Protein AF-A0ABD3X6S2-F1 (afdb_monomer)

Nearest PDB structures (foldseek):
  6j6u-assembly1_A  TM=7.341E-01  e=1.038E-38  Rattus norvegicus
  6d4d-assembly1_A  TM=9.341E-01  e=7.507E-30  Homo sapiens
  3qcc-assembly1_A  TM=9.189E-01  e=5.394E-28  Homo sapiens
  5awx-assembly1_A  TM=9.135E-01  e=1.592E-27  Homo sapiens
  3qcf-assembly2_B  TM=9.066E-01  e=1.150E-27  Homo sapiens

Foldseek 3Di:
DQLLAQFDKAKPAWDDDPPAIQGLCLQRPPQLALDDPPNSNQKHKHAFDFFKMKMKTFSVDKFQWFKKKWFHHPPDPPQLPQKQKDFAADPPPPPDDRQWDWDCPDSGMIMTGHPSDIGRMIMIMHGRGRMHMTRYMGTDGFAPQQFADPSRPHGAAAACLHSVQADRHPCFRVRAGAWQFADRRRHHGADQQFTDGNSPHGAAAAPVHSVQADRHPSARVRDHDPQFDDRRRPDGDDDDDDDDDDDDDDDDDVVVVVVVVVVVVVVVVVVVVVVVVVVPPPPFPDPPVLVVVVVVVVLSDDDDDADDDDDDDDDDDDDDDDDDPPVVLVVVQDPKFFLVCLVVVLVVCVVVVVVLVVLVVSFDAFDPAAFVLCVVVVVQAPDSRFAFHPVFFQFQDDDPPPDDPPCPNRGDHRWGWAAFAVSQAIAILHAADDPSCLLVVVSSCVVLVAQEEEEEEDCAAPNRGLHHDNADPAAWDDRPQKIKGWPDWDDDPFWIKTWIWIDGPRDIDIHIYIHGRQAHDPAGHPALVSVLVSLVVRCVVVPRNPTHYYYYYRSSAASVLLSRLLVRQLVVCSVRSIGRSSVSSSSVCVGTHCRNPDSRSSSSSSRNNSVNSAVLHDWQFLLCLLVVVLQQQDADPPPRDGVLVVLLVVLVVPPPPPPDDDDDDDDDDCPPVVFKFWADDLLSFATEIEGEDDDPLVVVVCCVVQVAAAEEELEQDDCPRVQNVADAQRWDADPQKIKHWPDWADPPQKIKTWIWIDHPVDPGTRIHIYIHGNQHYPPDLDGPALLSLVVSLVVCVVPPDGRPDHHHYYYYYHHASLSVLLSQLLNSQVSCCVPNSTGRSSNSQSSVVVRDVRNRRDSVSSVSSSLNSNCVSVVPSDPVVSVVVVVVSD

Structure (mmCIF, N/CA/C/O backbone):
data_AF-A0ABD3X6S2-F1
#
_entry.id   AF-A0ABD3X6S2-F1
#
loop_
_atom_site.group_PDB
_atom_site.id
_atom_site.type_symbol
_atom_site.label_atom_id
_atom_site.label_alt_id
_atom_site.label_comp_id
_atom_site.label_asym_id
_atom_site.label_entity_id
_atom_site.label_seq_id
_atom_site.pdbx_PDB_ins_code
_atom_site.Cartn_x
_atom_site.Cartn_y
_atom_site.Cartn_z
_atom_site.occupancy
_atom_site.B_iso_or_equiv
_atom_site.auth_seq_id
_atom_site.auth_comp_id
_atom_site.auth_asym_id
_atom_site.auth_atom_id
_atom_site.pdbx_PDB_model_num
ATOM 1 N N . MET A 1 1 ? 13.677 -34.982 -26.995 1.00 70.81 1 MET A N 1
ATOM 2 C CA . MET A 1 1 ? 12.792 -36.120 -27.349 1.00 70.81 1 MET A CA 1
ATOM 3 C C . MET A 1 1 ? 11.695 -35.597 -28.270 1.00 70.81 1 MET A C 1
ATOM 5 O O . MET A 1 1 ? 11.282 -34.471 -28.043 1.00 70.81 1 MET A O 1
ATOM 9 N N . ASN A 1 2 ? 11.225 -36.343 -29.285 1.00 88.81 2 ASN A N 1
ATOM 10 C CA . ASN A 1 2 ? 10.110 -35.863 -30.119 1.00 88.81 2 ASN A CA 1
ATOM 11 C C . ASN A 1 2 ? 8.767 -36.050 -29.397 1.00 88.81 2 ASN A C 1
ATOM 13 O O . ASN A 1 2 ? 8.220 -37.151 -29.377 1.00 88.81 2 ASN A O 1
ATOM 17 N N . PHE A 1 3 ? 8.234 -34.973 -28.832 1.00 89.75 3 PHE A N 1
ATOM 18 C CA . PHE A 1 3 ? 6.966 -34.978 -28.104 1.00 89.75 3 PHE A CA 1
ATOM 19 C C . PHE A 1 3 ? 5.726 -34.981 -29.002 1.00 89.75 3 PHE A C 1
ATOM 21 O O . PHE A 1 3 ? 4.639 -35.269 -28.509 1.00 89.75 3 PHE A O 1
ATOM 28 N N . ALA A 1 4 ? 5.869 -34.703 -30.300 1.00 91.38 4 ALA A N 1
ATOM 29 C CA . ALA A 1 4 ? 4.768 -34.771 -31.261 1.00 91.38 4 ALA A CA 1
ATOM 30 C C . ALA A 1 4 ? 4.555 -36.182 -31.845 1.00 91.38 4 ALA A C 1
ATOM 32 O O . ALA A 1 4 ? 3.530 -36.428 -32.471 1.00 91.38 4 ALA A O 1
ATOM 33 N N . LEU A 1 5 ? 5.475 -37.124 -31.610 1.00 91.38 5 LEU A N 1
ATOM 34 C CA . LEU A 1 5 ? 5.422 -38.477 -32.168 1.00 91.38 5 LEU A CA 1
ATOM 35 C C . LEU A 1 5 ? 4.152 -39.243 -31.737 1.00 91.38 5 LEU A C 1
ATOM 37 O O . LEU A 1 5 ? 3.873 -39.381 -30.544 1.00 91.38 5 LEU A O 1
ATOM 41 N N . ASN A 1 6 ? 3.421 -39.787 -32.715 1.00 90.12 6 ASN A N 1
ATOM 42 C CA . ASN A 1 6 ? 2.147 -40.506 -32.565 1.00 90.12 6 ASN A CA 1
ATOM 43 C C . ASN A 1 6 ? 1.054 -39.717 -31.809 1.00 90.12 6 ASN A C 1
ATOM 45 O O . ASN A 1 6 ? 0.237 -40.299 -31.091 1.00 90.12 6 ASN A O 1
ATOM 49 N N . LYS A 1 7 ? 1.041 -38.386 -31.945 1.00 91.94 7 LYS A N 1
ATOM 50 C CA . LYS A 1 7 ? 0.043 -37.501 -31.326 1.00 91.94 7 LYS A CA 1
ATOM 51 C C . LYS A 1 7 ? -1.145 -37.198 -32.240 1.00 91.94 7 LYS A C 1
ATOM 53 O O . LYS A 1 7 ? -1.109 -37.419 -33.447 1.00 91.94 7 LYS A O 1
ATOM 58 N N . SER A 1 8 ? -2.206 -36.652 -31.648 1.00 92.31 8 SER A N 1
ATOM 59 C CA . SER A 1 8 ? -3.385 -36.193 -32.383 1.00 92.31 8 SER A CA 1
ATOM 60 C C . SER A 1 8 ? -3.061 -34.916 -33.157 1.00 92.31 8 SER A C 1
ATOM 62 O O . SER A 1 8 ? -2.824 -33.872 -32.551 1.00 92.31 8 SER A O 1
ATOM 64 N N . ALA A 1 9 ? -3.077 -34.994 -34.488 1.00 93.31 9 ALA A N 1
ATOM 65 C CA . ALA A 1 9 ? -2.864 -33.860 -35.382 1.00 93.31 9 ALA A CA 1
ATOM 66 C C . ALA A 1 9 ? -4.121 -33.531 -36.208 1.00 93.31 9 ALA A C 1
ATOM 68 O O . ALA A 1 9 ? -4.940 -34.401 -36.507 1.00 93.31 9 ALA A O 1
ATOM 69 N N . SER A 1 10 ? -4.273 -32.265 -36.597 1.00 92.62 10 SER A N 1
ATOM 70 C CA . SER A 1 10 ? -5.379 -31.746 -37.411 1.00 92.62 10 SER A CA 1
ATOM 71 C C . SER A 1 10 ? -4.889 -30.699 -38.419 1.00 92.62 10 SER A C 1
ATOM 73 O O . SER A 1 10 ? -3.781 -30.185 -38.291 1.00 92.62 10 SER A O 1
ATOM 75 N N . GLN A 1 11 ? -5.692 -30.374 -39.438 1.00 92.62 11 GLN A N 1
ATOM 76 C CA . GLN A 1 11 ? -5.334 -29.382 -40.463 1.00 92.62 11 GLN A CA 1
ATOM 77 C C . GLN A 1 11 ? -6.561 -28.698 -41.085 1.00 92.62 11 GLN A C 1
ATOM 79 O O . GLN A 1 11 ? -7.663 -29.246 -41.047 1.00 92.62 11 GLN A O 1
ATOM 84 N N . SER A 1 12 ? -6.378 -27.507 -41.671 1.00 89.38 12 SER A N 1
ATOM 85 C CA . SER A 1 12 ? -7.464 -26.663 -42.208 1.00 89.38 12 SER A CA 1
ATOM 86 C C . SER A 1 12 ? -8.266 -27.322 -43.332 1.00 89.38 12 SER A C 1
ATOM 88 O O . SER A 1 12 ? -9.460 -27.072 -43.479 1.00 89.38 12 SER A O 1
ATOM 90 N N . SER A 1 13 ? -7.614 -28.155 -44.141 1.00 90.06 13 SER A N 1
ATOM 91 C CA . SER A 1 13 ? -8.229 -28.967 -45.192 1.00 90.06 13 SER A CA 1
ATOM 92 C C . SER A 1 13 ? -7.323 -30.152 -45.526 1.00 90.06 13 SER A C 1
ATOM 94 O O . SER A 1 13 ? -6.128 -30.104 -45.253 1.00 90.06 13 SER A O 1
ATOM 96 N N . THR A 1 14 ? -7.859 -31.223 -46.113 1.00 89.44 14 THR A N 1
ATOM 97 C CA . THR A 1 14 ? -7.072 -32.409 -46.503 1.00 89.44 14 THR A CA 1
ATOM 98 C C . THR A 1 14 ? -7.157 -32.635 -48.001 1.00 89.44 14 THR A C 1
ATOM 100 O O . THR A 1 14 ? -8.259 -32.802 -48.532 1.00 89.44 14 THR A O 1
ATOM 103 N N . LEU A 1 15 ? -5.998 -32.685 -48.661 1.00 84.06 15 LEU A N 1
ATOM 104 C CA . LEU A 1 15 ? -5.902 -33.083 -50.057 1.00 84.06 15 LEU A CA 1
ATOM 105 C C . LEU A 1 15 ? -6.302 -34.555 -50.194 1.00 84.06 15 LEU A C 1
ATOM 107 O O . LEU A 1 15 ? -5.694 -35.445 -49.599 1.00 84.06 15 LEU A O 1
ATOM 111 N N . ASN A 1 16 ? -7.325 -34.805 -51.005 1.00 81.06 16 ASN A N 1
ATOM 112 C CA . ASN A 1 16 ? -7.721 -36.143 -51.427 1.00 81.06 16 ASN A CA 1
ATOM 113 C C . ASN A 1 16 ? -7.454 -36.234 -52.932 1.00 81.06 16 ASN A C 1
ATOM 115 O O . ASN A 1 16 ? -8.064 -35.500 -53.711 1.00 81.06 16 ASN A O 1
ATOM 119 N N . TYR A 1 17 ? -6.514 -37.085 -53.346 1.00 70.19 17 TYR A N 1
ATOM 120 C CA . TYR A 1 17 ? -6.117 -37.204 -54.751 1.00 70.19 17 TYR A CA 1
ATOM 121 C C . TYR A 1 17 ? -5.885 -38.667 -55.124 1.00 70.19 17 TYR A C 1
ATOM 123 O O . TYR A 1 17 ? -4.958 -39.307 -54.625 1.00 70.19 17 TYR A O 1
ATOM 131 N N . LYS A 1 18 ? -6.731 -39.177 -56.032 1.00 70.81 18 LYS A N 1
ATOM 132 C CA . LYS A 1 18 ? -6.902 -40.619 -56.284 1.00 70.81 18 LYS A CA 1
ATOM 133 C C . LYS A 1 18 ? -7.210 -41.342 -54.962 1.00 70.81 18 LYS A C 1
ATOM 135 O O . LYS A 1 18 ? -7.896 -40.781 -54.114 1.00 70.81 18 LYS A O 1
ATOM 140 N N . ASP A 1 19 ? -6.694 -42.550 -54.778 1.00 67.19 19 ASP A N 1
ATOM 141 C CA . ASP A 1 19 ? -6.926 -43.403 -53.608 1.00 67.19 19 ASP A CA 1
ATOM 142 C C . ASP A 1 19 ? -6.104 -42.996 -52.361 1.00 67.19 19 ASP A C 1
ATOM 144 O O . ASP A 1 19 ? -5.968 -43.783 -51.425 1.00 67.19 19 ASP A O 1
ATOM 148 N N . PHE A 1 20 ? -5.531 -41.783 -52.336 1.00 72.06 20 PHE A N 1
ATOM 149 C CA . PHE A 1 20 ? -4.669 -41.301 -51.255 1.00 72.06 20 PHE A CA 1
ATOM 150 C C . PHE A 1 20 ? -5.250 -40.092 -50.510 1.00 72.06 20 PHE A C 1
ATOM 152 O O . PHE A 1 20 ? -5.708 -39.120 -51.123 1.00 72.06 20 PHE A O 1
ATOM 159 N N . GLN A 1 21 ? -5.136 -40.128 -49.180 1.00 77.81 21 GLN A N 1
ATOM 160 C CA . GLN A 1 21 ? -5.545 -39.061 -48.267 1.00 77.81 21 GLN A CA 1
ATOM 161 C C . GLN A 1 21 ? -4.310 -38.498 -47.555 1.00 77.81 21 GLN A C 1
ATOM 163 O O . GLN A 1 21 ? -3.614 -39.231 -46.857 1.00 77.81 21 GLN A O 1
ATOM 168 N N . TRP A 1 22 ? -4.038 -37.204 -47.725 1.00 86.31 22 TRP A N 1
ATOM 169 C CA . TRP A 1 22 ? -2.841 -36.547 -47.182 1.00 86.31 22 TRP A CA 1
ATOM 170 C C . TRP A 1 22 ? -3.109 -35.986 -45.773 1.00 86.31 22 TRP A C 1
ATOM 172 O O . TRP A 1 22 ? -3.109 -34.770 -45.552 1.00 86.31 22 TRP A O 1
ATOM 182 N N . THR A 1 23 ? -3.445 -36.883 -44.846 1.00 89.56 23 THR A N 1
ATOM 183 C CA . THR A 1 23 ? -3.975 -36.572 -43.509 1.00 89.56 23 THR A CA 1
ATOM 184 C C . THR A 1 23 ? -2.920 -36.042 -42.530 1.00 89.56 23 THR A C 1
ATOM 186 O O . THR A 1 23 ? -1.718 -36.236 -42.705 1.00 89.56 23 THR A O 1
ATOM 189 N N . ALA A 1 24 ? -3.376 -35.354 -41.478 1.00 91.50 24 ALA A N 1
ATOM 190 C CA . ALA A 1 24 ? -2.511 -34.613 -40.557 1.00 91.50 24 ALA A CA 1
ATOM 191 C C . ALA A 1 24 ? -1.552 -35.491 -39.738 1.00 91.50 24 ALA A C 1
ATOM 193 O O . ALA A 1 24 ? -0.457 -35.033 -39.411 1.00 91.50 24 ALA A O 1
ATOM 194 N N . ASP A 1 25 ? -1.936 -36.738 -39.452 1.00 90.75 25 ASP A N 1
ATOM 195 C CA . ASP A 1 25 ? -1.134 -37.735 -38.729 1.00 90.75 25 ASP A CA 1
ATOM 196 C C . ASP A 1 25 ? 0.179 -38.093 -39.443 1.00 90.75 25 ASP A C 1
ATOM 198 O O . ASP A 1 25 ? 1.139 -38.499 -38.795 1.00 90.75 25 ASP A O 1
ATOM 202 N N . LYS A 1 26 ? 0.267 -37.873 -40.760 1.00 89.88 26 LYS A N 1
ATOM 203 C CA . LYS A 1 26 ? 1.487 -38.126 -41.544 1.00 89.88 26 LYS A CA 1
ATOM 204 C C . LYS A 1 26 ? 2.650 -37.209 -41.199 1.00 89.88 26 LYS A C 1
ATOM 206 O O . LYS A 1 26 ? 3.770 -37.536 -41.535 1.00 89.88 26 LYS A O 1
ATOM 211 N N . ALA A 1 27 ? 2.395 -36.090 -40.524 1.00 91.38 27 ALA A N 1
ATOM 212 C CA . ALA A 1 27 ? 3.437 -35.185 -40.049 1.00 91.38 27 ALA A CA 1
ATOM 213 C C . ALA A 1 27 ? 3.871 -35.460 -38.592 1.00 91.38 27 ALA A C 1
ATOM 215 O O . ALA A 1 27 ? 4.551 -34.622 -38.001 1.00 91.38 27 ALA A O 1
ATOM 216 N N . VAL A 1 28 ? 3.440 -36.582 -38.001 1.00 92.62 28 VAL A N 1
ATOM 217 C CA . VAL A 1 28 ? 3.748 -36.992 -36.616 1.00 92.62 28 VAL A CA 1
ATOM 218 C C . VAL A 1 28 ? 4.020 -38.496 -36.468 1.00 92.62 28 VAL A C 1
ATOM 220 O O . VAL A 1 28 ? 4.031 -39.014 -35.350 1.00 92.62 28 VAL A O 1
ATOM 223 N N . ASP A 1 29 ? 4.252 -39.223 -37.563 1.00 87.69 29 ASP A N 1
ATOM 224 C CA . ASP A 1 29 ? 4.594 -40.654 -37.514 1.00 87.69 29 ASP A CA 1
ATOM 225 C C . ASP A 1 29 ? 6.106 -40.917 -37.321 1.00 87.69 29 ASP A C 1
ATOM 227 O O . ASP A 1 29 ? 6.519 -42.056 -37.084 1.00 87.69 29 ASP A O 1
ATOM 231 N N . GLY A 1 30 ? 6.931 -39.860 -37.335 1.00 85.00 30 GLY A N 1
ATOM 232 C CA . GLY A 1 30 ? 8.385 -39.908 -37.179 1.00 85.00 30 GLY A CA 1
ATOM 233 C C . GLY A 1 30 ? 9.155 -39.981 -38.502 1.00 85.00 30 GLY A C 1
ATOM 234 O O . GLY A 1 30 ? 10.394 -39.999 -38.491 1.00 85.00 30 GLY A O 1
ATOM 235 N N . ASN A 1 31 ? 8.473 -40.027 -39.649 1.00 85.06 31 ASN A N 1
ATOM 236 C CA . ASN A 1 31 ? 9.097 -40.218 -40.951 1.00 85.06 31 ASN A CA 1
ATOM 237 C C . ASN A 1 31 ? 9.608 -38.912 -41.584 1.00 85.06 31 ASN A C 1
ATOM 239 O O . ASN A 1 31 ? 8.975 -38.291 -42.430 1.00 85.06 31 ASN A O 1
ATOM 243 N N . THR A 1 32 ? 10.853 -38.553 -41.279 1.00 82.44 32 THR A N 1
ATOM 244 C CA . THR A 1 32 ? 11.524 -37.380 -41.883 1.00 82.44 32 THR A CA 1
ATOM 245 C C . THR A 1 32 ? 11.825 -37.467 -43.398 1.00 82.44 32 THR A C 1
ATOM 247 O O . THR A 1 32 ? 12.501 -36.577 -43.921 1.00 82.44 32 THR A O 1
ATOM 250 N N . SER A 1 33 ? 11.363 -38.495 -44.130 1.00 71.94 33 SER A N 1
ATOM 251 C CA . SER A 1 33 ? 11.643 -38.651 -45.570 1.00 71.94 33 SER A CA 1
ATOM 252 C C . SER A 1 33 ? 10.601 -37.976 -46.479 1.00 71.94 33 SER A C 1
ATOM 254 O O . SER A 1 33 ? 9.494 -38.462 -46.703 1.00 71.94 33 SER A O 1
ATOM 256 N N . GLY A 1 34 ? 11.005 -36.851 -47.075 1.00 65.38 34 GLY A N 1
ATOM 257 C CA . GLY A 1 34 ? 10.239 -36.123 -48.092 1.00 65.38 34 GLY A CA 1
ATOM 258 C C . GLY A 1 34 ? 10.414 -36.647 -49.526 1.00 65.38 34 GLY A C 1
ATOM 259 O O . GLY A 1 34 ? 10.238 -35.874 -50.467 1.00 65.38 34 GLY A O 1
ATOM 260 N N . GLU A 1 35 ? 10.829 -37.904 -49.716 1.00 65.88 35 GLU A N 1
ATOM 261 C CA . GLU A 1 35 ? 11.149 -38.483 -51.031 1.00 65.88 35 GLU A CA 1
ATOM 262 C C . GLU A 1 35 ? 9.995 -39.313 -51.606 1.00 65.88 35 GLU A C 1
ATOM 264 O O . GLU A 1 35 ? 9.284 -40.026 -50.903 1.00 65.88 35 GLU A O 1
ATOM 269 N N . ASN A 1 36 ? 9.816 -39.222 -52.922 1.00 59.75 36 ASN A N 1
ATOM 270 C CA . ASN A 1 36 ? 8.695 -39.802 -53.657 1.00 59.75 36 ASN A CA 1
ATOM 271 C C . ASN A 1 36 ? 9.170 -41.079 -54.384 1.00 59.75 36 ASN A C 1
ATOM 273 O O . ASN A 1 36 ? 10.224 -41.054 -55.023 1.00 59.75 36 ASN A O 1
ATOM 277 N N . PRO A 1 37 ? 8.433 -42.204 -54.297 1.00 50.69 37 PRO A N 1
ATOM 278 C CA . PRO A 1 37 ? 7.305 -42.387 -55.227 1.00 50.69 37 PRO A CA 1
ATOM 279 C C . PRO A 1 37 ? 5.907 -42.360 -54.594 1.00 50.69 37 PRO A C 1
ATOM 281 O O . PRO A 1 37 ? 4.919 -42.380 -55.324 1.00 50.69 37 PRO A O 1
ATOM 284 N N . ASP A 1 38 ? 5.822 -42.328 -53.262 1.00 56.84 38 ASP A N 1
ATOM 285 C CA . ASP A 1 38 ? 4.569 -42.309 -52.504 1.00 56.84 38 ASP A CA 1
ATOM 286 C C . ASP A 1 38 ? 4.578 -41.209 -51.417 1.00 56.84 38 ASP A C 1
ATOM 288 O O . ASP A 1 38 ? 4.268 -41.469 -50.255 1.00 56.84 38 ASP A O 1
ATOM 292 N N . ALA A 1 39 ? 4.902 -39.959 -51.769 1.00 57.78 39 ALA A N 1
ATOM 293 C CA . ALA A 1 39 ? 4.878 -38.831 -50.817 1.00 57.78 39 ALA A CA 1
ATOM 294 C C . ALA A 1 39 ? 3.496 -38.619 -50.148 1.00 57.78 39 ALA A C 1
ATOM 296 O O . ALA A 1 39 ? 3.391 -38.035 -49.074 1.00 57.78 39 ALA A O 1
ATOM 297 N N . SER A 1 40 ? 2.430 -39.157 -50.749 1.00 59.38 40 SER A N 1
ATOM 298 C CA . SER A 1 40 ? 1.074 -39.224 -50.189 1.00 59.38 40 SER A CA 1
ATOM 299 C C . SER A 1 40 ? 0.905 -40.201 -49.016 1.00 59.38 40 SER A C 1
ATOM 301 O O . SER A 1 40 ? -0.152 -40.220 -48.386 1.00 59.38 40 SER A O 1
ATOM 303 N N . LYS A 1 41 ? 1.914 -41.035 -48.734 1.00 64.69 41 LYS A N 1
ATOM 304 C CA . LYS A 1 41 ? 1.981 -41.936 -47.573 1.00 64.69 41 LYS A CA 1
ATOM 305 C C . LYS A 1 41 ? 2.881 -41.399 -46.458 1.00 64.69 41 LYS A C 1
ATOM 307 O O . LYS A 1 41 ? 2.855 -41.979 -45.380 1.00 64.69 41 LYS A O 1
ATOM 312 N N . THR A 1 42 ? 3.676 -40.357 -46.721 1.00 75.19 42 THR A N 1
ATOM 313 C CA . THR A 1 42 ? 4.731 -39.854 -45.819 1.00 75.19 42 THR A CA 1
ATOM 314 C C . THR A 1 42 ? 4.619 -38.362 -45.502 1.00 75.19 42 THR A C 1
ATOM 316 O O . THR A 1 42 ? 5.421 -37.850 -44.734 1.00 75.19 42 THR A O 1
ATOM 319 N N . CYS A 1 43 ? 3.652 -37.648 -46.089 1.00 86.12 43 CYS A N 1
ATOM 320 C CA . CYS A 1 43 ? 3.431 -36.232 -45.816 1.00 86.12 43 CYS A CA 1
ATOM 321 C C . CYS A 1 43 ? 1.939 -35.889 -45.722 1.00 86.12 43 CYS A C 1
ATOM 323 O O . CYS A 1 43 ? 1.104 -36.420 -46.458 1.00 86.12 43 CYS A O 1
ATOM 325 N N . SER A 1 44 ? 1.612 -34.942 -44.846 1.00 89.62 44 SER A N 1
ATOM 326 C CA . SER A 1 44 ? 0.317 -34.269 -44.790 1.00 89.62 44 SER A CA 1
ATOM 327 C C . SER A 1 44 ? 0.255 -33.154 -45.840 1.00 89.62 44 SER A C 1
ATOM 329 O O . SER A 1 44 ? 1.275 -32.542 -46.174 1.00 89.62 44 SER A O 1
ATOM 331 N N . ALA A 1 45 ? -0.930 -32.880 -46.395 1.00 88.94 45 ALA A N 1
ATOM 332 C CA . ALA A 1 45 ? -1.115 -31.799 -47.364 1.00 88.94 45 ALA A CA 1
ATOM 333 C C . ALA A 1 45 ? -2.534 -31.217 -47.368 1.00 88.94 45 ALA A C 1
ATOM 335 O O . ALA A 1 45 ? -3.533 -31.939 -47.289 1.00 88.94 45 ALA A O 1
ATOM 336 N N . THR A 1 46 ? -2.616 -29.897 -47.525 1.00 89.31 46 THR A N 1
ATOM 337 C CA . THR A 1 46 ? -3.879 -29.161 -47.649 1.00 89.31 46 THR A CA 1
ATOM 338 C C . THR A 1 46 ? -4.403 -29.132 -49.088 1.00 89.31 46 THR A C 1
ATOM 340 O O . THR A 1 46 ? -3.679 -29.421 -50.040 1.00 89.31 46 THR A O 1
ATOM 343 N N . ASN A 1 47 ? -5.690 -28.815 -49.269 1.00 86.81 47 ASN A N 1
ATOM 344 C CA . ASN A 1 47 ? -6.270 -28.661 -50.607 1.00 86.81 47 ASN A CA 1
ATOM 345 C C . ASN A 1 47 ? -5.592 -27.520 -51.377 1.00 86.81 47 ASN A C 1
ATOM 347 O O . ASN A 1 47 ? -5.255 -26.498 -50.786 1.00 86.81 47 ASN A O 1
ATOM 351 N N . ASN A 1 48 ? -5.471 -27.664 -52.702 1.00 84.19 48 ASN A N 1
ATOM 352 C CA . ASN A 1 48 ? -4.962 -26.589 -53.550 1.00 84.19 48 ASN A CA 1
ATOM 353 C C . ASN A 1 48 ? -6.004 -25.457 -53.670 1.00 84.19 48 ASN A C 1
ATOM 355 O O . ASN A 1 48 ? -7.004 -25.596 -54.377 1.00 84.19 48 ASN A O 1
ATOM 359 N N . TYR A 1 49 ? -5.768 -24.360 -52.952 1.00 83.00 49 TYR A N 1
ATOM 360 C CA . TYR A 1 49 ? -6.443 -23.072 -53.101 1.00 83.00 49 TYR A CA 1
ATOM 361 C C . TYR A 1 49 ? -5.544 -21.956 -52.553 1.00 83.00 49 TYR A C 1
ATOM 363 O O . TYR A 1 49 ? -4.885 -22.123 -51.526 1.00 83.00 49 TYR A O 1
ATOM 371 N N . LEU A 1 50 ? -5.542 -20.788 -53.200 1.00 82.81 50 LEU A N 1
ATOM 372 C CA . LEU A 1 50 ? -4.822 -19.623 -52.686 1.00 82.81 50 LEU A CA 1
ATOM 373 C C . LEU A 1 50 ? -5.492 -19.118 -51.399 1.00 82.81 50 LEU A C 1
ATOM 375 O O . LEU A 1 50 ? -6.614 -18.614 -51.433 1.00 82.81 50 LEU A O 1
ATOM 379 N N . GLY A 1 51 ? -4.805 -19.246 -50.267 1.00 82.25 51 GLY A N 1
ATOM 380 C CA . GLY A 1 51 ? -5.320 -18.794 -48.978 1.00 82.25 51 GLY A CA 1
ATOM 381 C C . GLY A 1 51 ? -4.412 -19.157 -47.810 1.00 82.25 51 GLY A C 1
ATOM 382 O O . GLY A 1 51 ? -3.212 -19.381 -47.982 1.00 82.25 51 GLY A O 1
ATOM 383 N N . ASN A 1 52 ? -5.001 -19.202 -46.615 1.00 86.12 52 ASN A N 1
ATOM 384 C CA . ASN A 1 52 ? -4.306 -19.586 -45.392 1.00 86.12 52 ASN A CA 1
ATOM 385 C C . ASN A 1 52 ? -4.531 -21.073 -45.095 1.00 86.12 52 ASN A C 1
ATOM 387 O O . ASN A 1 52 ? -5.661 -21.574 -45.114 1.00 86.12 52 ASN A O 1
ATOM 391 N N . HIS A 1 53 ? -3.432 -21.758 -44.803 1.00 89.44 53 HIS A N 1
ATOM 392 C CA . HIS A 1 53 ? -3.361 -23.187 -44.525 1.00 89.44 53 HIS A CA 1
ATOM 393 C C . HIS A 1 53 ? -2.820 -23.389 -43.113 1.00 89.44 53 HIS A C 1
ATOM 395 O O . HIS A 1 53 ? -1.836 -22.746 -42.756 1.00 89.44 53 HIS A O 1
ATOM 401 N N . THR A 1 54 ? -3.443 -24.255 -42.312 1.00 90.50 54 THR A N 1
ATOM 402 C CA . THR A 1 54 ? -3.029 -24.510 -40.919 1.00 90.50 54 THR A CA 1
ATOM 403 C C . THR A 1 54 ? -2.907 -26.004 -40.649 1.00 90.50 54 THR A C 1
ATOM 405 O O . THR A 1 54 ? -3.671 -26.795 -41.201 1.00 90.50 54 THR A O 1
ATOM 408 N N . TRP A 1 55 ? -1.983 -26.382 -39.774 1.00 93.12 55 TRP A N 1
ATOM 409 C CA . TRP A 1 55 ? -1.788 -27.734 -39.246 1.00 93.12 55 TRP A CA 1
ATOM 410 C C . TRP A 1 55 ? -1.451 -27.612 -37.754 1.00 93.12 55 TRP A C 1
ATOM 412 O O . TRP A 1 55 ? -0.713 -26.705 -37.385 1.00 93.12 55 TRP A O 1
ATOM 422 N N . GLU A 1 56 ? -2.004 -28.459 -36.889 1.00 92.88 56 GLU A N 1
ATOM 423 C CA . GLU A 1 56 ? -1.884 -28.343 -35.426 1.00 92.88 56 GLU A CA 1
ATOM 424 C C . GLU A 1 56 ? -1.791 -29.728 -34.775 1.00 92.88 56 GLU A C 1
ATOM 426 O O . GLU A 1 56 ? -2.584 -30.607 -35.113 1.00 92.88 56 GLU A O 1
ATOM 431 N N . VAL A 1 57 ? -0.867 -29.913 -33.826 1.00 94.25 57 VAL A N 1
ATOM 432 C CA . VAL A 1 57 ? -0.713 -31.137 -33.018 1.00 94.25 57 VAL A CA 1
ATOM 433 C C . VAL A 1 57 ? -0.950 -30.866 -31.533 1.00 94.25 57 VAL A C 1
ATOM 435 O O . VAL A 1 57 ? -0.445 -29.885 -30.986 1.00 94.25 57 VAL A O 1
ATOM 438 N N . ASP A 1 58 ? -1.681 -31.771 -30.880 1.00 92.75 58 ASP A N 1
ATOM 439 C CA . ASP A 1 58 ? -1.860 -31.827 -29.428 1.00 92.75 58 ASP A CA 1
ATOM 440 C C . ASP A 1 58 ? -0.875 -32.819 -28.787 1.00 92.75 58 ASP A C 1
ATOM 442 O O . ASP A 1 58 ? -1.012 -34.036 -28.928 1.00 92.75 58 ASP A O 1
ATOM 446 N N . ILE A 1 59 ? 0.097 -32.316 -28.024 1.00 90.31 59 ILE A N 1
ATOM 447 C CA . ILE A 1 59 ? 1.060 -33.130 -27.259 1.00 90.31 59 ILE A CA 1
ATOM 448 C C . ILE A 1 59 ? 0.350 -33.922 -26.139 1.00 90.31 59 ILE A C 1
ATOM 450 O O . ILE A 1 59 ? 0.858 -34.942 -25.665 1.00 90.31 59 ILE A O 1
ATOM 454 N N . GLY A 1 60 ? -0.847 -33.500 -25.725 1.00 85.56 60 GLY A N 1
ATOM 455 C CA . GLY A 1 60 ? -1.671 -34.110 -24.676 1.00 85.56 60 GLY A CA 1
ATOM 456 C C . GLY A 1 60 ? -1.298 -33.679 -23.255 1.00 85.56 60 GLY A C 1
ATOM 457 O O . GLY A 1 60 ? -2.074 -33.889 -22.327 1.00 85.56 60 GLY A O 1
ATOM 458 N N . PHE A 1 61 ? -0.137 -33.048 -23.074 1.00 84.06 61 PHE A N 1
ATOM 459 C CA . PHE A 1 61 ? 0.351 -32.501 -21.808 1.00 84.06 61 PHE A CA 1
ATOM 460 C C . PHE A 1 61 ? 1.259 -31.291 -22.062 1.00 84.06 61 PHE A C 1
ATOM 462 O O . PHE A 1 61 ? 1.716 -31.068 -23.181 1.00 84.06 61 PHE A O 1
ATOM 469 N N . LEU A 1 62 ? 1.498 -30.500 -21.014 1.00 85.44 62 LEU A N 1
ATOM 470 C CA . LEU A 1 62 ? 2.359 -29.318 -21.063 1.00 85.44 62 LEU A CA 1
ATOM 471 C C . LEU A 1 62 ? 3.839 -29.718 -21.003 1.00 85.44 62 LEU A C 1
ATOM 473 O O . LEU A 1 62 ? 4.251 -30.414 -20.071 1.00 85.44 62 LEU A O 1
ATOM 477 N N . ILE A 1 63 ? 4.636 -29.220 -21.947 1.00 87.12 63 ILE A N 1
ATOM 478 C CA . ILE A 1 63 ? 6.103 -29.324 -21.958 1.00 87.12 63 ILE A CA 1
ATOM 479 C C . ILE A 1 63 ? 6.744 -27.949 -22.130 1.00 87.12 63 ILE A C 1
ATOM 481 O O . ILE A 1 63 ? 6.125 -27.025 -22.656 1.00 87.12 63 ILE A O 1
ATOM 485 N N . ILE A 1 64 ? 8.007 -27.830 -21.733 1.00 86.38 64 ILE A N 1
ATOM 486 C CA . ILE A 1 64 ? 8.871 -26.711 -22.114 1.00 86.38 64 ILE A CA 1
ATOM 487 C C . ILE A 1 64 ? 9.361 -26.997 -23.537 1.00 86.38 64 ILE A C 1
ATOM 489 O O . ILE A 1 64 ? 10.191 -27.885 -23.737 1.00 86.38 64 ILE A O 1
ATOM 493 N N . VAL A 1 65 ? 8.829 -26.287 -24.535 1.00 87.19 65 VAL A N 1
ATOM 494 C CA . VAL A 1 65 ? 9.242 -26.438 -25.938 1.00 87.19 65 VAL A CA 1
ATOM 495 C C . VAL A 1 65 ? 10.536 -25.663 -26.164 1.00 87.19 65 VAL A C 1
ATOM 497 O O . VAL A 1 65 ? 10.578 -24.453 -25.947 1.00 87.19 65 VAL A O 1
ATOM 500 N N . LYS A 1 66 ? 11.578 -26.349 -26.644 1.00 86.44 66 LYS A N 1
ATOM 501 C CA . LYS A 1 66 ? 12.898 -25.764 -26.933 1.00 86.44 66 LYS A CA 1
ATOM 502 C C . LYS A 1 66 ? 13.088 -25.514 -28.425 1.00 86.44 66 LYS A C 1
ATOM 504 O O . LYS A 1 66 ? 13.410 -24.398 -28.840 1.00 86.44 66 LYS A O 1
ATOM 509 N N . THR A 1 67 ? 12.841 -26.523 -29.266 1.00 88.12 67 THR A N 1
ATOM 510 C CA . THR A 1 67 ? 12.862 -26.347 -30.728 1.00 88.12 67 THR A CA 1
ATOM 511 C C . THR A 1 67 ? 11.750 -27.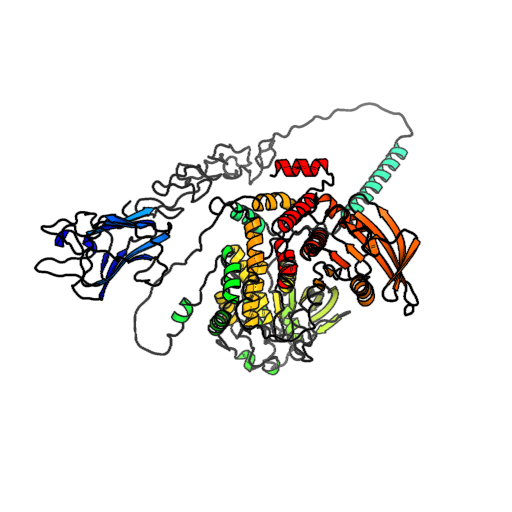108 -31.433 1.00 88.12 67 THR A C 1
ATOM 513 O O . THR A 1 67 ? 11.341 -28.186 -31.011 1.00 88.12 67 THR A O 1
ATOM 516 N N . ILE A 1 68 ? 11.291 -26.551 -32.550 1.00 90.69 68 ILE A N 1
ATOM 517 C CA . ILE A 1 68 ? 10.338 -27.175 -33.466 1.00 90.69 68 ILE A CA 1
ATOM 518 C C . ILE A 1 68 ? 11.035 -27.276 -34.820 1.00 90.69 68 ILE A C 1
ATOM 520 O O . ILE A 1 68 ? 11.625 -26.305 -35.296 1.00 90.69 68 ILE A O 1
ATOM 524 N N . THR A 1 69 ? 11.025 -28.455 -35.433 1.00 90.38 69 THR A N 1
ATOM 525 C CA . THR A 1 69 ? 11.653 -28.694 -36.739 1.00 90.38 69 THR A CA 1
ATOM 526 C C . THR A 1 69 ? 10.625 -29.277 -37.702 1.00 90.38 69 THR A C 1
ATOM 528 O O . THR A 1 69 ? 10.171 -30.400 -37.506 1.00 90.38 69 THR A O 1
ATOM 531 N N . VAL A 1 70 ? 10.291 -28.514 -38.742 1.00 90.19 70 VAL A N 1
ATOM 532 C CA . VAL A 1 70 ? 9.326 -28.866 -39.790 1.00 90.19 70 VAL A CA 1
ATOM 533 C C . VAL A 1 70 ? 10.091 -29.390 -41.007 1.00 90.19 70 VAL A C 1
ATOM 535 O O . VAL A 1 70 ? 10.924 -28.682 -41.584 1.00 90.19 70 VAL A O 1
ATOM 538 N N . TYR A 1 71 ? 9.811 -30.632 -41.393 1.00 87.75 71 TYR A N 1
ATOM 539 C CA . TYR A 1 71 ? 10.305 -31.265 -42.615 1.00 87.75 71 TYR A CA 1
ATOM 540 C C . TYR A 1 71 ? 9.263 -31.153 -43.728 1.00 87.75 71 TYR A C 1
ATOM 542 O O . TYR A 1 71 ? 8.057 -31.220 -43.486 1.00 87.75 71 TYR A O 1
ATOM 550 N N . THR A 1 72 ? 9.733 -31.004 -44.960 1.00 84.88 72 THR A N 1
ATOM 551 C CA . THR A 1 72 ? 8.908 -30.854 -46.168 1.00 84.88 72 THR A CA 1
ATOM 552 C C . THR A 1 72 ? 9.423 -31.763 -47.283 1.00 84.88 72 THR A C 1
ATOM 554 O O . THR A 1 72 ? 10.394 -32.495 -47.091 1.00 84.88 72 THR A O 1
ATOM 557 N N . ARG A 1 73 ? 8.752 -31.760 -48.440 1.00 79.94 73 ARG A N 1
ATOM 558 C CA . ARG A 1 73 ? 9.125 -32.596 -49.587 1.00 79.94 73 ARG A CA 1
ATOM 559 C C . ARG A 1 73 ? 10.484 -32.207 -50.175 1.00 79.94 73 ARG A C 1
ATOM 561 O O . ARG A 1 73 ? 10.867 -31.041 -50.169 1.00 79.94 73 ARG A O 1
ATOM 568 N N . ASN A 1 74 ? 11.172 -33.206 -50.723 1.00 71.44 74 ASN A N 1
ATOM 569 C CA . ASN A 1 74 ? 12.470 -33.077 -51.385 1.00 71.44 74 ASN A CA 1
ATOM 570 C C . ASN A 1 74 ? 12.356 -32.969 -52.922 1.00 71.44 74 ASN A C 1
ATOM 572 O O . ASN A 1 74 ? 13.360 -32.703 -53.577 1.00 71.44 74 ASN A O 1
ATOM 576 N N . ASP A 1 75 ? 11.175 -33.214 -53.508 1.00 65.31 75 ASP A N 1
ATOM 577 C CA . ASP A 1 75 ? 10.979 -33.447 -54.951 1.00 65.31 75 ASP A CA 1
ATOM 578 C C . ASP A 1 75 ? 10.263 -32.309 -55.710 1.00 65.31 75 ASP A C 1
ATOM 580 O O . ASP A 1 75 ? 9.799 -32.514 -56.832 1.00 65.31 75 ASP A O 1
ATOM 584 N N . THR A 1 76 ? 10.167 -31.112 -55.122 1.00 59.94 76 THR A N 1
ATOM 585 C CA . THR A 1 76 ? 9.485 -29.944 -55.709 1.00 59.94 76 THR A CA 1
ATOM 586 C C . THR A 1 76 ? 10.366 -28.693 -55.692 1.00 59.94 76 THR A C 1
ATOM 588 O O . THR A 1 76 ? 10.838 -28.293 -54.630 1.00 59.94 76 THR A O 1
ATOM 591 N N . ASP A 1 77 ? 10.516 -28.020 -56.841 1.00 52.91 77 ASP A N 1
ATOM 592 C CA . ASP A 1 77 ? 11.188 -26.705 -56.938 1.00 52.91 77 ASP A CA 1
ATOM 593 C C . ASP A 1 77 ? 10.427 -25.583 -56.195 1.00 52.91 77 ASP A C 1
ATOM 595 O O . ASP A 1 77 ? 11.001 -24.536 -55.878 1.00 52.91 77 ASP A O 1
ATOM 599 N N . ASP A 1 78 ? 9.145 -25.803 -55.873 1.00 52.69 78 ASP A N 1
ATOM 600 C CA . ASP A 1 78 ? 8.361 -24.948 -54.983 1.00 52.69 78 ASP A CA 1
ATOM 601 C C . ASP A 1 78 ? 8.951 -24.942 -53.568 1.00 52.69 78 ASP A C 1
ATOM 603 O O . ASP A 1 78 ? 8.666 -25.800 -52.730 1.00 52.69 78 ASP A O 1
ATOM 607 N N . GLN A 1 79 ? 9.751 -23.917 -53.275 1.00 58.34 79 GLN A N 1
ATOM 608 C CA . GLN A 1 79 ? 10.263 -23.678 -51.931 1.00 58.34 79 GLN A CA 1
ATOM 609 C C . GLN A 1 79 ? 9.092 -23.527 -50.950 1.00 58.34 79 GLN A C 1
ATOM 611 O O . GLN A 1 79 ? 8.276 -22.601 -51.046 1.00 58.34 79 GLN A O 1
ATOM 616 N N . HIS A 1 80 ? 9.026 -24.412 -49.954 1.00 64.75 80 HIS A N 1
ATOM 617 C CA . HIS A 1 80 ? 7.962 -24.415 -48.947 1.00 64.75 80 HIS A CA 1
ATOM 618 C C . HIS A 1 80 ? 8.094 -23.299 -47.886 1.00 64.75 80 HIS A C 1
ATOM 620 O O . HIS A 1 80 ? 7.370 -23.298 -46.896 1.00 64.75 80 HIS A O 1
ATOM 626 N N . SER A 1 81 ? 8.933 -22.287 -48.130 1.00 63.97 81 SER A N 1
ATOM 627 C CA . SER A 1 81 ? 9.196 -21.155 -47.234 1.00 63.97 81 SER A CA 1
ATOM 628 C C . SER A 1 81 ? 7.945 -20.336 -46.878 1.00 63.97 81 SER A C 1
ATOM 630 O O . SER A 1 81 ? 6.905 -20.399 -47.557 1.00 63.97 81 SER A O 1
ATOM 632 N N . GLY A 1 82 ? 8.068 -19.556 -45.796 1.00 73.19 82 GLY A N 1
ATOM 633 C CA . GLY A 1 82 ? 6.997 -18.726 -45.238 1.00 73.19 82 GLY A CA 1
ATOM 634 C C . GLY A 1 82 ? 6.103 -19.444 -44.221 1.00 73.19 82 GLY A C 1
ATOM 635 O O . GLY A 1 82 ? 4.925 -19.103 -44.108 1.00 73.19 82 GLY A O 1
ATOM 636 N N . PHE A 1 83 ? 6.630 -20.444 -43.508 1.00 83.38 83 PHE A N 1
ATOM 637 C CA . PHE A 1 83 ? 5.936 -21.050 -42.371 1.00 83.38 83 PHE A CA 1
ATOM 638 C C . PHE A 1 83 ? 5.958 -20.113 -41.160 1.00 83.38 83 PHE A C 1
ATOM 640 O O . PHE A 1 83 ? 7.018 -19.643 -40.749 1.00 83.38 83 PHE A O 1
ATOM 647 N N . LYS A 1 84 ? 4.802 -19.911 -40.529 1.00 84.94 84 LYS A N 1
ATOM 648 C CA . LYS A 1 84 ? 4.697 -19.299 -39.202 1.00 84.94 84 LYS A CA 1
ATOM 649 C C . LYS A 1 84 ? 4.363 -20.385 -38.190 1.00 84.94 84 LYS A C 1
ATOM 651 O O . LYS A 1 84 ? 3.340 -21.051 -38.330 1.00 84.94 84 LYS A O 1
ATOM 656 N N . VAL A 1 85 ? 5.204 -20.552 -37.177 1.00 84.69 85 VAL A N 1
ATOM 657 C CA . VAL A 1 85 ? 4.955 -21.495 -36.080 1.00 84.69 85 VAL A CA 1
ATOM 658 C C . VAL A 1 85 ? 4.431 -20.738 -34.863 1.00 84.69 85 VAL A C 1
ATOM 660 O O . VAL A 1 85 ? 4.886 -19.636 -34.561 1.00 84.69 85 VAL A O 1
ATOM 663 N N . PHE A 1 86 ? 3.460 -21.337 -34.185 1.00 84.25 86 PHE A N 1
ATOM 664 C CA . PHE A 1 86 ? 2.831 -20.860 -32.962 1.00 84.25 86 PHE A CA 1
ATOM 665 C C . PHE A 1 86 ? 2.758 -22.008 -31.958 1.00 84.25 86 PHE A C 1
ATOM 667 O O . PHE A 1 86 ? 2.697 -23.181 -32.333 1.00 84.25 86 PHE A O 1
ATOM 674 N N . ILE A 1 87 ? 2.755 -21.661 -30.677 1.00 83.31 87 ILE A N 1
ATOM 675 C CA . ILE A 1 87 ? 2.628 -22.604 -29.569 1.00 83.31 87 ILE A CA 1
ATOM 676 C C . ILE A 1 87 ? 1.659 -22.048 -28.532 1.00 83.31 87 ILE A C 1
ATOM 678 O O . ILE A 1 87 ? 1.555 -20.831 -28.375 1.00 83.31 87 ILE A O 1
ATOM 682 N N . GLY A 1 88 ? 0.945 -22.928 -27.835 1.00 79.25 88 GLY A N 1
ATOM 683 C CA . GLY A 1 88 ? -0.051 -22.506 -26.855 1.00 79.25 88 GLY A CA 1
ATOM 684 C C . GLY A 1 88 ? -0.594 -23.637 -25.990 1.00 79.25 88 GLY A C 1
ATOM 685 O O . GLY A 1 88 ? -0.224 -24.804 -26.136 1.00 79.25 88 GLY A O 1
ATOM 686 N N . ASN A 1 89 ? -1.495 -23.272 -25.079 1.00 78.62 89 ASN A N 1
ATOM 687 C CA . ASN A 1 89 ? -2.137 -24.195 -24.136 1.00 78.62 89 ASN A CA 1
ATOM 688 C C . ASN A 1 89 ? -3.575 -24.560 -24.543 1.00 78.62 89 ASN A C 1
ATOM 690 O O . ASN A 1 89 ? -4.174 -25.444 -23.937 1.00 78.62 89 ASN A O 1
ATOM 694 N N . THR A 1 90 ? -4.103 -23.921 -25.588 1.00 73.00 90 THR A N 1
ATOM 695 C CA . THR A 1 90 ? -5.413 -24.174 -26.201 1.00 73.00 90 THR A CA 1
ATOM 696 C C . THR A 1 90 ? -5.277 -24.210 -27.726 1.00 73.00 90 THR A C 1
ATOM 698 O O . THR A 1 90 ? -4.341 -23.644 -28.292 1.00 73.00 90 THR A O 1
ATOM 701 N N . THR A 1 91 ? -6.212 -24.873 -28.410 1.00 64.06 91 THR A N 1
ATOM 702 C CA . THR A 1 91 ? -6.278 -24.891 -29.882 1.00 64.06 91 THR A CA 1
ATOM 703 C C . THR A 1 91 ? -6.613 -23.506 -30.446 1.00 64.06 91 THR A C 1
ATOM 705 O O . THR A 1 91 ? -7.509 -22.840 -29.920 1.00 64.06 91 THR A O 1
ATOM 708 N N . ARG A 1 92 ? -6.013 -23.122 -31.584 1.00 57.62 92 ARG A N 1
ATOM 709 C CA . ARG A 1 92 ? -6.390 -21.936 -32.397 1.00 57.62 92 ARG A CA 1
ATOM 710 C C . ARG A 1 92 ? -6.215 -20.539 -31.765 1.00 57.62 92 ARG A C 1
ATOM 712 O O . ARG A 1 92 ? -6.835 -19.584 -32.237 1.00 57.62 92 ARG A O 1
ATOM 719 N N . SER A 1 93 ? -5.346 -20.358 -30.770 1.00 48.81 93 SER A N 1
ATOM 720 C CA . SER A 1 93 ? -4.984 -19.019 -30.270 1.00 48.81 93 SER A CA 1
ATOM 721 C C . SER A 1 93 ? -3.979 -18.302 -31.195 1.00 48.81 93 SER A C 1
ATOM 723 O O . SER A 1 93 ? -2.803 -18.157 -30.865 1.00 48.81 93 SER A O 1
ATOM 725 N N . TRP A 1 94 ? -4.426 -17.827 -32.363 1.00 54.75 94 TRP A N 1
ATOM 726 C CA . TRP A 1 94 ? -3.586 -17.137 -33.368 1.00 54.75 94 TRP A CA 1
ATOM 727 C C . TRP A 1 94 ? -3.165 -15.697 -32.990 1.00 54.75 94 TRP A C 1
ATOM 729 O O . TRP A 1 94 ? -2.824 -14.893 -33.855 1.00 54.75 94 TRP A O 1
ATOM 739 N N . THR A 1 95 ? -3.225 -15.345 -31.706 1.00 41.66 95 THR A N 1
ATOM 740 C CA . THR A 1 95 ? -3.149 -13.970 -31.182 1.00 41.66 95 THR A CA 1
ATOM 741 C C . THR A 1 95 ? -2.044 -13.816 -30.131 1.00 41.66 95 THR A C 1
ATOM 743 O O . THR A 1 95 ? -2.246 -13.199 -29.088 1.00 41.66 95 THR A O 1
ATOM 746 N N . GLY A 1 96 ? -0.877 -14.409 -30.392 1.00 41.38 96 GLY A N 1
ATOM 747 C CA . GLY A 1 96 ? 0.334 -14.264 -29.580 1.00 41.38 96 GLY A CA 1
ATOM 748 C C . GLY A 1 96 ? 1.511 -13.739 -30.404 1.00 41.38 96 GLY A C 1
ATOM 749 O O . GLY A 1 96 ? 1.565 -13.945 -31.618 1.00 41.38 96 GLY A O 1
ATOM 750 N N . ASN A 1 97 ? 2.464 -13.072 -29.742 1.00 42.50 97 ASN A N 1
ATOM 751 C CA . ASN A 1 97 ? 3.737 -12.663 -30.348 1.00 42.50 97 ASN A CA 1
ATOM 752 C C . ASN A 1 97 ? 4.429 -13.862 -31.010 1.00 42.50 97 ASN A C 1
ATOM 754 O O . ASN A 1 97 ? 4.397 -14.952 -30.447 1.00 42.50 97 ASN A O 1
ATOM 758 N N . GLN A 1 98 ? 5.116 -13.662 -32.140 1.00 52.56 98 GLN A N 1
ATOM 759 C CA . GLN A 1 98 ? 5.987 -14.692 -32.715 1.00 52.56 98 GLN A CA 1
ATOM 760 C C . GLN A 1 98 ? 7.321 -14.743 -31.943 1.00 52.56 98 GLN A C 1
ATOM 762 O O . GLN A 1 98 ? 8.092 -13.789 -32.045 1.00 52.56 98 GLN A O 1
ATOM 767 N N . PRO A 1 99 ? 7.646 -15.825 -31.206 1.00 47.28 99 PRO A N 1
ATOM 768 C CA . PRO A 1 99 ? 8.879 -15.945 -30.432 1.00 47.28 99 PRO A CA 1
ATOM 769 C C . PRO A 1 99 ? 9.894 -16.866 -31.135 1.00 47.28 99 PRO A C 1
ATOM 771 O O . PRO A 1 99 ? 10.654 -17.569 -30.477 1.00 47.28 99 PRO A O 1
ATOM 774 N N . PHE A 1 100 ? 9.864 -16.915 -32.473 1.00 55.19 100 PHE A N 1
ATOM 775 C CA . PHE A 1 100 ? 10.633 -17.859 -33.283 1.00 55.19 100 PHE A CA 1
ATOM 776 C C . PHE A 1 100 ? 11.449 -17.142 -34.359 1.00 55.19 100 PHE A C 1
ATOM 778 O O . PHE A 1 100 ? 10.905 -16.696 -35.368 1.00 55.19 100 PHE A O 1
ATOM 785 N N . THR A 1 101 ? 12.771 -17.123 -34.201 1.00 52.97 101 THR A N 1
ATOM 786 C CA . THR A 1 101 ? 13.677 -16.852 -35.324 1.00 52.97 101 THR A CA 1
ATOM 787 C C . THR A 1 101 ? 13.678 -18.067 -36.253 1.00 52.97 101 THR A C 1
ATOM 789 O O . THR A 1 101 ? 14.031 -19.169 -35.823 1.00 52.97 101 THR A O 1
ATOM 792 N N . GLU A 1 102 ? 13.290 -17.886 -37.518 1.00 60.38 102 GLU A N 1
ATOM 793 C CA . GLU A 1 102 ? 13.404 -18.930 -38.542 1.00 60.38 102 GLU A CA 1
ATOM 794 C C . GLU A 1 102 ? 14.887 -19.192 -38.843 1.00 60.38 102 GLU A C 1
ATOM 796 O O . GLU A 1 102 ? 15.598 -18.344 -39.379 1.00 60.38 102 GLU A O 1
ATOM 801 N N . ILE A 1 103 ? 15.361 -20.389 -38.500 1.00 60.47 103 ILE A N 1
ATOM 802 C CA . ILE A 1 103 ? 16.681 -20.889 -38.878 1.00 60.47 103 ILE A CA 1
ATOM 803 C C . ILE A 1 103 ? 16.455 -21.912 -39.991 1.00 60.47 103 ILE A C 1
ATOM 805 O O . ILE A 1 103 ? 16.293 -23.112 -39.742 1.00 60.47 103 ILE A O 1
ATOM 809 N N . GLN A 1 104 ? 16.412 -21.439 -41.237 1.00 61.53 104 GLN A N 1
ATOM 810 C CA . GLN A 1 104 ? 16.359 -22.325 -42.397 1.00 61.53 104 GLN A CA 1
ATOM 811 C C . GLN A 1 104 ? 17.669 -23.126 -42.471 1.00 61.53 104 GLN A C 1
ATOM 813 O O . GLN A 1 104 ? 18.741 -22.560 -42.672 1.00 61.53 104 GLN A O 1
ATOM 818 N N . THR A 1 105 ? 17.595 -24.448 -42.279 1.00 57.72 105 THR A N 1
ATOM 819 C CA . THR A 1 105 ? 18.796 -25.310 -42.269 1.00 57.72 105 THR A CA 1
ATOM 820 C C . THR A 1 105 ? 19.082 -25.959 -43.621 1.00 57.72 105 THR A C 1
ATOM 822 O O . THR A 1 105 ? 20.243 -26.187 -43.948 1.00 57.72 105 THR A O 1
ATOM 825 N N . THR A 1 106 ? 18.043 -26.218 -44.420 1.00 63.66 106 THR A N 1
ATOM 826 C CA . THR A 1 106 ? 18.107 -26.600 -45.842 1.00 63.66 106 THR A CA 1
ATOM 827 C C . THR A 1 106 ? 16.829 -26.119 -46.547 1.00 63.66 106 THR A C 1
ATOM 829 O O . THR A 1 106 ? 15.910 -25.610 -45.902 1.00 63.66 106 THR A O 1
ATOM 832 N N . ASN A 1 107 ? 16.712 -26.338 -47.861 1.00 67.06 107 ASN A N 1
ATOM 833 C CA . ASN A 1 107 ? 15.469 -26.093 -48.610 1.00 67.06 107 ASN A CA 1
ATOM 834 C C . ASN A 1 107 ? 14.274 -26.944 -48.139 1.00 67.06 107 ASN A C 1
ATOM 836 O O . ASN A 1 107 ? 13.144 -26.616 -48.478 1.00 67.06 107 ASN A O 1
ATOM 840 N N . THR A 1 108 ? 14.516 -28.022 -47.385 1.00 74.44 108 THR A N 1
ATOM 841 C CA . THR A 1 108 ? 13.499 -29.024 -47.026 1.00 74.44 108 THR A CA 1
ATOM 842 C C . THR A 1 108 ? 13.286 -29.154 -45.513 1.00 74.44 108 THR A C 1
ATOM 844 O O . THR A 1 108 ? 12.422 -29.915 -45.072 1.00 74.44 108 THR A O 1
ATOM 847 N N . LYS A 1 109 ? 14.048 -28.396 -44.706 1.00 84.00 109 LYS A N 1
ATOM 848 C CA . LYS A 1 109 ? 14.086 -28.485 -43.239 1.00 84.00 109 LYS A CA 1
ATOM 849 C C . LYS A 1 109 ? 14.180 -27.108 -42.576 1.00 84.00 109 LYS A C 1
ATOM 851 O O . LYS A 1 109 ? 15.245 -26.474 -42.532 1.00 84.00 109 LYS A O 1
ATOM 856 N N . TYR A 1 110 ? 13.066 -26.706 -41.981 1.00 85.00 110 TYR A N 1
ATOM 857 C CA . TYR A 1 110 ? 12.874 -25.434 -41.292 1.00 85.00 110 TYR A CA 1
ATOM 858 C C . TYR A 1 110 ? 12.948 -25.656 -39.781 1.00 85.00 110 TYR A C 1
ATOM 860 O O . TYR A 1 110 ? 12.289 -26.556 -39.258 1.00 85.00 110 TYR A O 1
ATOM 868 N N . ARG A 1 111 ? 13.759 -24.870 -39.065 1.00 85.94 111 ARG A N 1
ATOM 869 C CA . ARG A 1 111 ? 13.895 -24.975 -37.607 1.00 85.94 111 ARG A CA 1
ATOM 870 C C . ARG A 1 111 ? 13.549 -23.658 -36.931 1.00 85.94 111 ARG A C 1
ATOM 872 O O . ARG A 1 111 ? 14.039 -22.602 -37.312 1.00 85.94 111 ARG A O 1
ATOM 879 N N . PHE A 1 112 ? 12.779 -23.770 -35.862 1.00 86.00 112 PHE A N 1
ATOM 880 C CA . PHE A 1 112 ? 12.304 -22.680 -35.027 1.00 86.00 112 PHE A CA 1
ATOM 881 C C . PHE A 1 112 ? 12.773 -22.953 -33.591 1.00 86.00 112 PHE A C 1
ATOM 883 O O . PHE A 1 112 ? 12.647 -24.078 -33.102 1.00 86.00 112 PHE A O 1
ATOM 890 N N . ARG A 1 113 ? 13.359 -21.957 -32.920 1.00 81.06 113 ARG A N 1
ATOM 891 C CA . ARG A 1 113 ? 13.759 -22.033 -31.502 1.00 81.06 113 ARG A CA 1
ATOM 892 C C . ARG A 1 113 ? 12.809 -21.175 -30.676 1.00 81.06 113 ARG A C 1
ATOM 894 O O . ARG A 1 113 ? 12.638 -20.013 -31.026 1.00 81.06 113 ARG A O 1
ATOM 901 N N . SER A 1 114 ? 12.236 -21.739 -29.614 1.00 74.56 114 SER A N 1
ATOM 902 C CA . SER A 1 114 ? 11.429 -20.984 -28.648 1.00 74.56 114 SER A CA 1
ATOM 903 C C . SER A 1 114 ? 12.319 -20.326 -27.598 1.00 74.56 114 SER A C 1
ATOM 905 O O . SER A 1 114 ? 13.437 -20.780 -27.355 1.00 74.56 114 SER A O 1
ATOM 907 N N . ASN A 1 115 ? 11.778 -19.341 -26.886 1.00 70.06 115 ASN A N 1
ATOM 908 C CA . ASN A 1 115 ? 12.330 -18.890 -25.607 1.00 70.06 115 ASN A CA 1
ATOM 909 C C . ASN A 1 115 ? 11.856 -19.834 -24.481 1.00 70.06 115 ASN A C 1
ATOM 911 O O . ASN A 1 115 ? 11.053 -19.423 -23.644 1.00 70.06 115 ASN A O 1
ATOM 915 N N . ASP A 1 116 ? 12.252 -21.114 -24.554 1.00 76.44 116 ASP A N 1
ATOM 916 C CA . ASP A 1 116 ? 11.957 -22.209 -23.605 1.00 76.44 116 ASP A CA 1
ATOM 917 C C . ASP A 1 116 ? 10.552 -22.129 -22.976 1.00 76.44 116 ASP A C 1
ATOM 919 O O . ASP A 1 116 ? 10.360 -22.046 -21.763 1.00 76.44 116 ASP A O 1
ATOM 923 N N . SER A 1 117 ? 9.541 -22.086 -23.844 1.00 79.38 117 SER A N 1
ATOM 924 C CA . SER A 1 117 ? 8.188 -21.656 -23.481 1.00 79.38 117 SER A CA 1
ATOM 925 C C . SER A 1 117 ? 7.263 -22.853 -23.254 1.00 79.38 117 SER A C 1
ATOM 927 O O . SER A 1 117 ? 7.342 -23.858 -23.963 1.00 79.38 117 SER A O 1
ATOM 929 N N . LEU A 1 118 ? 6.375 -22.749 -22.263 1.00 83.38 118 LEU A N 1
ATOM 930 C CA . LEU A 1 118 ? 5.450 -23.822 -21.903 1.00 83.38 118 LEU A CA 1
ATOM 931 C C . LEU A 1 118 ? 4.304 -23.925 -22.925 1.00 83.38 118 LEU A C 1
ATOM 933 O O . LEU A 1 118 ? 3.623 -22.930 -23.173 1.00 83.38 118 LEU A O 1
ATOM 937 N N . ALA A 1 119 ? 4.073 -25.114 -23.486 1.00 85.19 119 ALA A N 1
ATOM 938 C CA . ALA A 1 119 ? 2.991 -25.358 -24.441 1.00 85.19 119 ALA A CA 1
ATOM 939 C C . ALA A 1 119 ? 2.471 -26.804 -24.415 1.00 85.19 119 ALA A C 1
ATOM 941 O O . ALA A 1 119 ? 3.176 -27.730 -24.006 1.00 85.19 119 ALA A O 1
ATOM 942 N N . ARG A 1 120 ? 1.240 -26.989 -24.905 1.00 89.00 120 ARG A N 1
ATOM 943 C CA . ARG A 1 120 ? 0.608 -28.291 -25.204 1.00 89.00 120 ARG A CA 1
ATOM 944 C C . ARG A 1 120 ? 0.303 -28.454 -26.698 1.00 89.00 120 ARG A C 1
ATOM 946 O O . ARG A 1 120 ? 0.388 -29.562 -27.218 1.00 89.00 120 ARG A O 1
ATOM 953 N N . PHE A 1 121 ? -0.033 -27.366 -27.385 1.00 89.69 121 PHE A N 1
ATOM 954 C CA . PHE A 1 121 ? -0.335 -27.352 -28.812 1.00 89.69 121 PHE A CA 1
ATOM 955 C C . PHE A 1 121 ? 0.810 -26.713 -29.593 1.00 89.69 121 PHE A C 1
ATOM 957 O O . PHE A 1 121 ? 1.353 -25.685 -29.178 1.00 89.69 121 PHE A O 1
ATOM 964 N N . VAL A 1 122 ? 1.151 -27.307 -30.737 1.00 90.56 122 VAL A N 1
ATOM 965 C CA . VAL A 1 122 ? 2.093 -26.743 -31.713 1.00 90.56 122 VAL A CA 1
ATOM 966 C C . VAL A 1 122 ? 1.378 -26.603 -33.047 1.00 90.56 122 VAL A C 1
ATOM 968 O O . VAL A 1 122 ? 0.820 -27.570 -33.560 1.00 90.56 122 VAL A O 1
ATOM 971 N N . SER A 1 123 ? 1.392 -25.393 -33.596 1.00 89.94 123 SER A N 1
ATOM 972 C CA . SER A 1 123 ? 0.531 -24.990 -34.704 1.00 89.94 123 SER A CA 1
ATOM 973 C C . SER A 1 123 ? 1.354 -24.305 -35.798 1.00 89.94 123 SER A C 1
ATOM 975 O O . SER A 1 123 ? 2.154 -23.411 -35.526 1.00 89.94 123 SER A O 1
ATOM 977 N N . VAL A 1 124 ? 1.198 -24.745 -37.044 1.00 90.25 124 VAL A N 1
ATOM 978 C CA . VAL A 1 124 ? 1.971 -24.319 -38.219 1.00 90.25 124 VAL A CA 1
ATOM 979 C C . VAL A 1 124 ? 1.017 -23.704 -39.241 1.00 90.25 124 VAL A C 1
ATOM 981 O O . VAL A 1 124 ? 0.087 -24.367 -39.701 1.00 90.25 124 VAL A O 1
ATOM 984 N N . ILE A 1 125 ? 1.250 -22.444 -39.615 1.00 87.69 125 ILE A N 1
ATOM 985 C CA . ILE A 1 125 ? 0.512 -21.728 -40.664 1.00 87.69 125 ILE A CA 1
ATOM 986 C C . ILE A 1 125 ? 1.396 -21.548 -41.898 1.00 87.69 125 ILE A C 1
ATOM 988 O O . ILE A 1 125 ? 2.580 -21.224 -41.782 1.00 87.69 125 ILE A O 1
ATOM 992 N N . ARG A 1 126 ? 0.790 -21.628 -43.083 1.00 85.94 126 ARG A N 1
ATOM 993 C CA . ARG A 1 126 ? 1.309 -21.027 -44.316 1.00 85.94 126 ARG A CA 1
ATOM 994 C C . ARG A 1 126 ? 0.251 -20.090 -44.906 1.00 85.94 126 ARG A C 1
ATOM 996 O O . ARG A 1 126 ? -0.835 -20.530 -45.280 1.00 85.94 126 ARG A O 1
ATOM 1003 N N . GLU A 1 127 ? 0.546 -18.794 -44.940 1.00 85.00 127 GLU A N 1
ATOM 1004 C CA . GLU A 1 127 ? -0.386 -17.746 -45.388 1.00 85.00 127 GLU A CA 1
ATOM 1005 C C . GLU A 1 127 ? -0.229 -17.425 -46.876 1.00 85.00 127 GLU A C 1
ATOM 1007 O O . GLU A 1 127 ? 0.888 -17.420 -47.392 1.00 85.00 127 GLU A O 1
ATOM 1012 N N . ASN A 1 128 ? -1.334 -17.082 -47.545 1.00 80.75 128 ASN A N 1
ATOM 1013 C CA . ASN A 1 128 ? -1.369 -16.635 -48.945 1.00 80.75 128 ASN A CA 1
ATOM 1014 C C . ASN A 1 128 ? -0.574 -17.536 -49.917 1.00 80.75 128 ASN A C 1
ATOM 1016 O O . ASN A 1 128 ? 0.188 -17.056 -50.761 1.00 80.75 128 ASN A O 1
ATOM 1020 N N . LYS A 1 129 ? -0.747 -18.858 -49.801 1.00 83.44 129 LYS A N 1
ATOM 1021 C CA . LYS A 1 129 ? -0.148 -19.867 -50.696 1.00 83.44 129 LYS A CA 1
ATOM 1022 C C . LYS A 1 129 ? -1.212 -20.822 -51.222 1.00 83.44 129 LYS A C 1
ATOM 1024 O O . LYS A 1 129 ? -2.289 -20.927 -50.647 1.00 83.44 129 LYS A O 1
ATOM 1029 N N . GLU A 1 130 ? -0.901 -21.507 -52.318 1.00 83.25 130 GLU A N 1
ATOM 1030 C CA . GLU A 1 130 ? -1.808 -22.473 -52.952 1.00 83.25 130 GLU A CA 1
ATOM 1031 C C . GLU A 1 130 ? -1.918 -23.784 -52.164 1.00 83.25 130 GLU A C 1
ATOM 1033 O O . GLU A 1 130 ? -2.990 -24.372 -52.091 1.00 83.25 130 GLU A O 1
ATOM 1038 N N . ILE A 1 131 ? -0.824 -24.231 -51.543 1.00 84.50 131 ILE A N 1
ATOM 1039 C CA . ILE A 1 131 ? -0.771 -25.479 -50.777 1.00 84.50 131 ILE A CA 1
ATOM 1040 C C . ILE A 1 131 ? 0.248 -25.398 -49.633 1.00 84.50 131 ILE A C 1
ATOM 1042 O O . ILE A 1 131 ? 1.281 -24.714 -49.718 1.00 84.50 131 ILE A O 1
ATOM 1046 N N . MET A 1 132 ? -0.030 -26.139 -48.563 1.00 88.38 132 MET A N 1
ATOM 1047 C CA . MET A 1 132 ? 0.918 -26.474 -47.508 1.00 88.38 132 MET A CA 1
ATOM 1048 C C . MET A 1 132 ? 1.132 -27.988 -47.478 1.00 88.38 132 MET A C 1
ATOM 1050 O O . MET A 1 132 ? 0.175 -28.755 -47.562 1.00 88.38 132 MET A O 1
ATOM 1054 N N . THR A 1 133 ? 2.390 -28.412 -47.362 1.00 87.81 133 THR A N 1
ATOM 1055 C CA . THR A 1 133 ? 2.788 -29.823 -47.293 1.00 87.81 133 THR A CA 1
ATOM 1056 C C . THR A 1 133 ? 3.843 -29.976 -46.208 1.00 87.81 133 THR A C 1
ATOM 1058 O O . THR A 1 133 ? 4.815 -29.220 -46.205 1.00 87.81 133 THR A O 1
ATOM 1061 N N . ILE A 1 134 ? 3.643 -30.911 -45.280 1.00 90.06 134 ILE A N 1
ATOM 1062 C CA . ILE A 1 134 ? 4.528 -31.145 -44.131 1.00 90.06 134 ILE A CA 1
ATOM 1063 C C . ILE A 1 134 ? 4.724 -32.655 -43.979 1.00 90.06 134 ILE A C 1
ATOM 1065 O O . ILE A 1 134 ? 3.750 -33.398 -43.969 1.00 90.06 134 ILE A O 1
ATOM 1069 N N . CYS A 1 135 ? 5.969 -33.111 -43.873 1.00 89.38 135 CYS A N 1
ATOM 1070 C CA . CYS A 1 135 ? 6.299 -34.539 -43.805 1.00 89.38 135 CYS A CA 1
ATOM 1071 C C . CYS A 1 135 ? 6.620 -35.024 -42.385 1.00 89.38 135 CYS A C 1
ATOM 1073 O O . CYS A 1 135 ? 6.347 -36.163 -42.063 1.00 89.38 135 CYS A O 1
ATOM 1075 N N . GLU A 1 136 ? 7.142 -34.165 -41.508 1.00 92.12 136 GLU A N 1
ATOM 1076 C CA . GLU A 1 136 ? 7.314 -34.475 -40.079 1.00 92.12 136 GLU A CA 1
ATOM 1077 C C . GLU A 1 136 ? 7.473 -33.165 -39.294 1.00 92.12 136 GLU A C 1
ATOM 1079 O O . GLU A 1 136 ? 8.143 -32.237 -39.763 1.00 92.12 136 GLU A O 1
ATOM 1084 N N . VAL A 1 137 ? 6.899 -33.087 -38.093 1.00 93.00 137 VAL A N 1
ATOM 1085 C CA . VAL A 1 137 ? 7.102 -31.988 -37.139 1.00 93.00 137 VAL A CA 1
ATOM 1086 C C . VAL A 1 137 ? 7.711 -32.543 -35.859 1.00 93.00 137 VAL A C 1
ATOM 1088 O O . VAL A 1 137 ? 7.013 -33.023 -34.971 1.00 93.00 137 VAL A O 1
ATOM 1091 N N . ILE A 1 138 ? 9.032 -32.417 -35.731 1.00 92.50 138 ILE A N 1
ATOM 1092 C CA . ILE A 1 138 ? 9.728 -32.775 -34.493 1.00 92.50 138 ILE A CA 1
ATOM 1093 C C . ILE A 1 138 ? 9.569 -31.631 -33.494 1.00 92.50 138 ILE A C 1
ATOM 1095 O O . ILE A 1 138 ? 10.087 -30.536 -33.729 1.00 92.50 138 ILE A O 1
ATOM 1099 N N . VAL A 1 139 ? 8.916 -31.903 -32.365 1.00 92.31 139 VAL A N 1
ATOM 1100 C CA . VAL A 1 139 ? 8.836 -30.988 -31.216 1.00 92.31 139 VAL A CA 1
ATOM 1101 C C . VAL A 1 139 ? 9.784 -31.490 -30.136 1.00 92.31 139 VAL A C 1
ATOM 1103 O O . VAL A 1 139 ? 9.536 -32.526 -29.523 1.00 92.31 139 VAL A O 1
ATOM 1106 N N . ASP A 1 140 ? 10.876 -30.765 -29.915 1.00 89.38 140 ASP A N 1
ATOM 1107 C CA . ASP A 1 140 ? 11.911 -31.087 -28.935 1.00 89.38 140 ASP A CA 1
ATOM 1108 C C . ASP A 1 140 ? 11.817 -30.155 -27.719 1.00 89.38 140 ASP A C 1
ATOM 1110 O O . ASP A 1 140 ? 11.661 -28.937 -27.857 1.00 89.38 140 ASP A O 1
ATOM 1114 N N . GLY A 1 141 ? 11.897 -30.731 -26.523 1.00 88.19 141 GLY A N 1
ATOM 1115 C CA . GLY A 1 141 ? 11.611 -30.046 -25.265 1.00 88.19 141 GLY A CA 1
ATOM 1116 C C . GLY A 1 141 ? 11.934 -30.893 -24.036 1.00 88.19 141 GLY A C 1
ATOM 1117 O O . GLY A 1 141 ? 12.635 -31.902 -24.139 1.00 88.19 141 GLY A O 1
ATOM 1118 N N . GLU A 1 142 ? 11.407 -30.494 -22.880 1.00 88.06 142 GLU A N 1
ATOM 1119 C CA . GLU A 1 142 ? 11.548 -31.215 -21.606 1.00 88.06 142 GLU A CA 1
ATOM 1120 C C . GLU A 1 142 ? 10.349 -31.008 -20.667 1.00 88.06 142 GLU A C 1
ATOM 1122 O O . GLU A 1 142 ? 9.485 -30.159 -20.904 1.00 88.06 142 GLU A O 1
ATOM 1127 N N . CYS A 1 143 ? 10.287 -31.793 -19.589 1.00 84.31 143 CYS A N 1
ATOM 1128 C CA . CYS A 1 143 ? 9.192 -31.709 -18.629 1.00 84.31 143 CYS A CA 1
ATOM 1129 C C . CYS A 1 143 ? 9.243 -30.438 -17.758 1.00 84.31 143 CYS A C 1
ATOM 1131 O O . CYS A 1 143 ? 10.332 -29.969 -17.420 1.00 84.31 143 CYS A O 1
ATOM 1133 N N . PRO A 1 144 ? 8.081 -29.891 -17.343 1.00 84.00 144 PRO A N 1
ATOM 1134 C CA . PRO A 1 144 ? 8.027 -28.701 -16.492 1.00 84.00 144 PRO A CA 1
ATOM 1135 C C . PRO A 1 144 ? 8.698 -28.921 -15.127 1.00 84.00 144 PRO A C 1
ATOM 1137 O O . PRO A 1 144 ? 8.610 -30.011 -14.563 1.00 84.00 144 PRO A O 1
ATOM 1140 N N . LYS A 1 145 ? 9.311 -27.869 -14.558 1.00 82.00 145 LYS A N 1
ATOM 1141 C CA . LYS A 1 145 ? 10.018 -27.899 -13.258 1.00 82.00 145 LYS A CA 1
ATOM 1142 C C . LYS A 1 145 ? 9.182 -28.593 -12.168 1.00 82.00 145 LYS A C 1
ATOM 1144 O O . LYS A 1 145 ? 8.174 -28.055 -11.709 1.00 82.00 145 LYS A O 1
ATOM 1149 N N . GLY A 1 146 ? 9.631 -29.758 -11.699 1.00 80.12 146 GLY A N 1
ATOM 1150 C CA . GLY A 1 146 ? 8.920 -30.560 -10.692 1.00 80.12 146 GLY A CA 1
ATOM 1151 C C . GLY A 1 146 ? 8.119 -31.744 -11.235 1.00 80.12 146 GLY A C 1
ATOM 1152 O O . GLY A 1 146 ? 7.509 -32.461 -10.438 1.00 80.12 146 GLY A O 1
ATOM 1153 N N . LYS A 1 147 ? 8.130 -31.978 -12.550 1.00 84.75 147 LYS A N 1
ATOM 1154 C CA . LYS A 1 147 ? 7.623 -33.198 -13.186 1.00 84.75 147 LYS A CA 1
ATOM 1155 C C . LYS A 1 147 ? 8.693 -33.871 -14.048 1.00 84.75 147 LYS A C 1
ATOM 1157 O O . LYS A 1 147 ? 9.615 -33.209 -14.519 1.00 84.75 147 LYS A O 1
ATOM 1162 N N . PHE A 1 148 ? 8.550 -35.175 -14.272 1.00 86.06 148 PHE A N 1
ATOM 1163 C CA . PHE A 1 148 ? 9.465 -35.965 -15.099 1.00 86.06 148 PHE A CA 1
ATOM 1164 C C . PHE A 1 148 ? 8.786 -37.171 -15.779 1.00 86.06 148 PHE A C 1
ATOM 1166 O O . PHE A 1 148 ? 7.584 -37.415 -15.607 1.00 86.06 148 PHE A O 1
ATOM 1173 N N . GLY A 1 149 ? 9.582 -37.921 -16.550 1.00 80.06 149 GLY A N 1
ATOM 1174 C CA . GLY A 1 149 ? 9.184 -39.116 -17.299 1.00 80.06 149 GLY A CA 1
ATOM 1175 C C . GLY A 1 149 ? 8.652 -38.791 -18.698 1.00 80.06 149 GLY A C 1
ATOM 1176 O O . GLY A 1 149 ? 8.316 -37.647 -18.988 1.00 80.06 149 GLY A O 1
ATOM 1177 N N . ASP A 1 150 ? 8.535 -39.800 -19.564 1.00 74.12 150 ASP A N 1
ATOM 1178 C CA . ASP A 1 150 ? 8.261 -39.635 -21.010 1.00 74.12 150 ASP A CA 1
ATOM 1179 C C . ASP A 1 150 ? 6.945 -38.897 -21.346 1.00 74.12 150 ASP A C 1
ATOM 1181 O O . ASP A 1 150 ? 6.760 -38.408 -22.461 1.00 74.12 150 ASP A O 1
ATOM 1185 N N . VAL A 1 151 ? 6.023 -38.804 -20.379 1.00 78.94 151 VAL A N 1
ATOM 1186 C CA . VAL A 1 151 ? 4.759 -38.050 -20.481 1.00 78.94 151 VAL A CA 1
ATOM 1187 C C . VAL A 1 151 ? 4.590 -36.969 -19.404 1.00 78.94 151 VAL A C 1
ATOM 1189 O O . VAL A 1 151 ? 3.479 -36.509 -19.150 1.00 78.94 151 VAL A O 1
ATOM 1192 N N . CYS A 1 152 ? 5.683 -36.579 -18.743 1.00 81.44 152 CYS A N 1
ATOM 1193 C CA . CYS A 1 152 ? 5.749 -35.484 -17.772 1.00 81.44 152 CYS A CA 1
ATOM 1194 C C . CYS A 1 152 ? 4.666 -35.531 -16.679 1.00 81.44 152 CYS A C 1
ATOM 1196 O O . CYS A 1 152 ? 4.107 -34.498 -16.304 1.00 81.44 152 CYS A O 1
ATOM 1198 N N . ASN A 1 153 ? 4.348 -36.731 -16.179 1.00 81.62 153 ASN A N 1
ATOM 1199 C CA . ASN A 1 153 ? 3.252 -36.957 -15.231 1.00 81.62 153 ASN A CA 1
ATOM 1200 C C . ASN A 1 153 ? 3.715 -37.455 -13.849 1.00 81.62 153 ASN A C 1
ATOM 1202 O O . ASN A 1 153 ? 2.966 -37.333 -12.882 1.00 81.62 153 ASN A O 1
ATOM 1206 N N . GLU A 1 154 ? 4.943 -37.967 -13.711 1.00 83.19 154 GLU A N 1
ATOM 1207 C CA . GLU A 1 154 ? 5.504 -38.231 -12.382 1.00 83.19 154 GLU A CA 1
ATOM 1208 C C . GLU A 1 154 ? 5.949 -36.917 -11.729 1.00 83.19 154 GLU A C 1
ATOM 1210 O O . GLU A 1 154 ? 6.592 -36.085 -12.365 1.00 83.19 154 GLU A O 1
ATOM 1215 N N . THR A 1 155 ? 5.630 -36.723 -10.448 1.00 85.94 155 THR A N 1
ATOM 1216 C CA . THR A 1 155 ? 6.068 -35.563 -9.654 1.00 85.94 155 THR A CA 1
ATOM 1217 C C . THR A 1 155 ? 7.420 -35.812 -8.994 1.00 85.94 155 THR A C 1
ATOM 1219 O O . THR A 1 155 ? 7.669 -36.902 -8.476 1.00 85.94 155 THR A O 1
ATOM 1222 N N . CYS A 1 156 ? 8.282 -34.801 -8.949 1.00 85.88 156 CYS A N 1
ATOM 1223 C CA . CYS A 1 156 ? 9.506 -34.813 -8.143 1.00 85.88 156 CYS A CA 1
ATOM 1224 C C . CYS A 1 156 ? 9.195 -34.915 -6.639 1.00 85.88 156 CYS A C 1
ATOM 1226 O O . CYS A 1 156 ? 8.116 -34.517 -6.198 1.00 85.88 156 CYS A O 1
ATOM 1228 N N . GLY A 1 157 ? 10.126 -35.462 -5.851 1.00 84.75 157 GLY A N 1
ATOM 1229 C CA . GLY A 1 157 ? 10.036 -35.454 -4.388 1.00 84.75 157 GLY A CA 1
ATOM 1230 C C . GLY A 1 157 ? 10.726 -34.247 -3.749 1.00 84.75 157 GLY A C 1
ATOM 1231 O O . GLY A 1 157 ? 10.978 -33.223 -4.386 1.00 84.75 157 GLY A O 1
ATOM 1232 N N . HIS A 1 158 ? 11.053 -34.386 -2.469 1.00 87.31 158 HIS A N 1
ATOM 1233 C CA . HIS A 1 158 ? 11.622 -33.356 -1.602 1.00 87.31 158 HIS A CA 1
ATOM 1234 C C . HIS A 1 158 ? 13.134 -33.164 -1.825 1.00 87.31 158 HIS A C 1
ATOM 1236 O O . HIS A 1 158 ? 13.928 -33.274 -0.892 1.00 87.31 158 HIS A O 1
ATOM 1242 N N . CYS A 1 159 ? 13.544 -32.892 -3.068 1.00 85.38 159 CYS A N 1
ATOM 1243 C CA . CYS A 1 159 ? 14.935 -32.574 -3.408 1.00 85.38 159 CYS A CA 1
ATOM 1244 C C . CYS A 1 159 ? 15.422 -31.320 -2.655 1.00 85.38 159 CYS A C 1
ATOM 1246 O O . CYS A 1 159 ? 14.620 -30.415 -2.404 1.00 85.38 159 CYS A O 1
ATOM 1248 N N . LEU A 1 160 ? 16.718 -31.223 -2.342 1.00 76.12 160 LEU A N 1
ATOM 1249 C CA . LEU A 1 160 ? 17.303 -30.171 -1.493 1.00 76.12 160 LEU A CA 1
ATOM 1250 C C . LEU A 1 160 ? 16.936 -28.741 -1.939 1.00 76.12 160 LEU A C 1
ATOM 1252 O O . LEU A 1 160 ? 16.432 -27.960 -1.134 1.00 76.12 160 LEU A O 1
ATOM 1256 N N . TYR A 1 161 ? 17.069 -28.430 -3.233 1.00 73.00 161 TYR A N 1
ATOM 1257 C CA . TYR A 1 161 ? 16.662 -27.144 -3.833 1.00 73.00 161 TYR A CA 1
ATOM 1258 C C . TYR A 1 161 ? 15.272 -27.213 -4.502 1.00 73.00 161 TYR A C 1
ATOM 1260 O O . TYR A 1 161 ? 14.912 -26.419 -5.377 1.00 73.00 161 TYR A O 1
ATOM 1268 N N . GLY A 1 162 ? 14.460 -28.188 -4.088 1.00 71.44 162 GLY A N 1
ATOM 1269 C CA . GLY A 1 162 ? 13.132 -28.485 -4.614 1.00 71.44 162 GLY A CA 1
ATOM 1270 C C . GLY A 1 162 ? 13.138 -28.877 -6.093 1.00 71.44 162 GLY A C 1
ATOM 1271 O O . GLY A 1 162 ? 14.102 -29.439 -6.615 1.00 71.44 162 GLY A O 1
ATOM 1272 N N . ASN A 1 163 ? 12.044 -28.535 -6.776 1.00 70.81 163 ASN A N 1
ATOM 1273 C CA . ASN A 1 163 ? 11.734 -28.864 -8.174 1.00 70.81 163 ASN A CA 1
ATOM 1274 C C . ASN A 1 163 ? 12.816 -28.521 -9.222 1.00 70.81 163 ASN A C 1
ATOM 1276 O O . ASN A 1 163 ? 12.692 -28.977 -10.355 1.00 70.81 163 ASN A O 1
ATOM 1280 N N . VAL A 1 164 ? 13.823 -27.705 -8.885 1.00 68.12 164 VAL A N 1
ATOM 1281 C CA . VAL A 1 164 ? 14.936 -27.336 -9.783 1.00 68.12 164 VAL A CA 1
ATOM 1282 C C . VAL A 1 164 ? 16.059 -28.375 -9.738 1.00 68.12 164 VAL A C 1
ATOM 1284 O O . VAL A 1 164 ? 16.603 -28.733 -10.773 1.00 68.12 164 VAL A O 1
ATOM 1287 N N . SER A 1 165 ? 16.348 -28.928 -8.558 1.00 73.75 165 SER A N 1
ATOM 1288 C CA . SER A 1 165 ? 17.347 -29.995 -8.353 1.00 73.75 165 SER A CA 1
ATOM 1289 C C . SER A 1 165 ? 16.862 -31.396 -8.762 1.00 73.75 165 SER A C 1
ATOM 1291 O O . SER A 1 165 ? 17.486 -32.392 -8.417 1.00 73.75 165 SER A O 1
ATOM 1293 N N . CYS A 1 166 ? 15.729 -31.484 -9.463 1.00 82.12 166 CYS A N 1
ATOM 1294 C CA . CYS A 1 166 ? 15.128 -32.725 -9.937 1.00 82.12 166 CYS A CA 1
ATOM 1295 C C . CYS A 1 166 ? 15.360 -32.892 -11.442 1.00 82.12 166 CYS A C 1
ATOM 1297 O O . CYS A 1 166 ? 14.974 -32.031 -12.233 1.00 82.12 166 CYS A O 1
ATOM 1299 N N . ASN A 1 167 ? 15.937 -34.019 -11.855 1.00 83.88 167 ASN A N 1
ATOM 1300 C CA . ASN A 1 167 ? 16.140 -34.332 -13.264 1.00 83.88 167 ASN A CA 1
ATOM 1301 C C . ASN A 1 167 ? 14.791 -34.528 -13.989 1.00 83.88 167 ASN A C 1
ATOM 1303 O O . ASN A 1 167 ? 14.030 -35.439 -13.661 1.00 83.88 167 ASN A O 1
ATOM 1307 N N . SER A 1 168 ? 14.525 -33.717 -15.018 1.00 79.75 168 SER A N 1
ATOM 1308 C CA . SER A 1 168 ? 13.267 -33.700 -15.787 1.00 79.75 168 SER A CA 1
ATOM 1309 C C . SER A 1 168 ? 12.981 -34.973 -16.599 1.00 79.75 168 SER A C 1
ATOM 1311 O O . SER A 1 168 ? 11.879 -35.127 -17.117 1.00 79.75 168 SER A O 1
ATOM 1313 N N . SER A 1 169 ? 13.937 -35.902 -16.705 1.00 80.12 169 SER A N 1
ATOM 1314 C CA . SER A 1 169 ? 13.750 -37.212 -17.346 1.00 80.12 169 SER A CA 1
ATOM 1315 C C . SER A 1 169 ? 13.610 -38.345 -16.321 1.00 80.12 169 SER A C 1
ATOM 1317 O O . SER A 1 169 ? 12.672 -39.131 -16.411 1.00 80.12 169 SER A O 1
ATOM 1319 N N . THR A 1 170 ? 14.503 -38.431 -15.326 1.00 85.06 170 THR A N 1
ATOM 1320 C CA . THR A 1 170 ? 14.565 -39.572 -14.384 1.00 85.06 170 THR A CA 1
ATOM 1321 C C . THR A 1 170 ? 13.832 -39.343 -13.060 1.00 85.06 170 THR A C 1
ATOM 1323 O O . THR A 1 170 ? 13.477 -40.307 -12.372 1.00 85.06 170 THR A O 1
ATOM 1326 N N . GLY A 1 171 ? 13.611 -38.085 -12.673 1.00 84.81 171 GLY A N 1
ATOM 1327 C CA . GLY A 1 171 ? 13.055 -37.709 -11.372 1.00 84.81 171 GLY A CA 1
ATOM 1328 C C . GLY A 1 171 ? 14.026 -37.797 -10.199 1.00 84.81 171 GLY A C 1
ATOM 1329 O O . GLY A 1 171 ? 13.597 -37.692 -9.051 1.00 84.81 171 GLY A O 1
ATOM 1330 N N . GLN A 1 172 ? 15.307 -38.036 -10.476 1.00 89.75 172 GLN A N 1
ATOM 1331 C CA . GLN A 1 172 ? 16.364 -38.092 -9.473 1.00 89.75 172 GLN A CA 1
ATOM 1332 C C . GLN A 1 172 ? 16.698 -36.688 -8.963 1.00 89.75 172 GLN A C 1
ATOM 1334 O O . GLN A 1 172 ? 16.832 -35.753 -9.755 1.00 89.75 172 GLN A O 1
ATOM 1339 N N . CYS A 1 173 ? 16.862 -36.554 -7.651 1.00 85.81 173 CYS A N 1
ATOM 1340 C CA . CYS A 1 173 ? 17.323 -35.331 -7.012 1.00 85.81 173 CYS A CA 1
ATOM 1341 C C . CYS A 1 173 ? 18.858 -35.286 -7.054 1.00 85.81 173 CYS A C 1
ATOM 1343 O O . CYS A 1 173 ? 19.511 -35.999 -6.293 1.00 85.81 173 CYS A O 1
ATOM 1345 N N . THR A 1 174 ? 19.446 -34.494 -7.955 1.00 81.31 174 THR A N 1
ATOM 1346 C CA . THR A 1 174 ? 20.907 -34.485 -8.182 1.00 81.31 174 THR A CA 1
ATOM 1347 C C . THR A 1 174 ? 21.677 -33.937 -6.982 1.00 81.31 174 THR A C 1
ATOM 1349 O O . THR A 1 174 ? 22.723 -34.470 -6.628 1.00 81.31 174 THR A O 1
ATOM 1352 N N . GLU A 1 175 ? 21.097 -32.947 -6.302 1.00 81.31 175 GLU A N 1
ATOM 1353 C CA . GLU A 1 175 ? 21.690 -32.259 -5.147 1.00 81.31 175 GLU A CA 1
ATOM 1354 C C . GLU A 1 175 ? 21.222 -32.829 -3.791 1.00 81.31 175 GLU A C 1
ATOM 1356 O O . GLU A 1 175 ? 21.277 -32.147 -2.772 1.00 81.31 175 GLU A O 1
ATOM 1361 N N . GLY A 1 176 ? 20.702 -34.062 -3.757 1.00 80.00 176 GLY A N 1
ATOM 1362 C CA . GLY A 1 176 ? 20.221 -34.701 -2.526 1.00 80.00 176 GLY A CA 1
ATOM 1363 C C . GLY A 1 176 ? 18.839 -34.226 -2.048 1.00 80.00 176 GLY A C 1
ATOM 1364 O O . GLY A 1 176 ? 18.032 -33.713 -2.829 1.00 80.00 176 GLY A O 1
ATOM 1365 N N . CYS A 1 177 ? 18.542 -34.442 -0.761 1.00 84.94 177 CYS A N 1
ATOM 1366 C CA . CYS A 1 177 ? 17.200 -34.328 -0.173 1.00 84.94 177 CYS A CA 1
ATOM 1367 C C . CYS A 1 177 ? 17.081 -33.233 0.895 1.00 84.94 177 CYS A C 1
ATOM 1369 O O . CYS A 1 177 ? 18.050 -32.856 1.540 1.00 84.94 177 CYS A O 1
ATOM 1371 N N . GLN A 1 178 ? 15.858 -32.756 1.130 1.00 85.50 178 GLN A N 1
ATOM 1372 C CA . GLN A 1 178 ? 15.534 -31.887 2.264 1.00 85.50 178 GLN A CA 1
ATOM 1373 C C . GLN A 1 178 ? 15.590 -32.658 3.590 1.00 85.50 178 GLN A C 1
ATOM 1375 O O . GLN A 1 178 ? 15.190 -33.819 3.657 1.00 85.50 178 GLN A O 1
ATOM 1380 N N . ASN A 1 179 ? 15.995 -31.979 4.668 1.00 83.12 179 ASN A N 1
ATOM 1381 C CA . ASN A 1 179 ? 16.048 -32.535 6.024 1.00 83.12 179 ASN A CA 1
ATOM 1382 C C . ASN A 1 179 ? 14.740 -33.246 6.423 1.00 83.12 179 ASN A C 1
ATOM 1384 O O . ASN A 1 179 ? 13.687 -32.610 6.539 1.00 83.12 179 ASN A O 1
ATOM 1388 N N . GLY A 1 180 ? 14.819 -34.549 6.693 1.00 80.44 180 GLY A N 1
ATOM 1389 C CA . GLY A 1 180 ? 13.652 -35.403 6.944 1.00 80.44 180 GLY A CA 1
ATOM 1390 C C . GLY A 1 180 ? 13.270 -36.336 5.788 1.00 80.44 180 GLY A C 1
ATOM 1391 O O . GLY A 1 180 ? 12.368 -37.150 5.978 1.00 80.44 180 GLY A O 1
ATOM 1392 N N . TRP A 1 181 ? 13.955 -36.265 4.639 1.00 86.12 181 TRP A N 1
ATOM 1393 C CA . TRP A 1 181 ? 13.683 -37.067 3.439 1.00 86.12 181 TRP A CA 1
ATOM 1394 C C . TRP A 1 181 ? 14.921 -37.797 2.900 1.00 86.12 181 TRP A C 1
ATOM 1396 O O . TRP A 1 181 ? 16.059 -37.381 3.110 1.00 86.12 181 TRP A O 1
ATOM 1406 N N . SER A 1 182 ? 14.680 -38.890 2.175 1.00 84.38 182 SER A N 1
ATOM 1407 C CA . SER A 1 182 ? 15.688 -39.831 1.680 1.00 84.38 182 SER A CA 1
ATOM 1408 C C . SER A 1 182 ? 15.249 -40.567 0.399 1.00 84.38 182 SER A C 1
ATOM 1410 O O . SER A 1 182 ? 14.120 -40.409 -0.084 1.00 84.38 182 SER A O 1
ATOM 1412 N N . GLY A 1 183 ? 16.174 -41.356 -0.161 1.00 84.12 183 GLY A N 1
ATOM 1413 C CA . GLY A 1 183 ? 16.031 -42.055 -1.443 1.00 84.12 183 GLY A CA 1
ATOM 1414 C C . GLY A 1 183 ? 16.368 -41.163 -2.645 1.00 84.12 183 GLY A C 1
ATOM 1415 O O . GLY A 1 183 ? 16.281 -39.942 -2.566 1.00 84.12 183 GLY A O 1
ATOM 1416 N N . GLU A 1 184 ? 16.730 -41.752 -3.790 1.00 85.25 184 GLU A N 1
ATOM 1417 C CA . GLU A 1 184 ? 17.231 -41.005 -4.966 1.00 85.25 184 GLU A CA 1
ATOM 1418 C C . GLU A 1 184 ? 16.240 -39.977 -5.546 1.00 85.25 184 GLU A C 1
ATOM 1420 O O . GLU A 1 184 ? 16.652 -39.021 -6.201 1.00 85.25 184 GLU A O 1
ATOM 1425 N N . LYS A 1 185 ? 14.934 -40.161 -5.309 1.00 88.94 185 LYS A N 1
ATOM 1426 C CA . LYS A 1 185 ? 13.872 -39.211 -5.691 1.00 88.94 185 LYS A CA 1
ATOM 1427 C C . LYS A 1 185 ? 13.331 -38.391 -4.507 1.00 88.94 185 LYS A C 1
ATOM 1429 O O . LYS A 1 185 ? 12.344 -37.680 -4.678 1.00 88.94 185 LYS A O 1
ATOM 1434 N N . CYS A 1 186 ? 13.923 -38.521 -3.317 1.00 88.44 186 CYS A N 1
ATOM 1435 C CA . CYS A 1 186 ? 13.538 -37.853 -2.067 1.00 88.44 186 CYS A CA 1
ATOM 1436 C C . CYS A 1 186 ? 12.040 -37.977 -1.721 1.00 88.44 186 CYS A C 1
ATOM 1438 O O . CYS A 1 186 ? 11.362 -36.982 -1.463 1.00 88.44 186 CYS A O 1
ATOM 1440 N N . LYS A 1 187 ? 11.502 -39.204 -1.766 1.00 88.06 187 LYS A N 1
ATOM 1441 C CA . LYS A 1 187 ? 10.085 -39.513 -1.470 1.00 88.06 187 LYS A CA 1
ATOM 1442 C C . LYS A 1 187 ? 9.880 -40.355 -0.206 1.00 88.06 187 LYS A C 1
ATOM 1444 O O . LYS A 1 187 ? 8.738 -40.641 0.141 1.00 88.06 187 LYS A O 1
ATOM 1449 N N . GLU A 1 188 ? 10.955 -40.749 0.470 1.00 87.44 188 GLU A N 1
ATOM 1450 C CA . GLU A 1 188 ? 10.911 -41.592 1.668 1.00 87.44 188 GLU A CA 1
ATOM 1451 C C . GLU A 1 188 ? 11.273 -40.753 2.901 1.00 87.44 188 GLU A C 1
ATOM 1453 O O . GLU A 1 188 ? 12.312 -40.094 2.913 1.00 87.44 188 GLU A O 1
ATOM 1458 N N . GLU A 1 189 ? 10.424 -40.747 3.932 1.00 83.38 189 GLU A N 1
ATOM 1459 C CA . GLU A 1 189 ? 10.709 -40.063 5.205 1.00 83.38 189 GLU A CA 1
ATOM 1460 C C . GLU A 1 189 ? 11.910 -40.700 5.931 1.00 83.38 189 GLU A C 1
ATOM 1462 O O . GLU A 1 189 ? 12.136 -41.908 5.831 1.00 83.38 189 GLU A O 1
ATOM 1467 N N . CYS A 1 190 ? 12.660 -39.913 6.712 1.00 85.12 190 CYS A N 1
ATOM 1468 C CA . CYS A 1 190 ? 13.802 -40.433 7.468 1.00 85.12 190 CYS A CA 1
ATOM 1469 C C . CYS A 1 190 ? 13.424 -41.596 8.413 1.00 85.12 190 CYS A C 1
ATOM 1471 O O . CYS A 1 190 ? 12.443 -41.496 9.161 1.00 85.12 190 CYS A O 1
ATOM 1473 N N . PRO A 1 191 ? 14.236 -42.673 8.472 1.00 85.62 191 PRO A N 1
ATOM 1474 C CA . PRO A 1 191 ? 14.043 -43.774 9.412 1.00 85.62 191 PRO A CA 1
ATOM 1475 C C . PRO A 1 191 ? 13.916 -43.311 10.872 1.00 85.62 191 PRO A C 1
ATOM 1477 O O . PRO A 1 191 ? 14.674 -42.466 11.349 1.00 85.62 191 PRO A O 1
ATOM 1480 N N . LYS A 1 192 ? 12.975 -43.899 11.622 1.00 83.94 192 LYS A N 1
ATOM 1481 C CA . LYS A 1 192 ? 12.648 -43.474 12.997 1.00 83.94 192 LYS A CA 1
ATOM 1482 C C . LYS A 1 192 ? 13.868 -43.489 13.923 1.00 83.94 192 LYS A C 1
ATOM 1484 O O . LYS A 1 192 ? 14.376 -44.555 14.277 1.00 83.94 192 LYS A O 1
ATOM 1489 N N . GLY A 1 193 ? 14.266 -42.308 14.396 1.00 82.06 193 GLY A N 1
ATOM 1490 C CA . GLY A 1 193 ? 15.471 -42.102 15.209 1.00 82.06 193 GLY A CA 1
ATOM 1491 C C . GLY A 1 193 ? 16.638 -41.463 14.462 1.00 82.06 193 GLY A C 1
ATOM 1492 O O . GLY A 1 193 ? 17.681 -41.234 15.071 1.00 82.06 193 GLY A O 1
ATOM 1493 N N . THR A 1 194 ? 16.456 -41.156 13.180 1.00 87.31 194 THR A N 1
ATOM 1494 C CA . THR A 1 194 ? 17.367 -40.333 12.382 1.00 87.31 194 THR A CA 1
ATOM 1495 C C . THR A 1 194 ? 16.690 -39.037 11.944 1.00 87.31 194 THR A C 1
ATOM 1497 O O . THR A 1 194 ? 15.461 -38.971 11.854 1.00 87.31 194 THR A O 1
ATOM 1500 N N . PHE A 1 195 ? 17.486 -37.996 11.711 1.00 86.25 195 PHE A N 1
ATOM 1501 C CA . PHE A 1 195 ? 17.018 -36.691 11.261 1.00 86.25 195 PHE A CA 1
ATOM 1502 C C . PHE A 1 195 ? 18.068 -35.962 10.410 1.00 86.25 195 PHE A C 1
ATOM 1504 O O . PHE A 1 195 ? 19.193 -36.435 10.237 1.00 86.25 195 PHE A O 1
ATOM 1511 N N . GLY A 1 196 ? 17.705 -34.778 9.912 1.00 74.88 196 GLY A N 1
ATOM 1512 C CA . GLY A 1 196 ? 18.637 -33.868 9.243 1.00 74.88 196 GLY A CA 1
ATOM 1513 C C . GLY A 1 196 ? 18.986 -34.292 7.816 1.00 74.88 196 GLY A C 1
ATOM 1514 O O . GLY A 1 196 ? 18.209 -34.993 7.164 1.00 74.88 196 GLY A O 1
ATOM 1515 N N . ASP A 1 197 ? 20.135 -33.821 7.332 1.00 78.19 197 ASP A N 1
ATOM 1516 C CA . ASP A 1 197 ? 20.580 -34.027 5.952 1.00 78.19 197 ASP A CA 1
ATOM 1517 C C . ASP A 1 197 ? 20.919 -35.500 5.678 1.00 78.19 197 ASP A C 1
ATOM 1519 O O . ASP A 1 197 ? 21.613 -36.159 6.464 1.00 78.19 197 ASP A O 1
ATOM 1523 N N . ALA A 1 198 ? 20.352 -36.019 4.586 1.00 72.75 198 ALA A N 1
ATOM 1524 C CA . ALA A 1 198 ? 20.320 -37.429 4.191 1.00 72.75 198 ALA A CA 1
ATOM 1525 C C . ALA A 1 198 ? 20.052 -38.421 5.350 1.00 72.75 198 ALA A C 1
ATOM 1527 O O . ALA A 1 198 ? 20.469 -39.577 5.293 1.00 72.75 198 ALA A O 1
ATOM 1528 N N . CYS A 1 199 ? 19.348 -37.976 6.401 1.00 81.88 199 CYS A N 1
ATOM 1529 C CA . CYS A 1 199 ? 19.061 -38.746 7.614 1.00 81.88 199 CYS A CA 1
ATOM 1530 C C . CYS A 1 199 ? 20.313 -39.239 8.378 1.00 81.88 199 CYS A C 1
ATOM 1532 O O . CYS A 1 199 ? 20.267 -40.274 9.042 1.00 81.88 199 CYS A O 1
ATOM 1534 N N . ASN A 1 200 ? 21.442 -38.525 8.298 1.00 83.69 200 ASN A N 1
ATOM 1535 C CA . ASN A 1 200 ? 22.697 -38.955 8.933 1.00 83.69 200 ASN A CA 1
ATOM 1536 C C . ASN A 1 200 ? 22.779 -38.676 10.448 1.00 83.69 200 ASN A C 1
ATOM 1538 O O . ASN A 1 200 ? 23.575 -39.311 11.140 1.00 83.69 200 ASN A O 1
ATOM 1542 N N . GLU A 1 201 ? 21.992 -37.741 10.990 1.00 84.62 201 GLU A N 1
ATOM 1543 C CA . GLU A 1 201 ? 22.033 -37.410 12.420 1.00 84.62 201 GLU A CA 1
ATOM 1544 C C . GLU A 1 201 ? 21.147 -38.347 13.246 1.00 84.62 201 GLU A C 1
ATOM 1546 O O . GLU A 1 201 ? 19.960 -38.508 12.968 1.00 84.62 201 GLU A O 1
ATOM 1551 N N . THR A 1 202 ? 21.683 -38.919 14.327 1.00 88.19 202 THR A N 1
ATOM 1552 C CA . THR A 1 202 ? 20.899 -39.743 15.260 1.00 88.19 202 THR A CA 1
ATOM 1553 C C . THR A 1 202 ? 20.228 -38.893 16.337 1.00 88.19 202 THR A C 1
ATOM 1555 O O . THR A 1 202 ? 20.864 -38.033 16.957 1.00 88.19 202 THR A O 1
ATOM 1558 N N . CYS A 1 203 ? 18.954 -39.167 16.614 1.00 88.12 203 CYS A N 1
ATOM 1559 C CA . CYS A 1 203 ? 18.200 -38.583 17.725 1.00 88.12 203 CYS A CA 1
ATOM 1560 C C . CYS A 1 203 ? 18.867 -38.855 19.086 1.00 88.12 203 CYS A C 1
ATOM 1562 O O . CYS A 1 203 ? 19.531 -39.875 19.266 1.00 88.12 203 CYS A O 1
ATOM 1564 N N . GLY A 1 204 ? 18.694 -37.939 20.044 1.00 87.69 204 GLY A N 1
ATOM 1565 C CA . GLY A 1 204 ? 19.138 -38.141 21.426 1.00 87.69 204 GLY A CA 1
ATOM 1566 C C . GLY A 1 204 ? 18.114 -38.884 22.290 1.00 87.69 204 GLY A C 1
ATOM 1567 O O . GLY A 1 204 ? 17.181 -39.521 21.796 1.00 87.69 204 GLY A O 1
ATOM 1568 N N . HIS A 1 205 ? 18.277 -38.780 23.607 1.00 89.19 205 HIS A N 1
ATOM 1569 C CA . HIS A 1 205 ? 17.512 -39.511 24.619 1.00 89.19 205 HIS A CA 1
ATOM 1570 C C . HIS A 1 205 ? 16.118 -38.904 24.869 1.00 89.19 205 HIS A C 1
ATOM 1572 O O . HIS A 1 205 ? 15.791 -38.475 25.977 1.00 89.19 205 HIS A O 1
ATOM 1578 N N . CYS A 1 206 ? 15.283 -38.867 23.827 1.00 90.06 206 CYS A N 1
ATOM 1579 C CA . CYS A 1 206 ? 13.892 -38.415 23.908 1.00 90.06 206 CYS A CA 1
ATOM 1580 C C . CYS A 1 206 ? 13.043 -39.328 24.812 1.00 90.06 206 CYS A C 1
ATOM 1582 O O . CYS A 1 206 ? 13.259 -40.545 24.853 1.00 90.06 206 CYS A O 1
ATOM 1584 N N . LEU A 1 207 ? 12.041 -38.770 25.497 1.00 84.81 207 LEU A N 1
ATOM 1585 C CA . LEU A 1 207 ? 11.252 -39.455 26.533 1.00 84.81 207 LEU A CA 1
ATOM 1586 C C . LEU A 1 207 ? 10.595 -40.770 26.066 1.00 84.81 207 LEU A C 1
ATOM 1588 O O . LEU A 1 207 ? 10.622 -41.753 26.804 1.00 84.81 207 LEU A O 1
ATOM 1592 N N . TYR A 1 208 ? 10.085 -40.824 24.831 1.00 83.31 208 TYR A N 1
ATOM 1593 C CA . TYR A 1 208 ? 9.530 -42.037 24.202 1.00 83.31 208 TYR A CA 1
ATOM 1594 C C . TYR A 1 208 ? 10.433 -42.576 23.074 1.00 83.31 208 TYR A C 1
ATOM 1596 O O . TYR A 1 208 ? 9.975 -43.205 22.116 1.00 83.31 208 TYR A O 1
ATOM 1604 N N . GLY A 1 209 ? 11.737 -42.301 23.173 1.00 79.06 209 GLY A N 1
ATOM 1605 C CA . GLY A 1 209 ? 12.759 -42.697 22.208 1.00 79.06 209 GLY A CA 1
ATOM 1606 C C . GLY A 1 209 ? 12.510 -42.143 20.803 1.00 79.06 209 GLY A C 1
ATOM 1607 O O . GLY A 1 209 ? 11.928 -41.069 20.623 1.00 79.06 209 GLY A O 1
ATOM 1608 N N . ASN A 1 210 ? 12.930 -42.920 19.803 1.00 77.62 210 ASN A N 1
ATOM 1609 C CA . ASN A 1 210 ? 12.939 -42.587 18.374 1.00 77.62 210 ASN A CA 1
ATOM 1610 C C . ASN A 1 210 ? 11.591 -42.120 17.787 1.00 77.62 210 ASN A C 1
ATOM 1612 O O . ASN A 1 210 ? 11.582 -41.559 16.696 1.00 77.62 210 ASN A O 1
ATOM 1616 N N . VAL A 1 211 ? 10.462 -42.366 18.464 1.00 76.62 211 VAL A N 1
ATOM 1617 C CA . VAL A 1 211 ? 9.120 -41.943 18.015 1.00 76.62 211 VAL A CA 1
ATOM 1618 C C . VAL A 1 211 ? 8.802 -40.501 18.431 1.00 76.62 211 VAL A C 1
ATOM 1620 O O . VAL A 1 211 ? 8.091 -39.807 17.718 1.00 76.62 211 VAL A O 1
ATOM 1623 N N . SER A 1 212 ? 9.360 -40.030 19.550 1.00 82.12 212 SER A N 1
ATOM 1624 C CA . SER A 1 212 ? 9.196 -38.649 20.047 1.00 82.12 212 SER A CA 1
ATOM 1625 C C . SER A 1 212 ? 10.192 -37.637 19.453 1.00 82.12 212 SER A C 1
ATOM 1627 O O . SER A 1 212 ? 10.214 -36.476 19.865 1.00 82.12 212 SER A O 1
ATOM 1629 N N . CYS A 1 213 ? 11.014 -38.067 18.492 1.00 85.19 213 CYS A N 1
ATOM 1630 C CA . CYS A 1 213 ? 12.011 -37.244 17.813 1.00 85.19 213 CYS A CA 1
ATOM 1631 C C . CYS A 1 213 ? 11.484 -36.724 16.468 1.00 85.19 213 CYS A C 1
ATOM 1633 O O . CYS A 1 213 ? 10.978 -37.497 15.657 1.00 85.19 213 CYS A O 1
ATOM 1635 N N . ASN A 1 214 ? 11.639 -35.427 16.206 1.00 85.44 214 ASN A N 1
ATOM 1636 C CA . ASN A 1 214 ? 11.290 -34.824 14.922 1.00 85.44 214 ASN A CA 1
ATOM 1637 C C . ASN A 1 214 ? 12.333 -35.175 13.835 1.00 85.44 214 ASN A C 1
ATOM 1639 O O . ASN A 1 214 ? 13.509 -34.851 13.986 1.00 85.44 214 ASN A O 1
ATOM 1643 N N . SER A 1 215 ? 11.903 -35.776 12.722 1.00 80.12 215 SER A N 1
ATOM 1644 C CA . SER A 1 215 ? 12.767 -36.221 11.610 1.00 80.12 215 SER A CA 1
ATOM 1645 C C . SER A 1 215 ? 13.438 -35.090 10.814 1.00 80.12 215 SER A C 1
ATOM 1647 O O . SER A 1 215 ? 14.436 -35.325 10.138 1.00 80.12 215 SER A O 1
ATOM 1649 N N . THR A 1 216 ? 12.963 -33.848 10.910 1.00 83.44 216 THR A N 1
ATOM 1650 C CA . THR A 1 216 ? 13.603 -32.685 10.272 1.00 83.44 216 THR A CA 1
ATOM 1651 C C . THR A 1 216 ? 14.581 -31.980 11.217 1.00 83.44 216 THR A C 1
ATOM 1653 O O . THR A 1 216 ? 15.663 -31.580 10.787 1.00 83.44 216 THR A O 1
ATOM 1656 N N . THR A 1 217 ? 14.236 -31.816 12.501 1.00 85.12 217 THR A N 1
ATOM 1657 C CA . THR A 1 217 ? 14.993 -30.966 13.448 1.00 85.12 217 THR A CA 1
ATOM 1658 C C . THR A 1 217 ? 15.780 -31.726 14.517 1.00 85.12 217 THR A C 1
ATOM 1660 O O . THR A 1 217 ? 16.634 -31.123 15.173 1.00 85.12 217 THR A O 1
ATOM 1663 N N . GLY A 1 218 ? 15.505 -33.014 14.729 1.00 85.25 218 GLY A N 1
ATOM 1664 C CA . GLY A 1 218 ? 16.090 -33.831 15.799 1.00 85.25 218 GLY A CA 1
ATOM 1665 C C . GLY A 1 218 ? 15.595 -33.504 17.208 1.00 85.25 218 GLY A C 1
ATOM 1666 O O . GLY A 1 218 ? 16.141 -34.017 18.183 1.00 85.25 218 GLY A O 1
ATOM 1667 N N . GLN A 1 219 ? 14.608 -32.613 17.328 1.00 90.56 219 GLN A N 1
ATOM 1668 C CA . GLN A 1 219 ? 14.066 -32.157 18.604 1.00 90.56 219 GLN A CA 1
ATOM 1669 C C . GLN A 1 219 ? 13.182 -33.233 19.242 1.00 90.56 219 GLN A C 1
ATOM 1671 O O . GLN A 1 219 ? 12.354 -33.852 18.567 1.00 90.56 219 GLN A O 1
ATOM 1676 N N . CYS A 1 220 ? 13.325 -33.422 20.551 1.00 88.50 220 CYS A N 1
ATOM 1677 C CA . CYS A 1 220 ? 12.491 -34.329 21.331 1.00 88.50 220 CYS A CA 1
ATOM 1678 C C . CYS A 1 220 ? 11.215 -33.601 21.779 1.00 88.50 220 CYS A C 1
ATOM 1680 O O . CYS A 1 220 ? 11.226 -32.867 22.765 1.00 88.50 220 CYS A O 1
ATOM 1682 N N . THR A 1 221 ? 10.120 -33.792 21.043 1.00 85.62 221 THR A N 1
ATOM 1683 C CA . THR A 1 221 ? 8.833 -33.088 21.252 1.00 85.62 221 THR A CA 1
ATOM 1684 C C . THR A 1 221 ? 8.263 -33.276 22.660 1.00 85.62 221 THR A C 1
ATOM 1686 O O . THR A 1 221 ? 7.834 -32.314 23.290 1.00 85.62 221 THR A O 1
ATOM 1689 N N . GLU A 1 222 ? 8.376 -34.493 23.192 1.00 87.31 222 GLU A N 1
ATOM 1690 C CA . GLU A 1 222 ? 7.894 -34.879 24.524 1.00 87.31 222 GLU A CA 1
ATOM 1691 C C . GLU A 1 222 ? 8.965 -34.738 25.629 1.00 87.31 222 GLU A C 1
ATOM 1693 O O . GLU A 1 222 ? 8.825 -35.291 26.719 1.00 87.31 222 GLU A O 1
ATOM 1698 N N . GLY A 1 223 ? 10.064 -34.025 25.355 1.00 84.81 223 GLY A N 1
ATOM 1699 C CA . GLY A 1 223 ? 11.169 -33.821 26.294 1.00 84.81 223 GLY A CA 1
ATOM 1700 C C . GLY A 1 223 ? 12.130 -35.010 26.432 1.00 84.81 223 GLY A C 1
ATOM 1701 O O . GLY A 1 223 ? 12.173 -35.914 25.592 1.00 84.81 223 GLY A O 1
ATOM 1702 N N . CYS A 1 224 ? 12.946 -34.978 27.490 1.00 90.88 224 CYS A N 1
ATOM 1703 C CA . CYS A 1 224 ? 14.095 -35.867 27.687 1.00 90.88 224 CYS A CA 1
ATOM 1704 C C . CYS A 1 224 ? 13.862 -36.974 28.719 1.00 90.88 224 CYS A C 1
ATOM 1706 O O . CYS A 1 224 ? 13.084 -36.829 29.661 1.00 90.88 224 CYS A O 1
ATOM 1708 N N . GLN A 1 225 ? 14.607 -38.070 28.574 1.00 90.69 225 GLN A N 1
ATOM 1709 C CA . GLN A 1 225 ? 14.756 -39.092 29.611 1.00 90.69 225 GLN A CA 1
ATOM 1710 C C . GLN A 1 225 ? 15.519 -38.537 30.826 1.00 90.69 225 GLN A C 1
ATOM 1712 O O . GLN A 1 225 ? 16.366 -37.652 30.700 1.00 90.69 225 GLN A O 1
ATOM 1717 N N . ASN A 1 226 ? 15.246 -39.089 32.012 1.00 85.62 226 ASN A N 1
ATOM 1718 C CA . ASN A 1 226 ? 15.909 -38.684 33.255 1.00 85.62 226 ASN A CA 1
ATOM 1719 C C . ASN A 1 226 ? 17.441 -38.748 33.129 1.00 85.62 226 ASN A C 1
ATOM 1721 O O . ASN A 1 226 ? 17.991 -39.774 32.735 1.00 85.62 226 ASN A O 1
ATOM 1725 N N . GLY A 1 227 ? 18.111 -37.656 33.508 1.00 82.94 227 GLY A N 1
ATOM 1726 C CA . GLY A 1 227 ? 19.562 -37.486 33.382 1.00 82.94 227 GLY A CA 1
ATOM 1727 C C . GLY A 1 227 ? 20.003 -36.689 32.151 1.00 82.94 227 GLY A C 1
ATOM 1728 O O . GLY A 1 227 ? 21.141 -36.229 32.146 1.00 82.94 227 GLY A O 1
ATOM 1729 N N . TRP A 1 228 ? 19.119 -36.466 31.169 1.00 86.69 228 TRP A N 1
ATOM 1730 C CA . TRP A 1 228 ? 19.445 -35.787 29.911 1.00 86.69 228 TRP A CA 1
ATOM 1731 C C . TRP A 1 228 ? 18.822 -34.387 29.785 1.00 86.69 228 TRP A C 1
ATOM 1733 O O . TRP A 1 228 ? 17.685 -34.169 30.212 1.00 86.69 228 TRP A O 1
ATOM 1743 N N . SER A 1 229 ? 19.544 -33.448 29.164 1.00 83.62 229 SER A N 1
ATOM 1744 C CA . SER A 1 229 ? 19.099 -32.071 28.880 1.00 83.62 229 SER A CA 1
ATOM 1745 C C . SER A 1 229 ? 19.367 -31.610 27.435 1.00 83.62 229 SER A C 1
ATOM 1747 O O . SER A 1 229 ? 19.911 -32.348 26.602 1.00 83.62 229 SER A O 1
ATOM 1749 N N . GLY A 1 230 ? 18.916 -30.386 27.134 1.00 83.69 230 GLY A N 1
ATOM 1750 C CA . GLY A 1 230 ? 18.934 -29.773 25.804 1.00 83.69 230 GLY A CA 1
ATOM 1751 C C . GLY A 1 230 ? 17.747 -30.204 24.931 1.00 83.69 230 GLY A C 1
ATOM 1752 O O . GLY A 1 230 ? 17.180 -31.276 25.116 1.00 83.69 230 GLY A O 1
ATOM 1753 N N . GLU A 1 231 ? 17.368 -29.395 23.938 1.00 85.12 231 GLU A N 1
ATOM 1754 C CA . GLU A 1 231 ? 16.175 -29.641 23.093 1.00 85.12 231 GLU A CA 1
ATOM 1755 C C . GLU A 1 231 ? 16.242 -30.944 22.268 1.00 85.12 231 GLU A C 1
ATOM 1757 O O . GLU A 1 231 ? 15.221 -31.477 21.830 1.00 85.12 231 GLU A O 1
ATOM 1762 N N . ARG A 1 232 ? 17.457 -31.468 22.063 1.00 88.81 232 ARG A N 1
ATOM 1763 C CA . ARG A 1 232 ? 17.740 -32.750 21.398 1.00 88.81 232 ARG A CA 1
ATOM 1764 C C . ARG A 1 232 ? 18.120 -33.877 22.371 1.00 88.81 232 ARG A C 1
ATOM 1766 O O . ARG A 1 232 ? 18.452 -34.964 21.911 1.00 88.81 232 ARG A O 1
ATOM 1773 N N . CYS A 1 233 ? 18.110 -33.628 23.684 1.00 89.81 233 CYS A N 1
ATOM 1774 C CA . CYS A 1 233 ? 18.419 -34.603 24.736 1.00 89.81 233 CYS A CA 1
ATOM 1775 C C . CYS A 1 233 ? 19.767 -35.331 24.537 1.00 89.81 233 CYS A C 1
ATOM 1777 O O . CYS A 1 233 ? 19.822 -36.562 24.530 1.00 89.81 233 CYS A O 1
ATOM 1779 N N . LYS A 1 234 ? 20.849 -34.564 24.321 1.00 88.44 234 LYS A N 1
ATOM 1780 C CA . LYS A 1 234 ? 22.228 -35.063 24.099 1.00 88.44 234 LYS A CA 1
ATOM 1781 C C . LYS A 1 234 ? 23.234 -34.621 25.189 1.00 88.44 234 LYS A C 1
ATOM 1783 O O . LYS A 1 234 ? 24.417 -34.916 25.066 1.00 88.44 234 LYS A O 1
ATOM 1788 N N . GLU A 1 235 ? 22.791 -33.930 26.240 1.00 88.56 235 GLU A N 1
ATOM 1789 C CA . GLU A 1 235 ? 23.631 -33.442 27.352 1.00 88.56 235 GLU A CA 1
ATOM 1790 C C . GLU A 1 235 ? 23.357 -34.235 28.642 1.00 88.56 235 GLU A C 1
ATOM 1792 O O . GLU A 1 235 ? 22.193 -34.485 28.935 1.00 88.56 235 GLU A O 1
ATOM 1797 N N . GLU A 1 236 ? 24.374 -34.577 29.443 1.00 81.12 236 GLU A N 1
ATOM 1798 C CA . GLU A 1 236 ? 24.197 -35.252 30.747 1.00 81.12 236 GLU A CA 1
ATOM 1799 C C . GLU A 1 236 ? 24.227 -34.273 31.939 1.00 81.12 236 GLU A C 1
ATOM 1801 O O . GLU A 1 236 ? 25.113 -33.422 32.054 1.00 81.12 236 GLU A O 1
ATOM 1806 N N . ILE A 1 237 ? 23.296 -34.434 32.886 1.00 81.31 237 ILE A N 1
ATOM 1807 C CA . ILE A 1 237 ? 23.161 -33.573 34.073 1.00 81.31 237 ILE A CA 1
ATOM 1808 C C . ILE A 1 237 ? 24.075 -34.059 35.214 1.00 81.31 237 ILE A C 1
ATOM 1810 O O . ILE A 1 237 ? 23.741 -34.989 35.951 1.00 81.31 237 ILE A O 1
ATOM 1814 N N . GLN A 1 238 ? 25.215 -33.391 35.412 1.00 57.28 238 GLN A N 1
ATOM 1815 C CA . GLN A 1 238 ? 26.151 -33.695 36.506 1.00 57.28 238 GLN A CA 1
ATOM 1816 C C . GLN A 1 238 ? 25.722 -33.085 37.856 1.00 57.28 238 GLN A C 1
ATOM 1818 O O . GLN A 1 238 ? 25.269 -31.943 37.924 1.00 57.28 238 GLN A O 1
ATOM 1823 N N . GLN A 1 239 ? 25.918 -33.831 38.951 1.00 50.66 239 GLN A N 1
ATOM 1824 C CA . GLN A 1 239 ? 25.661 -33.386 40.330 1.00 50.66 239 GLN A CA 1
ATOM 1825 C C . GLN A 1 239 ? 26.970 -33.185 41.109 1.00 50.66 239 GLN A C 1
ATOM 1827 O O . GLN A 1 239 ? 27.898 -33.982 40.981 1.00 50.66 239 GLN A O 1
ATOM 1832 N N . SER A 1 240 ? 27.027 -32.162 41.968 1.00 33.03 240 SER A N 1
ATOM 1833 C CA . SER A 1 240 ? 28.155 -31.892 42.873 1.00 33.03 240 SER A CA 1
ATOM 1834 C C . SER A 1 240 ? 27.770 -32.113 44.354 1.00 33.03 240 SER A C 1
ATOM 1836 O O . SER A 1 240 ? 26.642 -31.805 44.744 1.00 33.03 240 SER A O 1
ATOM 1838 N N . PRO A 1 241 ? 28.664 -32.680 45.195 1.00 41.16 241 PRO A N 1
ATOM 1839 C CA . PRO A 1 241 ? 28.312 -33.143 46.542 1.00 41.16 241 PRO A CA 1
ATOM 1840 C C . PRO A 1 241 ? 28.442 -32.077 47.648 1.00 41.16 241 PRO A C 1
ATOM 1842 O O . PRO A 1 241 ? 29.219 -31.128 47.554 1.00 41.16 241 PRO A O 1
ATOM 1845 N N . SER A 1 242 ? 27.716 -32.292 48.748 1.00 39.84 242 SER A N 1
ATOM 1846 C CA . SER A 1 242 ? 27.691 -31.447 49.953 1.00 39.84 242 SER A CA 1
ATOM 1847 C C . SER A 1 242 ? 28.788 -31.784 50.986 1.00 39.84 242 SER A C 1
ATOM 1849 O O . SER A 1 242 ? 28.975 -32.968 51.277 1.00 39.84 242 SER A O 1
ATOM 1851 N N . PRO A 1 243 ? 29.429 -30.790 51.636 1.00 34.25 243 PRO A N 1
ATOM 1852 C CA . PRO A 1 243 ? 30.305 -30.986 52.799 1.00 34.25 243 PRO A CA 1
ATOM 1853 C C . PRO A 1 243 ? 29.599 -30.746 54.156 1.00 34.25 243 PRO A C 1
ATOM 1855 O O . PRO A 1 243 ? 28.542 -30.119 54.218 1.00 34.25 243 PRO A O 1
ATOM 1858 N N . SER A 1 244 ? 30.204 -31.233 55.248 1.00 32.31 244 SER A N 1
ATOM 1859 C CA . SER A 1 244 ? 29.653 -31.249 56.618 1.00 32.31 244 SER A CA 1
ATOM 1860 C C . SER A 1 244 ? 30.341 -30.282 57.610 1.00 32.31 244 SER A C 1
ATOM 1862 O O . SER A 1 244 ? 31.320 -29.617 57.287 1.00 32.31 244 SER A O 1
ATOM 1864 N N . GLU A 1 245 ? 29.809 -30.206 58.835 1.00 35.84 245 GLU A N 1
ATOM 1865 C CA . GLU A 1 245 ? 30.112 -29.212 59.883 1.00 35.84 245 GLU A CA 1
ATOM 1866 C C . GLU A 1 245 ? 31.475 -29.380 60.598 1.00 35.84 245 GLU A C 1
ATOM 1868 O O . GLU A 1 245 ? 31.911 -30.512 60.820 1.00 35.84 245 GLU A O 1
ATOM 1873 N N . ASN A 1 246 ? 32.070 -28.279 61.106 1.00 36.53 246 ASN A N 1
ATOM 1874 C CA . ASN A 1 246 ? 32.114 -27.958 62.558 1.00 36.53 246 ASN A CA 1
ATOM 1875 C C . ASN A 1 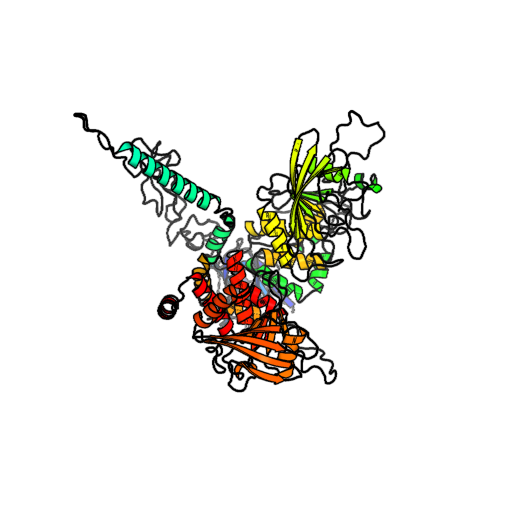246 ? 32.981 -26.723 62.933 1.00 36.53 246 ASN A C 1
ATOM 1877 O O . ASN A 1 246 ? 34.073 -26.543 62.407 1.00 36.53 246 ASN A O 1
ATOM 1881 N N . GLY A 1 247 ? 32.535 -25.962 63.951 1.00 31.23 247 GLY A N 1
ATOM 1882 C CA . GLY A 1 247 ? 33.360 -25.056 64.782 1.00 31.23 247 GLY A CA 1
ATOM 1883 C C . GLY A 1 247 ? 33.661 -23.627 64.260 1.00 31.23 247 GLY A C 1
ATOM 1884 O O . GLY A 1 247 ? 34.090 -23.474 63.128 1.00 31.23 247 GLY A O 1
ATOM 1885 N N . ILE A 1 248 ? 33.669 -22.524 65.032 1.00 35.94 248 ILE A N 1
ATOM 1886 C CA . ILE A 1 248 ? 32.838 -21.953 66.124 1.00 35.94 248 ILE A CA 1
ATOM 1887 C C . ILE A 1 248 ? 33.502 -20.612 66.564 1.00 35.94 248 ILE A C 1
ATOM 1889 O O . ILE A 1 248 ? 34.684 -20.586 66.879 1.00 35.94 248 ILE A O 1
ATOM 1893 N N . ILE A 1 249 ? 32.719 -19.520 66.621 1.00 38.38 249 ILE A N 1
ATOM 1894 C CA . ILE A 1 249 ? 32.954 -18.217 67.309 1.00 38.38 249 ILE A CA 1
ATOM 1895 C C . ILE A 1 249 ? 34.188 -17.349 66.931 1.00 38.38 249 ILE A C 1
ATOM 1897 O O . ILE A 1 249 ? 35.308 -17.560 67.387 1.00 38.38 249 ILE A O 1
ATOM 1901 N N . THR A 1 250 ? 33.915 -16.178 66.334 1.00 40.38 250 THR A N 1
ATOM 1902 C CA . THR A 1 250 ? 34.314 -14.863 66.905 1.00 40.38 250 THR A CA 1
ATOM 1903 C C . THR A 1 250 ? 33.343 -13.754 66.449 1.00 40.38 250 THR A C 1
ATOM 1905 O O . THR A 1 250 ? 32.474 -14.000 65.615 1.00 40.38 250 THR A O 1
ATOM 1908 N N . ILE A 1 251 ? 33.394 -12.562 67.061 1.00 43.12 251 ILE A N 1
ATOM 1909 C CA . ILE A 1 251 ? 32.255 -11.621 67.155 1.00 43.12 251 ILE A CA 1
ATOM 1910 C C . ILE A 1 251 ? 32.538 -10.263 66.475 1.00 43.12 251 ILE A C 1
ATOM 1912 O O . ILE A 1 251 ? 33.638 -9.733 66.581 1.00 43.12 251 ILE A O 1
ATOM 1916 N N . GLY A 1 252 ? 31.503 -9.629 65.898 1.00 52.75 252 GLY A N 1
ATOM 1917 C CA . GLY A 1 252 ? 31.258 -8.204 66.198 1.00 52.75 252 GLY A CA 1
ATOM 1918 C C . GLY A 1 252 ? 31.080 -7.191 65.061 1.00 52.75 252 GLY A C 1
ATOM 1919 O O . GLY A 1 252 ? 30.378 -6.211 65.282 1.00 52.75 252 GLY A O 1
ATOM 1920 N N . VAL A 1 253 ? 31.669 -7.378 63.872 1.00 51.47 253 VAL A N 1
ATOM 1921 C CA . VAL A 1 253 ? 31.811 -6.256 62.900 1.00 51.47 253 VAL A CA 1
ATOM 1922 C C . VAL A 1 253 ? 31.119 -6.476 61.544 1.00 51.47 253 VAL A C 1
ATOM 1924 O O . VAL A 1 253 ? 30.781 -5.515 60.859 1.00 51.47 253 VAL A O 1
ATOM 1927 N N . VAL A 1 254 ? 30.853 -7.722 61.141 1.00 53.00 254 VAL A N 1
ATOM 1928 C CA . VAL A 1 254 ? 30.449 -8.037 59.752 1.00 53.00 254 VAL A CA 1
ATOM 1929 C C . VAL A 1 254 ? 28.994 -7.652 59.426 1.00 53.00 254 VAL A C 1
ATOM 1931 O O . VAL A 1 254 ? 28.713 -7.194 58.319 1.00 53.00 254 VAL A O 1
ATOM 1934 N N . VAL A 1 255 ? 28.061 -7.797 60.375 1.00 57.50 255 VAL A N 1
ATOM 1935 C CA . VAL A 1 255 ? 26.610 -7.678 60.108 1.00 57.50 255 VAL A CA 1
ATOM 1936 C C . VAL A 1 255 ? 26.173 -6.282 59.619 1.00 57.50 255 VAL A C 1
ATOM 1938 O O . VAL A 1 255 ? 25.453 -6.229 58.620 1.00 57.50 255 VAL A O 1
ATOM 1941 N N . PRO A 1 256 ? 26.603 -5.149 60.222 1.00 59.16 256 PRO A N 1
ATOM 1942 C CA . PRO A 1 256 ? 26.220 -3.822 59.729 1.00 59.16 256 PRO A CA 1
ATOM 1943 C C . PRO A 1 256 ? 26.762 -3.544 58.322 1.00 59.16 256 PRO A C 1
ATOM 1945 O O . PRO A 1 256 ? 26.049 -3.007 57.479 1.00 59.16 256 PRO A O 1
ATOM 1948 N N . VAL A 1 257 ? 28.005 -3.958 58.051 1.00 66.06 257 VAL A N 1
ATOM 1949 C CA . VAL A 1 257 ? 28.674 -3.754 56.757 1.00 66.06 257 VAL A CA 1
ATOM 1950 C C . VAL A 1 257 ? 27.960 -4.538 55.655 1.00 66.06 257 VAL A C 1
ATOM 1952 O O . VAL A 1 257 ? 27.641 -3.975 54.609 1.00 66.06 257 VAL A O 1
ATOM 1955 N N . VAL A 1 258 ? 27.630 -5.809 55.906 1.00 70.88 258 VAL A N 1
ATOM 1956 C CA . VAL A 1 258 ? 26.887 -6.649 54.953 1.00 70.88 258 VAL A CA 1
ATOM 1957 C C . VAL A 1 258 ? 25.475 -6.110 54.714 1.00 70.88 258 VAL A C 1
ATOM 1959 O O . VAL A 1 258 ? 25.055 -6.047 53.563 1.00 70.88 258 VAL A O 1
ATOM 1962 N N . MET A 1 259 ? 24.763 -5.636 55.743 1.00 70.12 259 MET A N 1
ATOM 1963 C CA . MET A 1 259 ? 23.442 -5.014 55.558 1.00 70.12 259 MET A CA 1
ATOM 1964 C C . MET A 1 259 ? 23.496 -3.722 54.732 1.00 70.12 259 MET A C 1
ATOM 1966 O O . MET A 1 259 ? 22.642 -3.522 53.869 1.00 70.12 259 MET A O 1
ATOM 1970 N N . VAL A 1 260 ? 24.503 -2.866 54.933 1.00 78.75 260 VAL A N 1
ATOM 1971 C CA . VAL A 1 260 ? 24.693 -1.655 54.113 1.00 78.75 260 VAL A CA 1
ATOM 1972 C C . VAL A 1 260 ? 25.036 -2.019 52.666 1.00 78.75 260 VAL A C 1
ATOM 1974 O O . VAL A 1 260 ? 24.456 -1.444 51.748 1.00 78.75 260 VAL A O 1
ATOM 1977 N N . ILE A 1 261 ? 25.908 -3.007 52.441 1.00 82.06 261 ILE A N 1
ATOM 1978 C CA . ILE A 1 261 ? 26.241 -3.493 51.092 1.00 82.06 261 ILE A CA 1
ATOM 1979 C C . ILE A 1 261 ? 25.006 -4.091 50.404 1.00 82.06 261 ILE A C 1
ATOM 1981 O O . ILE A 1 261 ? 24.742 -3.760 49.251 1.00 82.06 261 ILE A O 1
ATOM 1985 N N . ILE A 1 262 ? 24.205 -4.902 51.102 1.00 81.50 262 ILE A N 1
ATOM 1986 C CA . ILE A 1 262 ? 22.955 -5.465 50.569 1.00 81.50 262 ILE A CA 1
ATOM 1987 C C . ILE A 1 262 ? 21.946 -4.355 50.250 1.00 81.50 262 ILE A C 1
ATOM 1989 O O . ILE A 1 262 ? 21.353 -4.384 49.176 1.00 81.50 262 ILE A O 1
ATOM 1993 N N . LEU A 1 263 ? 21.786 -3.340 51.105 1.00 83.88 263 LEU A N 1
ATOM 1994 C CA . LEU A 1 263 ? 20.922 -2.188 50.815 1.00 83.88 263 LEU A CA 1
ATOM 1995 C C . LEU A 1 263 ? 21.407 -1.383 49.605 1.00 83.88 263 LEU A C 1
ATOM 1997 O O . LEU A 1 263 ? 20.592 -1.024 48.760 1.00 83.88 263 LEU A O 1
ATOM 2001 N N . VAL A 1 264 ? 22.714 -1.144 49.466 1.00 86.19 264 VAL A N 1
ATOM 2002 C CA . VAL A 1 264 ? 23.285 -0.473 48.285 1.00 86.19 264 VAL A CA 1
ATOM 2003 C C . VAL A 1 264 ? 23.088 -1.319 47.025 1.00 86.19 264 VAL A C 1
ATOM 2005 O O . VAL A 1 264 ? 22.684 -0.779 45.998 1.00 86.19 264 VAL A O 1
ATOM 2008 N N . ILE A 1 265 ? 23.283 -2.639 47.091 1.00 85.56 265 ILE A N 1
ATOM 2009 C CA . ILE A 1 265 ? 23.022 -3.556 45.971 1.00 85.56 265 ILE A CA 1
ATOM 2010 C C . ILE A 1 265 ? 21.533 -3.569 45.612 1.00 85.56 265 ILE A C 1
ATOM 2012 O O . ILE A 1 265 ? 21.213 -3.478 44.432 1.00 85.56 265 ILE A O 1
ATOM 2016 N N . ILE A 1 266 ? 20.619 -3.612 46.585 1.00 85.38 266 ILE A N 1
ATOM 2017 C CA . ILE A 1 266 ? 19.167 -3.577 46.350 1.00 85.38 266 ILE A CA 1
ATOM 2018 C C . ILE A 1 266 ? 18.736 -2.223 45.779 1.00 85.38 266 ILE A C 1
ATOM 2020 O O . ILE A 1 266 ? 17.954 -2.195 44.835 1.00 85.38 266 ILE A O 1
ATOM 2024 N N . VAL A 1 267 ? 19.268 -1.098 46.263 1.00 85.88 267 VAL A N 1
ATOM 2025 C CA . VAL A 1 267 ? 18.972 0.232 45.703 1.00 85.88 267 VAL A CA 1
ATOM 2026 C C . VAL A 1 267 ? 19.539 0.370 44.289 1.00 85.88 267 VAL A C 1
ATOM 2028 O O . VAL A 1 267 ? 18.825 0.827 43.401 1.00 85.88 267 VAL A O 1
ATOM 2031 N N . LEU A 1 268 ? 20.766 -0.085 44.020 1.00 81.31 268 LEU A N 1
ATOM 2032 C CA . LEU A 1 268 ? 21.336 -0.097 42.667 1.00 81.31 268 LEU A CA 1
ATOM 2033 C C . LEU A 1 268 ? 20.619 -1.086 41.737 1.00 81.31 268 LEU A C 1
ATOM 2035 O O . LEU A 1 268 ? 20.484 -0.804 40.546 1.00 81.31 268 LEU A O 1
ATOM 2039 N N . ALA A 1 269 ? 20.114 -2.206 42.256 1.00 77.38 269 ALA A N 1
ATOM 2040 C CA . ALA A 1 269 ? 19.274 -3.144 41.521 1.00 77.38 269 ALA A CA 1
ATOM 2041 C C . ALA A 1 269 ? 17.908 -2.525 41.212 1.00 77.38 269 ALA A C 1
ATOM 2043 O O . ALA A 1 269 ? 17.501 -2.556 40.061 1.00 77.38 269 ALA A O 1
ATOM 2044 N N . ILE A 1 270 ? 17.242 -1.875 42.170 1.00 75.94 270 ILE A N 1
ATOM 2045 C CA . ILE A 1 270 ? 15.970 -1.164 41.960 1.00 75.94 270 ILE A CA 1
ATOM 2046 C C . ILE A 1 270 ? 16.154 0.042 41.031 1.00 75.94 270 ILE A C 1
ATOM 2048 O O . ILE A 1 270 ? 15.268 0.317 40.230 1.00 75.94 270 ILE A O 1
ATOM 2052 N N . LEU A 1 271 ? 17.298 0.732 41.055 1.00 68.00 271 LEU A N 1
ATOM 2053 C CA . LEU A 1 271 ? 17.616 1.809 40.110 1.00 68.00 271 LEU A CA 1
ATOM 2054 C C . LEU A 1 271 ? 17.978 1.278 38.714 1.00 68.00 271 LEU A C 1
ATOM 2056 O O . LEU A 1 271 ? 17.589 1.896 37.726 1.00 68.00 271 LEU A O 1
ATOM 2060 N N . ARG A 1 272 ? 18.640 0.117 38.593 1.00 62.94 272 ARG A N 1
ATOM 2061 C CA . ARG A 1 272 ? 18.819 -0.586 37.305 1.00 62.94 272 ARG A CA 1
ATOM 2062 C C . ARG A 1 272 ? 17.502 -1.138 36.766 1.00 62.94 272 ARG A C 1
ATOM 2064 O O . ARG A 1 272 ? 17.250 -1.005 35.577 1.00 62.94 272 ARG A O 1
ATOM 2071 N N . VAL A 1 273 ? 16.654 -1.704 37.619 1.00 60.94 273 VAL A N 1
ATOM 2072 C CA . VAL A 1 273 ? 15.319 -2.218 37.281 1.00 60.94 273 VAL A CA 1
ATOM 2073 C C . VAL A 1 273 ? 14.395 -1.065 36.909 1.00 60.94 273 VAL A C 1
ATOM 2075 O O . VAL A 1 273 ? 13.736 -1.157 35.885 1.00 60.94 273 VAL A O 1
ATOM 2078 N N . ARG A 1 274 ? 14.416 0.070 37.620 1.00 51.44 274 ARG A N 1
ATOM 2079 C CA . ARG A 1 274 ? 13.698 1.281 37.196 1.00 51.44 274 ARG A CA 1
ATOM 2080 C C . ARG A 1 274 ? 14.264 1.877 35.912 1.00 51.44 274 ARG A C 1
ATOM 2082 O O . ARG A 1 274 ? 13.457 2.256 35.084 1.00 51.44 274 ARG A O 1
ATOM 2089 N N . ARG A 1 275 ? 15.583 1.881 35.677 1.00 49.66 275 ARG A N 1
ATOM 2090 C CA . ARG A 1 275 ? 16.161 2.275 34.372 1.00 49.66 275 ARG A CA 1
ATOM 2091 C C . ARG A 1 275 ? 15.863 1.278 33.240 1.00 49.66 275 ARG A C 1
ATOM 2093 O O . ARG A 1 275 ? 15.816 1.699 32.094 1.00 49.66 275 ARG A O 1
ATOM 2100 N N . LYS A 1 276 ? 15.624 -0.008 33.535 1.00 44.12 276 LYS A N 1
ATOM 2101 C CA . LYS A 1 276 ? 15.150 -1.009 32.557 1.00 44.12 276 LYS A CA 1
ATOM 2102 C C . LYS A 1 276 ? 13.640 -0.937 32.309 1.00 44.12 276 LYS A C 1
ATOM 2104 O O . LYS A 1 276 ? 13.238 -1.083 31.167 1.00 44.12 276 LYS A O 1
ATOM 2109 N N . LEU A 1 277 ? 12.811 -0.665 33.322 1.00 41.25 277 LEU A N 1
ATOM 2110 C CA . LEU A 1 277 ? 11.366 -0.447 33.146 1.00 41.25 277 LEU A CA 1
ATOM 2111 C C . LEU A 1 277 ? 11.036 0.953 32.606 1.00 41.25 277 LEU A C 1
ATOM 2113 O O . LEU A 1 277 ? 10.035 1.102 31.922 1.00 41.25 277 LEU A O 1
ATOM 2117 N N . SER A 1 278 ? 11.882 1.961 32.843 1.00 37.41 278 SER A N 1
ATOM 2118 C CA . SER A 1 278 ? 11.869 3.222 32.089 1.00 37.41 278 SER A CA 1
ATOM 2119 C C . SER A 1 278 ? 12.638 3.123 30.766 1.00 37.41 278 SER A C 1
ATOM 2121 O O . SER A 1 278 ? 12.722 4.111 30.048 1.00 37.41 278 SER A O 1
ATOM 2123 N N . GLY A 1 279 ? 13.140 1.934 30.410 1.00 37.94 279 GLY A N 1
ATOM 2124 C CA . GLY A 1 279 ? 13.332 1.503 29.023 1.00 37.94 279 GLY A CA 1
ATOM 2125 C C . GLY A 1 279 ? 11.984 1.115 28.407 1.00 37.94 279 GLY A C 1
ATOM 2126 O O . GLY A 1 279 ? 11.822 0.020 27.869 1.00 37.94 279 GLY A O 1
ATOM 2127 N N . LEU A 1 280 ? 10.991 1.991 28.584 1.00 29.95 280 LEU A N 1
ATOM 2128 C CA . LEU A 1 280 ? 9.631 1.806 28.101 1.00 29.95 280 LEU A CA 1
ATOM 2129 C C . LEU A 1 280 ? 9.659 1.813 26.563 1.00 29.95 280 LEU A C 1
ATOM 2131 O O . LEU A 1 280 ? 10.404 2.582 25.963 1.00 29.95 280 LEU A O 1
ATOM 2135 N N . CYS A 1 281 ? 8.834 0.979 25.934 1.00 28.94 281 CYS A N 1
ATOM 2136 C CA . CYS A 1 281 ? 8.669 0.919 24.476 1.00 28.94 281 CYS A CA 1
ATOM 2137 C C . CYS A 1 281 ? 9.866 0.430 23.631 1.00 28.94 281 CYS A C 1
ATOM 2139 O O . CYS A 1 281 ? 9.864 0.651 22.424 1.00 28.94 281 CYS A O 1
ATOM 2141 N N . ASN A 1 282 ? 10.758 -0.413 24.169 1.00 25.27 282 ASN A N 1
ATOM 2142 C CA . ASN A 1 282 ? 11.461 -1.405 23.329 1.00 25.27 282 ASN A CA 1
ATOM 2143 C C . ASN A 1 282 ? 10.530 -2.581 22.945 1.00 25.27 282 ASN A C 1
ATOM 2145 O O . ASN A 1 282 ? 10.844 -3.751 23.155 1.00 25.27 282 ASN A O 1
ATOM 2149 N N . VAL A 1 283 ? 9.369 -2.255 22.367 1.00 25.94 283 VAL A N 1
ATOM 2150 C CA . VAL A 1 283 ? 8.597 -3.182 21.532 1.00 25.94 283 VAL A CA 1
ATOM 2151 C C . VAL A 1 283 ? 8.991 -2.872 20.097 1.00 25.94 283 VAL A C 1
ATOM 2153 O O . VAL A 1 283 ? 8.351 -2.068 19.420 1.00 25.94 283 VAL A O 1
ATOM 2156 N N . THR A 1 284 ? 10.084 -3.486 19.647 1.00 23.80 284 THR A N 1
ATOM 2157 C CA . THR A 1 284 ? 10.422 -3.505 18.226 1.00 23.80 284 THR A CA 1
ATOM 2158 C C . THR A 1 284 ? 9.254 -4.136 17.465 1.00 23.80 284 THR A C 1
ATOM 2160 O O . THR A 1 284 ? 8.865 -5.266 17.783 1.00 23.80 284 THR A O 1
ATOM 2163 N N . PRO A 1 285 ? 8.672 -3.458 16.460 1.00 26.27 285 PRO A N 1
ATOM 2164 C CA . PRO A 1 285 ? 7.742 -4.102 15.553 1.00 26.27 285 PRO A CA 1
ATOM 2165 C C . PRO A 1 285 ? 8.551 -5.017 14.632 1.00 26.27 285 PRO A C 1
ATOM 2167 O O . PRO A 1 285 ? 8.924 -4.636 13.528 1.00 26.27 285 PRO A O 1
ATOM 2170 N N . SER A 1 286 ? 8.843 -6.234 15.092 1.00 24.73 286 SER A N 1
ATOM 2171 C CA . SER A 1 286 ? 9.196 -7.297 14.153 1.00 24.73 286 SER A CA 1
ATOM 2172 C C . SER A 1 286 ? 8.032 -7.434 13.174 1.00 24.73 286 SER A C 1
ATOM 2174 O O . SER A 1 286 ? 6.886 -7.622 13.592 1.00 24.73 286 SER A O 1
ATOM 2176 N N . LEU A 1 287 ? 8.305 -7.292 11.872 1.00 31.25 287 LEU A N 1
ATOM 2177 C CA . LEU A 1 287 ? 7.317 -7.673 10.869 1.00 31.25 287 LEU A CA 1
ATOM 2178 C C . LEU A 1 287 ? 6.928 -9.139 11.120 1.00 31.25 287 LEU A C 1
ATOM 2180 O O . LEU A 1 287 ? 7.790 -9.927 11.520 1.00 31.25 287 LEU A O 1
ATOM 2184 N N . PRO A 1 288 ? 5.664 -9.533 10.879 1.00 34.88 288 PRO A N 1
ATOM 2185 C CA . PRO A 1 288 ? 5.251 -10.919 11.045 1.00 34.88 288 PRO A CA 1
ATOM 2186 C C . PRO A 1 288 ? 6.210 -11.851 10.299 1.00 34.88 288 PRO A C 1
ATOM 2188 O O . PRO A 1 288 ? 6.496 -11.600 9.128 1.00 34.88 288 PRO A O 1
ATOM 2191 N N . ASN A 1 289 ? 6.667 -12.936 10.942 1.00 33.09 289 ASN A N 1
ATOM 2192 C CA . ASN A 1 289 ? 7.705 -13.839 10.408 1.00 33.09 289 ASN A CA 1
ATOM 2193 C C . ASN A 1 289 ? 7.460 -14.283 8.951 1.00 33.09 289 ASN A C 1
ATOM 2195 O O . ASN A 1 289 ? 8.405 -14.589 8.234 1.00 33.09 289 ASN A O 1
ATOM 2199 N N . ARG A 1 290 ? 6.200 -14.293 8.495 1.00 35.28 290 ARG A N 1
ATOM 2200 C CA . ARG A 1 290 ? 5.804 -14.522 7.097 1.00 35.28 290 ARG A CA 1
ATOM 2201 C C . ARG A 1 290 ? 6.496 -13.583 6.092 1.00 35.28 290 ARG A C 1
ATOM 2203 O O . ARG A 1 290 ? 6.911 -14.077 5.052 1.00 35.28 290 ARG A O 1
ATOM 2210 N N . VAL A 1 291 ? 6.701 -12.297 6.395 1.00 34.84 291 VAL A N 1
ATOM 2211 C CA . VAL A 1 291 ? 7.388 -11.358 5.479 1.00 34.84 291 VAL A CA 1
ATOM 2212 C C . VAL A 1 291 ? 8.904 -11.587 5.471 1.00 34.84 291 VAL A C 1
ATOM 2214 O O . VAL A 1 291 ? 9.517 -11.593 4.409 1.00 34.84 291 VAL A O 1
ATOM 2217 N N . GLN A 1 292 ? 9.516 -11.886 6.623 1.00 33.59 292 GLN A N 1
ATOM 2218 C CA . GLN A 1 292 ? 10.938 -12.267 6.678 1.00 33.59 292 GLN A CA 1
ATOM 2219 C C . GLN A 1 292 ? 11.207 -13.613 5.972 1.00 33.59 292 GLN A C 1
ATOM 2221 O O . GLN A 1 292 ? 12.195 -13.752 5.252 1.00 33.59 292 GLN A O 1
ATOM 2226 N N . MET A 1 293 ? 10.298 -14.587 6.095 1.00 32.28 293 MET A N 1
ATOM 2227 C CA . MET A 1 293 ? 10.355 -15.844 5.333 1.00 32.28 293 MET A CA 1
ATOM 2228 C C . MET A 1 293 ? 10.100 -15.646 3.831 1.00 32.28 293 MET A C 1
ATOM 2230 O O . MET A 1 293 ? 10.640 -16.402 3.026 1.00 32.28 293 MET A O 1
ATOM 2234 N N . TRP A 1 294 ? 9.302 -14.648 3.438 1.00 35.47 294 TRP A N 1
ATOM 2235 C CA . TRP A 1 294 ? 9.122 -14.265 2.034 1.00 35.47 294 TRP A CA 1
ATOM 2236 C C . TRP A 1 294 ? 10.417 -13.677 1.461 1.00 35.47 294 TRP A C 1
ATOM 2238 O O . TRP A 1 294 ? 10.894 -14.173 0.445 1.00 35.47 294 TRP A O 1
ATOM 2248 N N . PHE A 1 295 ? 11.068 -12.743 2.166 1.00 32.59 295 PHE A N 1
ATOM 2249 C CA . PHE A 1 295 ? 12.384 -12.200 1.791 1.00 32.59 295 PHE A CA 1
ATOM 2250 C C . PHE A 1 295 ? 13.432 -13.292 1.533 1.00 32.59 295 PHE A C 1
ATOM 2252 O O . PHE A 1 295 ? 14.039 -13.325 0.462 1.00 32.59 295 PHE A O 1
ATOM 2259 N N . HIS A 1 296 ? 13.607 -14.228 2.474 1.00 35.06 296 HIS A N 1
ATOM 2260 C CA . HIS A 1 296 ? 14.558 -15.333 2.304 1.00 35.06 296 HIS A CA 1
ATOM 2261 C C . HIS A 1 296 ? 14.198 -16.279 1.145 1.00 35.06 296 HIS A C 1
ATOM 2263 O O . HIS A 1 296 ? 15.098 -16.875 0.558 1.00 35.06 296 HIS A O 1
ATOM 2269 N N . ARG A 1 297 ? 12.914 -16.401 0.772 1.00 33.31 297 ARG A N 1
ATOM 2270 C CA . ARG A 1 297 ? 12.489 -17.168 -0.413 1.00 33.31 297 ARG A CA 1
ATOM 2271 C C . ARG A 1 297 ? 12.722 -16.427 -1.724 1.00 33.31 297 ARG A C 1
ATOM 2273 O O . ARG A 1 297 ? 13.081 -17.079 -2.696 1.00 33.31 297 ARG A O 1
ATOM 2280 N N . VAL A 1 298 ? 12.513 -15.110 -1.759 1.00 33.22 298 VAL A N 1
ATOM 2281 C CA . VAL A 1 298 ? 12.679 -14.289 -2.971 1.00 33.22 298 VAL A CA 1
ATOM 2282 C C . VAL A 1 298 ? 14.156 -14.162 -3.343 1.00 33.22 298 VAL A C 1
ATOM 2284 O O . VAL A 1 298 ? 14.508 -14.409 -4.491 1.00 33.22 298 VAL A O 1
ATOM 2287 N N . ILE A 1 299 ? 15.041 -13.904 -2.374 1.00 34.94 299 ILE A N 1
ATOM 2288 C CA . ILE A 1 299 ? 16.494 -13.808 -2.625 1.00 34.94 299 ILE A CA 1
ATOM 2289 C C . ILE A 1 299 ? 17.080 -15.147 -3.126 1.00 34.94 299 ILE A C 1
ATOM 2291 O O . ILE A 1 299 ? 18.041 -15.148 -3.887 1.00 34.94 299 ILE A O 1
ATOM 2295 N N . GLN A 1 300 ? 16.480 -16.291 -2.769 1.00 29.38 300 GLN A N 1
ATOM 2296 C CA . GLN A 1 300 ? 16.878 -17.616 -3.274 1.00 29.38 300 GLN A CA 1
ATOM 2297 C C . GLN A 1 300 ? 16.096 -18.095 -4.515 1.00 29.38 300 GLN A C 1
ATOM 2299 O O . GLN A 1 300 ? 16.325 -19.217 -4.972 1.00 29.38 300 GLN A O 1
ATOM 2304 N N . LYS A 1 301 ? 15.170 -17.299 -5.071 1.00 27.95 301 LYS A N 1
ATOM 2305 C CA . LYS A 1 301 ? 14.401 -17.663 -6.275 1.00 27.95 301 LYS A CA 1
ATOM 2306 C C . LYS A 1 301 ? 14.215 -16.488 -7.229 1.00 27.95 301 LYS A C 1
ATOM 2308 O O . LYS A 1 301 ? 13.190 -15.808 -7.212 1.00 27.95 301 LYS A O 1
ATOM 2313 N N . GLY A 1 302 ? 15.174 -16.350 -8.142 1.00 24.17 302 GLY A N 1
ATOM 2314 C CA . GLY A 1 302 ? 14.997 -15.587 -9.372 1.00 24.17 302 GLY A CA 1
ATOM 2315 C C . GLY A 1 302 ? 13.919 -16.202 -10.273 1.00 24.17 302 GLY A C 1
ATOM 2316 O O . GLY A 1 302 ? 14.144 -17.237 -10.892 1.00 24.17 302 GLY A O 1
ATOM 2317 N N . GLU A 1 303 ? 12.781 -15.510 -10.326 1.00 26.92 303 GLU A N 1
ATOM 2318 C CA . GLU A 1 303 ? 11.776 -15.459 -11.402 1.00 26.92 303 GLU A CA 1
ATOM 2319 C C . GLU A 1 303 ? 10.962 -16.707 -11.816 1.00 26.92 303 GLU A C 1
ATOM 2321 O O . GLU A 1 303 ? 11.428 -17.843 -11.893 1.00 26.92 303 GLU A O 1
ATOM 2326 N N . SER A 1 304 ? 9.716 -16.411 -12.227 1.00 24.38 304 SER A N 1
ATOM 2327 C CA . SER A 1 304 ? 8.677 -17.293 -12.799 1.00 24.38 304 SER A CA 1
ATOM 2328 C C . SER A 1 304 ? 8.142 -18.411 -11.866 1.00 24.38 304 SER A C 1
ATOM 2330 O O . SER A 1 304 ? 8.900 -19.103 -11.195 1.00 24.38 304 SER A O 1
ATOM 2332 N N . SER A 1 305 ? 6.832 -18.664 -11.762 1.00 24.72 305 SER A N 1
ATOM 2333 C CA . SER A 1 305 ? 5.703 -18.278 -12.627 1.00 24.72 305 SER A CA 1
ATOM 2334 C C . SER A 1 305 ? 4.368 -18.169 -11.873 1.00 24.72 305 SER A C 1
ATOM 2336 O O . SER A 1 305 ? 4.165 -18.822 -10.852 1.00 24.72 305 SER A O 1
ATOM 2338 N N . ASP A 1 306 ? 3.446 -17.415 -12.467 1.00 23.19 306 ASP A N 1
ATOM 2339 C CA . ASP A 1 306 ? 2.020 -17.299 -12.133 1.00 23.19 306 ASP A CA 1
ATOM 2340 C C . ASP A 1 306 ? 1.265 -18.661 -12.200 1.00 23.19 306 ASP A C 1
ATOM 2342 O O . ASP A 1 306 ? 1.518 -19.429 -13.139 1.00 23.19 306 ASP A O 1
ATOM 2346 N N . PRO A 1 307 ? 0.361 -19.013 -11.255 1.00 22.84 307 PRO A N 1
ATOM 2347 C CA . PRO A 1 307 ? -0.440 -20.235 -11.313 1.00 22.84 307 PRO A CA 1
ATOM 2348 C C . PRO A 1 307 ? -1.818 -20.019 -11.969 1.00 22.84 307 PRO A C 1
ATOM 2350 O O . PRO A 1 307 ? -2.737 -19.447 -11.385 1.00 22.84 307 PRO A O 1
ATOM 2353 N N . THR A 1 308 ? -1.996 -20.589 -13.163 1.00 23.69 308 THR A N 1
ATOM 2354 C CA . THR A 1 308 ? -3.309 -20.721 -13.822 1.00 23.69 308 THR A CA 1
ATOM 2355 C C . THR A 1 308 ? -4.216 -21.734 -13.111 1.00 23.69 308 THR A C 1
ATOM 2357 O O . THR A 1 308 ? -3.741 -22.692 -12.501 1.00 23.69 308 THR A O 1
ATOM 2360 N N . THR A 1 309 ? -5.538 -21.545 -13.205 1.00 21.89 309 THR A N 1
ATOM 2361 C CA . THR A 1 309 ? -6.545 -22.447 -12.615 1.00 21.89 309 THR A CA 1
ATOM 2362 C C . THR A 1 309 ? -7.323 -23.216 -13.694 1.00 21.89 309 THR A C 1
ATOM 2364 O O . THR A 1 309 ? -8.102 -22.637 -14.445 1.00 21.89 309 THR A O 1
ATOM 2367 N N . GLN A 1 310 ? -7.129 -24.535 -13.732 1.00 23.42 310 GLN A N 1
ATOM 2368 C CA . GLN A 1 310 ? -8.116 -25.534 -14.189 1.00 23.42 310 GLN A CA 1
ATOM 2369 C C . GLN A 1 310 ? -9.216 -25.657 -13.096 1.00 23.42 310 GLN A C 1
ATOM 2371 O O . GLN A 1 310 ? -8.918 -25.352 -11.943 1.00 23.42 310 GLN A O 1
ATOM 2376 N N . GLU A 1 311 ? -10.471 -26.102 -13.261 1.00 24.02 311 GLU A N 1
ATOM 2377 C CA . GLU A 1 311 ? -11.354 -26.550 -14.370 1.00 24.02 311 GLU A CA 1
ATOM 2378 C C . GLU A 1 311 ? -12.822 -26.536 -13.794 1.00 24.02 311 GLU A C 1
ATOM 2380 O O . GLU A 1 311 ? -13.012 -25.973 -12.715 1.00 24.02 311 GLU A O 1
ATOM 2385 N N . MET A 1 312 ? -13.938 -27.038 -14.359 1.00 24.06 312 MET A N 1
ATOM 2386 C CA . MET A 1 312 ? -14.212 -27.978 -15.461 1.00 24.06 312 MET A CA 1
ATOM 2387 C C . MET A 1 312 ? -15.640 -27.767 -16.047 1.00 24.06 312 MET A C 1
ATOM 2389 O O . MET A 1 312 ? -16.583 -27.533 -15.298 1.00 24.06 312 MET A O 1
ATOM 2393 N N . GLU A 1 313 ? -15.754 -27.877 -17.372 1.00 23.25 313 GLU A N 1
ATOM 2394 C CA . GLU A 1 313 ? -16.845 -28.409 -18.234 1.00 23.25 313 GLU A CA 1
ATOM 2395 C C . GLU A 1 313 ? -18.347 -28.467 -17.804 1.00 23.25 313 GLU A C 1
ATOM 2397 O O . GLU A 1 313 ? -18.750 -29.208 -16.911 1.00 23.25 313 GLU A O 1
ATOM 2402 N N . ASP A 1 314 ? -19.178 -27.771 -18.600 1.00 23.73 314 ASP A N 1
ATOM 2403 C CA . ASP A 1 314 ? -20.464 -28.130 -19.253 1.00 23.73 314 ASP A CA 1
ATOM 2404 C C . ASP A 1 314 ? -21.452 -29.194 -18.709 1.00 23.73 314 ASP A C 1
ATOM 2406 O O . ASP A 1 314 ? -21.120 -30.354 -18.478 1.00 23.73 314 ASP A O 1
ATOM 2410 N N . THR A 1 315 ? -22.762 -28.878 -18.800 1.00 22.53 315 THR A N 1
ATOM 2411 C CA . THR A 1 315 ? -23.830 -29.857 -19.146 1.00 22.53 315 THR A CA 1
ATOM 2412 C C . THR A 1 315 ? -25.049 -29.220 -19.866 1.00 22.53 315 THR A C 1
ATOM 2414 O O . THR A 1 315 ? -25.984 -28.740 -19.238 1.00 22.53 315 THR A O 1
ATOM 2417 N N . ILE A 1 316 ? -25.043 -29.295 -21.206 1.00 24.81 316 ILE A N 1
ATOM 2418 C CA . ILE A 1 316 ? -26.156 -29.676 -22.121 1.00 24.81 316 ILE A CA 1
ATOM 2419 C C . ILE A 1 316 ? -27.550 -28.974 -22.028 1.00 24.81 316 ILE A C 1
ATOM 2421 O O . ILE A 1 316 ? -28.384 -29.297 -21.192 1.00 24.81 316 ILE A O 1
ATOM 2425 N N . LEU A 1 317 ? -27.839 -28.158 -23.061 1.00 25.36 317 LEU A N 1
ATOM 2426 C CA . LEU A 1 317 ? -29.100 -27.997 -23.840 1.00 25.36 317 LEU A CA 1
ATOM 2427 C C . LEU A 1 317 ? -30.491 -28.113 -23.148 1.00 25.36 317 LEU A C 1
ATOM 2429 O O . LEU A 1 317 ? -30.977 -29.223 -22.942 1.00 25.36 317 LEU A O 1
ATOM 2433 N N . ASN A 1 318 ? -31.265 -27.012 -23.054 1.00 25.33 318 ASN A N 1
ATOM 2434 C CA . ASN A 1 318 ? -32.227 -26.575 -24.105 1.00 25.33 318 ASN A CA 1
ATOM 2435 C C . ASN A 1 318 ? -33.134 -25.377 -23.700 1.00 25.33 318 ASN A C 1
ATOM 2437 O O . ASN A 1 318 ? -33.400 -25.150 -22.529 1.00 25.33 318 ASN A O 1
ATOM 2441 N N . GLU A 1 319 ? -33.649 -24.670 -24.719 1.00 29.55 319 GLU A N 1
ATOM 2442 C CA . GLU A 1 319 ? -34.855 -23.802 -24.739 1.00 29.55 319 GLU A CA 1
ATOM 2443 C C . GLU A 1 319 ? -35.108 -22.763 -23.607 1.00 29.55 319 GLU A C 1
ATOM 2445 O O . GLU A 1 319 ? -35.835 -23.018 -22.652 1.00 29.55 319 GLU A O 1
ATOM 2450 N N . GLY A 1 320 ? -34.720 -21.498 -23.855 1.00 28.56 320 GLY A N 1
ATOM 2451 C CA . GLY A 1 320 ? -35.538 -20.328 -23.466 1.00 28.56 320 GLY A CA 1
ATOM 2452 C C . GLY A 1 320 ? -34.959 -19.292 -22.479 1.00 28.56 320 GLY A C 1
ATOM 2453 O O . GLY A 1 320 ? -34.583 -19.607 -21.361 1.00 28.56 320 GLY A O 1
ATOM 2454 N N . ASN A 1 321 ? -35.056 -18.014 -22.876 1.00 28.22 321 ASN A N 1
ATOM 2455 C CA . ASN A 1 321 ? -35.074 -16.787 -22.053 1.00 28.22 321 ASN A CA 1
ATOM 2456 C C . ASN A 1 321 ? -33.864 -16.374 -21.162 1.00 28.22 321 ASN A C 1
ATOM 2458 O O . ASN A 1 321 ? -33.647 -16.868 -20.064 1.00 28.22 321 ASN A O 1
ATOM 2462 N N . VAL A 1 322 ? -33.271 -15.227 -21.538 1.00 32.44 322 VAL A N 1
ATOM 2463 C CA . VAL A 1 322 ? -32.915 -14.096 -20.637 1.00 32.44 322 VAL A CA 1
ATOM 2464 C C . VAL A 1 322 ? -31.725 -14.268 -19.654 1.00 32.44 322 VAL A C 1
ATOM 2466 O O . VAL A 1 322 ? -31.473 -13.372 -18.856 1.00 32.44 322 VAL A O 1
ATOM 2469 N N . TYR A 1 323 ? -30.877 -15.297 -19.772 1.00 28.98 323 TYR A N 1
ATOM 2470 C CA . TYR A 1 323 ? -29.627 -15.394 -18.981 1.00 28.98 323 TYR A CA 1
ATOM 2471 C C . TYR A 1 323 ? -28.398 -15.794 -19.816 1.00 28.98 323 TYR A C 1
ATOM 2473 O O . TYR A 1 323 ? -28.069 -16.970 -19.905 1.00 28.98 323 TYR A O 1
ATOM 2481 N N . GLN A 1 324 ? -27.702 -14.822 -20.430 1.00 26.70 324 GLN A N 1
ATOM 2482 C CA . GLN A 1 324 ? -26.509 -15.124 -21.252 1.00 26.70 324 GLN A CA 1
ATOM 2483 C C . GLN A 1 324 ? -25.398 -14.051 -21.293 1.00 26.70 324 GLN A C 1
ATOM 2485 O O . GLN A 1 324 ? -24.469 -14.169 -22.084 1.00 26.70 324 GLN A O 1
ATOM 2490 N N . ASN A 1 325 ? -25.454 -13.010 -20.451 1.00 36.12 325 ASN A N 1
ATOM 2491 C CA . ASN A 1 325 ? -24.536 -11.857 -20.532 1.00 36.12 325 ASN A CA 1
ATOM 2492 C C . ASN A 1 325 ? -23.488 -11.800 -19.394 1.00 36.12 325 ASN A C 1
ATOM 2494 O O . ASN A 1 325 ? -22.968 -10.732 -19.074 1.00 36.12 325 ASN A O 1
ATOM 2498 N N . THR A 1 326 ? -23.223 -12.937 -18.738 1.00 36.31 326 THR A N 1
ATOM 2499 C CA . THR A 1 326 ? -22.471 -12.998 -17.467 1.00 36.31 326 THR A CA 1
ATOM 2500 C C . THR A 1 326 ? -21.108 -13.683 -17.588 1.00 36.31 326 THR A C 1
ATOM 2502 O O . THR A 1 326 ? -20.153 -13.246 -16.956 1.00 36.31 326 THR A O 1
ATOM 2505 N N . GLU A 1 327 ? -20.986 -14.741 -18.394 1.00 32.62 327 GLU A N 1
ATOM 2506 C CA . GLU A 1 327 ? -19.770 -15.576 -18.429 1.00 32.62 327 GLU A CA 1
ATOM 2507 C C . GLU A 1 327 ? -18.705 -15.049 -19.394 1.00 32.62 327 GLU A C 1
ATOM 2509 O O . GLU A 1 327 ? -17.533 -15.012 -19.029 1.00 32.62 327 GLU A O 1
ATOM 2514 N N . ILE A 1 328 ? -19.106 -14.498 -20.547 1.00 34.62 328 ILE A N 1
ATOM 2515 C CA . ILE A 1 328 ? -18.204 -13.716 -21.418 1.00 34.62 328 ILE A CA 1
ATOM 2516 C C . ILE A 1 328 ? -17.598 -12.553 -20.618 1.00 34.62 328 ILE A C 1
ATOM 2518 O O . ILE A 1 328 ? -16.390 -12.329 -20.643 1.00 34.62 328 ILE A O 1
ATOM 2522 N N . LYS A 1 329 ? -18.426 -11.879 -19.808 1.00 35.25 329 LYS A N 1
ATOM 2523 C CA . LYS A 1 329 ? -17.997 -10.796 -18.917 1.00 35.25 329 LYS A CA 1
ATOM 2524 C C . LYS A 1 329 ? -17.005 -11.261 -17.838 1.00 35.25 329 LYS A C 1
ATOM 2526 O O . LYS A 1 329 ? -16.228 -10.461 -17.337 1.00 35.25 329 LYS A O 1
ATOM 2531 N N . LYS A 1 330 ? -17.006 -12.551 -17.490 1.00 37.69 330 LYS A N 1
ATOM 2532 C CA . LYS A 1 330 ? -16.108 -13.147 -16.491 1.00 37.69 330 LYS A CA 1
ATOM 2533 C C . LYS A 1 330 ? -14.741 -13.534 -17.069 1.00 37.69 330 LYS A C 1
ATOM 2535 O O . LYS A 1 330 ? -13.785 -13.606 -16.307 1.00 37.69 330 LYS A O 1
ATOM 2540 N N . GLN A 1 331 ? -14.632 -13.742 -18.385 1.00 36.12 331 GLN A N 1
ATOM 2541 C CA . GLN A 1 331 ? -13.362 -14.062 -19.055 1.00 36.12 331 GLN A CA 1
ATOM 2542 C C . GLN A 1 331 ? -12.459 -12.842 -19.305 1.00 36.12 331 GLN A C 1
ATOM 2544 O O . GLN A 1 331 ? -11.252 -13.024 -19.427 1.00 36.12 331 GLN A O 1
ATOM 2549 N N . LEU A 1 332 ? -12.999 -11.614 -19.348 1.00 40.22 332 LEU A N 1
ATOM 2550 C CA . LEU A 1 332 ? -12.181 -10.389 -19.426 1.00 40.22 332 LEU A CA 1
ATOM 2551 C C . LEU A 1 332 ? -11.687 -9.898 -18.050 1.00 40.22 332 LEU A C 1
ATOM 2553 O O . LEU A 1 332 ? -10.650 -9.248 -17.969 1.00 40.22 332 LEU A O 1
ATOM 2557 N N . MET A 1 333 ? -12.390 -10.244 -16.966 1.00 43.84 333 MET A N 1
ATOM 2558 C CA . MET A 1 333 ? -12.181 -9.696 -15.613 1.00 43.84 333 MET A CA 1
ATOM 2559 C C . MET A 1 333 ? -10.835 -10.029 -14.943 1.00 43.84 333 MET A C 1
ATOM 2561 O O . MET A 1 333 ? -10.523 -9.425 -13.920 1.00 43.84 333 MET A O 1
ATOM 2565 N N . THR A 1 334 ? -10.064 -11.002 -15.440 1.00 48.00 334 THR A N 1
ATOM 2566 C CA . THR A 1 334 ? -8.933 -11.594 -14.699 1.00 48.00 334 THR A CA 1
ATOM 2567 C C . THR A 1 334 ? -7.584 -11.382 -15.390 1.00 48.00 334 THR A C 1
ATOM 2569 O O . THR A 1 334 ? -6.969 -12.333 -15.878 1.00 48.00 334 THR A O 1
ATOM 2572 N N . GLN A 1 335 ? -7.079 -10.145 -15.375 1.00 61.34 335 GLN A N 1
ATOM 2573 C CA . GLN A 1 335 ? -5.630 -9.919 -15.437 1.00 61.34 335 GLN A CA 1
ATOM 2574 C C . GLN A 1 335 ? -5.047 -10.149 -14.039 1.00 61.34 335 GLN A C 1
ATOM 2576 O O . GLN A 1 335 ? -4.891 -9.224 -13.245 1.00 61.34 335 GLN A O 1
ATOM 2581 N N . ILE A 1 336 ? -4.745 -11.412 -13.740 1.00 72.31 336 ILE A N 1
ATOM 2582 C CA . ILE A 1 336 ? -3.925 -11.780 -12.585 1.00 72.31 336 ILE A CA 1
ATOM 2583 C C . ILE A 1 336 ? -2.508 -11.266 -12.862 1.00 72.31 336 ILE A C 1
ATOM 2585 O O . ILE A 1 336 ? -1.921 -11.579 -13.897 1.00 72.31 336 ILE A O 1
ATOM 2589 N N . ILE A 1 337 ? -1.972 -10.436 -11.969 1.00 72.69 337 ILE A N 1
ATOM 2590 C CA . ILE A 1 337 ? -0.671 -9.786 -12.157 1.00 72.69 337 ILE A CA 1
ATOM 2591 C C . ILE A 1 337 ? 0.268 -10.237 -11.034 1.00 72.69 337 ILE A C 1
ATOM 2593 O O . ILE A 1 337 ? 0.006 -9.926 -9.870 1.00 72.69 337 ILE A O 1
ATOM 2597 N N . PRO A 1 338 ? 1.380 -10.932 -11.332 1.00 60.38 338 PRO A N 1
ATOM 2598 C CA . PRO A 1 338 ? 2.377 -11.276 -10.324 1.00 60.38 338 PRO A CA 1
ATOM 2599 C C . PRO A 1 338 ? 2.872 -10.041 -9.572 1.00 60.38 338 PRO A C 1
ATOM 2601 O O . PRO A 1 338 ? 3.158 -9.009 -10.180 1.00 60.38 338 PRO A O 1
ATOM 2604 N N . VAL A 1 339 ? 3.029 -10.151 -8.251 1.00 57.22 339 VAL A N 1
ATOM 2605 C CA . VAL A 1 339 ? 3.406 -9.036 -7.358 1.00 57.22 339 VAL A CA 1
ATOM 2606 C C . VAL A 1 339 ? 4.671 -8.307 -7.836 1.00 57.22 339 VAL A C 1
ATOM 2608 O O . VAL A 1 339 ? 4.706 -7.081 -7.818 1.00 57.22 339 VAL A O 1
ATOM 2611 N N . LEU A 1 340 ? 5.659 -9.045 -8.359 1.00 49.97 340 LEU A N 1
ATOM 2612 C CA . LEU A 1 340 ? 6.896 -8.502 -8.947 1.00 49.97 340 LEU A CA 1
ATOM 2613 C C . LEU A 1 340 ? 6.666 -7.622 -10.192 1.00 49.97 340 LEU A C 1
ATOM 2615 O O . LEU A 1 340 ? 7.434 -6.698 -10.441 1.00 49.97 340 LEU A O 1
ATOM 2619 N N . ALA A 1 341 ? 5.621 -7.902 -10.974 1.00 51.47 341 ALA A N 1
ATOM 2620 C CA . ALA A 1 341 ? 5.270 -7.168 -12.189 1.00 51.47 341 ALA A CA 1
ATOM 2621 C C . ALA A 1 341 ? 4.265 -6.028 -11.935 1.00 51.47 341 ALA A C 1
ATOM 2623 O O . ALA A 1 341 ? 4.092 -5.163 -12.798 1.00 51.47 341 ALA A O 1
ATOM 2624 N N . PHE A 1 342 ? 3.606 -6.004 -10.769 1.00 67.50 342 PHE A N 1
ATOM 2625 C CA . PHE A 1 342 ? 2.467 -5.120 -10.520 1.00 67.50 342 PHE A CA 1
ATOM 2626 C C . PHE A 1 342 ? 2.817 -3.632 -10.623 1.00 67.50 342 PHE A C 1
ATOM 2628 O O . PHE A 1 342 ? 2.075 -2.889 -11.256 1.00 67.50 342 PHE A O 1
ATOM 2635 N N . TRP A 1 343 ? 3.972 -3.190 -10.112 1.00 64.12 343 TRP A N 1
ATOM 2636 C CA . TRP A 1 343 ? 4.389 -1.786 -10.258 1.00 64.12 343 TRP A CA 1
ATOM 2637 C C . TRP A 1 343 ? 4.516 -1.368 -11.732 1.00 64.12 343 TRP A C 1
ATOM 2639 O O . TRP A 1 343 ? 3.937 -0.365 -12.144 1.00 64.12 343 TRP A O 1
ATOM 2649 N N . GLY A 1 344 ? 5.214 -2.168 -12.547 1.00 52.16 344 GLY A N 1
ATOM 2650 C CA . GLY A 1 344 ? 5.385 -1.900 -13.980 1.00 52.16 344 GLY A CA 1
ATOM 2651 C C . GLY A 1 344 ? 4.067 -1.945 -14.759 1.00 52.16 344 GLY A C 1
ATOM 2652 O O . GLY A 1 344 ? 3.862 -1.136 -15.664 1.00 52.16 344 GLY A O 1
ATOM 2653 N N . HIS A 1 345 ? 3.143 -2.829 -14.368 1.00 66.69 345 HIS A N 1
ATOM 2654 C CA . HIS A 1 345 ? 1.768 -2.819 -14.868 1.00 66.69 345 HIS A CA 1
ATOM 2655 C C . HIS A 1 345 ? 1.068 -1.493 -14.524 1.00 66.69 345 HIS A C 1
ATOM 2657 O O . HIS A 1 345 ? 0.585 -0.828 -15.433 1.00 66.69 345 HIS A O 1
ATOM 2663 N N . VAL A 1 346 ? 1.079 -1.044 -13.263 1.00 71.81 346 VAL A N 1
ATOM 2664 C CA . VAL A 1 346 ? 0.425 0.215 -12.849 1.00 71.81 346 VAL A CA 1
ATOM 2665 C C . VAL A 1 346 ? 1.027 1.440 -13.547 1.00 71.81 346 VAL A C 1
ATOM 2667 O O . VAL A 1 346 ? 0.276 2.306 -13.994 1.00 71.81 346 VAL A O 1
ATOM 2670 N N . THR A 1 347 ? 2.353 1.506 -13.721 1.00 65.25 347 THR A N 1
ATOM 2671 C CA . THR A 1 347 ? 2.994 2.580 -14.507 1.00 65.25 347 THR A CA 1
ATOM 2672 C C . THR A 1 347 ? 2.513 2.566 -15.963 1.00 65.25 347 THR A C 1
ATOM 2674 O O . THR A 1 347 ? 2.058 3.589 -16.467 1.00 65.25 347 THR A O 1
ATOM 2677 N N . LYS A 1 348 ? 2.518 1.399 -16.624 1.00 62.22 348 LYS A N 1
ATOM 2678 C CA . LYS A 1 348 ? 2.041 1.248 -18.010 1.00 62.22 348 LYS A CA 1
ATOM 2679 C C . LYS A 1 348 ? 0.549 1.579 -18.166 1.00 62.22 348 LYS A C 1
ATOM 2681 O O . LYS A 1 348 ? 0.152 2.151 -19.174 1.00 62.22 348 LYS A O 1
ATOM 2686 N N . MET A 1 349 ? -0.271 1.226 -17.180 1.00 66.12 349 MET A N 1
ATOM 2687 C CA . MET A 1 349 ? -1.703 1.536 -17.154 1.00 66.12 349 MET A CA 1
ATOM 2688 C C . MET A 1 349 ? -1.956 3.040 -17.011 1.00 66.12 349 MET A C 1
ATOM 2690 O O . MET A 1 349 ? -2.861 3.574 -17.646 1.00 66.12 349 MET A O 1
ATOM 2694 N N . LYS A 1 350 ? -1.138 3.755 -16.225 1.00 67.31 350 LYS A N 1
ATOM 2695 C CA . LYS A 1 350 ? -1.249 5.216 -16.077 1.00 67.31 350 LYS A CA 1
ATOM 2696 C C . LYS A 1 350 ? -0.957 5.973 -17.372 1.00 67.31 350 LYS A C 1
ATOM 2698 O O . LYS A 1 350 ? -1.677 6.926 -17.662 1.00 67.31 350 LYS A O 1
ATOM 2703 N N . ALA A 1 351 ? -0.002 5.497 -18.172 1.00 64.56 351 ALA A N 1
ATOM 2704 C CA . ALA A 1 351 ? 0.267 6.015 -19.516 1.00 64.56 351 ALA A CA 1
ATOM 2705 C C . ALA A 1 351 ? -0.934 5.865 -20.480 1.00 64.56 351 ALA A C 1
ATOM 2707 O O . ALA A 1 351 ? -1.033 6.583 -21.473 1.00 64.56 351 ALA A O 1
ATOM 2708 N N . ASN A 1 352 ? -1.874 4.955 -20.189 1.00 67.75 352 ASN A N 1
ATOM 2709 C CA . ASN A 1 352 ? -3.095 4.736 -20.966 1.00 67.75 352 ASN A CA 1
ATOM 2710 C C . ASN A 1 352 ? -4.354 4.877 -20.092 1.00 67.75 352 ASN A C 1
ATOM 2712 O O . ASN A 1 352 ? -5.069 3.908 -19.827 1.00 67.75 352 ASN A O 1
ATOM 2716 N N . LYS A 1 353 ? -4.642 6.107 -19.649 1.00 67.06 353 LYS A N 1
ATOM 2717 C CA . LYS A 1 353 ? -5.776 6.407 -18.757 1.00 67.06 353 LYS A CA 1
ATOM 2718 C C . LYS A 1 353 ? -7.130 5.882 -19.267 1.00 67.06 353 LYS A C 1
ATOM 2720 O O . LYS A 1 353 ? -7.963 5.484 -18.452 1.00 67.06 353 LYS A O 1
ATOM 2725 N N . GLU A 1 354 ? -7.343 5.831 -20.584 1.00 77.50 354 GLU A N 1
ATOM 2726 C CA . GLU A 1 354 ? -8.567 5.274 -21.178 1.00 77.50 354 GLU A CA 1
ATOM 2727 C C . GLU A 1 354 ? -8.793 3.807 -20.772 1.00 77.50 354 GLU A C 1
ATOM 2729 O O . GLU A 1 354 ? -9.933 3.410 -20.538 1.00 77.50 354 GLU A O 1
ATOM 2734 N N . GLN A 1 355 ? -7.732 3.011 -20.588 1.00 78.38 355 GLN A N 1
ATOM 2735 C CA . GLN A 1 355 ? -7.859 1.620 -20.146 1.00 78.38 355 GLN A CA 1
ATOM 2736 C C . GLN A 1 355 ? -8.391 1.510 -18.707 1.00 78.38 355 GLN A C 1
ATOM 2738 O O . GLN A 1 355 ? -9.297 0.717 -18.459 1.00 78.38 355 GLN A O 1
ATOM 2743 N N . PHE A 1 356 ? -7.916 2.346 -17.776 1.00 81.81 356 PHE A N 1
ATOM 2744 C CA . PHE A 1 356 ? -8.487 2.412 -16.422 1.00 81.81 356 PHE A CA 1
ATOM 2745 C C . PHE A 1 356 ? -9.957 2.858 -16.429 1.00 81.81 356 PHE A C 1
ATOM 2747 O O . PHE A 1 356 ? -10.748 2.400 -15.602 1.00 81.81 356 PHE A O 1
ATOM 2754 N N . GLU A 1 357 ? -10.333 3.757 -17.342 1.00 85.88 357 GLU A N 1
ATOM 2755 C CA . GLU A 1 357 ? -11.721 4.199 -17.500 1.00 85.88 357 GLU A CA 1
ATOM 2756 C C . GLU A 1 357 ? -12.609 3.086 -18.085 1.00 85.88 357 GLU A C 1
ATOM 2758 O O . GLU A 1 357 ? -13.757 2.961 -17.654 1.00 85.88 357 GLU A O 1
ATOM 2763 N N . LEU A 1 358 ? -12.096 2.245 -18.991 1.00 86.19 358 LEU A N 1
ATOM 2764 C CA . LEU A 1 358 ? -12.792 1.067 -19.530 1.00 86.19 358 LEU A CA 1
ATOM 2765 C C . LEU A 1 358 ? -12.962 -0.041 -18.479 1.00 86.19 358 LEU A C 1
ATOM 2767 O O . LEU A 1 358 ? -14.086 -0.470 -18.230 1.00 86.19 358 LEU A O 1
ATOM 2771 N N . GLU A 1 359 ? -11.889 -0.456 -17.801 1.00 87.75 359 GLU A N 1
ATOM 2772 C CA . GLU A 1 359 ? -11.944 -1.496 -16.758 1.00 87.75 359 GLU A CA 1
ATOM 2773 C C . GLU A 1 359 ? -12.905 -1.098 -15.621 1.00 87.75 359 GLU A C 1
ATOM 2775 O O . GLU A 1 359 ? -13.752 -1.887 -15.197 1.00 87.75 359 GLU A O 1
ATOM 2780 N N . PHE A 1 360 ? -12.889 0.171 -15.195 1.00 90.38 360 PHE A N 1
ATOM 2781 C CA . PHE A 1 360 ? -13.839 0.670 -14.197 1.00 90.38 360 PHE A CA 1
ATOM 2782 C C . PHE A 1 360 ? -15.306 0.673 -14.678 1.00 90.38 360 PHE A C 1
ATOM 2784 O O . PHE A 1 360 ? -16.224 0.548 -13.859 1.00 90.38 360 PHE A O 1
ATOM 2791 N N . GLN A 1 361 ? -15.546 0.821 -15.986 1.00 90.25 361 GLN A N 1
ATOM 2792 C CA . GLN A 1 361 ? -16.883 0.735 -16.585 1.00 90.25 361 GLN A CA 1
ATOM 2793 C C . GLN A 1 361 ? -17.405 -0.707 -16.659 1.00 90.25 361 GLN A C 1
ATOM 2795 O O . GLN A 1 361 ? -18.621 -0.900 -16.594 1.00 90.25 361 GLN A O 1
ATOM 2800 N N . GLU A 1 362 ? -16.529 -1.714 -16.743 1.00 89.06 362 GLU A N 1
ATOM 2801 C CA . GLU A 1 362 ? -16.937 -3.124 -16.755 1.00 89.06 362 GLU A CA 1
ATOM 2802 C C . GLU A 1 362 ? -17.436 -3.623 -15.392 1.00 89.06 362 GLU A C 1
ATOM 2804 O O . GLU A 1 362 ? -18.343 -4.457 -15.350 1.00 89.06 362 GLU A O 1
ATOM 2809 N N . LEU A 1 363 ? -16.913 -3.106 -14.277 1.00 91.19 363 LEU A N 1
ATOM 2810 C CA . LEU A 1 363 ? -17.392 -3.425 -12.922 1.00 91.19 363 LEU A CA 1
ATOM 2811 C C . LEU A 1 363 ? -18.909 -3.181 -12.773 1.00 91.19 363 LEU A C 1
ATOM 2813 O O . LEU A 1 363 ? -19.458 -2.236 -13.346 1.00 91.19 363 LEU A O 1
ATOM 2817 N N . SER A 1 364 ? -19.616 -3.986 -11.973 1.00 90.56 364 SER A N 1
ATOM 2818 C CA . SER A 1 364 ? -21.063 -3.806 -11.763 1.00 90.56 364 SER A CA 1
ATOM 2819 C C . SER A 1 364 ? -21.395 -2.443 -11.148 1.00 90.56 364 SER A C 1
ATOM 2821 O O . SER A 1 364 ? -20.640 -1.901 -10.342 1.00 90.56 364 SER A O 1
ATOM 2823 N N . GLN A 1 365 ? -22.526 -1.853 -11.542 1.00 87.00 365 GLN A N 1
ATOM 2824 C CA . GLN A 1 365 ? -22.945 -0.525 -11.086 1.00 87.00 365 GLN A CA 1
ATOM 2825 C C . GLN A 1 365 ? -24.403 -0.532 -10.628 1.00 87.00 365 GLN A C 1
ATOM 2827 O O . GLN A 1 365 ? -25.262 -1.161 -11.245 1.00 87.00 365 GLN A O 1
ATOM 2832 N N . GLY A 1 366 ? -24.684 0.217 -9.563 1.00 88.06 366 GLY A N 1
ATOM 2833 C CA . GLY A 1 366 ? -26.017 0.307 -8.972 1.00 88.06 366 GLY A CA 1
ATOM 2834 C C . GLY A 1 366 ? -26.393 -0.915 -8.130 1.00 88.06 366 GLY A C 1
ATOM 2835 O O . GLY A 1 366 ? -25.554 -1.733 -7.757 1.00 88.06 366 GLY A O 1
ATOM 2836 N N . LEU A 1 367 ? -27.673 -0.992 -7.770 1.00 87.12 367 LEU A N 1
ATOM 2837 C CA . LEU A 1 367 ? -28.206 -2.014 -6.870 1.00 87.12 367 LEU A CA 1
ATOM 2838 C C . LEU A 1 367 ? -28.494 -3.303 -7.650 1.00 87.12 367 LEU A C 1
ATOM 2840 O O . LEU A 1 367 ? -29.478 -3.379 -8.381 1.00 87.12 367 LEU A O 1
ATOM 2844 N N . THR A 1 368 ? -27.645 -4.318 -7.484 1.00 89.44 368 THR A N 1
ATOM 2845 C CA . THR A 1 368 ? -27.746 -5.603 -8.207 1.00 89.44 368 THR A CA 1
ATOM 2846 C C . THR A 1 368 ? -28.469 -6.706 -7.427 1.00 89.44 368 THR A C 1
ATOM 2848 O O . THR A 1 368 ? -28.735 -7.774 -7.976 1.00 89.44 368 THR A O 1
ATOM 2851 N N . LYS A 1 369 ? -28.784 -6.473 -6.145 1.00 93.50 369 LYS A N 1
ATOM 2852 C CA . LYS A 1 369 ? -29.392 -7.441 -5.213 1.00 93.50 369 LYS A CA 1
ATOM 2853 C C . LYS A 1 369 ? -30.485 -6.768 -4.362 1.00 93.50 369 LYS A C 1
ATOM 2855 O O . LYS A 1 369 ? -30.594 -5.540 -4.348 1.00 93.50 369 LYS A O 1
ATOM 2860 N N . ALA A 1 370 ? -31.305 -7.568 -3.672 1.00 94.44 370 ALA A N 1
ATOM 2861 C CA . ALA A 1 370 ? -32.418 -7.092 -2.838 1.00 94.44 370 ALA A CA 1
ATOM 2862 C C . ALA A 1 370 ? -31.960 -6.126 -1.725 1.00 94.44 370 ALA A C 1
ATOM 2864 O O . ALA A 1 370 ? -30.865 -6.282 -1.178 1.00 94.44 370 ALA A O 1
ATOM 2865 N N . HIS A 1 371 ? -32.784 -5.117 -1.442 1.00 93.25 371 HIS A N 1
ATOM 2866 C CA . HIS A 1 371 ? -32.503 -3.994 -0.535 1.00 93.25 371 HIS A CA 1
ATOM 2867 C C . HIS A 1 371 ? -33.798 -3.416 0.089 1.00 93.25 371 HIS A C 1
ATOM 2869 O O . HIS A 1 371 ? -33.893 -2.223 0.384 1.00 93.25 371 HIS A O 1
ATOM 2875 N N . GLU A 1 372 ? -34.824 -4.251 0.259 1.00 94.38 372 GLU A N 1
ATOM 2876 C CA . GLU A 1 372 ? -36.183 -3.881 0.678 1.00 94.38 372 GLU A CA 1
ATOM 2877 C C . GLU A 1 372 ? -36.201 -3.195 2.049 1.00 94.38 372 GLU A C 1
ATOM 2879 O O . GLU A 1 372 ? -36.825 -2.143 2.207 1.00 94.38 372 GLU A O 1
ATOM 2884 N N . LYS A 1 373 ? -35.443 -3.709 3.028 1.00 92.88 373 LYS A N 1
ATOM 2885 C CA . LYS A 1 373 ? -35.414 -3.138 4.388 1.00 92.88 373 LYS A CA 1
ATOM 2886 C C . LYS A 1 373 ? -34.813 -1.737 4.427 1.00 92.88 373 LYS A C 1
ATOM 2888 O O . LYS A 1 373 ? -35.166 -0.942 5.294 1.00 92.88 373 LYS A O 1
ATOM 2893 N N . ALA A 1 374 ? -33.956 -1.402 3.465 1.00 92.56 374 ALA A N 1
ATOM 2894 C CA . ALA A 1 374 ? -33.432 -0.052 3.324 1.00 92.56 374 ALA A CA 1
ATOM 2895 C C . ALA A 1 374 ? -34.442 0.924 2.698 1.00 92.56 374 ALA A C 1
ATOM 2897 O O . ALA A 1 374 ? -34.400 2.109 3.027 1.00 92.56 374 ALA A O 1
ATOM 2898 N N . LEU A 1 375 ? -35.352 0.447 1.839 1.00 93.06 375 LEU A N 1
ATOM 2899 C CA . LEU A 1 375 ? -36.433 1.256 1.256 1.00 93.06 375 LEU A CA 1
ATOM 2900 C C . LEU A 1 375 ? -37.559 1.533 2.258 1.00 93.06 375 LEU A C 1
ATOM 2902 O O . LEU A 1 375 ? -38.173 2.595 2.198 1.00 93.06 375 LEU A O 1
ATOM 2906 N N . GLU A 1 376 ? -37.798 0.616 3.200 1.00 94.06 376 GLU A N 1
ATOM 2907 C CA . GLU A 1 376 ? -38.681 0.846 4.354 1.00 94.06 376 GLU A CA 1
ATOM 2908 C C . GLU A 1 376 ? -38.134 1.923 5.308 1.00 94.06 376 GLU A C 1
ATOM 2910 O O . GLU A 1 376 ? -38.910 2.634 5.939 1.00 94.06 376 GLU A O 1
ATOM 2915 N N . ASN A 1 377 ? -36.805 2.081 5.385 1.00 93.75 377 ASN A N 1
ATOM 2916 C CA . ASN A 1 377 ? -36.102 2.949 6.341 1.00 93.75 377 ASN A CA 1
ATOM 2917 C C . ASN A 1 377 ? -35.393 4.170 5.687 1.00 93.75 377 ASN A C 1
ATOM 2919 O O . ASN A 1 377 ? -34.210 4.420 5.953 1.00 93.75 377 ASN A O 1
ATOM 2923 N N . PRO A 1 378 ? -36.065 4.991 4.849 1.00 94.81 378 PRO A N 1
ATOM 2924 C CA . PRO A 1 378 ? -35.403 6.032 4.060 1.00 94.81 378 PRO A CA 1
ATOM 2925 C C . PRO A 1 378 ? -34.815 7.160 4.920 1.00 94.81 378 PRO A C 1
ATOM 2927 O O . PRO A 1 378 ? -33.793 7.739 4.556 1.00 94.81 378 PRO A O 1
ATOM 2930 N N . SER A 1 379 ? -35.405 7.452 6.083 1.00 94.62 379 SER A N 1
ATOM 2931 C CA . SER A 1 379 ? -34.901 8.442 7.050 1.00 94.62 379 SER A CA 1
ATOM 2932 C C . SER A 1 379 ? -33.538 8.071 7.640 1.00 94.62 379 SER A C 1
ATOM 2934 O O . SER A 1 379 ? -32.776 8.955 8.023 1.00 94.62 379 SER A O 1
ATOM 2936 N N . LYS A 1 380 ? -33.198 6.776 7.674 1.00 95.31 380 LYS A N 1
ATOM 2937 C CA . LYS A 1 380 ? -31.906 6.274 8.160 1.00 95.31 380 LYS A CA 1
ATOM 2938 C C . LYS A 1 380 ? -30.831 6.217 7.066 1.00 95.31 380 LYS A C 1
ATOM 2940 O O . LYS A 1 380 ? -29.692 5.858 7.364 1.00 95.31 380 LYS A O 1
ATOM 2945 N N . ASN A 1 381 ? -31.140 6.594 5.821 1.00 96.31 381 ASN A N 1
ATOM 2946 C CA . ASN A 1 381 ? -30.203 6.583 4.692 1.00 96.31 381 ASN A CA 1
ATOM 2947 C C . ASN A 1 381 ? -29.709 7.994 4.353 1.00 96.31 381 ASN A C 1
ATOM 2949 O O . ASN A 1 381 ? -30.481 8.849 3.922 1.00 96.31 381 ASN A O 1
ATOM 2953 N N . ARG A 1 382 ? -28.394 8.222 4.441 1.00 95.44 382 ARG A N 1
ATOM 2954 C CA . ARG A 1 382 ? -27.762 9.493 4.043 1.00 95.44 382 ARG A CA 1
ATOM 2955 C C . ARG A 1 382 ? -27.885 9.772 2.537 1.00 95.44 382 ARG A C 1
ATOM 2957 O O . ARG A 1 382 ? -27.967 10.930 2.138 1.00 95.44 382 ARG A O 1
ATOM 2964 N N . TYR A 1 383 ? -27.904 8.725 1.711 1.00 94.25 383 TYR A N 1
ATOM 2965 C CA . TYR A 1 383 ? -28.124 8.801 0.265 1.00 94.25 383 TYR A CA 1
ATOM 2966 C C . TYR A 1 383 ? -29.029 7.639 -0.163 1.00 94.25 383 TYR A C 1
ATOM 2968 O O . TYR A 1 383 ? -28.658 6.484 0.021 1.00 94.25 383 TYR A O 1
ATOM 2976 N N . GLN A 1 384 ? -30.190 7.918 -0.764 1.00 93.00 384 GLN A N 1
ATOM 2977 C CA . GLN A 1 384 ? -31.165 6.867 -1.119 1.00 93.00 384 GLN A CA 1
ATOM 2978 C C . GLN A 1 384 ? -30.670 5.911 -2.223 1.00 93.00 384 GLN A C 1
ATOM 2980 O O . GLN A 1 384 ? -31.196 4.816 -2.372 1.00 93.00 384 GLN A O 1
ATOM 2985 N N . SER A 1 385 ? -29.638 6.300 -2.978 1.00 90.38 385 SER A N 1
ATOM 2986 C CA . SER A 1 385 ? -28.971 5.452 -3.974 1.00 90.38 385 SER A CA 1
ATOM 2987 C C . SER A 1 385 ? -27.844 4.577 -3.408 1.00 90.38 385 SER A C 1
ATOM 2989 O O . SER A 1 385 ? -27.327 3.734 -4.138 1.00 90.38 385 SER A O 1
ATOM 2991 N N . ILE A 1 386 ? -27.442 4.765 -2.142 1.00 95.56 386 ILE A N 1
ATOM 2992 C CA . ILE A 1 386 ? -26.357 4.015 -1.491 1.00 95.56 386 ILE A CA 1
ATOM 2993 C C . ILE A 1 386 ? -26.897 3.355 -0.219 1.00 95.56 386 ILE A C 1
ATOM 2995 O O . ILE A 1 386 ? -26.883 3.925 0.874 1.00 95.56 386 ILE A O 1
ATOM 2999 N N . ILE A 1 387 ? -27.386 2.131 -0.387 1.00 97.12 387 ILE A N 1
ATOM 3000 C CA . ILE A 1 387 ? -28.094 1.346 0.627 1.00 97.12 387 ILE A CA 1
ATOM 3001 C C . ILE A 1 387 ? -27.536 -0.087 0.697 1.00 97.12 387 ILE A C 1
ATOM 3003 O O . ILE A 1 387 ? -26.993 -0.573 -0.297 1.00 97.12 387 ILE A O 1
ATOM 3007 N N . PRO A 1 388 ? -27.582 -0.758 1.865 1.00 97.88 388 PRO A N 1
ATOM 3008 C CA . PRO A 1 388 ? -27.085 -2.122 2.010 1.00 97.88 388 PRO A CA 1
ATOM 3009 C C . PRO A 1 388 ? -28.015 -3.122 1.309 1.00 97.88 388 PRO A C 1
ATOM 3011 O O . PRO A 1 388 ? -29.217 -2.887 1.195 1.00 97.88 388 PRO A O 1
ATOM 3014 N N . TYR A 1 389 ? -27.467 -4.269 0.908 1.00 98.25 389 TYR A N 1
ATOM 3015 C CA . TYR A 1 389 ? -28.275 -5.402 0.464 1.00 98.25 389 TYR A CA 1
ATOM 3016 C C . TYR A 1 389 ? -28.821 -6.195 1.660 1.00 98.25 389 TYR A C 1
ATOM 3018 O O . TYR A 1 389 ? -28.136 -6.351 2.673 1.00 98.25 389 TYR A O 1
ATOM 3026 N N . ASP A 1 390 ? -30.032 -6.743 1.547 1.00 97.19 390 ASP A N 1
ATOM 3027 C CA . ASP A 1 390 ? -30.724 -7.388 2.675 1.00 97.19 390 ASP A CA 1
ATOM 3028 C C . ASP A 1 390 ? -29.989 -8.625 3.214 1.00 97.19 390 ASP A C 1
ATOM 3030 O O . ASP A 1 390 ? -30.036 -8.897 4.412 1.00 97.19 390 ASP A O 1
ATOM 3034 N N . PHE A 1 391 ? -29.286 -9.366 2.349 1.00 97.81 391 PHE A N 1
ATOM 3035 C CA . PHE A 1 391 ? -28.649 -10.643 2.703 1.00 97.81 391 PHE A CA 1
ATOM 3036 C C . PHE A 1 391 ? -27.412 -10.503 3.609 1.00 97.81 391 PHE A C 1
ATOM 3038 O O . PHE A 1 391 ? -26.994 -11.485 4.222 1.00 97.81 391 PHE A O 1
ATOM 3045 N N . ASN A 1 392 ? -26.805 -9.312 3.679 1.00 97.88 392 ASN A N 1
ATOM 3046 C CA . ASN A 1 392 ? -25.620 -9.038 4.499 1.00 97.88 392 ASN A CA 1
ATOM 3047 C C . ASN A 1 392 ? -25.634 -7.662 5.189 1.00 97.88 392 ASN A C 1
ATOM 3049 O O . ASN A 1 392 ? -24.596 -7.243 5.714 1.00 97.88 392 ASN A O 1
ATOM 3053 N N . ARG A 1 393 ? -26.771 -6.952 5.216 1.00 97.81 393 ARG A N 1
ATOM 3054 C CA . ARG A 1 393 ? -26.936 -5.772 6.079 1.00 97.81 393 ARG A CA 1
ATOM 3055 C C . ARG A 1 393 ? -26.657 -6.140 7.537 1.00 97.81 393 ARG A C 1
ATOM 3057 O O . ARG A 1 393 ? -26.932 -7.264 7.960 1.00 97.81 393 ARG A O 1
ATOM 3064 N N . VAL A 1 394 ? -26.151 -5.195 8.323 1.00 98.12 394 VAL A N 1
ATOM 3065 C CA . VAL A 1 394 ? -26.055 -5.408 9.772 1.00 98.12 394 VAL A CA 1
ATOM 3066 C C . VAL A 1 394 ? -27.458 -5.300 10.373 1.00 98.12 394 VAL A C 1
ATOM 3068 O O . VAL A 1 394 ? -28.139 -4.293 10.185 1.00 98.12 394 VAL A O 1
ATOM 3071 N N . VAL A 1 395 ? -27.896 -6.347 11.074 1.00 96.88 395 VAL A N 1
ATOM 3072 C CA . VAL A 1 395 ? -29.217 -6.409 11.720 1.00 96.88 395 VAL A CA 1
ATOM 3073 C C . VAL A 1 395 ? -29.064 -6.082 13.202 1.00 96.88 395 VAL A C 1
ATOM 3075 O O . VAL A 1 395 ? -28.409 -6.825 13.943 1.00 96.88 395 VAL A O 1
ATOM 3078 N N . LEU A 1 396 ? -29.651 -4.970 13.640 1.00 94.81 396 LEU A N 1
ATOM 3079 C CA . LEU A 1 396 ? -29.612 -4.520 15.030 1.00 94.81 396 LEU A CA 1
ATOM 3080 C C . LEU A 1 396 ? -30.485 -5.423 15.912 1.00 94.81 396 LEU A C 1
ATOM 3082 O O . LEU A 1 396 ? -31.633 -5.719 15.593 1.00 94.81 396 LEU A O 1
ATOM 3086 N N . LYS A 1 397 ? -29.935 -5.850 17.048 1.00 90.88 397 LYS A N 1
ATOM 3087 C CA . LYS A 1 397 ? -30.581 -6.755 18.007 1.00 90.88 397 LYS A CA 1
ATOM 3088 C C . LYS A 1 397 ? -30.864 -5.976 19.286 1.00 90.88 397 LYS A C 1
ATOM 3090 O O . LYS A 1 397 ? -29.948 -5.753 20.075 1.00 90.88 397 LYS A O 1
ATOM 3095 N N . ARG A 1 398 ? -32.107 -5.531 19.468 1.00 80.00 398 ARG A N 1
ATOM 3096 C CA . ARG A 1 398 ? -32.603 -4.870 20.687 1.00 80.00 398 ARG A CA 1
ATOM 3097 C C . ARG A 1 398 ? -33.643 -5.762 21.359 1.00 80.00 398 ARG A C 1
ATOM 3099 O O . ARG A 1 398 ? -34.453 -6.371 20.664 1.00 80.00 398 ARG A O 1
ATOM 3106 N N . ASP A 1 399 ? -33.630 -5.833 22.689 1.00 65.31 399 ASP A N 1
ATOM 3107 C CA . ASP A 1 399 ? -34.622 -6.613 23.434 1.00 65.31 399 ASP A CA 1
ATOM 3108 C C . ASP A 1 399 ? -35.998 -5.934 23.373 1.00 65.31 399 ASP A C 1
ATOM 3110 O O . ASP A 1 399 ? -36.203 -4.830 23.878 1.00 65.31 399 ASP A O 1
ATOM 3114 N N . SER A 1 400 ? -36.973 -6.623 22.780 1.00 52.38 400 SER A N 1
ATOM 3115 C CA . SER A 1 400 ? -38.326 -6.117 22.496 1.00 52.38 400 SER A CA 1
ATOM 3116 C C . SER A 1 400 ? -39.239 -5.980 23.725 1.00 52.38 400 SER A C 1
ATOM 3118 O O . SER A 1 400 ? -40.433 -5.729 23.591 1.00 52.38 400 SER A O 1
ATOM 3120 N N . VAL A 1 401 ? -38.701 -6.143 24.936 1.00 49.06 401 VAL A N 1
ATOM 3121 C CA . VAL A 1 401 ? -39.476 -6.369 26.170 1.00 49.06 401 VAL A CA 1
ATOM 3122 C C . VAL A 1 401 ? -40.222 -5.117 26.662 1.00 49.06 401 VAL A C 1
ATOM 3124 O O . VAL A 1 401 ? -41.252 -5.254 27.318 1.00 49.06 401 VAL A O 1
ATOM 3127 N N . ASN A 1 402 ? -39.742 -3.910 26.334 1.00 45.47 402 ASN A N 1
ATOM 3128 C CA . ASN A 1 402 ? -40.319 -2.637 26.804 1.00 45.47 402 ASN A CA 1
ATOM 3129 C C . ASN A 1 402 ? -40.753 -1.667 25.686 1.00 45.47 402 ASN A C 1
ATOM 3131 O O . ASN A 1 402 ? -41.287 -0.601 25.992 1.00 45.47 402 ASN A O 1
ATOM 3135 N N . HIS A 1 403 ? -40.532 -1.999 24.410 1.00 48.72 403 HIS A N 1
ATOM 3136 C CA . HIS A 1 403 ? -40.863 -1.119 23.282 1.00 48.72 403 HIS A CA 1
ATOM 3137 C C . HIS A 1 403 ? -42.222 -1.474 22.668 1.00 48.72 403 HIS A C 1
ATOM 3139 O O . HIS A 1 403 ? -42.581 -2.641 22.526 1.00 48.72 403 HIS A O 1
ATOM 3145 N N . SER A 1 404 ? -43.014 -0.448 22.347 1.00 41.59 404 SER A N 1
ATOM 3146 C CA . SER A 1 404 ? -44.395 -0.630 21.887 1.00 41.59 404 SER A CA 1
ATOM 3147 C C . SER A 1 404 ? -44.480 -1.145 20.443 1.00 41.59 404 SER A C 1
ATOM 3149 O O . SER A 1 404 ? -43.580 -0.917 19.640 1.00 41.59 404 SER A O 1
ATOM 3151 N N . VAL A 1 405 ? -45.604 -1.788 20.104 1.00 42.47 405 VAL A N 1
ATOM 3152 C CA . VAL A 1 405 ? -45.872 -2.570 18.869 1.00 42.47 405 VAL A CA 1
ATOM 3153 C C . VAL A 1 405 ? -45.929 -1.730 17.566 1.00 42.47 405 VAL A C 1
ATOM 3155 O O . VAL A 1 405 ? -46.543 -2.133 16.586 1.00 42.47 405 VAL A O 1
ATOM 3158 N N . TYR A 1 406 ? -45.316 -0.545 17.538 1.00 44.09 406 TYR A N 1
ATOM 3159 C CA . TYR A 1 406 ? -45.311 0.380 16.398 1.00 44.09 406 TYR A CA 1
ATOM 3160 C C . TYR A 1 406 ? -43.919 0.625 15.789 1.00 44.09 406 TYR A C 1
ATOM 3162 O O . TYR A 1 406 ? -43.834 1.244 14.732 1.00 44.09 406 TYR A O 1
ATOM 3170 N N . GLU A 1 407 ? -42.833 0.140 16.401 1.00 51.06 407 GLU A N 1
ATOM 3171 C CA . GLU A 1 407 ? -41.458 0.389 15.934 1.00 51.06 407 GLU A CA 1
ATOM 3172 C C . GLU A 1 407 ? -40.880 -0.796 15.129 1.00 51.06 407 GLU A C 1
ATOM 3174 O O . GLU A 1 407 ? -40.002 -1.521 15.597 1.00 51.06 407 GLU A O 1
ATOM 3179 N N . ASN A 1 408 ? -41.344 -0.985 13.886 1.00 49.19 408 ASN A N 1
ATOM 3180 C CA . ASN A 1 408 ? -40.773 -1.985 12.960 1.00 49.19 408 ASN A CA 1
ATOM 3181 C C . ASN A 1 408 ? -39.318 -1.667 12.533 1.00 49.19 408 ASN A C 1
ATOM 3183 O O . ASN A 1 408 ? -38.607 -2.549 12.061 1.00 49.19 408 ASN A O 1
ATOM 3187 N N . ASP A 1 409 ? -38.866 -0.427 12.737 1.00 58.78 409 ASP A N 1
ATOM 3188 C CA . ASP A 1 409 ? -37.598 0.124 12.233 1.00 58.78 409 ASP A CA 1
ATOM 3189 C C . ASP A 1 409 ? -36.389 -0.089 13.169 1.00 58.78 409 ASP A C 1
ATOM 3191 O O . ASP A 1 409 ? -35.297 0.443 12.940 1.00 58.78 409 ASP A O 1
ATOM 3195 N N . LEU A 1 410 ? -36.558 -0.845 14.261 1.00 75.81 410 LEU A N 1
ATOM 3196 C CA . LEU A 1 410 ? -35.517 -1.035 15.281 1.00 75.81 410 LEU A CA 1
ATOM 3197 C C . LEU A 1 410 ? -34.341 -1.916 14.832 1.00 75.81 410 LEU A C 1
ATOM 3199 O O . LEU A 1 410 ? -33.290 -1.849 15.473 1.00 75.81 410 LEU A O 1
ATOM 3203 N N . ASP A 1 411 ? -34.504 -2.712 13.767 1.00 91.00 411 ASP A N 1
ATOM 3204 C CA . ASP A 1 411 ? -33.508 -3.687 13.287 1.00 91.00 411 ASP A CA 1
ATOM 3205 C C . ASP A 1 411 ? -32.522 -3.123 12.240 1.00 91.00 411 ASP A C 1
ATOM 3207 O O . ASP A 1 411 ? -31.533 -3.781 11.904 1.00 91.00 411 ASP A O 1
ATOM 3211 N N . TYR A 1 412 ? -32.773 -1.918 11.712 1.00 95.75 412 TYR A N 1
ATOM 3212 C CA . TYR A 1 412 ? -32.083 -1.406 10.527 1.00 95.75 412 TYR A CA 1
ATOM 3213 C C . TYR A 1 412 ? -30.989 -0.374 10.830 1.00 95.75 412 TYR A C 1
ATOM 3215 O O . TYR A 1 412 ? -31.210 0.622 11.521 1.00 95.75 412 TYR A O 1
ATOM 3223 N N . ILE A 1 413 ? -29.834 -0.564 10.184 1.00 97.81 413 ILE A N 1
ATOM 3224 C CA . ILE A 1 413 ? -28.805 0.455 9.962 1.00 97.81 413 ILE A CA 1
ATOM 3225 C C . ILE A 1 413 ? -28.250 0.336 8.533 1.00 97.81 413 ILE A C 1
ATOM 3227 O O . ILE A 1 413 ? -28.106 -0.765 7.999 1.00 97.81 413 ILE A O 1
ATOM 3231 N N . ASN A 1 414 ? -27.879 1.462 7.913 1.00 98.25 414 ASN A N 1
ATOM 3232 C CA . ASN A 1 414 ? -27.190 1.472 6.618 1.00 98.25 414 ASN A CA 1
ATOM 3233 C C . ASN A 1 414 ? -25.705 1.074 6.779 1.00 98.25 414 ASN A C 1
ATOM 3235 O O . ASN A 1 414 ? -24.793 1.909 6.774 1.00 98.25 414 ASN A O 1
ATOM 3239 N N . ALA A 1 415 ? -25.483 -0.229 6.949 1.00 98.62 415 ALA A N 1
ATOM 3240 C CA . ALA A 1 415 ? -24.174 -0.866 7.007 1.00 98.62 415 ALA A CA 1
ATOM 3241 C C . ALA A 1 415 ? -24.243 -2.308 6.479 1.00 98.62 415 ALA A C 1
ATOM 3243 O O . ALA A 1 415 ? -25.283 -2.958 6.583 1.00 98.62 415 ALA A O 1
ATOM 3244 N N . SER A 1 416 ? -23.135 -2.813 5.935 1.00 98.81 416 SER A N 1
ATOM 3245 C CA . SER A 1 416 ? -23.025 -4.167 5.368 1.00 98.81 416 SER A CA 1
ATOM 3246 C C . SER A 1 416 ? -21.838 -4.919 5.968 1.00 98.81 416 SER A C 1
ATOM 3248 O O . SER A 1 416 ? -20.744 -4.360 6.067 1.00 98.81 416 SER A O 1
ATOM 3250 N N . HIS A 1 417 ? -22.024 -6.193 6.313 1.00 98.50 417 HIS A N 1
ATOM 3251 C CA . HIS A 1 417 ? -20.923 -7.100 6.638 1.00 98.50 417 HIS A CA 1
ATOM 3252 C C . HIS A 1 417 ? -20.148 -7.459 5.364 1.00 98.50 417 HIS A C 1
ATOM 3254 O O . HIS A 1 417 ? -20.731 -7.945 4.393 1.00 98.50 417 HIS A O 1
ATOM 3260 N N . ILE A 1 418 ? -18.833 -7.248 5.387 1.00 98.00 418 ILE A N 1
ATOM 3261 C CA . ILE A 1 418 ? -17.909 -7.543 4.288 1.00 98.00 418 ILE A CA 1
ATOM 3262 C C . ILE A 1 418 ? -16.914 -8.617 4.740 1.00 98.00 418 ILE A C 1
ATOM 3264 O O . ILE A 1 418 ? -16.323 -8.515 5.819 1.00 98.00 418 ILE A O 1
ATOM 3268 N N . LYS A 1 419 ? -16.707 -9.640 3.913 1.00 95.00 419 LYS A N 1
ATOM 3269 C CA . LYS A 1 419 ? -15.688 -10.681 4.112 1.00 95.00 419 LYS A CA 1
ATOM 3270 C C . LYS A 1 419 ? -14.353 -10.242 3.510 1.00 95.00 419 LYS A C 1
ATOM 3272 O O . LYS A 1 419 ? -14.331 -9.725 2.396 1.00 95.00 419 LYS A O 1
ATOM 3277 N N . GLY A 1 420 ? -13.258 -10.468 4.236 1.00 90.25 420 GLY A N 1
ATOM 3278 C CA . GLY A 1 420 ? -11.901 -10.312 3.707 1.00 90.25 420 GLY A CA 1
ATOM 3279 C C . GLY A 1 420 ? -11.407 -11.528 2.925 1.00 90.25 420 GLY A C 1
ATOM 3280 O O . GLY A 1 420 ? -12.145 -12.502 2.753 1.00 90.25 420 GLY A O 1
ATOM 3281 N N . PHE A 1 421 ? -10.139 -11.493 2.501 1.00 87.44 421 PHE A N 1
ATOM 3282 C CA . PHE A 1 421 ? -9.472 -12.624 1.845 1.00 87.44 421 PHE A CA 1
ATOM 3283 C C . PHE A 1 421 ? -9.617 -13.911 2.680 1.00 87.44 421 PHE A C 1
ATOM 3285 O O . PHE A 1 421 ? -9.396 -13.901 3.894 1.00 87.44 421 PHE A O 1
ATOM 3292 N N . GLU A 1 422 ? -10.080 -14.995 2.043 1.00 83.38 422 GLU A N 1
ATOM 3293 C CA . GLU A 1 422 ? -10.453 -16.280 2.672 1.00 83.38 422 GLU A CA 1
ATOM 3294 C C . GLU A 1 422 ? -11.388 -16.173 3.907 1.00 83.38 422 GLU A C 1
ATOM 3296 O O . GLU A 1 422 ? -11.494 -17.098 4.706 1.00 83.38 422 GLU A O 1
ATOM 3301 N N . SER A 1 423 ? -12.087 -15.047 4.101 1.00 80.12 423 SER A N 1
ATOM 3302 C CA . SER A 1 423 ? -12.790 -14.702 5.355 1.00 80.12 423 SER A CA 1
ATOM 3303 C C . SER A 1 423 ? -11.902 -14.695 6.618 1.00 80.12 423 SER A C 1
ATOM 3305 O O . SER A 1 423 ? -12.426 -14.730 7.731 1.00 80.12 423 SER A O 1
ATOM 3307 N N . ARG A 1 424 ? -10.569 -14.584 6.475 1.00 80.94 424 ARG A N 1
ATOM 3308 C CA . ARG A 1 424 ? -9.594 -14.460 7.587 1.00 80.94 424 ARG A CA 1
ATOM 3309 C C . ARG A 1 424 ? -9.826 -13.209 8.446 1.00 80.94 424 ARG A C 1
ATOM 3311 O O . ARG A 1 424 ? -9.456 -13.175 9.617 1.00 80.94 424 ARG A O 1
ATOM 3318 N N . LYS A 1 425 ? -10.441 -12.188 7.846 1.00 87.31 425 LYS A N 1
ATOM 3319 C CA . LYS A 1 425 ? -10.925 -10.952 8.469 1.00 87.31 425 LYS A CA 1
ATOM 3320 C C . LYS A 1 425 ? -12.386 -10.716 8.098 1.00 87.31 425 LYS A C 1
ATOM 3322 O O . LYS A 1 425 ? -12.869 -11.194 7.067 1.00 87.31 425 LYS A O 1
ATOM 3327 N N . SER A 1 426 ? -13.056 -9.900 8.904 1.00 93.12 426 SER A N 1
ATOM 3328 C CA . SER A 1 426 ? -14.362 -9.325 8.584 1.00 93.12 426 SER A CA 1
ATOM 3329 C C . SER A 1 426 ? -14.365 -7.818 8.832 1.00 93.12 426 SER A C 1
ATOM 3331 O O . SER A 1 426 ? -13.663 -7.312 9.711 1.00 93.12 426 SER A O 1
ATOM 3333 N N . TYR A 1 427 ? -15.177 -7.105 8.060 1.00 97.69 427 TYR A N 1
ATOM 3334 C CA . TYR A 1 427 ? -15.368 -5.663 8.173 1.00 97.69 427 TYR A CA 1
ATOM 3335 C C . TYR A 1 427 ? -16.861 -5.339 8.202 1.00 97.69 427 TYR A C 1
ATOM 3337 O O . TYR A 1 427 ? -17.699 -6.129 7.761 1.00 97.69 427 TYR A O 1
ATOM 3345 N N . ILE A 1 428 ? -17.193 -4.145 8.677 1.00 98.75 428 ILE A N 1
ATOM 3346 C CA . ILE A 1 428 ? -18.512 -3.536 8.520 1.00 98.75 428 ILE A CA 1
ATOM 3347 C C . ILE A 1 428 ? -18.321 -2.255 7.712 1.00 98.75 428 ILE A C 1
ATOM 3349 O O . ILE A 1 428 ? -17.732 -1.295 8.207 1.00 98.75 428 ILE A O 1
ATOM 3353 N N . ALA A 1 429 ? -18.806 -2.240 6.471 1.00 98.75 429 ALA A N 1
ATOM 3354 C CA . ALA A 1 429 ? -18.830 -1.048 5.631 1.00 98.75 429 ALA A CA 1
ATOM 3355 C C . ALA A 1 429 ? -20.110 -0.256 5.931 1.00 98.75 429 ALA A C 1
ATOM 3357 O O . ALA A 1 429 ? -21.205 -0.666 5.539 1.00 98.75 429 ALA A O 1
ATOM 3358 N N . ALA A 1 430 ? -19.978 0.853 6.661 1.00 98.69 430 ALA A N 1
ATOM 3359 C CA . ALA A 1 430 ? -21.096 1.664 7.152 1.00 98.69 430 ALA A CA 1
ATOM 3360 C C . ALA A 1 430 ? -21.124 3.061 6.519 1.00 98.69 430 ALA A C 1
ATOM 3362 O O . ALA A 1 430 ? -20.079 3.612 6.164 1.00 98.69 430 ALA A O 1
ATOM 3363 N N . GLN A 1 431 ? -22.308 3.675 6.415 1.00 98.12 431 GLN A N 1
ATOM 3364 C CA . GLN A 1 431 ? -22.392 5.116 6.145 1.00 98.12 431 GLN A CA 1
ATOM 3365 C C . GLN A 1 431 ? -21.813 5.931 7.318 1.00 98.12 431 GLN A C 1
ATOM 3367 O O . GLN A 1 431 ? -21.821 5.485 8.466 1.00 98.12 431 GLN A O 1
ATOM 3372 N N . GLY A 1 432 ? -21.371 7.159 7.050 1.00 97.69 432 GLY A N 1
ATOM 3373 C CA . GLY A 1 432 ? -21.026 8.120 8.096 1.00 97.69 432 GLY A CA 1
ATOM 3374 C C . GLY A 1 432 ? -22.282 8.568 8.847 1.00 97.69 432 GLY A C 1
ATOM 3375 O O . GLY A 1 432 ? -23.209 9.048 8.179 1.00 97.69 432 GLY A O 1
ATOM 3376 N N . PRO A 1 433 ? -22.333 8.439 10.191 1.00 96.12 433 PRO A N 1
ATOM 3377 C CA . PRO A 1 433 ? -23.513 8.735 10.998 1.00 96.12 433 PRO A CA 1
ATOM 3378 C C . PRO A 1 433 ? -24.273 10.017 10.633 1.00 96.12 433 PRO A C 1
ATOM 3380 O O . PRO A 1 433 ? -23.700 11.032 10.216 1.00 96.12 433 PRO A O 1
ATOM 3383 N N . ILE A 1 434 ? -25.588 9.938 10.821 1.00 95.88 434 ILE A N 1
ATOM 3384 C CA . ILE A 1 434 ? -26.580 11.018 10.731 1.00 95.88 434 ILE A CA 1
ATOM 3385 C C . ILE A 1 434 ? -27.340 11.092 12.062 1.00 95.88 434 ILE A C 1
ATOM 3387 O O . ILE A 1 434 ? -27.275 10.152 12.860 1.00 95.88 434 ILE A O 1
ATOM 3391 N N . THR A 1 435 ? -28.040 12.197 12.311 1.00 93.69 435 THR A N 1
ATOM 3392 C CA . THR A 1 435 ? -28.740 12.476 13.579 1.00 93.69 435 THR A CA 1
ATOM 3393 C C . THR A 1 435 ? -29.722 11.360 13.944 1.00 93.69 435 THR A C 1
ATOM 3395 O O . THR A 1 435 ? -29.818 10.950 15.097 1.00 93.69 435 THR A O 1
ATOM 3398 N N . GLU A 1 436 ? -30.387 10.823 12.927 1.00 94.00 436 GLU A N 1
ATOM 3399 C CA . GLU A 1 436 ? -31.454 9.825 12.965 1.00 94.00 436 GLU A CA 1
ATOM 3400 C C . GLU A 1 436 ? -30.943 8.406 13.278 1.00 94.00 436 GLU A C 1
ATOM 3402 O O . GLU A 1 436 ? -31.735 7.537 13.628 1.00 94.00 436 GLU A O 1
ATOM 3407 N N . ALA A 1 437 ? -29.632 8.161 13.150 1.00 93.56 437 ALA A N 1
ATOM 3408 C CA . ALA A 1 437 ? -29.024 6.826 13.224 1.00 93.56 437 ALA A CA 1
ATOM 3409 C C . ALA A 1 437 ? -27.745 6.765 14.089 1.00 93.56 437 ALA A C 1
ATOM 3411 O O . ALA A 1 437 ? -26.980 5.803 14.015 1.00 93.56 437 ALA A O 1
ATOM 3412 N N . ILE A 1 438 ? -27.468 7.782 14.913 1.00 96.25 438 ILE A N 1
ATOM 3413 C CA . ILE A 1 438 ? -26.250 7.824 15.744 1.00 96.25 438 ILE A CA 1
ATOM 3414 C C . ILE A 1 438 ? -26.280 6.845 16.928 1.00 96.25 438 ILE A C 1
ATOM 3416 O O . ILE A 1 438 ? -25.265 6.230 17.254 1.00 96.25 438 ILE A O 1
ATOM 3420 N N . SER A 1 439 ? -27.448 6.660 17.546 1.00 95.50 439 SER A N 1
ATOM 3421 C CA . SER A 1 439 ? -27.696 5.624 18.558 1.00 95.50 439 SER A CA 1
ATOM 3422 C C . SER A 1 439 ? -27.596 4.222 17.954 1.00 95.50 439 SER A C 1
ATOM 3424 O O . SER A 1 439 ? -27.008 3.328 18.559 1.00 95.50 439 SER A O 1
ATOM 3426 N N . ASP A 1 440 ? -28.119 4.043 16.740 1.00 96.06 440 ASP A N 1
ATOM 3427 C CA . ASP A 1 440 ? -28.027 2.803 15.964 1.00 96.06 440 ASP A CA 1
ATOM 3428 C C . ASP A 1 440 ? -26.570 2.452 15.630 1.00 96.06 440 ASP A C 1
ATOM 3430 O O . ASP A 1 440 ? -26.160 1.306 15.802 1.00 96.06 440 ASP A O 1
ATOM 3434 N N . PHE A 1 441 ? -25.753 3.435 15.232 1.00 98.25 441 PHE A N 1
ATOM 3435 C CA . PHE A 1 441 ? -24.326 3.234 14.955 1.00 98.25 441 PHE A CA 1
ATOM 3436 C C . PHE A 1 441 ? -23.544 2.779 16.194 1.00 98.25 441 PHE A C 1
ATOM 3438 O O . PHE A 1 441 ? -22.751 1.839 16.116 1.00 98.25 441 PHE A O 1
ATOM 3445 N N . TRP A 1 442 ? -23.778 3.392 17.357 1.00 97.75 442 TRP A N 1
ATOM 3446 C CA . TRP A 1 442 ? -23.120 2.938 18.584 1.00 97.75 442 TRP A CA 1
ATOM 3447 C C . TRP A 1 442 ? -23.644 1.587 19.073 1.00 97.75 442 TRP A C 1
ATOM 3449 O O . TRP A 1 442 ? -22.847 0.775 19.549 1.00 97.75 442 TRP A O 1
ATOM 3459 N N . TRP A 1 443 ? -24.936 1.295 18.895 1.00 96.88 443 TRP A N 1
ATOM 3460 C CA . TRP A 1 443 ? -25.490 -0.031 19.179 1.00 96.88 443 TRP A CA 1
ATOM 3461 C C . TRP A 1 443 ? -24.876 -1.115 18.281 1.00 96.88 443 TRP A C 1
ATOM 3463 O O . TRP A 1 443 ? -24.517 -2.184 18.771 1.00 96.88 443 TRP A O 1
ATOM 3473 N N . MET A 1 444 ? -24.661 -0.815 16.996 1.00 97.75 444 MET A N 1
ATOM 3474 C CA . MET A 1 444 ? -23.943 -1.676 16.051 1.00 97.75 444 MET A CA 1
ATOM 3475 C C . MET A 1 444 ? -22.523 -1.995 16.547 1.00 97.75 444 MET A C 1
ATOM 3477 O O . MET A 1 444 ? -22.173 -3.166 16.698 1.00 97.75 444 MET A O 1
ATOM 3481 N N . VAL A 1 445 ? -21.723 -0.971 16.873 1.00 98.06 445 VAL A N 1
ATOM 3482 C CA . VAL A 1 445 ? -20.356 -1.138 17.415 1.00 98.06 445 VAL A CA 1
ATOM 3483 C C . VAL A 1 445 ? -20.365 -1.970 18.707 1.00 98.06 445 VAL A C 1
ATOM 3485 O O . VAL A 1 445 ? -19.519 -2.851 18.894 1.00 98.06 445 VAL A O 1
ATOM 3488 N N . TRP A 1 446 ? -21.348 -1.742 19.584 1.00 96.62 446 TRP A N 1
ATOM 3489 C CA . TRP A 1 446 ? -21.522 -2.497 20.824 1.00 96.62 446 TRP A CA 1
ATOM 3490 C C . TRP A 1 446 ? -21.867 -3.976 20.580 1.00 96.62 446 TRP A C 1
ATOM 3492 O O . TRP A 1 446 ? -21.198 -4.851 21.149 1.00 96.62 446 TRP A O 1
ATOM 3502 N N . GLN A 1 447 ? -22.869 -4.284 19.748 1.00 95.81 447 GLN A N 1
ATOM 3503 C CA . GLN A 1 447 ? -23.337 -5.660 19.533 1.00 95.81 447 GLN A CA 1
ATOM 3504 C C . GLN A 1 447 ? -22.318 -6.501 18.745 1.00 95.81 447 GLN A C 1
ATOM 3506 O O . GLN A 1 447 ? -22.027 -7.630 19.140 1.00 95.81 447 GLN A O 1
ATOM 3511 N N . GLU A 1 448 ? -21.716 -5.930 17.694 1.00 96.12 448 GLU A N 1
ATOM 3512 C CA . GLU A 1 448 ? -20.768 -6.618 16.800 1.00 96.12 448 GLU A CA 1
ATOM 3513 C C . GLU A 1 448 ? -19.358 -6.711 17.401 1.00 96.12 448 GLU A C 1
ATOM 3515 O O . GLU A 1 448 ? -18.473 -7.366 16.858 1.00 96.12 448 GLU A O 1
ATOM 3520 N N . ARG A 1 449 ? -19.156 -6.102 18.577 1.00 95.50 449 ARG A N 1
ATOM 3521 C CA . ARG A 1 449 ? -17.902 -6.119 19.343 1.00 95.50 449 ARG A CA 1
ATOM 3522 C C . ARG A 1 449 ? -16.713 -5.513 18.598 1.00 95.50 449 ARG A C 1
ATOM 3524 O O . ARG A 1 449 ? -15.578 -5.908 18.841 1.00 95.50 449 ARG A O 1
ATOM 3531 N N . THR A 1 450 ? -16.964 -4.525 17.745 1.00 94.75 450 THR A N 1
ATOM 3532 C CA . THR A 1 450 ? -15.915 -3.772 17.056 1.00 94.75 450 THR A CA 1
ATOM 3533 C C . THR A 1 450 ? -14.977 -3.091 18.059 1.00 94.75 450 THR A C 1
ATOM 3535 O O . THR A 1 450 ? -15.379 -2.195 18.795 1.00 94.75 450 THR A O 1
ATOM 3538 N N . GLU A 1 451 ? -13.702 -3.482 18.040 1.00 94.62 451 GLU A N 1
ATOM 3539 C CA . GLU A 1 451 ? -12.617 -2.865 18.825 1.00 94.62 451 GLU A CA 1
ATOM 3540 C C . GLU A 1 451 ? -11.920 -1.712 18.071 1.00 94.62 451 GLU A C 1
ATOM 3542 O O . GLU A 1 451 ? -11.244 -0.881 18.682 1.00 94.62 451 GLU A O 1
ATOM 3547 N N . CYS A 1 452 ? -12.083 -1.648 16.743 1.00 96.25 452 CYS A N 1
ATOM 3548 C CA . CYS A 1 452 ? -11.418 -0.692 15.858 1.00 96.25 452 CYS A CA 1
ATOM 3549 C C . CYS A 1 452 ? -12.403 -0.064 14.859 1.00 96.25 452 CYS A C 1
ATOM 3551 O O . CYS A 1 452 ? -13.048 -0.779 14.086 1.00 96.25 452 CYS A O 1
ATOM 3553 N N . ILE A 1 453 ? -12.498 1.269 14.865 1.00 98.56 453 ILE A N 1
ATOM 3554 C CA . ILE A 1 453 ? -13.281 2.046 13.893 1.00 98.56 453 ILE A CA 1
ATOM 3555 C C . ILE A 1 453 ? -12.322 2.826 12.990 1.00 98.56 453 ILE A C 1
ATOM 3557 O O . ILE A 1 453 ? -11.438 3.514 13.492 1.00 98.56 453 ILE A O 1
ATOM 3561 N N . VAL A 1 454 ? -12.525 2.774 11.677 1.00 98.56 454 VAL A N 1
ATOM 3562 C CA . VAL A 1 454 ? -11.763 3.526 10.673 1.00 98.56 454 VAL A CA 1
ATOM 3563 C C . VAL A 1 454 ? -12.677 4.556 10.002 1.00 98.56 454 VAL A C 1
ATOM 3565 O O . VAL A 1 454 ? -13.668 4.201 9.365 1.00 98.56 454 VAL A O 1
ATOM 3568 N N . MET A 1 455 ? -12.335 5.836 10.149 1.00 98.44 455 MET A N 1
ATOM 3569 C CA . MET A 1 455 ? -13.067 6.992 9.626 1.00 98.44 455 MET A CA 1
ATOM 3570 C C . MET A 1 455 ? -12.240 7.689 8.538 1.00 98.44 455 MET A C 1
ATOM 3572 O O . MET A 1 455 ? -11.151 8.190 8.807 1.00 98.44 455 MET A O 1
ATOM 3576 N N . LEU A 1 456 ? -12.768 7.731 7.313 1.00 97.62 456 LEU A N 1
ATOM 3577 C CA . LEU A 1 456 ? -12.072 8.190 6.097 1.00 97.62 456 LEU A CA 1
ATOM 3578 C C . LEU A 1 456 ? -12.719 9.462 5.510 1.00 97.62 456 LEU A C 1
ATOM 3580 O O . LEU A 1 456 ? -12.930 9.584 4.303 1.00 97.62 456 LEU A O 1
ATOM 3584 N N . THR A 1 457 ? -13.172 10.376 6.363 1.00 94.31 457 THR A N 1
ATOM 3585 C CA . THR A 1 457 ? -13.853 11.617 5.960 1.00 94.31 457 THR A CA 1
ATOM 3586 C C . THR A 1 457 ? -13.744 12.642 7.077 1.00 94.31 457 THR A C 1
ATOM 3588 O O . THR A 1 457 ? -13.699 12.273 8.253 1.00 94.31 457 THR A O 1
ATOM 3591 N N . ASN A 1 458 ? -13.728 13.923 6.735 1.00 93.00 458 ASN A N 1
ATOM 3592 C CA . ASN A 1 458 ? -13.893 14.984 7.719 1.00 93.00 458 ASN A CA 1
ATOM 3593 C C . ASN A 1 458 ? -15.386 15.173 8.049 1.00 93.00 458 ASN A C 1
ATOM 3595 O O . ASN A 1 458 ? -16.268 14.742 7.309 1.00 93.00 458 ASN A O 1
ATOM 3599 N N . VAL A 1 459 ? -15.696 15.788 9.195 1.00 92.88 459 VAL A N 1
ATOM 3600 C CA . VAL A 1 459 ? -17.093 16.043 9.617 1.00 92.88 459 VAL A CA 1
ATOM 3601 C C . VAL A 1 459 ? -17.809 16.948 8.600 1.00 92.88 459 VAL A C 1
ATOM 3603 O O . VAL A 1 459 ? -18.969 16.723 8.244 1.00 92.88 459 VAL A O 1
ATOM 3606 N N . SER A 1 460 ? -17.083 17.933 8.067 1.00 89.00 460 SER A N 1
ATOM 3607 C CA . SER A 1 460 ? -17.513 18.806 6.977 1.00 89.00 460 SER A CA 1
ATOM 3608 C C . SER A 1 460 ? -16.399 18.926 5.935 1.00 89.00 460 SER A C 1
ATOM 3610 O O . SER A 1 460 ? -15.227 18.981 6.298 1.00 89.00 460 SER A O 1
ATOM 3612 N N . GLU A 1 461 ? -16.779 18.956 4.660 1.00 84.50 461 GLU A N 1
ATOM 3613 C CA . GLU A 1 461 ? -15.903 18.965 3.477 1.00 84.50 461 GLU A CA 1
ATOM 3614 C C . GLU A 1 461 ? -16.511 19.943 2.454 1.00 84.50 461 GLU A C 1
ATOM 3616 O O . GLU A 1 461 ? -17.692 19.826 2.110 1.00 84.50 461 GLU A O 1
ATOM 3621 N N . MET A 1 462 ? -15.763 20.967 2.029 1.00 79.06 462 MET A N 1
ATOM 3622 C CA . MET A 1 462 ? -16.251 22.160 1.304 1.00 79.06 462 MET A CA 1
ATOM 3623 C C . MET A 1 462 ? -17.541 22.773 1.904 1.00 79.06 462 MET A C 1
ATOM 3625 O O . MET A 1 462 ? -18.428 23.228 1.182 1.00 79.06 462 MET A O 1
ATOM 3629 N N . GLY A 1 463 ? -17.684 22.743 3.234 1.00 78.75 463 GLY A N 1
ATOM 3630 C CA . GLY A 1 463 ? -18.883 23.209 3.947 1.00 78.75 463 GLY A CA 1
ATOM 3631 C C . GLY A 1 463 ? -20.080 22.245 3.920 1.00 78.75 463 GLY A C 1
ATOM 3632 O O . GLY A 1 463 ? -21.095 22.525 4.557 1.00 78.75 463 GLY A O 1
ATOM 3633 N N . GLN A 1 464 ? -19.983 21.101 3.235 1.00 83.88 464 GLN A N 1
ATOM 3634 C CA . GLN A 1 464 ? -20.994 20.043 3.261 1.00 83.88 464 GLN A CA 1
ATOM 3635 C C . GLN A 1 464 ? -20.728 19.055 4.400 1.00 83.88 464 GLN A C 1
ATOM 3637 O O . GLN A 1 464 ? -19.671 18.431 4.454 1.00 83.88 464 GLN A O 1
ATOM 3642 N N . MET A 1 465 ? -21.724 18.827 5.257 1.00 89.00 465 MET A N 1
ATOM 3643 C CA . MET A 1 465 ? -21.650 17.859 6.356 1.00 89.00 465 MET A CA 1
ATOM 3644 C C . MET A 1 465 ? -21.627 16.408 5.840 1.00 89.00 465 MET A C 1
ATOM 3646 O O . MET A 1 465 ? -22.661 15.851 5.460 1.00 89.00 465 MET A O 1
ATOM 3650 N N . LYS A 1 466 ? -20.455 15.766 5.855 1.00 92.38 466 LYS A N 1
ATOM 3651 C CA . LYS A 1 466 ? -20.248 14.404 5.327 1.00 92.38 466 LYS A CA 1
ATOM 3652 C C . LYS A 1 466 ? -20.521 13.302 6.342 1.00 92.38 466 LYS A C 1
ATOM 3654 O O . LYS A 1 466 ? -20.956 12.221 5.948 1.00 92.38 466 LYS A O 1
ATOM 3659 N N . CYS A 1 467 ? -20.279 13.585 7.615 1.00 94.62 467 CYS A N 1
ATOM 3660 C CA . CYS A 1 467 ? -20.473 12.709 8.765 1.00 94.62 467 CYS A CA 1
ATOM 3661 C C . CYS A 1 467 ? -20.754 13.615 9.967 1.00 94.62 467 CYS A C 1
ATOM 3663 O O . CYS A 1 467 ? -20.074 14.628 10.100 1.00 94.62 467 CYS A O 1
ATOM 3665 N N . ILE A 1 468 ? -21.706 13.299 10.849 1.00 95.12 468 ILE A N 1
ATOM 3666 C CA . ILE A 1 468 ? -21.779 14.042 12.120 1.00 95.12 468 ILE A CA 1
ATOM 3667 C C . ILE A 1 468 ? -20.648 13.596 13.048 1.00 95.12 468 ILE A C 1
ATOM 3669 O O . ILE A 1 468 ? -20.169 12.463 12.954 1.00 95.12 468 ILE A O 1
ATOM 3673 N N . GLN A 1 469 ? -20.220 14.471 13.955 1.00 97.00 469 GLN A N 1
ATOM 3674 C CA . GLN A 1 469 ? -19.352 14.059 15.052 1.00 97.00 469 GLN A CA 1
ATOM 3675 C C . GLN A 1 469 ? -20.137 13.128 15.982 1.00 97.00 469 GLN A C 1
ATOM 3677 O O . GLN A 1 469 ? -21.203 13.492 16.473 1.00 97.00 469 GLN A O 1
ATOM 3682 N N . TYR A 1 470 ? -19.606 11.924 16.202 1.00 97.69 470 TYR A N 1
ATOM 3683 C CA . TYR A 1 470 ? -20.269 10.873 16.980 1.00 97.69 470 TYR A CA 1
ATOM 3684 C C . TYR A 1 470 ? -19.484 10.447 18.232 1.00 97.69 470 TYR A C 1
ATOM 3686 O O . TYR A 1 470 ? -19.830 9.463 18.877 1.00 97.69 470 TYR A O 1
ATOM 3694 N N . TRP A 1 471 ? -18.439 11.192 18.597 1.00 97.94 471 TRP A N 1
ATOM 3695 C CA . TRP A 1 471 ? -17.637 11.004 19.808 1.00 97.94 471 TRP A CA 1
ATOM 3696 C C . TRP A 1 471 ? -17.620 12.306 20.634 1.00 97.94 471 TRP A C 1
ATOM 3698 O O . TRP A 1 471 ? -17.637 13.394 20.051 1.00 97.94 471 TRP A O 1
ATOM 3708 N N . PRO A 1 472 ? -17.545 12.236 21.975 1.00 96.62 472 PRO A N 1
ATOM 3709 C CA . PRO A 1 472 ? -17.209 13.400 22.788 1.00 96.62 472 PRO A CA 1
ATOM 3710 C C . PRO A 1 472 ? -15.704 13.698 22.690 1.00 96.62 472 PRO A C 1
ATOM 3712 O O . PRO A 1 472 ? -14.891 12.777 22.722 1.00 96.62 472 PRO A O 1
ATOM 3715 N N . ASP A 1 473 ? -15.308 14.972 22.626 1.00 90.50 473 ASP A N 1
ATOM 3716 C CA . ASP A 1 473 ? -13.880 15.349 22.670 1.00 90.50 473 ASP A CA 1
ATOM 3717 C C . ASP A 1 473 ? -13.314 15.390 24.102 1.00 90.50 473 ASP A C 1
ATOM 3719 O O . ASP A 1 473 ? -12.100 15.438 24.292 1.00 90.50 473 ASP A O 1
ATOM 3723 N N . LYS A 1 474 ? -14.186 15.412 25.124 1.00 91.94 474 LYS A N 1
ATOM 3724 C CA . LYS A 1 474 ? -13.847 15.365 26.558 1.00 91.94 474 LYS A CA 1
ATOM 3725 C C . LYS A 1 474 ? -14.990 14.724 27.347 1.00 91.94 474 LYS A C 1
ATOM 3727 O O . LYS A 1 474 ? -16.153 14.953 27.031 1.00 91.94 474 LYS A O 1
ATOM 3732 N N . GLY A 1 475 ? -14.665 14.007 28.424 1.00 95.38 475 GLY A N 1
ATOM 3733 C CA . GLY A 1 475 ? -15.669 13.418 29.316 1.00 95.38 475 GLY A CA 1
ATOM 3734 C C . GLY A 1 475 ? -16.418 12.250 28.671 1.00 95.38 475 GLY A C 1
ATOM 3735 O O . GLY A 1 475 ? -15.806 11.409 28.016 1.00 95.38 475 GLY A O 1
ATOM 3736 N N . GLU A 1 476 ? -17.731 12.183 28.877 1.00 96.25 476 GLU A N 1
ATOM 3737 C CA . GLU A 1 476 ? -18.596 11.114 28.371 1.00 96.25 476 GLU A CA 1
ATOM 3738 C C . GLU A 1 476 ? -19.947 11.650 27.883 1.00 96.25 476 GLU A C 1
ATOM 3740 O O . GLU A 1 476 ? -20.438 12.671 28.365 1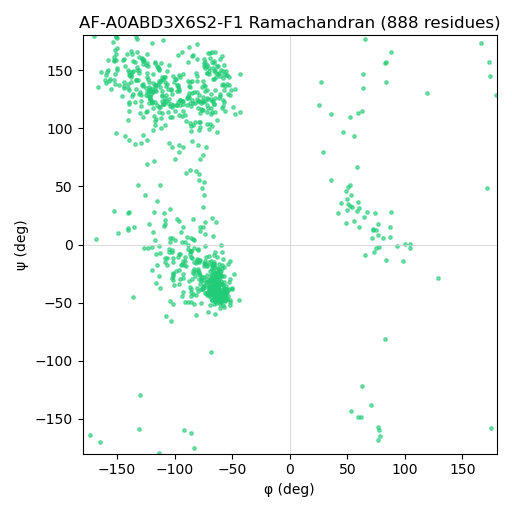.00 96.25 476 GLU A O 1
ATOM 3745 N N . GLN A 1 477 ? -20.531 10.963 26.902 1.00 97.19 477 GLN A N 1
ATOM 3746 C CA . GLN A 1 477 ? -21.787 11.315 26.247 1.00 97.19 477 GLN A CA 1
ATOM 3747 C C . GLN A 1 477 ? -22.570 10.040 25.912 1.00 97.19 477 GLN A C 1
ATOM 3749 O O . GLN A 1 477 ? -22.001 9.057 25.436 1.00 97.19 477 GLN A O 1
ATOM 3754 N N . ARG A 1 478 ? -23.884 10.051 26.161 1.00 96.06 478 ARG A N 1
ATOM 3755 C CA . ARG A 1 478 ? -24.779 8.912 25.915 1.00 96.06 478 ARG A CA 1
ATOM 3756 C C . ARG A 1 478 ? -25.481 9.040 24.558 1.00 96.06 478 ARG A C 1
ATOM 3758 O O . ARG A 1 478 ? -26.014 10.098 24.234 1.00 96.06 478 ARG A O 1
ATOM 3765 N N . TYR A 1 479 ? -25.495 7.948 23.795 1.00 94.25 479 TYR A N 1
ATOM 3766 C CA . TYR A 1 479 ? -26.066 7.833 22.452 1.00 94.25 479 TYR A CA 1
ATOM 3767 C C . TYR A 1 479 ? -27.033 6.640 22.415 1.00 94.25 479 TYR A C 1
ATOM 3769 O O . TYR A 1 479 ? -26.623 5.494 22.231 1.00 94.25 479 TYR A O 1
ATOM 3777 N N . GLY A 1 480 ? -28.327 6.891 22.639 1.00 91.19 480 GLY A N 1
ATOM 3778 C CA . GLY A 1 480 ? -29.270 5.810 22.952 1.00 91.19 480 GLY A CA 1
ATOM 3779 C C . GLY A 1 480 ? -28.864 5.149 24.268 1.00 91.19 480 GLY A C 1
ATOM 3780 O O . GLY A 1 480 ? -28.733 5.841 25.273 1.00 91.19 480 GLY A O 1
ATOM 3781 N N . ASP A 1 481 ? -28.602 3.845 24.264 1.00 90.19 481 ASP A N 1
ATOM 3782 C CA . ASP A 1 481 ? -28.205 3.095 25.466 1.00 90.19 481 ASP A CA 1
ATOM 3783 C C . ASP A 1 481 ? -26.694 2.937 25.647 1.00 90.19 481 ASP A C 1
ATOM 3785 O O . ASP A 1 481 ? -26.242 2.528 26.713 1.00 90.19 481 ASP A O 1
ATOM 3789 N N . VAL A 1 482 ? -25.902 3.336 24.648 1.00 95.88 482 VAL A N 1
ATOM 3790 C CA . VAL A 1 482 ? -24.439 3.288 24.718 1.00 95.88 482 VAL A CA 1
ATOM 3791 C C . VAL A 1 482 ? -23.901 4.592 25.293 1.00 95.88 482 VAL A C 1
ATOM 3793 O O . VAL A 1 482 ? -24.090 5.666 24.720 1.00 95.88 482 VAL A O 1
ATOM 3796 N N . THR A 1 483 ? -23.195 4.510 26.418 1.00 98.06 483 THR A N 1
ATOM 3797 C CA . THR A 1 483 ? -22.436 5.643 26.965 1.00 98.06 483 THR A CA 1
ATOM 3798 C C . THR A 1 483 ? -21.007 5.577 26.450 1.00 98.06 483 THR A C 1
ATOM 3800 O O . THR A 1 483 ? -20.319 4.584 26.660 1.00 98.06 483 THR A O 1
ATOM 3803 N N . VAL A 1 484 ? -20.560 6.623 25.757 1.00 98.38 484 VAL A N 1
ATOM 3804 C CA . VAL A 1 484 ? -19.240 6.701 25.121 1.00 98.38 484 VAL A CA 1
ATOM 3805 C C . VAL A 1 484 ? -18.396 7.726 25.862 1.00 98.38 484 VAL A C 1
ATOM 3807 O O . VAL A 1 484 ? -18.816 8.864 26.058 1.00 98.38 484 VAL A O 1
ATOM 3810 N N . LYS A 1 485 ? -17.191 7.332 26.259 1.00 98.19 485 LYS A N 1
ATOM 3811 C CA . LYS A 1 485 ? -16.265 8.099 27.089 1.00 98.19 485 LYS A CA 1
ATOM 3812 C C . LYS A 1 485 ? -14.942 8.299 26.368 1.00 98.19 485 LYS A C 1
ATOM 3814 O O . LYS A 1 485 ? -14.366 7.347 25.848 1.00 98.19 485 LYS A O 1
ATOM 3819 N N . PHE A 1 486 ? -14.455 9.532 26.359 1.00 97.62 486 PHE A N 1
ATOM 3820 C CA . PHE A 1 486 ? -13.157 9.894 25.806 1.00 97.62 486 PHE A CA 1
ATOM 3821 C C . PHE A 1 486 ? -12.041 9.568 26.804 1.00 97.62 486 PHE A C 1
ATOM 3823 O O . PHE A 1 486 ? -12.079 10.033 27.945 1.00 97.62 486 PHE A O 1
ATOM 3830 N N . LEU A 1 487 ? -11.048 8.783 26.378 1.00 96.44 487 LEU A N 1
ATOM 3831 C CA . LEU A 1 487 ? -9.871 8.443 27.188 1.00 96.44 487 LEU A CA 1
ATOM 3832 C C . LEU A 1 487 ? -8.650 9.293 26.812 1.00 96.44 487 LEU A C 1
ATOM 3834 O O . LEU A 1 487 ? -7.853 9.640 27.680 1.00 96.44 487 LEU A O 1
ATOM 3838 N N . GLY A 1 488 ? -8.508 9.633 25.530 1.00 90.06 488 GLY A N 1
ATOM 3839 C CA . GLY A 1 488 ? -7.404 10.432 25.006 1.00 90.06 488 GLY A CA 1
ATOM 3840 C C . GLY A 1 488 ? -7.325 10.381 23.482 1.00 90.06 488 GLY A C 1
ATOM 3841 O O . GLY A 1 488 ? -8.040 9.614 22.832 1.00 90.06 488 GLY A O 1
ATOM 3842 N N . ASN A 1 489 ? -6.438 11.187 22.902 1.00 91.00 489 ASN A N 1
ATOM 3843 C CA . ASN A 1 489 ? -6.110 11.117 21.484 1.00 91.00 489 ASN A CA 1
ATOM 3844 C C . ASN A 1 489 ? -4.632 11.416 21.212 1.00 91.00 489 ASN A C 1
ATOM 3846 O O . ASN A 1 489 ? -3.957 12.082 21.992 1.00 91.00 489 ASN A O 1
ATOM 3850 N N . GLU A 1 490 ? -4.175 10.958 20.055 1.00 81.50 490 GLU A N 1
ATOM 3851 C CA . GLU A 1 490 ? -2.907 11.322 19.431 1.00 81.50 490 GLU A CA 1
ATOM 3852 C C . GLU A 1 490 ? -3.208 11.905 18.049 1.00 81.50 490 GLU A C 1
ATOM 3854 O O . GLU A 1 490 ? -4.085 11.403 17.340 1.00 81.50 490 GLU A O 1
ATOM 3859 N N . SER A 1 491 ? -2.487 12.956 17.669 1.00 72.62 491 SER A N 1
ATOM 3860 C CA . SER A 1 491 ? -2.610 13.596 16.358 1.00 72.62 491 SER A CA 1
ATOM 3861 C C . SER A 1 491 ? -1.281 13.513 15.620 1.00 72.62 491 SER A C 1
ATOM 3863 O O . SER A 1 491 ? -0.237 13.860 16.171 1.00 72.62 491 SER A O 1
ATOM 3865 N N . PHE A 1 492 ? -1.351 13.089 14.366 1.00 71.00 492 PHE A N 1
ATOM 3866 C CA . PHE A 1 492 ? -0.264 13.053 13.394 1.00 71.00 492 PHE A CA 1
ATOM 3867 C C . PHE A 1 492 ? -0.593 14.050 12.267 1.00 71.00 492 PHE A C 1
ATOM 3869 O O . PHE A 1 492 ? -1.631 14.711 12.322 1.00 71.00 492 PHE A O 1
ATOM 3876 N N . ALA A 1 493 ? 0.262 14.174 11.247 1.00 59.59 493 ALA A N 1
ATOM 3877 C CA . ALA A 1 493 ? -0.001 15.077 10.120 1.00 59.59 493 ALA A CA 1
ATOM 3878 C C . ALA A 1 493 ? -1.305 14.715 9.379 1.00 59.59 493 ALA A C 1
ATOM 3880 O O . ALA A 1 493 ? -2.178 15.561 9.205 1.00 59.59 493 ALA A O 1
ATOM 3881 N N . ASP A 1 494 ? -1.458 13.434 9.026 1.00 70.38 494 ASP A N 1
ATOM 3882 C CA . ASP A 1 494 ? -2.530 12.963 8.139 1.00 70.38 494 ASP A CA 1
ATOM 3883 C C . ASP A 1 494 ? -3.668 12.221 8.859 1.00 70.38 494 ASP A C 1
ATOM 3885 O O . ASP A 1 494 ? -4.676 11.860 8.240 1.00 70.38 494 ASP A O 1
ATOM 3889 N N . CYS A 1 495 ? -3.535 11.962 10.167 1.00 81.19 495 CYS A N 1
ATOM 3890 C CA . CYS A 1 495 ? -4.536 11.222 10.933 1.00 81.19 495 CYS A CA 1
ATOM 3891 C C . CYS A 1 495 ? -4.594 11.565 12.430 1.00 81.19 495 CYS A C 1
ATOM 3893 O O . CYS A 1 495 ? -3.657 12.097 13.023 1.00 81.19 495 CYS A O 1
ATOM 3895 N N . ILE A 1 496 ? -5.719 11.214 13.054 1.00 83.81 496 ILE A N 1
ATOM 3896 C CA . ILE A 1 496 ? -5.978 11.328 14.490 1.00 83.81 496 ILE A CA 1
ATOM 3897 C C . ILE A 1 496 ? -6.393 9.949 15.013 1.00 83.81 496 ILE A C 1
ATOM 3899 O O . ILE A 1 496 ? -7.325 9.334 14.491 1.00 83.81 496 ILE A O 1
ATOM 3903 N N . ARG A 1 497 ? -5.743 9.469 16.074 1.00 92.81 497 ARG A N 1
ATOM 3904 C CA . ARG A 1 497 ? -6.138 8.262 16.813 1.00 92.81 497 ARG A CA 1
ATOM 3905 C C . ARG A 1 497 ? -6.859 8.678 18.091 1.00 92.81 497 ARG A C 1
ATOM 3907 O O . ARG A 1 497 ? -6.259 9.360 18.914 1.00 92.81 497 ARG A O 1
ATOM 3914 N N . ARG A 1 498 ? -8.120 8.280 18.282 1.00 96.00 498 ARG A N 1
ATOM 3915 C CA . ARG A 1 498 ? -8.894 8.524 19.516 1.00 96.00 498 ARG A CA 1
ATOM 3916 C C . ARG A 1 498 ? -9.134 7.212 20.255 1.00 96.00 498 ARG A C 1
ATOM 3918 O O . ARG A 1 498 ? -9.655 6.262 19.675 1.00 96.00 498 ARG A O 1
ATOM 3925 N N . ASP A 1 499 ? -8.800 7.180 21.538 1.00 96.69 499 ASP A N 1
ATOM 3926 C CA . ASP A 1 499 ? -9.118 6.074 22.436 1.00 96.69 499 ASP A CA 1
ATOM 3927 C C . ASP A 1 499 ? -10.415 6.372 23.192 1.00 96.69 499 ASP A C 1
ATOM 3929 O O . ASP A 1 499 ? -10.542 7.393 23.876 1.00 96.69 499 ASP A O 1
ATOM 3933 N N . LEU A 1 500 ? -11.378 5.459 23.075 1.00 98.19 500 LEU A N 1
ATOM 3934 C CA . LEU A 1 500 ? -12.712 5.567 23.651 1.00 98.19 500 LEU A CA 1
ATOM 3935 C C . LEU A 1 500 ? -13.022 4.349 24.532 1.00 98.19 500 LEU A C 1
ATOM 3937 O O . LEU A 1 500 ? -12.508 3.248 24.325 1.00 98.19 500 LEU A O 1
ATOM 3941 N N . GLN A 1 501 ? -13.914 4.537 25.496 1.00 97.88 501 GLN A N 1
ATOM 3942 C CA . GLN A 1 501 ? -14.548 3.476 26.276 1.00 97.88 501 GLN A CA 1
ATOM 3943 C C . GLN A 1 501 ? -16.056 3.542 26.036 1.00 97.88 501 GLN A C 1
ATOM 3945 O O . GLN A 1 501 ? -16.642 4.617 26.133 1.00 97.88 501 GLN A O 1
ATOM 3950 N N . ILE A 1 502 ? -16.679 2.410 25.724 1.00 98.00 502 ILE A N 1
ATOM 3951 C CA . ILE A 1 502 ? -18.130 2.286 25.567 1.00 98.00 502 ILE A CA 1
ATOM 3952 C C . ILE A 1 502 ? -18.699 1.417 26.686 1.00 98.00 502 ILE A C 1
ATOM 3954 O O . ILE A 1 502 ? -18.128 0.369 26.992 1.00 98.00 502 ILE A O 1
ATOM 3958 N N . ASP A 1 503 ? -19.806 1.845 27.288 1.00 97.06 503 ASP A N 1
ATOM 3959 C CA . ASP A 1 503 ? -20.512 1.120 28.346 1.00 97.06 503 ASP A CA 1
ATOM 3960 C C . ASP A 1 503 ? -22.000 0.951 28.020 1.00 97.06 503 ASP A C 1
ATOM 3962 O O . ASP A 1 503 ? -22.650 1.884 27.536 1.00 97.06 503 ASP A O 1
ATOM 3966 N N . VAL A 1 504 ? -22.515 -0.247 28.301 1.00 94.88 504 VAL A N 1
ATOM 3967 C CA . VAL A 1 504 ? -23.943 -0.592 28.338 1.00 94.88 504 VAL A CA 1
ATOM 3968 C C . VAL A 1 504 ? -24.152 -1.521 29.535 1.00 94.88 504 VAL A C 1
ATOM 3970 O O . VAL A 1 504 ? -23.398 -2.481 29.713 1.00 94.88 504 VAL A O 1
ATOM 3973 N N . ASP A 1 505 ? -25.170 -1.253 30.353 1.00 89.69 505 ASP A N 1
ATOM 3974 C CA . ASP A 1 505 ? -25.527 -2.032 31.551 1.00 89.69 505 ASP A CA 1
ATOM 3975 C C . ASP A 1 505 ? -24.358 -2.301 32.525 1.00 89.69 505 ASP A C 1
ATOM 3977 O O . ASP A 1 505 ? -24.271 -3.371 33.136 1.00 89.69 505 ASP A O 1
ATOM 3981 N N . GLY A 1 506 ? -23.423 -1.351 32.659 1.00 87.88 506 GLY A N 1
ATOM 3982 C CA . GLY A 1 506 ? -22.244 -1.477 33.524 1.00 87.88 506 GLY A CA 1
ATOM 3983 C C . GLY A 1 506 ? -21.159 -2.409 32.975 1.00 87.88 506 GLY A C 1
ATOM 3984 O O . GLY A 1 506 ? -20.249 -2.803 33.710 1.00 87.88 506 GLY A O 1
ATOM 3985 N N . LYS A 1 507 ? -21.254 -2.806 31.701 1.00 95.31 507 LYS A N 1
ATOM 3986 C CA . LYS A 1 507 ? -20.225 -3.565 30.985 1.00 95.31 507 LYS A CA 1
ATOM 3987 C C . LYS A 1 507 ? -19.463 -2.605 30.078 1.00 95.31 507 LYS A C 1
ATOM 3989 O O . LYS A 1 507 ? -19.969 -2.187 29.042 1.00 95.31 507 LYS A O 1
ATOM 3994 N N . SER A 1 508 ? -18.210 -2.337 30.423 1.00 96.31 508 SER A N 1
ATOM 3995 C CA . SER A 1 508 ? -17.329 -1.462 29.646 1.00 96.31 508 SER A CA 1
ATOM 3996 C C . SER A 1 508 ? -16.432 -2.227 28.668 1.00 96.31 508 SER A C 1
ATOM 3998 O O . SER A 1 508 ? -15.918 -3.299 28.988 1.00 96.31 508 SER A O 1
ATOM 4000 N N . ARG A 1 509 ? -16.181 -1.644 27.491 1.00 95.56 509 ARG A N 1
ATOM 4001 C CA . ARG A 1 509 ? -15.195 -2.100 26.491 1.00 95.56 509 ARG A CA 1
ATOM 4002 C C . ARG A 1 509 ? -14.418 -0.917 25.910 1.00 95.56 509 ARG A C 1
ATOM 4004 O O . ARG A 1 509 ? -14.965 0.174 25.791 1.00 95.56 509 ARG A O 1
ATOM 4011 N N . LYS A 1 510 ? -13.152 -1.123 25.531 1.00 95.44 510 LYS A N 1
ATOM 4012 C CA . LYS A 1 510 ? -12.356 -0.117 24.807 1.00 95.44 510 LYS A CA 1
ATOM 4013 C C . LYS A 1 510 ? -12.635 -0.210 23.303 1.00 95.44 510 LYS A C 1
ATOM 4015 O O . LYS A 1 510 ? -12.730 -1.314 22.775 1.00 95.44 510 LYS A O 1
ATOM 4020 N N . VAL A 1 511 ? -12.709 0.934 22.628 1.00 96.88 511 VAL A N 1
ATOM 4021 C CA . VAL A 1 511 ? -12.742 1.050 21.163 1.00 96.88 511 VAL A CA 1
ATOM 4022 C C . VAL A 1 511 ? -11.758 2.136 20.742 1.00 96.88 511 VAL A C 1
ATOM 4024 O O . VAL A 1 511 ? -11.754 3.220 21.322 1.00 96.88 511 VAL A O 1
ATOM 4027 N N . THR A 1 512 ? -10.939 1.873 19.727 1.00 96.94 512 THR A N 1
ATOM 4028 C CA . THR A 1 512 ? -10.012 2.872 19.174 1.00 96.94 512 THR A CA 1
ATOM 4029 C C . THR A 1 512 ? -10.484 3.299 17.789 1.00 96.94 512 THR A C 1
ATOM 4031 O O . THR A 1 512 ? -10.658 2.470 16.892 1.00 96.94 512 THR A O 1
ATOM 4034 N N . GLN A 1 513 ? -10.702 4.600 17.613 1.00 98.12 513 GLN A N 1
ATOM 4035 C CA . GLN A 1 513 ? -11.049 5.215 16.336 1.00 98.12 513 GLN A CA 1
ATOM 4036 C C . GLN A 1 513 ? -9.775 5.742 15.666 1.00 98.12 513 GLN A C 1
ATOM 4038 O O . GLN A 1 513 ? -9.058 6.562 16.237 1.00 98.12 513 GLN A O 1
ATOM 4043 N N . PHE A 1 514 ? -9.523 5.310 14.438 1.00 97.75 514 PHE A N 1
ATOM 4044 C CA . PHE A 1 514 ? -8.509 5.857 13.546 1.00 97.75 514 PHE A CA 1
ATOM 4045 C C . PHE A 1 514 ? -9.208 6.756 12.523 1.00 97.75 514 PHE A C 1
ATOM 4047 O O . PHE A 1 514 ? -10.060 6.297 11.766 1.00 97.75 514 PHE A O 1
ATOM 4054 N N . HIS A 1 515 ? -8.878 8.044 12.513 1.00 97.19 515 HIS A N 1
ATOM 4055 C CA . HIS A 1 515 ? -9.504 9.059 11.666 1.00 97.19 515 HIS A CA 1
ATOM 4056 C C . HIS A 1 515 ? -8.464 9.636 10.704 1.00 97.19 515 HIS A C 1
ATOM 4058 O O . HIS A 1 515 ? -7.592 10.389 11.123 1.00 97.19 515 HIS A O 1
ATOM 4064 N N . TYR A 1 516 ? -8.541 9.270 9.425 1.00 94.38 516 TYR A N 1
ATOM 4065 C CA . TYR A 1 516 ? -7.701 9.829 8.363 1.00 94.38 516 TYR A CA 1
ATOM 4066 C C . TYR A 1 516 ? -8.306 11.155 7.893 1.00 94.38 516 TYR A C 1
ATOM 4068 O O . TYR A 1 516 ? -9.470 11.195 7.481 1.00 94.38 516 TYR A O 1
ATOM 4076 N N . ILE A 1 517 ? -7.530 12.236 7.996 1.00 86.44 517 ILE A N 1
ATOM 4077 C CA . ILE A 1 517 ? -7.984 13.616 7.754 1.00 86.44 517 ILE A CA 1
ATOM 4078 C C . ILE A 1 517 ? -7.463 14.200 6.436 1.00 86.44 517 ILE A C 1
ATOM 4080 O O . ILE A 1 517 ? -8.048 15.162 5.943 1.00 86.44 517 ILE A O 1
ATOM 4084 N N . ALA A 1 518 ? -6.422 13.599 5.849 1.00 81.19 518 ALA A N 1
ATOM 4085 C CA . ALA A 1 518 ? -5.751 14.073 4.635 1.00 81.19 518 ALA A CA 1
ATOM 4086 C C . ALA A 1 518 ? -6.416 13.654 3.306 1.00 81.19 518 ALA A C 1
ATOM 4088 O O . ALA A 1 518 ? -5.870 13.934 2.243 1.00 81.19 518 ALA A O 1
ATOM 4089 N N . TRP A 1 519 ? -7.583 12.993 3.321 1.00 86.88 519 TRP A N 1
ATOM 4090 C CA . TRP A 1 519 ? -8.285 12.667 2.073 1.00 86.88 519 TRP A CA 1
ATOM 4091 C C . TRP A 1 519 ? -8.994 13.913 1.511 1.00 86.88 519 TRP A C 1
ATOM 4093 O O . TRP A 1 519 ? -9.934 14.386 2.155 1.00 86.88 519 TRP A O 1
ATOM 4103 N N . PRO A 1 520 ? -8.620 14.424 0.321 1.00 76.81 520 PRO A N 1
ATOM 4104 C CA . PRO A 1 520 ? -9.185 15.657 -0.214 1.00 76.81 520 PRO A CA 1
ATOM 4105 C C . PRO A 1 520 ? -10.653 15.528 -0.636 1.00 76.81 520 PRO A C 1
ATOM 4107 O O . PRO A 1 520 ? -11.205 14.445 -0.876 1.00 76.81 520 PRO A O 1
ATOM 4110 N N . ASP A 1 521 ? -11.297 16.683 -0.738 1.00 61.19 521 ASP A N 1
ATOM 4111 C CA . ASP A 1 521 ? -12.719 16.806 -1.021 1.00 61.19 521 ASP A CA 1
ATOM 4112 C C . ASP A 1 521 ? -13.001 16.575 -2.513 1.00 61.19 521 ASP A C 1
ATOM 4114 O O . ASP A 1 521 ? -12.530 17.322 -3.365 1.00 61.19 521 ASP A O 1
ATOM 4118 N N . LYS A 1 522 ? -13.850 15.580 -2.809 1.00 57.41 522 LYS A N 1
ATOM 4119 C CA . LYS A 1 522 ? -14.259 15.110 -4.155 1.00 57.41 522 LYS A CA 1
ATOM 4120 C C . LYS A 1 522 ? -13.222 14.307 -4.955 1.00 57.41 522 LYS A C 1
ATOM 4122 O O . LYS A 1 522 ? -13.621 13.749 -5.973 1.00 57.41 522 LYS A O 1
ATOM 4127 N N . ASP A 1 523 ? -11.981 14.169 -4.491 1.00 74.12 523 ASP A N 1
ATOM 4128 C CA . ASP A 1 523 ? -10.929 13.440 -5.220 1.00 74.12 523 ASP A CA 1
ATOM 4129 C C . ASP A 1 523 ? -10.169 12.415 -4.343 1.00 74.12 523 ASP A C 1
ATOM 4131 O O . ASP A 1 523 ? -10.700 11.930 -3.334 1.00 74.12 523 ASP A O 1
ATOM 4135 N N . VAL A 1 524 ? -8.955 12.037 -4.746 1.00 84.81 524 VAL A N 1
ATOM 4136 C CA . VAL A 1 524 ? -7.991 11.181 -4.033 1.00 84.81 524 VAL A CA 1
ATOM 4137 C C . VAL A 1 524 ? -6.753 11.975 -3.587 1.00 84.81 524 VAL A C 1
ATOM 4139 O O . VAL A 1 524 ? -6.480 13.017 -4.176 1.00 84.81 524 VAL A O 1
ATOM 4142 N N . PRO A 1 525 ? -6.018 11.539 -2.545 1.00 78.31 525 PRO A N 1
ATOM 4143 C CA . PRO A 1 525 ? -4.733 12.138 -2.176 1.00 78.31 525 PRO A CA 1
ATOM 4144 C C . PRO A 1 525 ? -3.715 12.111 -3.325 1.00 78.31 525 PRO A C 1
ATOM 4146 O O . PRO A 1 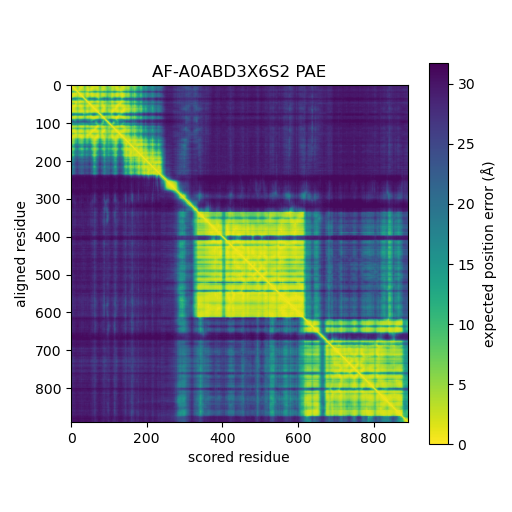525 ? -3.652 11.131 -4.064 1.00 78.31 525 PRO A O 1
ATOM 4149 N N . ASP A 1 526 ? -2.860 13.134 -3.406 1.00 62.62 526 ASP A N 1
ATOM 4150 C CA . ASP A 1 526 ? -1.816 13.259 -4.441 1.00 62.62 526 ASP A CA 1
ATOM 4151 C C . ASP A 1 526 ? -0.816 12.084 -4.444 1.00 62.62 526 ASP A C 1
ATOM 4153 O O . ASP A 1 526 ? -0.215 11.767 -5.468 1.00 62.62 526 ASP A O 1
ATOM 4157 N N . THR A 1 527 ? -0.620 11.432 -3.291 1.00 64.19 527 THR A N 1
ATOM 4158 C CA . THR A 1 527 ? 0.225 10.241 -3.139 1.00 64.19 527 THR A CA 1
ATOM 4159 C C . THR A 1 527 ? -0.446 9.205 -2.240 1.00 64.19 527 THR A C 1
ATOM 4161 O O . THR A 1 527 ? -1.130 9.535 -1.269 1.00 64.19 527 THR A O 1
ATOM 4164 N N . ALA A 1 528 ? -0.230 7.920 -2.528 1.00 77.38 528 ALA A N 1
ATOM 4165 C CA . ALA A 1 528 ? -0.824 6.841 -1.739 1.00 77.38 528 ALA A CA 1
ATOM 4166 C C . ALA A 1 528 ? -0.178 6.647 -0.352 1.00 77.38 528 ALA A C 1
ATOM 4168 O O . ALA A 1 528 ? -0.786 6.034 0.528 1.00 77.38 528 ALA A O 1
ATOM 4169 N N . TRP A 1 529 ? 1.025 7.194 -0.135 1.00 66.44 529 TRP A N 1
ATOM 4170 C CA . TRP A 1 529 ? 1.833 6.989 1.072 1.00 66.44 529 TRP A CA 1
ATOM 4171 C C . TRP A 1 529 ? 1.081 7.268 2.378 1.00 66.44 529 TRP A C 1
ATOM 4173 O O . TRP A 1 529 ? 1.089 6.425 3.273 1.00 66.44 529 TRP A O 1
ATOM 4183 N N . SER A 1 530 ? 0.400 8.412 2.504 1.00 69.19 530 SER A N 1
ATOM 4184 C CA . SER A 1 530 ? -0.255 8.775 3.770 1.00 69.19 530 SER A CA 1
ATOM 4185 C C . SER A 1 530 ? -1.445 7.866 4.100 1.00 69.19 530 SER A C 1
ATOM 4187 O O . SER A 1 530 ? -1.690 7.585 5.275 1.00 69.19 530 SER A O 1
ATOM 4189 N N . LEU A 1 531 ? -2.144 7.332 3.087 1.00 83.62 531 LEU A N 1
ATOM 4190 C CA . LEU A 1 531 ? -3.154 6.290 3.295 1.00 83.62 531 LEU A CA 1
ATOM 4191 C C . LEU A 1 531 ? -2.502 4.953 3.672 1.00 83.62 531 LEU A C 1
ATOM 4193 O O . LEU A 1 531 ? -3.008 4.269 4.561 1.00 83.62 531 LEU A O 1
ATOM 4197 N N . VAL A 1 532 ? -1.390 4.584 3.031 1.00 80.88 532 VAL A N 1
ATOM 4198 C CA . VAL A 1 532 ? -0.659 3.337 3.310 1.00 80.88 532 VAL A CA 1
ATOM 4199 C C . VAL A 1 532 ? -0.076 3.338 4.729 1.00 80.88 532 VAL A C 1
ATOM 4201 O O . VAL A 1 532 ? -0.243 2.351 5.439 1.00 80.88 532 VAL A O 1
ATOM 4204 N N . GLU A 1 533 ? 0.506 4.432 5.218 1.00 72.88 533 GLU A N 1
ATOM 4205 C CA . GLU A 1 533 ? 0.989 4.520 6.608 1.00 72.88 533 GLU A CA 1
ATOM 4206 C C . GLU A 1 533 ? -0.138 4.535 7.640 1.00 72.88 533 GLU A C 1
ATOM 4208 O O . GLU A 1 533 ? -0.046 3.888 8.691 1.00 72.88 533 GLU A O 1
ATOM 4213 N N . PHE A 1 534 ? -1.249 5.203 7.330 1.00 82.69 534 PHE A N 1
ATOM 4214 C CA . PHE A 1 534 ? -2.466 5.112 8.131 1.00 82.69 534 PHE A CA 1
ATOM 4215 C C . PHE A 1 534 ? -2.984 3.663 8.202 1.00 82.69 534 PHE A C 1
ATOM 4217 O O . PHE A 1 534 ? -3.289 3.157 9.284 1.00 82.69 534 PHE A O 1
ATOM 4224 N N . TRP A 1 535 ? -3.011 2.956 7.073 1.00 93.06 535 TRP A N 1
ATOM 4225 C CA . TRP A 1 535 ? -3.418 1.554 6.963 1.00 93.06 535 TRP A CA 1
ATOM 4226 C C . TRP A 1 535 ? -2.461 0.592 7.695 1.00 93.06 535 TRP A C 1
ATOM 4228 O O . TRP A 1 535 ? -2.927 -0.243 8.476 1.00 93.06 535 TRP A O 1
ATOM 4238 N N . LYS A 1 536 ? -1.134 0.755 7.568 1.00 81.69 536 LYS A N 1
ATOM 4239 C CA . LYS A 1 536 ? -0.133 0.021 8.372 1.00 81.69 536 LYS A CA 1
ATOM 4240 C C . LYS A 1 536 ? -0.343 0.263 9.869 1.00 81.69 536 LYS A C 1
ATOM 4242 O O . LYS A 1 536 ? -0.313 -0.685 10.656 1.00 81.69 536 LYS A O 1
ATOM 4247 N N . SER A 1 537 ? -0.620 1.506 10.264 1.00 81.94 537 SER A N 1
ATOM 4248 C CA . SER A 1 537 ? -0.894 1.886 11.658 1.00 81.94 537 SER A CA 1
ATOM 4249 C C . SER A 1 537 ? -2.163 1.229 12.211 1.00 81.94 537 SER A C 1
ATOM 4251 O O . SER A 1 537 ? -2.158 0.749 13.348 1.00 81.94 537 SER A O 1
ATOM 4253 N N . VAL A 1 538 ? -3.223 1.124 11.401 1.00 91.44 538 VAL A N 1
ATOM 4254 C CA . VAL A 1 538 ? -4.435 0.358 11.740 1.00 91.44 538 VAL A CA 1
ATOM 4255 C C . VAL A 1 538 ? -4.112 -1.134 11.880 1.00 91.44 538 VAL A C 1
ATOM 4257 O O . VAL A 1 538 ? -4.463 -1.732 12.897 1.00 91.44 538 VAL A O 1
ATOM 4260 N N . ARG A 1 539 ? -3.394 -1.746 10.926 1.00 87.81 539 ARG A N 1
ATOM 4261 C CA . ARG A 1 539 ? -3.023 -3.179 10.968 1.00 87.81 539 ARG A CA 1
ATOM 4262 C C . ARG A 1 539 ? -2.140 -3.541 12.164 1.00 87.81 539 ARG A C 1
ATOM 4264 O O . ARG A 1 539 ? -2.333 -4.595 12.763 1.00 87.81 539 ARG A O 1
ATOM 4271 N N . LYS A 1 540 ? -1.221 -2.654 12.558 1.00 81.88 540 LYS A N 1
ATOM 4272 C CA . LYS A 1 540 ? -0.366 -2.802 13.753 1.00 81.88 540 LYS A CA 1
ATOM 4273 C C . LYS A 1 540 ? -1.173 -2.853 15.060 1.00 81.88 540 LYS A C 1
ATOM 4275 O O . LYS A 1 540 ? -0.696 -3.414 16.043 1.00 81.88 540 LYS A O 1
ATOM 4280 N N . TYR A 1 541 ? -2.387 -2.295 15.073 1.00 82.94 541 TYR A N 1
ATOM 4281 C CA . TYR A 1 541 ? -3.341 -2.390 16.184 1.00 82.94 541 TYR A CA 1
ATOM 4282 C C . TYR A 1 541 ? -4.288 -3.594 16.027 1.00 82.94 541 TYR A C 1
ATOM 4284 O O . TYR A 1 541 ? -4.444 -4.405 16.939 1.00 82.94 541 TYR A O 1
ATOM 4292 N N . TYR A 1 542 ? -4.895 -3.745 14.849 1.00 82.81 542 TYR A N 1
ATOM 4293 C CA . TYR A 1 542 ? -5.892 -4.768 14.530 1.00 82.81 542 TYR A CA 1
ATOM 4294 C C . TYR A 1 542 ? -5.239 -6.080 14.050 1.00 82.81 542 TYR A C 1
ATOM 4296 O O . TYR A 1 542 ? -5.398 -6.518 12.913 1.00 82.81 542 TYR A O 1
ATOM 4304 N N . VAL A 1 543 ? -4.482 -6.729 14.939 1.00 65.12 543 VAL A N 1
ATOM 4305 C CA . VAL A 1 543 ? -3.671 -7.916 14.594 1.00 65.12 543 VAL A CA 1
ATOM 4306 C C . VAL A 1 543 ? -4.500 -9.206 14.462 1.00 65.12 543 VAL A C 1
ATOM 4308 O O . VAL A 1 543 ? -4.146 -10.096 13.697 1.00 65.12 543 VAL A O 1
ATOM 4311 N N . ASN A 1 544 ? -5.594 -9.344 15.222 1.00 64.88 544 ASN A N 1
ATOM 4312 C CA . ASN A 1 544 ? -6.219 -10.653 15.471 1.00 64.88 544 ASN A CA 1
ATOM 4313 C C . ASN A 1 544 ? -7.375 -11.055 14.532 1.00 64.88 544 ASN A C 1
ATOM 4315 O O . ASN A 1 544 ? -7.750 -12.223 14.556 1.00 64.88 544 ASN A O 1
ATOM 4319 N N . GLY A 1 545 ? -8.013 -10.138 13.794 1.00 69.44 545 GLY A N 1
ATOM 4320 C CA . GLY A 1 545 ? -9.140 -10.439 12.879 1.00 69.44 545 GLY A CA 1
ATOM 4321 C C . GLY A 1 545 ? -10.461 -10.951 13.505 1.00 69.44 545 GLY A C 1
ATOM 4322 O O . GLY A 1 545 ? -11.472 -11.033 12.814 1.00 69.44 545 GLY A O 1
ATOM 4323 N N . LYS A 1 546 ? -10.479 -11.279 14.808 1.00 78.81 546 LYS A N 1
ATOM 4324 C CA . LYS A 1 546 ? -11.556 -12.021 15.512 1.00 78.81 546 LYS A CA 1
ATOM 4325 C C . LYS A 1 546 ? -12.912 -11.312 15.643 1.00 78.81 546 LYS A C 1
ATOM 4327 O O . LYS A 1 546 ? -13.897 -11.973 15.960 1.00 78.81 546 LYS A O 1
ATOM 4332 N N . VAL A 1 547 ? -12.959 -9.994 15.468 1.00 90.81 547 VAL A N 1
ATOM 4333 C CA . VAL A 1 547 ? -14.170 -9.158 15.561 1.00 90.81 547 VAL A CA 1
ATOM 4334 C C . VAL A 1 547 ? -14.156 -8.138 14.423 1.00 90.81 547 VAL A C 1
ATOM 4336 O O . VAL A 1 547 ? -13.069 -7.672 14.076 1.00 90.81 547 VAL A O 1
ATOM 4339 N N . PRO A 1 548 ? -15.298 -7.777 13.816 1.00 94.81 548 PRO A N 1
ATOM 4340 C CA . PRO A 1 548 ? -15.309 -6.947 12.617 1.00 94.81 548 PRO A CA 1
ATOM 4341 C C . PRO A 1 548 ? -14.768 -5.532 12.860 1.00 94.81 548 PRO A C 1
ATOM 4343 O O . PRO A 1 548 ? -15.178 -4.838 13.797 1.00 94.81 548 PRO A O 1
ATOM 4346 N N . MET A 1 549 ? -13.882 -5.077 11.972 1.00 96.56 549 MET A N 1
ATOM 4347 C CA . MET A 1 549 ? -13.459 -3.674 11.899 1.00 96.56 549 MET A CA 1
ATOM 4348 C C . MET A 1 549 ? -14.572 -2.842 11.246 1.00 96.56 549 MET A C 1
ATOM 4350 O O . MET A 1 549 ? -14.967 -3.125 10.115 1.00 96.56 549 MET A O 1
ATOM 4354 N N . THR A 1 550 ? -15.079 -1.805 11.915 1.00 98.38 550 THR A N 1
ATOM 4355 C CA . THR A 1 550 ? -16.056 -0.893 11.289 1.00 98.38 550 THR A CA 1
ATOM 4356 C C . THR A 1 550 ? -15.312 0.163 10.478 1.00 98.38 550 THR A C 1
ATOM 4358 O O . THR A 1 550 ? -14.508 0.903 11.035 1.00 98.38 550 THR A O 1
ATOM 4361 N N . VAL A 1 551 ? -15.587 0.267 9.179 1.00 98.69 551 VAL A N 1
ATOM 4362 C CA . VAL A 1 551 ? -14.953 1.224 8.260 1.00 98.69 551 VAL A CA 1
ATOM 4363 C C . VAL A 1 551 ? -16.034 2.100 7.628 1.00 98.69 551 VAL A C 1
ATOM 4365 O O . VAL A 1 551 ? -16.999 1.589 7.056 1.00 98.69 551 VAL A O 1
ATOM 4368 N N . HIS A 1 552 ? -15.879 3.423 7.687 1.00 98.69 552 HIS A N 1
ATOM 4369 C CA . HIS A 1 552 ? -16.835 4.361 7.095 1.00 98.69 552 HIS A CA 1
ATOM 4370 C C . HIS A 1 552 ? -16.173 5.607 6.489 1.00 98.69 552 HIS A C 1
ATOM 4372 O O . HIS A 1 552 ? -15.054 5.999 6.822 1.00 98.69 552 HIS A O 1
ATOM 4378 N N . CYS A 1 553 ? -16.912 6.257 5.596 1.00 95.88 553 CYS A N 1
ATOM 4379 C CA . CYS A 1 553 ? -16.641 7.606 5.105 1.00 95.88 553 CYS A CA 1
ATOM 4380 C C . CYS A 1 553 ? -17.943 8.415 5.222 1.00 95.88 553 CYS A C 1
ATOM 4382 O O . CYS A 1 553 ? -18.563 8.376 6.282 1.00 95.88 553 CYS A O 1
ATOM 4384 N N . SER A 1 554 ? -18.391 9.101 4.164 1.00 95.38 554 SER A N 1
ATOM 4385 C CA . SER A 1 554 ? -19.743 9.676 4.101 1.00 95.38 554 SER A CA 1
ATOM 4386 C C . SER A 1 554 ? -20.796 8.632 3.709 1.00 95.38 554 SER A C 1
ATOM 4388 O O . SER A 1 554 ? -21.696 8.341 4.486 1.00 95.38 554 SER A O 1
ATOM 4390 N N . ALA A 1 555 ? -20.671 8.022 2.525 1.00 95.38 555 ALA A N 1
ATOM 4391 C CA . ALA A 1 555 ? -21.629 7.032 2.013 1.00 95.38 555 ALA A CA 1
ATOM 4392 C C . ALA A 1 555 ? -21.279 5.573 2.385 1.00 95.38 555 ALA A C 1
ATOM 4394 O O . ALA A 1 555 ? -22.100 4.667 2.245 1.00 95.38 555 ALA A O 1
ATOM 4395 N N . GLY A 1 556 ? -20.050 5.329 2.853 1.00 96.44 556 GLY A N 1
ATOM 4396 C CA . GLY A 1 556 ? -19.588 3.988 3.216 1.00 96.44 556 GLY A CA 1
ATOM 4397 C C . GLY A 1 556 ? -19.282 3.075 2.031 1.00 96.44 556 GLY A C 1
ATOM 4398 O O . GLY A 1 556 ? -19.450 1.868 2.169 1.00 96.44 556 GLY A O 1
ATOM 4399 N N . VAL A 1 557 ? -18.914 3.631 0.866 1.00 97.44 557 VAL A N 1
ATOM 4400 C CA . VAL A 1 557 ? -18.654 2.848 -0.364 1.00 97.44 557 VAL A CA 1
ATOM 4401 C C . VAL A 1 557 ? -17.405 3.279 -1.137 1.00 97.44 557 VAL A C 1
ATOM 4403 O O . VAL A 1 557 ? -16.596 2.427 -1.479 1.00 97.44 557 VAL A O 1
ATOM 4406 N N . GLY A 1 558 ? -17.178 4.583 -1.346 1.00 95.50 558 GLY A N 1
ATOM 4407 C CA . GLY A 1 558 ? -16.010 5.087 -2.085 1.00 95.50 558 GLY A CA 1
ATOM 4408 C C . GLY A 1 558 ? -14.687 4.878 -1.344 1.00 95.50 558 GLY A C 1
ATOM 4409 O O . GLY A 1 558 ? -14.099 3.803 -1.400 1.00 95.50 558 GLY A O 1
ATOM 4410 N N . ARG A 1 559 ? -14.256 5.882 -0.567 1.00 97.31 559 ARG A N 1
ATOM 4411 C CA . ARG A 1 559 ? -13.046 5.809 0.281 1.00 97.31 559 ARG A CA 1
ATOM 4412 C C . ARG A 1 559 ? -13.007 4.547 1.174 1.00 97.31 559 ARG A C 1
ATOM 4414 O O . ARG A 1 559 ? -11.963 3.921 1.319 1.00 97.31 559 ARG A O 1
ATOM 4421 N N . THR A 1 560 ? -14.162 4.140 1.717 1.00 98.38 560 THR A N 1
ATOM 4422 C CA . THR A 1 560 ? -14.354 2.882 2.470 1.00 98.38 560 THR A CA 1
ATOM 4423 C C . THR A 1 560 ? -14.029 1.638 1.648 1.00 98.38 560 THR A C 1
ATOM 4425 O O . THR A 1 560 ? -13.345 0.751 2.152 1.00 98.38 560 THR A O 1
ATOM 4428 N N . GLY A 1 561 ? -14.487 1.575 0.395 1.00 98.12 561 GLY A N 1
ATOM 4429 C CA . GLY A 1 561 ? -14.168 0.488 -0.521 1.00 98.12 561 GLY A CA 1
ATOM 4430 C C . GLY A 1 561 ? -12.683 0.452 -0.848 1.00 98.12 561 GLY A C 1
ATOM 4431 O O . GLY A 1 561 ? -12.094 -0.613 -0.750 1.00 98.12 561 GLY A O 1
ATOM 4432 N N . THR A 1 562 ? -12.053 1.599 -1.123 1.00 98.19 562 THR A N 1
ATOM 4433 C CA . THR A 1 562 ? -10.605 1.674 -1.388 1.00 98.19 562 THR A CA 1
ATOM 4434 C C . THR A 1 562 ? -9.777 1.171 -0.200 1.00 98.19 562 THR A C 1
ATOM 4436 O O . THR A 1 562 ? -8.867 0.372 -0.391 1.00 98.19 562 THR A O 1
ATOM 4439 N N . PHE A 1 563 ? -10.109 1.565 1.036 1.00 98.38 563 PHE A N 1
ATOM 4440 C CA . PHE A 1 563 ? -9.390 1.095 2.230 1.00 98.38 563 PHE A CA 1
ATOM 4441 C C . PHE A 1 563 ? -9.581 -0.409 2.494 1.00 98.38 563 PHE A C 1
ATOM 4443 O O . PHE A 1 563 ? -8.620 -1.100 2.824 1.00 98.38 563 PHE A O 1
ATOM 4450 N N . ILE A 1 564 ? -10.806 -0.929 2.344 1.00 98.44 564 ILE A N 1
ATOM 4451 C CA . ILE A 1 564 ? -11.072 -2.367 2.519 1.00 98.44 564 ILE A CA 1
ATOM 4452 C C . ILE A 1 564 ? -10.407 -3.178 1.397 1.00 98.44 564 ILE A C 1
ATOM 4454 O O . ILE A 1 564 ? -9.789 -4.199 1.680 1.00 98.44 564 ILE A O 1
ATOM 4458 N N . ALA A 1 565 ? -10.476 -2.715 0.146 1.00 98.31 565 ALA A N 1
ATOM 4459 C CA . ALA A 1 565 ? -9.828 -3.366 -0.988 1.00 98.31 565 ALA A CA 1
ATOM 4460 C C . ALA A 1 565 ? -8.307 -3.436 -0.801 1.00 98.31 565 ALA A C 1
ATOM 4462 O O . ALA A 1 565 ? -7.741 -4.508 -0.966 1.00 98.31 565 ALA A O 1
ATOM 4463 N N . LEU A 1 566 ? -7.658 -2.350 -0.364 1.00 97.62 566 LEU A N 1
ATOM 4464 C CA . LEU A 1 566 ? -6.229 -2.344 -0.033 1.00 97.62 566 LEU A CA 1
ATOM 4465 C C . LEU A 1 566 ? -5.874 -3.429 0.999 1.00 97.62 566 LEU A C 1
ATOM 4467 O O . LEU A 1 566 ? -4.927 -4.188 0.806 1.00 97.62 566 LEU A O 1
ATOM 4471 N N . ASP A 1 567 ? -6.655 -3.536 2.079 1.00 95.88 567 ASP A N 1
ATOM 4472 C CA . ASP A 1 567 ? -6.404 -4.510 3.145 1.00 95.88 567 ASP A CA 1
ATOM 4473 C C . ASP A 1 567 ? -6.627 -5.970 2.714 1.00 95.88 567 ASP A C 1
ATOM 4475 O O . ASP A 1 567 ? -5.933 -6.860 3.210 1.00 95.88 567 ASP A O 1
ATOM 4479 N N . ILE A 1 568 ? -7.564 -6.204 1.788 1.00 96.00 568 ILE A N 1
ATOM 4480 C CA . ILE A 1 568 ? -7.859 -7.520 1.205 1.00 96.00 568 ILE A CA 1
ATOM 4481 C C . ILE A 1 568 ? -6.811 -7.909 0.162 1.00 96.00 568 ILE A C 1
ATOM 4483 O O . ILE A 1 568 ? -6.255 -9.000 0.256 1.00 96.00 568 ILE A O 1
ATOM 4487 N N . ILE A 1 569 ? -6.519 -7.027 -0.797 1.00 96.00 569 ILE A N 1
ATOM 4488 C CA . ILE A 1 569 ? -5.577 -7.282 -1.896 1.00 96.00 569 ILE A CA 1
ATOM 4489 C C . ILE A 1 569 ? -4.173 -7.523 -1.346 1.00 96.00 569 ILE A C 1
ATOM 4491 O O . ILE A 1 569 ? -3.494 -8.429 -1.811 1.00 96.00 569 ILE A O 1
ATOM 4495 N N . TYR A 1 570 ? -3.749 -6.780 -0.319 1.00 93.00 570 TYR A N 1
ATOM 4496 C CA . TYR A 1 570 ? -2.469 -7.038 0.338 1.00 93.00 570 TYR A CA 1
ATOM 4497 C C . TYR A 1 570 ? -2.419 -8.426 1.000 1.00 93.00 570 TYR A C 1
ATOM 4499 O O . TYR A 1 570 ? -1.417 -9.128 0.878 1.00 93.00 570 TYR A O 1
ATOM 4507 N N . ASP A 1 571 ? -3.491 -8.857 1.676 1.00 88.44 571 ASP A N 1
ATOM 4508 C CA . ASP A 1 571 ? -3.541 -10.190 2.294 1.00 88.44 571 ASP A CA 1
ATOM 4509 C C . ASP A 1 571 ? -3.599 -11.319 1.245 1.00 88.44 571 ASP A C 1
ATOM 4511 O O . ASP A 1 571 ? -2.966 -12.356 1.445 1.00 88.44 571 ASP A O 1
ATOM 4515 N N . GLU A 1 572 ? -4.300 -11.112 0.125 1.00 88.31 572 GLU A N 1
ATOM 4516 C CA . GLU A 1 572 ? -4.338 -12.032 -1.023 1.00 88.31 572 GLU A CA 1
ATOM 4517 C C . GLU A 1 572 ? -2.963 -12.129 -1.703 1.00 88.31 572 GLU A C 1
ATOM 4519 O O . GLU A 1 572 ? -2.455 -13.229 -1.926 1.00 88.31 572 GLU A O 1
ATOM 4524 N N . ALA A 1 573 ? -2.302 -10.996 -1.942 1.00 82.25 573 ALA A N 1
ATOM 4525 C CA . ALA A 1 573 ? -0.977 -10.917 -2.552 1.00 82.25 573 ALA A CA 1
ATOM 4526 C C . ALA A 1 573 ? 0.133 -11.513 -1.674 1.00 82.25 573 ALA A C 1
ATOM 4528 O O . ALA A 1 573 ? 1.020 -12.201 -2.184 1.00 82.25 573 ALA A O 1
ATOM 4529 N N . CYS A 1 574 ? 0.072 -11.322 -0.352 1.00 77.19 574 CYS A N 1
ATOM 4530 C CA . CYS A 1 574 ? 1.004 -11.950 0.586 1.00 77.19 574 CYS A CA 1
ATOM 4531 C C . CYS A 1 574 ? 0.850 -13.479 0.695 1.00 77.19 574 CYS A C 1
ATOM 4533 O O . CYS A 1 574 ? 1.798 -14.135 1.131 1.00 77.19 574 CYS A O 1
ATOM 4535 N N . GLU A 1 575 ? -0.306 -14.053 0.337 1.00 76.06 575 GLU A N 1
ATOM 4536 C CA . GLU A 1 575 ? -0.508 -15.512 0.328 1.00 76.06 575 GLU A CA 1
ATOM 4537 C C . GLU A 1 575 ? -0.228 -16.134 -1.047 1.00 76.06 575 GLU A C 1
ATOM 4539 O O . GLU A 1 575 ? 0.415 -17.179 -1.128 1.00 76.06 575 GLU A O 1
ATOM 4544 N N . THR A 1 576 ? -0.713 -15.499 -2.118 1.00 75.44 576 THR A N 1
ATOM 4545 C CA . THR A 1 576 ? -0.716 -16.050 -3.485 1.00 75.44 576 THR A CA 1
ATOM 4546 C C . THR A 1 576 ? 0.504 -15.656 -4.316 1.00 75.44 576 THR A C 1
ATOM 4548 O O . THR A 1 576 ? 0.862 -16.379 -5.241 1.00 75.44 576 THR A O 1
ATOM 4551 N N . GLY A 1 577 ? 1.144 -14.523 -4.007 1.00 62.88 577 GLY A N 1
ATOM 4552 C CA . GLY A 1 577 ? 2.165 -13.906 -4.860 1.00 62.88 577 GLY A CA 1
ATOM 4553 C C . GLY A 1 577 ? 1.610 -13.073 -6.023 1.00 62.88 577 GLY A C 1
ATOM 4554 O O . GLY A 1 577 ? 2.405 -12.568 -6.816 1.00 62.88 577 GLY A O 1
ATOM 4555 N N . ASN A 1 578 ? 0.286 -12.885 -6.104 1.00 75.50 578 ASN A N 1
ATOM 4556 C CA . ASN A 1 578 ? -0.412 -12.225 -7.210 1.00 75.50 578 ASN A CA 1
ATOM 4557 C C . ASN A 1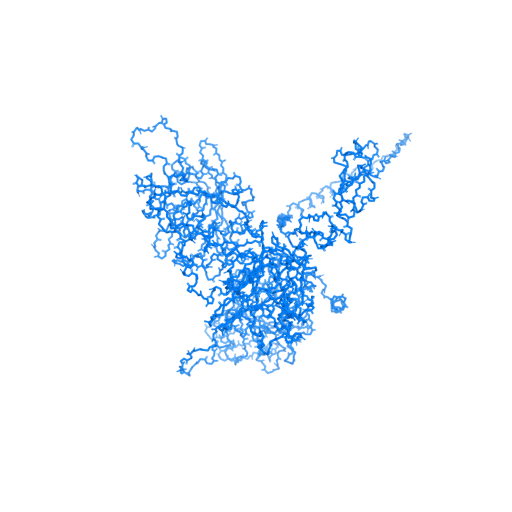 578 ? -1.351 -11.098 -6.748 1.00 75.50 578 ASN A C 1
ATOM 4559 O O . ASN A 1 578 ? -1.835 -11.087 -5.620 1.00 75.50 578 ASN A O 1
ATOM 4563 N N . VAL A 1 579 ? -1.654 -10.175 -7.658 1.00 84.25 579 VAL A N 1
ATOM 4564 C CA . VAL A 1 579 ? -2.576 -9.051 -7.473 1.00 84.25 579 VAL A CA 1
ATOM 4565 C C . VAL A 1 579 ? -3.699 -9.140 -8.506 1.00 84.25 579 VAL A C 1
ATOM 4567 O O . VAL A 1 579 ? -3.439 -9.348 -9.687 1.00 84.25 579 VAL A O 1
ATOM 4570 N N . ASP A 1 580 ? -4.943 -8.952 -8.062 1.00 91.25 580 ASP A N 1
ATOM 4571 C CA . ASP A 1 580 ? -6.125 -8.849 -8.924 1.00 91.25 580 ASP A CA 1
ATOM 4572 C C . ASP A 1 580 ? -7.098 -7.814 -8.328 1.00 91.25 580 ASP A C 1
ATOM 4574 O O . ASP A 1 580 ? -7.889 -8.091 -7.418 1.00 91.25 580 ASP A O 1
ATOM 4578 N N . VAL A 1 581 ? -6.974 -6.568 -8.795 1.00 94.44 581 VAL A N 1
ATOM 4579 C CA . VAL A 1 581 ? -7.752 -5.435 -8.269 1.00 94.44 581 VAL A CA 1
ATOM 4580 C C . VAL A 1 581 ? -9.199 -5.484 -8.766 1.00 94.44 581 VAL A C 1
ATOM 4582 O O . VAL A 1 581 ? -10.115 -5.214 -7.987 1.00 94.44 581 VAL A O 1
ATOM 4585 N N . MET A 1 582 ? -9.421 -5.882 -10.024 1.00 93.00 582 MET A N 1
ATOM 4586 C CA . MET A 1 582 ? -10.749 -5.987 -10.643 1.00 93.00 582 MET A CA 1
ATOM 4587 C C . MET A 1 582 ? -11.638 -6.983 -9.896 1.00 93.00 582 MET A C 1
ATOM 4589 O O . MET A 1 582 ? -12.698 -6.608 -9.386 1.00 93.00 582 MET A O 1
ATOM 4593 N N . LYS A 1 583 ? -11.169 -8.223 -9.723 1.00 93.69 583 LYS A N 1
ATOM 4594 C CA . LYS A 1 583 ? -11.851 -9.272 -8.947 1.00 93.69 583 LYS A CA 1
ATOM 4595 C C . LYS A 1 583 ? -12.125 -8.837 -7.512 1.00 93.69 583 LYS A C 1
ATOM 4597 O O . LYS A 1 583 ? -13.211 -9.100 -6.999 1.00 93.69 583 LYS A O 1
ATOM 4602 N N . CYS A 1 584 ? -11.176 -8.176 -6.841 1.00 96.19 584 CYS A N 1
ATOM 4603 C CA . CYS A 1 584 ? -11.396 -7.701 -5.474 1.00 96.19 584 CYS A CA 1
ATOM 4604 C C . CYS A 1 584 ? -12.508 -6.643 -5.409 1.00 96.19 584 CYS A C 1
ATOM 4606 O O . CYS A 1 584 ? -13.410 -6.751 -4.575 1.00 96.19 584 CYS A O 1
ATOM 4608 N N . VAL A 1 585 ? -12.491 -5.649 -6.302 1.00 97.12 585 VAL A N 1
ATOM 4609 C CA . VAL A 1 585 ? -13.510 -4.592 -6.322 1.00 97.12 585 VAL A CA 1
ATOM 4610 C C . VAL A 1 585 ? -14.881 -5.148 -6.708 1.00 97.12 585 VAL A C 1
ATOM 4612 O O . VAL A 1 585 ? -15.861 -4.811 -6.045 1.00 97.12 585 VAL A O 1
ATOM 4615 N N . GLU A 1 586 ? -14.972 -6.059 -7.677 1.00 95.44 586 GLU A N 1
ATOM 4616 C CA . GLU A 1 586 ? -16.242 -6.706 -8.032 1.00 95.44 586 GLU A CA 1
ATOM 4617 C C . GLU A 1 586 ? -16.786 -7.565 -6.874 1.00 95.44 586 GLU A C 1
ATOM 4619 O O . GLU A 1 586 ? -17.949 -7.422 -6.496 1.00 95.44 586 GLU A O 1
ATOM 4624 N N . ASN A 1 587 ? -15.933 -8.345 -6.196 1.00 95.44 587 ASN A N 1
ATOM 4625 C CA . ASN A 1 587 ? -16.294 -9.085 -4.976 1.00 95.44 587 ASN A CA 1
ATOM 4626 C C . ASN A 1 587 ? -16.759 -8.170 -3.824 1.00 95.44 587 ASN A C 1
ATOM 4628 O O . ASN A 1 587 ? -17.526 -8.599 -2.956 1.00 95.44 587 ASN A O 1
ATOM 4632 N N . LEU A 1 588 ? -16.313 -6.910 -3.783 1.00 97.75 588 LEU A N 1
ATOM 4633 C CA . LEU A 1 588 ? -16.820 -5.905 -2.845 1.00 97.75 588 LEU A CA 1
ATOM 4634 C C . LEU A 1 588 ? -18.156 -5.313 -3.309 1.00 97.75 588 LEU A C 1
ATOM 4636 O O . LEU A 1 588 ? -19.051 -5.150 -2.477 1.00 97.75 588 LEU A O 1
ATOM 4640 N N . ARG A 1 589 ? -18.339 -5.050 -4.610 1.00 97.25 589 ARG A N 1
ATOM 4641 C CA . ARG A 1 589 ? -19.611 -4.571 -5.186 1.00 97.25 589 ARG A CA 1
ATOM 4642 C C . ARG A 1 589 ? -20.735 -5.603 -5.091 1.00 97.25 589 ARG A C 1
ATOM 4644 O O . ARG A 1 589 ? -21.884 -5.241 -4.833 1.00 97.25 589 ARG A O 1
ATOM 4651 N N . GLU A 1 590 ? -20.389 -6.886 -5.153 1.00 95.81 590 GLU A N 1
ATOM 4652 C CA . GLU A 1 590 ? -21.260 -8.016 -4.820 1.00 95.81 590 GLU A CA 1
ATOM 4653 C C . GLU A 1 590 ? -21.774 -7.993 -3.369 1.00 95.81 590 GLU A C 1
ATOM 4655 O O . GLU A 1 590 ? -22.845 -8.543 -3.099 1.00 95.81 590 GLU A O 1
ATOM 4660 N N . GLN A 1 591 ? -21.033 -7.383 -2.437 1.00 97.12 591 GLN A N 1
ATOM 4661 C CA . GLN A 1 591 ? -21.366 -7.319 -1.008 1.00 97.12 591 GLN A CA 1
ATOM 4662 C C . GLN A 1 591 ? -21.959 -5.964 -0.587 1.00 97.12 591 GLN A C 1
ATOM 4664 O O . GLN A 1 591 ? -22.729 -5.911 0.371 1.00 97.12 591 GLN A O 1
ATOM 4669 N N . ARG A 1 592 ? -21.642 -4.862 -1.273 1.00 97.81 592 ARG A N 1
ATOM 4670 C CA . ARG A 1 592 ? -22.248 -3.540 -1.044 1.00 97.81 592 ARG A CA 1
ATOM 4671 C C . ARG A 1 592 ? -22.155 -2.697 -2.316 1.00 97.81 592 ARG A C 1
ATOM 4673 O O . ARG A 1 592 ? -21.096 -2.613 -2.924 1.00 97.81 592 ARG A O 1
ATOM 4680 N N . VAL A 1 593 ? -23.256 -2.051 -2.698 1.00 95.81 593 VAL A N 1
ATOM 4681 C CA . VAL A 1 593 ? -23.363 -1.229 -3.918 1.00 95.81 593 VAL A CA 1
ATOM 4682 C C . VAL A 1 593 ? -22.200 -0.241 -4.096 1.00 95.81 593 VAL A C 1
ATOM 4684 O O . VAL A 1 593 ? -21.844 0.478 -3.168 1.00 95.81 593 VAL A O 1
ATOM 4687 N N . ASN A 1 594 ? -21.641 -0.167 -5.310 1.00 95.00 594 ASN A N 1
ATOM 4688 C CA . ASN A 1 594 ? -20.665 0.848 -5.740 1.00 95.00 594 ASN A CA 1
ATOM 4689 C C . ASN A 1 594 ? -19.432 1.027 -4.820 1.00 95.00 594 ASN A C 1
ATOM 4691 O O . ASN A 1 594 ? -18.908 2.138 -4.688 1.00 95.00 594 ASN A O 1
ATOM 4695 N N . MET A 1 595 ? -18.956 -0.050 -4.185 1.00 98.00 595 MET A N 1
ATOM 4696 C CA . MET A 1 595 ? -17.655 -0.072 -3.504 1.00 98.00 595 MET A CA 1
ATOM 4697 C C . MET A 1 595 ? -16.531 0.306 -4.484 1.00 98.00 595 MET A C 1
ATOM 4699 O O . MET A 1 595 ? -16.507 -0.196 -5.607 1.00 98.00 595 MET A O 1
ATOM 4703 N N . VAL A 1 596 ? -15.634 1.207 -4.053 1.00 97.12 596 VAL A N 1
ATOM 4704 C CA . VAL A 1 596 ? -14.712 1.985 -4.915 1.00 97.12 596 VAL A CA 1
ATOM 4705 C C . VAL A 1 596 ? -15.508 2.763 -5.972 1.00 97.12 596 VAL A C 1
ATOM 4707 O O . VAL A 1 596 ? -15.870 2.244 -7.025 1.00 97.12 596 VAL A O 1
ATOM 4710 N N . GLN A 1 597 ? -15.848 4.015 -5.658 1.00 94.19 597 GLN A N 1
ATOM 4711 C CA . GLN A 1 597 ? -16.994 4.704 -6.267 1.00 94.19 597 GLN A CA 1
ATOM 4712 C C . GLN A 1 597 ? -16.650 5.524 -7.521 1.00 94.19 597 GLN A C 1
ATOM 4714 O O . GLN A 1 597 ? -17.552 5.867 -8.282 1.00 94.19 597 GLN A O 1
ATOM 4719 N N . THR A 1 598 ? -15.377 5.852 -7.755 1.00 93.31 598 THR A N 1
ATOM 4720 C CA . THR A 1 598 ? -14.931 6.648 -8.914 1.00 93.31 598 THR A CA 1
ATOM 4721 C C . THR A 1 598 ? -13.678 6.057 -9.555 1.00 93.31 598 THR A C 1
ATOM 4723 O O . THR A 1 598 ? -12.912 5.367 -8.883 1.00 93.31 598 THR A O 1
ATOM 4726 N N . VAL A 1 599 ? -13.431 6.384 -10.830 1.00 91.88 599 VAL A N 1
ATOM 4727 C CA . VAL A 1 599 ? -12.206 5.983 -11.546 1.00 91.88 599 VAL A CA 1
ATOM 4728 C C . VAL A 1 599 ? -10.958 6.437 -10.782 1.00 91.88 599 VAL A C 1
ATOM 4730 O O . VAL A 1 599 ? -10.073 5.627 -10.539 1.00 91.88 599 VAL A O 1
ATOM 4733 N N . ASN A 1 600 ? -10.910 7.685 -10.297 1.00 90.88 600 ASN A N 1
ATOM 4734 C CA . ASN A 1 600 ? -9.774 8.177 -9.505 1.00 90.88 600 ASN A CA 1
ATOM 4735 C C . ASN A 1 600 ? -9.529 7.309 -8.253 1.00 90.88 600 ASN A C 1
ATOM 4737 O O . ASN A 1 600 ? -8.387 6.983 -7.953 1.00 90.88 600 ASN A O 1
ATOM 4741 N N . GLN A 1 601 ? -10.585 6.854 -7.560 1.00 94.56 601 GLN A N 1
ATOM 4742 C CA . GLN A 1 601 ? -10.472 5.939 -6.408 1.00 94.56 601 GLN A CA 1
ATOM 4743 C C . GLN A 1 601 ? -10.015 4.521 -6.786 1.00 94.56 601 GLN A C 1
ATOM 4745 O O . GLN A 1 601 ? -9.501 3.811 -5.922 1.00 94.56 601 GLN A O 1
ATOM 4750 N N . PHE A 1 602 ? -10.206 4.112 -8.041 1.00 94.19 602 PHE A N 1
ATOM 4751 C CA . PHE A 1 602 ? -9.750 2.836 -8.594 1.00 94.19 602 PHE A CA 1
ATOM 4752 C C . PHE A 1 602 ? -8.286 2.909 -9.053 1.00 94.19 602 PHE A C 1
ATOM 4754 O O . PHE A 1 602 ? -7.498 2.037 -8.696 1.00 94.19 602 PHE A O 1
ATOM 4761 N N . ILE A 1 603 ? -7.876 3.989 -9.725 1.00 90.31 603 ILE A N 1
ATOM 4762 C CA . ILE A 1 603 ? -6.464 4.269 -10.049 1.00 90.31 603 ILE A CA 1
ATOM 4763 C C . ILE A 1 603 ? -5.643 4.391 -8.754 1.00 90.31 603 ILE A C 1
ATOM 4765 O O . ILE A 1 603 ? -4.634 3.715 -8.583 1.00 90.31 603 ILE A O 1
ATOM 4769 N N . PHE A 1 604 ? -6.127 5.167 -7.784 1.00 90.19 604 PHE A N 1
ATOM 4770 C CA . PHE A 1 604 ? -5.461 5.347 -6.491 1.00 90.19 604 PHE A CA 1
ATOM 4771 C C . PHE A 1 604 ? -5.404 4.065 -5.642 1.00 90.19 604 PHE A C 1
ATOM 4773 O O . PHE A 1 604 ? -4.502 3.901 -4.823 1.00 90.19 604 PHE A O 1
ATOM 4780 N N . LEU A 1 605 ? -6.335 3.123 -5.842 1.00 95.56 605 LEU A N 1
ATOM 4781 C CA . LEU A 1 605 ? -6.242 1.792 -5.237 1.00 95.56 605 LEU A CA 1
ATOM 4782 C C . LEU A 1 605 ? -5.045 1.009 -5.797 1.00 95.56 605 LEU A C 1
ATOM 4784 O O . LEU A 1 605 ? -4.350 0.355 -5.024 1.00 95.56 605 LEU A O 1
ATOM 4788 N N . HIS A 1 606 ? -4.768 1.108 -7.100 1.00 91.50 606 HIS A N 1
ATOM 4789 C CA . HIS A 1 606 ? -3.586 0.488 -7.703 1.00 91.50 606 HIS A CA 1
ATOM 4790 C C . HIS A 1 606 ? -2.292 1.086 -7.137 1.00 91.50 606 HIS A C 1
ATOM 4792 O O . HIS A 1 606 ? -1.405 0.332 -6.738 1.00 91.50 606 HIS A O 1
ATOM 4798 N N . ASP A 1 607 ? -2.216 2.415 -7.007 1.00 82.94 607 ASP A N 1
ATOM 4799 C CA . ASP A 1 607 ? -1.082 3.095 -6.362 1.00 82.94 607 ASP A CA 1
ATOM 4800 C C . ASP A 1 607 ? -0.878 2.631 -4.913 1.00 82.94 607 ASP A C 1
ATOM 4802 O O . ASP A 1 607 ? 0.234 2.290 -4.511 1.00 82.94 607 ASP A O 1
ATOM 4806 N N . ALA A 1 608 ? -1.956 2.576 -4.125 1.00 88.12 608 ALA A N 1
ATOM 4807 C CA . ALA A 1 608 ? -1.894 2.157 -2.729 1.00 88.12 608 ALA A CA 1
ATOM 4808 C C . ALA A 1 608 ? -1.486 0.688 -2.573 1.00 88.12 608 ALA A C 1
ATOM 4810 O O . ALA A 1 608 ? -0.699 0.370 -1.681 1.00 88.12 608 ALA A O 1
ATOM 4811 N N . VAL A 1 609 ? -1.961 -0.201 -3.449 1.00 91.06 609 VAL A N 1
ATOM 4812 C CA . VAL A 1 609 ? -1.531 -1.604 -3.469 1.00 91.06 609 VAL A CA 1
ATOM 4813 C C . VAL A 1 609 ? -0.046 -1.699 -3.835 1.00 91.06 609 VAL A C 1
ATOM 4815 O O . VAL A 1 609 ? 0.707 -2.336 -3.098 1.00 91.06 609 VAL A O 1
ATOM 4818 N N . ALA A 1 610 ? 0.406 -1.017 -4.891 1.00 77.69 610 ALA A N 1
ATOM 4819 C CA . ALA A 1 610 ? 1.797 -1.060 -5.353 1.00 77.69 610 ALA A CA 1
ATOM 4820 C C . ALA A 1 610 ? 2.794 -0.506 -4.310 1.00 77.69 610 ALA A C 1
ATOM 4822 O O . ALA A 1 610 ? 3.839 -1.117 -4.067 1.00 77.69 610 ALA A O 1
ATOM 4823 N N . GLU A 1 611 ? 2.440 0.591 -3.632 1.00 74.81 611 GLU A N 1
ATOM 4824 C CA . GLU A 1 611 ? 3.203 1.148 -2.505 1.00 74.81 611 GLU A CA 1
ATOM 4825 C C . GLU A 1 611 ? 3.176 0.207 -1.285 1.00 74.81 611 GLU A C 1
ATOM 4827 O O . GLU A 1 611 ? 4.216 -0.042 -0.674 1.00 74.81 611 GLU A O 1
ATOM 4832 N N . SER A 1 612 ? 2.021 -0.386 -0.947 1.00 80.00 612 SER A N 1
ATOM 4833 C CA . SER A 1 612 ? 1.901 -1.298 0.206 1.00 80.00 612 SER A CA 1
ATOM 4834 C C . SER A 1 612 ? 2.722 -2.584 0.064 1.00 80.00 612 SER A C 1
ATOM 4836 O O . SER A 1 612 ? 3.238 -3.088 1.062 1.00 80.00 612 SER A O 1
ATOM 4838 N N . LEU A 1 613 ? 2.875 -3.091 -1.165 1.00 72.38 613 LEU A N 1
ATOM 4839 C CA . LEU A 1 613 ? 3.646 -4.295 -1.495 1.00 72.38 613 LEU A CA 1
ATOM 4840 C C . LEU A 1 613 ? 5.163 -4.049 -1.563 1.00 72.38 613 LEU A C 1
ATOM 4842 O O . LEU A 1 613 ? 5.930 -4.998 -1.710 1.00 72.38 613 LEU A O 1
ATOM 4846 N N . GLY A 1 614 ? 5.600 -2.797 -1.413 1.00 60.47 614 GLY A N 1
ATOM 4847 C CA . GLY A 1 614 ? 7.004 -2.437 -1.232 1.00 60.47 614 GLY A CA 1
ATOM 4848 C C . GLY A 1 614 ? 7.813 -2.234 -2.513 1.00 60.47 614 GLY A C 1
ATOM 4849 O O . GLY A 1 614 ? 9.038 -2.157 -2.441 1.00 60.47 614 GLY A O 1
ATOM 4850 N N . PHE A 1 615 ? 7.156 -2.093 -3.669 1.00 54.06 615 PHE A N 1
ATOM 4851 C CA . PHE A 1 615 ? 7.833 -1.785 -4.940 1.00 54.06 615 PHE A CA 1
ATOM 4852 C C . PHE A 1 615 ? 8.206 -0.302 -5.084 1.00 54.06 615 PHE A C 1
ATOM 4854 O O . PHE A 1 615 ? 9.076 0.026 -5.885 1.00 54.06 615 PHE A O 1
ATOM 4861 N N . GLY A 1 616 ? 7.631 0.568 -4.243 1.00 43.56 616 GLY A N 1
ATOM 4862 C CA . GLY A 1 616 ? 8.200 1.879 -3.921 1.00 43.56 616 GLY A CA 1
ATOM 4863 C C . GLY A 1 616 ? 9.270 1.789 -2.825 1.00 43.56 616 GLY A C 1
ATOM 4864 O O . GLY A 1 616 ? 10.388 2.274 -3.004 1.00 43.56 616 GLY A O 1
ATOM 4865 N N . THR A 1 617 ? 8.959 1.139 -1.689 1.00 46.81 617 THR A N 1
ATOM 4866 C CA . THR A 1 617 ? 9.936 0.878 -0.610 1.00 46.81 617 THR A CA 1
ATOM 4867 C C . THR A 1 617 ? 9.733 -0.438 0.125 1.00 46.81 617 THR A C 1
ATOM 4869 O O . THR A 1 617 ? 8.693 -0.668 0.737 1.00 46.81 617 THR A O 1
ATOM 4872 N N . MET A 1 618 ? 10.799 -1.231 0.209 1.00 41.28 618 MET A N 1
ATOM 4873 C CA . MET A 1 618 ? 10.986 -2.121 1.349 1.00 41.28 618 MET A CA 1
ATOM 4874 C C . MET A 1 618 ? 11.751 -1.371 2.447 1.00 41.28 618 MET A C 1
ATOM 4876 O O . MET A 1 618 ? 12.828 -0.851 2.150 1.00 41.28 618 MET A O 1
ATOM 4880 N N . PRO A 1 619 ? 11.238 -1.308 3.691 1.00 47.31 619 PRO A N 1
ATOM 4881 C CA . PRO A 1 619 ? 11.954 -0.708 4.809 1.00 47.31 619 PRO A CA 1
ATOM 4882 C C . PRO A 1 619 ? 13.178 -1.558 5.148 1.00 47.31 619 PRO A C 1
ATOM 4884 O O . PRO A 1 619 ? 13.077 -2.610 5.787 1.00 47.31 619 PRO A O 1
ATOM 4887 N N . VAL A 1 620 ? 14.358 -1.120 4.713 1.00 53.22 620 VAL A N 1
ATOM 4888 C CA . VAL A 1 620 ? 15.603 -1.806 5.064 1.00 53.22 620 VAL A CA 1
ATOM 4889 C C . VAL A 1 620 ? 15.954 -1.414 6.491 1.00 53.22 620 VAL A C 1
ATOM 4891 O O . VAL A 1 620 ? 16.389 -0.292 6.741 1.00 53.22 620 VAL A O 1
ATOM 4894 N N . PHE A 1 621 ? 15.747 -2.319 7.450 1.00 57.66 621 PHE A N 1
ATOM 4895 C CA . PHE A 1 621 ? 16.172 -2.066 8.825 1.00 57.66 621 PHE A CA 1
ATOM 4896 C C . PHE A 1 621 ? 17.679 -1.825 8.868 1.00 57.66 621 PHE A C 1
ATOM 4898 O O . PHE A 1 621 ? 18.434 -2.583 8.263 1.00 57.66 621 PHE A O 1
ATOM 4905 N N . ASN A 1 622 ? 18.125 -0.829 9.637 1.00 60.00 622 ASN A N 1
ATOM 4906 C CA . ASN A 1 622 ? 19.522 -0.369 9.631 1.00 60.00 622 ASN A CA 1
ATOM 4907 C C . ASN A 1 622 ? 20.552 -1.522 9.794 1.00 60.00 622 ASN A C 1
ATOM 4909 O O . ASN A 1 622 ? 21.565 -1.585 9.107 1.00 60.00 622 ASN A O 1
ATOM 4913 N N . LYS A 1 623 ? 20.230 -2.530 10.619 1.00 60.41 623 LYS A N 1
ATOM 4914 C CA . LYS A 1 623 ? 21.065 -3.733 10.839 1.00 60.41 623 LYS A CA 1
ATOM 4915 C C . LYS A 1 623 ? 21.196 -4.687 9.643 1.00 60.41 623 LYS A C 1
ATOM 4917 O O . LYS A 1 623 ? 22.089 -5.522 9.651 1.00 60.41 623 LYS A O 1
ATOM 4922 N N . GLN A 1 624 ? 20.281 -4.621 8.680 1.00 61.53 624 GLN A N 1
ATOM 4923 C CA . GLN A 1 624 ? 20.250 -5.453 7.471 1.00 61.53 624 GLN A CA 1
ATOM 4924 C C . GLN A 1 624 ? 20.757 -4.688 6.238 1.00 61.53 624 GLN A C 1
ATOM 4926 O O . GLN A 1 624 ? 20.892 -5.272 5.165 1.00 61.53 624 GLN A O 1
ATOM 4931 N N . PHE A 1 625 ? 21.051 -3.391 6.378 1.00 71.94 625 PHE A N 1
ATOM 4932 C CA . PHE A 1 625 ? 21.498 -2.547 5.276 1.00 71.94 625 PHE A CA 1
ATOM 4933 C C . PHE A 1 625 ? 22.795 -3.029 4.593 1.00 71.94 625 PHE A C 1
ATOM 4935 O O . PHE A 1 625 ? 22.823 -2.997 3.363 1.00 71.94 625 PHE A O 1
ATOM 4942 N N . PRO A 1 626 ? 23.819 -3.562 5.299 1.00 74.38 626 PRO A N 1
ATOM 4943 C CA . PRO A 1 626 ? 25.002 -4.127 4.641 1.00 74.38 626 PRO A CA 1
ATOM 4944 C C . PRO A 1 626 ? 24.681 -5.303 3.704 1.00 74.38 626 PRO A C 1
ATOM 4946 O O . PRO A 1 626 ? 25.197 -5.361 2.590 1.00 74.38 626 PRO A O 1
ATOM 4949 N N . ASP A 1 627 ? 23.787 -6.210 4.114 1.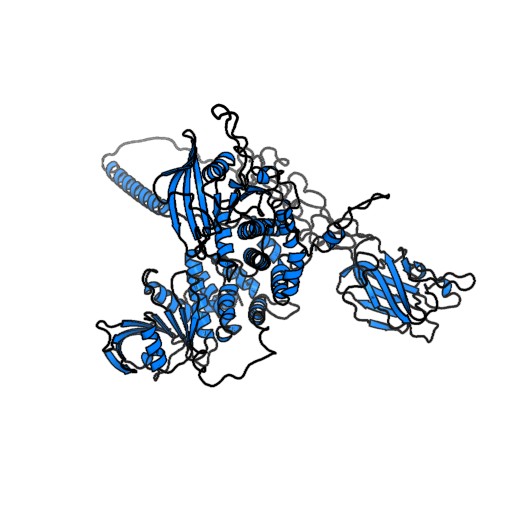00 63.84 627 ASP A N 1
ATOM 4950 C CA . ASP A 1 627 ? 23.370 -7.351 3.288 1.00 63.84 627 ASP A CA 1
ATOM 4951 C C . ASP A 1 627 ? 22.520 -6.922 2.090 1.00 63.84 627 ASP A C 1
ATOM 4953 O O . ASP A 1 627 ? 22.705 -7.437 0.987 1.00 63.84 627 ASP A O 1
ATOM 4957 N N . VAL A 1 628 ? 21.616 -5.953 2.277 1.00 62.59 628 VAL A N 1
ATOM 4958 C CA . VAL A 1 628 ? 20.801 -5.423 1.175 1.00 62.59 628 VAL A CA 1
ATOM 4959 C C . VAL A 1 628 ? 21.655 -4.635 0.183 1.00 62.59 628 VAL A C 1
ATOM 4961 O O . VAL A 1 628 ? 21.468 -4.801 -1.017 1.00 62.59 628 VAL A O 1
ATOM 4964 N N . LEU A 1 629 ? 22.620 -3.830 0.637 1.00 74.69 629 LEU A N 1
ATOM 4965 C CA . LEU A 1 629 ? 23.535 -3.134 -0.270 1.00 74.69 629 LEU A CA 1
ATOM 4966 C C . LEU A 1 629 ? 24.414 -4.128 -1.038 1.00 74.69 629 LEU A C 1
ATOM 4968 O O . LEU A 1 629 ? 24.530 -3.997 -2.251 1.00 74.69 629 LEU A O 1
ATOM 4972 N N . ARG A 1 630 ? 24.942 -5.173 -0.389 1.00 71.12 630 ARG A N 1
ATOM 4973 C CA . ARG A 1 630 ? 25.658 -6.262 -1.077 1.00 71.12 630 ARG A CA 1
ATOM 4974 C C . ARG A 1 630 ? 24.798 -6.913 -2.169 1.00 71.12 630 ARG A C 1
ATOM 4976 O O . ARG A 1 630 ? 25.237 -6.996 -3.309 1.00 71.12 630 ARG A O 1
ATOM 4983 N N . TYR A 1 631 ? 23.547 -7.257 -1.858 1.00 64.69 631 TYR A N 1
ATOM 4984 C CA . TYR A 1 631 ? 22.576 -7.760 -2.840 1.00 64.69 631 TYR A CA 1
ATOM 4985 C C . TYR A 1 631 ? 22.264 -6.748 -3.964 1.00 64.69 631 TYR A C 1
ATOM 4987 O O . TYR A 1 631 ? 21.941 -7.145 -5.083 1.00 64.69 631 TYR A O 1
ATOM 4995 N N . LEU A 1 632 ? 22.339 -5.439 -3.707 1.00 64.44 632 LEU A N 1
ATOM 4996 C CA . LEU A 1 632 ? 22.143 -4.413 -4.737 1.00 64.44 632 LEU A CA 1
ATOM 4997 C C . LEU A 1 632 ? 23.381 -4.210 -5.627 1.00 64.44 632 LEU A C 1
ATOM 4999 O O . LEU A 1 632 ? 23.220 -3.879 -6.801 1.00 64.44 632 LEU A O 1
ATOM 5003 N N . MET A 1 633 ? 24.582 -4.444 -5.096 1.00 76.44 633 MET A N 1
ATOM 5004 C CA . MET A 1 633 ? 25.859 -4.361 -5.817 1.00 76.44 633 MET A CA 1
ATOM 5005 C C . MET A 1 633 ? 26.167 -5.592 -6.684 1.00 76.44 633 MET A C 1
ATOM 5007 O O . MET A 1 633 ? 27.058 -5.521 -7.521 1.00 76.44 633 MET A O 1
ATOM 5011 N N . GLU A 1 634 ? 25.448 -6.707 -6.520 1.00 72.62 634 GLU A N 1
ATOM 5012 C CA . GLU A 1 634 ? 25.571 -7.869 -7.411 1.00 72.62 634 GLU A CA 1
ATOM 5013 C C . GLU A 1 634 ? 25.190 -7.507 -8.861 1.00 72.62 634 GLU A C 1
ATOM 5015 O O . GLU A 1 634 ? 24.087 -7.008 -9.124 1.00 72.62 634 GLU A O 1
ATOM 5020 N N . GLU A 1 635 ? 26.098 -7.789 -9.800 1.00 72.19 635 GLU A N 1
ATOM 5021 C CA . GLU A 1 635 ? 25.864 -7.703 -11.245 1.00 72.19 635 GLU A CA 1
ATOM 5022 C C . GLU A 1 635 ? 24.948 -8.831 -11.745 1.00 72.19 635 GLU A C 1
ATOM 5024 O O . GLU A 1 635 ? 24.956 -9.955 -11.244 1.00 72.19 635 GLU A O 1
ATOM 5029 N N . ASP A 1 636 ? 24.160 -8.529 -12.774 1.00 46.91 636 ASP A N 1
ATOM 5030 C CA . ASP A 1 636 ? 23.371 -9.506 -13.521 1.00 46.91 636 ASP A CA 1
ATOM 5031 C C . ASP A 1 636 ? 24.144 -10.022 -14.747 1.00 46.91 636 ASP A C 1
ATOM 5033 O O . ASP A 1 636 ? 24.523 -9.239 -15.621 1.00 46.91 636 ASP A O 1
ATOM 5037 N N . GLU A 1 637 ? 24.328 -11.345 -14.832 1.00 46.19 637 GLU A N 1
ATOM 5038 C CA . GLU A 1 637 ? 25.127 -12.018 -15.873 1.00 46.19 637 GLU A CA 1
ATOM 5039 C C . GLU A 1 637 ? 24.649 -11.767 -17.317 1.00 46.19 637 GLU A C 1
ATOM 5041 O O . GLU A 1 637 ? 25.425 -11.955 -18.255 1.00 46.19 637 GLU A O 1
ATOM 5046 N N . MET A 1 638 ? 23.391 -11.354 -17.526 1.00 40.31 638 MET A N 1
ATOM 5047 C CA . MET A 1 638 ? 22.838 -11.098 -18.860 1.00 40.31 638 MET A CA 1
ATOM 5048 C C . MET A 1 638 ? 22.900 -9.624 -19.265 1.00 40.31 638 MET A C 1
ATOM 5050 O O . MET A 1 638 ? 23.059 -9.344 -20.454 1.00 40.31 638 MET A O 1
ATOM 5054 N N . SER A 1 639 ? 22.756 -8.678 -18.327 1.00 49.09 639 SER A N 1
ATOM 5055 C CA . SER A 1 639 ? 22.802 -7.242 -18.655 1.00 49.09 639 SER A CA 1
ATOM 5056 C C . SER A 1 639 ? 24.116 -6.538 -18.328 1.00 49.09 639 SER A C 1
ATOM 5058 O O . SER A 1 639 ? 24.285 -5.412 -18.786 1.00 49.09 639 SER A O 1
ATOM 5060 N N . GLY A 1 640 ? 25.008 -7.132 -17.525 1.00 68.38 640 GLY A N 1
ATOM 5061 C CA . GLY A 1 640 ? 26.240 -6.468 -17.073 1.00 68.38 640 GLY A CA 1
ATOM 5062 C C . GLY A 1 640 ? 25.963 -5.175 -16.298 1.00 68.38 640 GLY A C 1
ATOM 5063 O O . GLY A 1 640 ? 26.650 -4.179 -16.491 1.00 68.38 640 GLY A O 1
ATOM 5064 N N . LEU A 1 641 ? 24.890 -5.174 -15.497 1.00 63.12 641 LEU A N 1
ATOM 5065 C CA . LEU A 1 641 ? 24.480 -4.056 -14.644 1.00 63.12 641 LEU A CA 1
ATOM 5066 C C . LEU A 1 641 ? 24.156 -4.587 -13.254 1.00 63.12 641 LEU A C 1
ATOM 5068 O O . LEU A 1 641 ? 23.519 -5.637 -13.119 1.00 63.12 641 LEU A O 1
ATOM 5072 N N . THR A 1 642 ? 24.521 -3.823 -12.235 1.00 74.25 642 THR A N 1
ATOM 5073 C CA . THR A 1 642 ? 24.128 -4.070 -10.846 1.00 74.25 642 THR A CA 1
ATOM 5074 C C . THR A 1 642 ? 22.627 -3.860 -10.638 1.00 74.25 642 THR A C 1
ATOM 5076 O O . THR A 1 642 ? 21.953 -3.108 -11.359 1.00 74.25 642 THR A O 1
ATOM 5079 N N . ARG A 1 643 ? 22.059 -4.482 -9.599 1.00 62.22 643 ARG A N 1
ATOM 5080 C CA . ARG A 1 643 ? 20.655 -4.228 -9.219 1.00 62.22 643 ARG A CA 1
ATOM 5081 C C . ARG A 1 643 ? 20.448 -2.782 -8.729 1.00 62.22 643 ARG A C 1
ATOM 5083 O O . ARG A 1 643 ? 19.349 -2.247 -8.881 1.00 62.22 643 ARG A O 1
ATOM 5090 N N . LEU A 1 644 ? 21.498 -2.120 -8.234 1.00 75.69 644 LEU A N 1
ATOM 5091 C CA . LEU A 1 644 ? 21.514 -0.693 -7.895 1.00 75.69 644 LEU A CA 1
ATOM 5092 C C . LEU A 1 644 ? 21.413 0.206 -9.142 1.00 75.69 644 LEU A C 1
ATOM 5094 O O . LEU A 1 644 ? 20.632 1.157 -9.151 1.00 75.69 644 LEU A O 1
ATOM 5098 N N . GLU A 1 645 ? 22.124 -0.113 -10.228 1.00 75.25 645 GLU A N 1
ATOM 5099 C CA . GLU A 1 645 ? 21.973 0.584 -11.517 1.00 75.25 645 GLU A CA 1
ATOM 5100 C C . GLU A 1 645 ? 20.592 0.365 -12.131 1.00 75.25 645 GLU A C 1
ATOM 5102 O O . GLU A 1 645 ? 20.047 1.270 -12.765 1.00 75.25 645 GLU A O 1
ATOM 5107 N N . ARG A 1 646 ? 19.981 -0.809 -11.928 1.00 59.66 646 ARG A N 1
ATOM 5108 C CA . ARG A 1 646 ? 18.584 -1.053 -12.323 1.00 59.66 646 ARG A CA 1
ATOM 5109 C C . ARG A 1 646 ? 17.621 -0.147 -11.545 1.00 59.66 646 ARG A C 1
ATOM 5111 O O . ARG A 1 646 ? 16.817 0.534 -12.179 1.00 59.66 646 ARG A O 1
ATOM 5118 N N . GLN A 1 647 ? 17.761 -0.041 -10.217 1.00 68.56 647 GLN A N 1
ATOM 5119 C CA . GLN A 1 647 ? 16.999 0.919 -9.396 1.00 68.56 647 GLN A CA 1
ATOM 5120 C C . GLN A 1 647 ? 17.189 2.370 -9.868 1.00 68.56 647 GLN A C 1
ATOM 5122 O O . GLN A 1 647 ? 16.217 3.111 -10.023 1.00 68.56 647 GLN A O 1
ATOM 5127 N N . TYR A 1 648 ? 18.426 2.768 -10.173 1.00 75.62 648 TYR A N 1
ATOM 5128 C CA . TYR A 1 648 ? 18.723 4.099 -10.698 1.00 75.62 648 TYR A CA 1
ATOM 5129 C C . TYR A 1 648 ? 18.099 4.357 -12.080 1.00 75.62 648 TYR A C 1
ATOM 5131 O O . TYR A 1 648 ? 17.531 5.421 -12.323 1.00 75.62 648 TYR A O 1
ATOM 5139 N N . ASN A 1 649 ? 18.147 3.388 -12.995 1.00 63.81 649 ASN A N 1
ATOM 5140 C CA . ASN A 1 649 ? 17.551 3.547 -14.321 1.00 63.81 649 ASN A CA 1
ATOM 5141 C C . ASN A 1 649 ? 16.013 3.585 -14.279 1.00 63.81 649 ASN A C 1
ATOM 5143 O O . ASN A 1 649 ? 15.424 4.315 -15.074 1.00 63.81 649 ASN A O 1
ATOM 5147 N N . MET A 1 650 ? 15.361 2.919 -13.317 1.00 59.69 650 MET A N 1
ATOM 5148 C CA . MET A 1 650 ? 13.923 3.107 -13.063 1.00 59.69 650 MET A CA 1
ATOM 5149 C C . MET A 1 650 ? 13.608 4.564 -12.686 1.00 59.69 650 MET A C 1
ATOM 5151 O O . MET A 1 650 ? 12.694 5.156 -13.254 1.00 59.69 650 MET A O 1
ATOM 5155 N N . LEU A 1 651 ? 14.404 5.184 -11.804 1.00 61.38 651 LEU A N 1
ATOM 5156 C CA . LEU A 1 651 ? 14.238 6.595 -11.417 1.00 61.38 651 LEU A CA 1
ATOM 5157 C C . LEU A 1 651 ? 14.359 7.564 -12.605 1.00 61.38 651 LEU A C 1
ATOM 5159 O O . LEU A 1 651 ? 13.688 8.594 -12.623 1.00 61.38 651 LEU A O 1
ATOM 5163 N N . ARG A 1 652 ? 15.174 7.228 -13.614 1.00 63.38 652 ARG A N 1
ATOM 5164 C CA . ARG A 1 652 ? 15.290 8.002 -14.865 1.00 63.38 652 ARG A CA 1
ATOM 5165 C C . ARG A 1 652 ? 14.067 7.863 -15.777 1.00 63.38 652 ARG A C 1
ATOM 5167 O O . ARG A 1 652 ? 13.767 8.793 -16.518 1.00 63.38 652 ARG A O 1
ATOM 5174 N N . GLN A 1 653 ? 13.378 6.723 -15.736 1.00 56.00 653 GLN A N 1
ATOM 5175 C CA . GLN A 1 653 ? 12.215 6.435 -16.586 1.00 56.00 653 GLN A CA 1
ATOM 5176 C C . GLN A 1 653 ? 10.925 7.108 -16.093 1.00 56.00 653 GLN A C 1
ATOM 5178 O O . GLN A 1 653 ? 10.054 7.394 -16.909 1.00 56.00 653 GLN A O 1
ATOM 5183 N N . LEU A 1 654 ? 10.828 7.445 -14.798 1.00 50.84 654 LEU A N 1
ATOM 5184 C CA . LEU A 1 654 ? 9.654 8.081 -14.167 1.00 50.84 654 LEU A CA 1
ATOM 5185 C C . LEU A 1 654 ? 9.223 9.442 -14.761 1.00 50.84 654 LEU A C 1
ATOM 5187 O O . LEU A 1 654 ? 8.215 9.984 -14.322 1.00 50.84 654 LEU A O 1
ATOM 5191 N N . ASN A 1 655 ? 9.982 10.022 -15.697 1.00 47.75 655 ASN A N 1
ATOM 5192 C CA . ASN A 1 655 ? 9.764 11.379 -16.218 1.00 47.75 655 ASN A CA 1
ATOM 5193 C C . ASN A 1 655 ? 10.000 11.499 -17.744 1.00 47.75 655 ASN A C 1
ATOM 5195 O O . ASN A 1 655 ? 10.385 12.562 -18.241 1.00 47.75 655 ASN A O 1
ATOM 5199 N N . MET A 1 656 ? 9.814 10.404 -18.495 1.00 39.06 656 MET A N 1
ATOM 5200 C CA . MET A 1 656 ? 10.037 10.358 -19.954 1.00 39.06 656 MET A CA 1
ATOM 5201 C C . MET A 1 656 ? 8.841 10.808 -20.819 1.00 39.06 656 MET A C 1
ATOM 5203 O O . MET A 1 656 ? 8.996 10.900 -22.031 1.00 39.06 656 MET A O 1
ATOM 5207 N N . GLU A 1 657 ? 7.672 11.102 -20.242 1.00 39.44 657 GLU A N 1
ATOM 5208 C CA . GLU A 1 657 ? 6.425 11.314 -21.011 1.00 39.44 657 GLU A CA 1
ATOM 5209 C C . GLU A 1 657 ? 6.145 12.774 -21.437 1.00 39.44 657 GLU A C 1
ATOM 5211 O O . GLU A 1 657 ? 5.128 13.035 -22.073 1.00 39.44 657 GLU A O 1
ATOM 5216 N N . GLU A 1 658 ? 7.033 13.731 -21.133 1.00 37.88 658 GLU A N 1
ATOM 5217 C CA . GLU A 1 658 ? 6.784 15.175 -21.351 1.00 37.88 658 GLU A CA 1
ATOM 5218 C C . GLU A 1 658 ? 7.596 15.818 -22.503 1.00 37.88 658 GLU A C 1
ATOM 5220 O O . GLU A 1 658 ? 7.698 17.038 -22.602 1.00 37.88 658 GLU A O 1
ATOM 5225 N N . GLU A 1 659 ? 8.151 15.014 -23.420 1.00 37.56 659 GLU A N 1
ATOM 5226 C CA . GLU A 1 659 ? 8.868 15.486 -24.620 1.00 37.56 659 GLU A CA 1
ATOM 5227 C C . GLU A 1 659 ? 8.357 14.813 -25.907 1.00 37.56 659 GLU A C 1
ATOM 5229 O O . GLU A 1 659 ? 8.902 13.800 -26.326 1.00 37.56 659 GLU A O 1
ATOM 5234 N N . GLU A 1 660 ? 7.308 15.387 -26.525 1.00 31.91 660 GLU A N 1
ATOM 5235 C CA . GLU A 1 660 ? 7.164 15.610 -27.991 1.00 31.91 660 GLU A CA 1
ATOM 5236 C C . GLU A 1 660 ? 5.752 16.110 -28.418 1.00 31.91 660 GLU A C 1
ATOM 5238 O O . GLU A 1 660 ? 5.163 15.639 -29.387 1.00 31.91 660 GLU A O 1
ATOM 5243 N N . SER A 1 661 ? 5.182 17.133 -27.761 1.00 32.50 661 SER A N 1
ATOM 5244 C CA . SER A 1 661 ? 4.280 18.079 -28.461 1.00 32.50 661 SER A CA 1
ATOM 5245 C C . SER A 1 661 ? 4.037 19.385 -27.692 1.00 32.50 661 SER A C 1
ATOM 5247 O O . SER A 1 661 ? 3.975 19.405 -26.471 1.00 32.50 661 SER A O 1
ATOM 5249 N N . ASN A 1 662 ? 3.836 20.477 -28.440 1.00 33.62 662 ASN A N 1
ATOM 5250 C CA . ASN A 1 662 ? 3.257 21.747 -27.976 1.00 33.62 662 ASN A CA 1
ATOM 5251 C C . ASN A 1 662 ? 3.959 22.479 -26.808 1.00 33.62 662 ASN A C 1
ATOM 5253 O O . ASN A 1 662 ? 3.333 22.743 -25.785 1.00 33.62 662 ASN A O 1
ATOM 5257 N N . MET A 1 663 ? 5.184 22.982 -27.018 1.00 26.06 663 MET A N 1
ATOM 5258 C CA . MET A 1 663 ? 5.582 24.226 -26.335 1.00 26.06 663 MET A CA 1
ATOM 5259 C C . MET A 1 663 ? 4.910 25.432 -27.017 1.00 26.06 663 MET A C 1
ATOM 5261 O O . MET A 1 663 ? 5.239 25.724 -28.172 1.00 26.06 663 MET A O 1
ATOM 5265 N N . PRO A 1 664 ? 4.020 26.185 -26.345 1.00 26.27 664 PRO A N 1
ATOM 5266 C CA . PRO A 1 664 ? 3.688 27.532 -26.775 1.00 26.27 664 PRO A CA 1
ATOM 5267 C C . PRO A 1 664 ? 4.837 28.473 -26.388 1.00 26.27 664 PRO A C 1
ATOM 5269 O O . PRO A 1 664 ? 5.191 28.583 -25.217 1.00 26.27 664 PRO A O 1
ATOM 5272 N N . VAL A 1 665 ? 5.412 29.183 -27.361 1.00 37.66 665 VAL A N 1
ATOM 5273 C CA . VAL A 1 665 ? 6.415 30.221 -27.077 1.00 37.66 665 VAL A CA 1
ATOM 5274 C C . VAL A 1 665 ? 5.720 31.407 -26.406 1.00 37.66 665 VAL A C 1
ATOM 5276 O O . VAL A 1 665 ? 5.110 32.235 -27.084 1.00 37.66 665 VAL A O 1
ATOM 5279 N N . TYR A 1 666 ? 5.823 31.487 -25.080 1.00 27.78 666 TYR A N 1
ATOM 5280 C CA . TYR A 1 666 ? 5.459 32.668 -24.301 1.00 27.78 666 TYR A CA 1
ATOM 5281 C C . TYR A 1 666 ? 6.700 33.404 -23.791 1.00 27.78 666 TYR A C 1
ATOM 5283 O O . TYR A 1 666 ? 7.782 32.844 -23.642 1.00 27.78 666 TYR A O 1
ATOM 5291 N N . SER A 1 667 ? 6.544 34.716 -23.660 1.00 29.39 667 SER A N 1
ATOM 5292 C CA . SER A 1 667 ? 7.623 35.699 -23.653 1.00 29.39 667 SER A CA 1
ATOM 5293 C C . SER A 1 667 ? 8.347 35.845 -22.316 1.00 29.39 667 SER A C 1
ATOM 5295 O O . SER A 1 667 ? 7.700 36.145 -21.320 1.00 29.39 667 SER A O 1
ATOM 5297 N N . ASN A 1 668 ? 9.681 35.809 -22.377 1.00 33.38 668 ASN A N 1
ATOM 5298 C CA . ASN A 1 668 ? 10.623 36.669 -21.648 1.00 33.38 668 ASN A CA 1
ATOM 5299 C C . ASN A 1 668 ? 10.160 37.227 -20.279 1.00 33.38 668 ASN A C 1
ATOM 5301 O O . ASN A 1 668 ? 9.811 38.403 -20.216 1.00 33.38 668 ASN A O 1
ATOM 5305 N N . ASP A 1 669 ? 10.232 36.421 -19.213 1.00 33.00 669 ASP A N 1
ATOM 5306 C CA . ASP A 1 669 ? 10.472 36.895 -17.825 1.00 33.00 669 ASP A CA 1
ATOM 5307 C C . ASP A 1 669 ? 10.808 35.755 -16.811 1.00 33.00 669 ASP A C 1
ATOM 5309 O O . ASP A 1 669 ? 10.956 36.014 -15.618 1.00 33.00 669 ASP A O 1
ATOM 5313 N N . ASP A 1 670 ? 10.958 34.491 -17.248 1.00 32.47 670 ASP A N 1
ATOM 5314 C CA . ASP A 1 670 ? 10.935 33.301 -16.364 1.00 32.47 670 ASP A CA 1
ATOM 5315 C C . ASP A 1 670 ? 12.295 32.647 -16.002 1.00 32.47 670 ASP A C 1
ATOM 5317 O O . ASP A 1 670 ? 12.308 31.638 -15.292 1.00 32.47 670 ASP A O 1
ATOM 5321 N N . ASP A 1 671 ? 13.444 33.218 -16.396 1.00 36.72 671 ASP A N 1
ATOM 5322 C CA . ASP A 1 671 ? 14.795 32.636 -16.166 1.00 36.72 671 ASP A CA 1
ATOM 5323 C C . ASP A 1 671 ? 15.153 32.374 -14.678 1.00 36.72 671 ASP A C 1
ATOM 5325 O O . ASP A 1 671 ? 16.123 31.682 -14.380 1.00 36.72 671 ASP A O 1
ATOM 5329 N N . VAL A 1 672 ? 14.377 32.900 -13.723 1.00 41.16 672 VAL A N 1
ATOM 5330 C CA . VAL A 1 672 ? 14.641 32.790 -12.272 1.00 41.16 672 VAL A CA 1
ATOM 5331 C C . VAL A 1 672 ? 13.918 31.597 -11.615 1.00 41.16 672 VAL A C 1
ATOM 5333 O O . VAL A 1 672 ? 14.277 31.187 -10.508 1.00 41.16 672 VAL A O 1
ATOM 5336 N N . GLN A 1 673 ? 12.906 30.992 -12.254 1.00 42.34 673 GLN A N 1
ATOM 5337 C CA . GLN A 1 673 ? 12.134 29.903 -11.619 1.00 42.34 673 GLN A CA 1
ATOM 5338 C C . GLN A 1 673 ? 12.883 28.558 -11.554 1.00 42.34 673 GLN A C 1
ATOM 5340 O O . GLN A 1 673 ? 12.542 27.709 -10.730 1.00 42.34 673 GLN A O 1
ATOM 5345 N N . SER A 1 674 ? 13.929 28.360 -12.359 1.00 52.03 674 SER A N 1
ATOM 5346 C CA . SER A 1 674 ? 14.724 27.121 -12.389 1.00 52.03 674 SER A CA 1
ATOM 5347 C C . SER A 1 674 ? 15.664 26.920 -11.193 1.00 52.03 674 SER A C 1
ATOM 5349 O O . SER A 1 674 ? 16.181 25.816 -11.012 1.00 52.03 674 SER A O 1
ATOM 5351 N N . GLU A 1 675 ? 15.914 27.953 -10.384 1.00 64.12 675 GLU A N 1
ATOM 5352 C CA . GLU A 1 675 ? 17.050 27.963 -9.448 1.00 64.12 675 GLU A CA 1
ATOM 5353 C C . GLU A 1 675 ? 16.676 27.776 -7.970 1.00 64.12 675 GLU A C 1
ATOM 5355 O O . GLU A 1 675 ? 17.567 27.507 -7.165 1.00 64.12 675 GLU A O 1
ATOM 5360 N N . ILE A 1 676 ? 15.387 27.853 -7.601 1.00 75.25 676 ILE A N 1
ATOM 5361 C CA . ILE A 1 676 ? 14.902 27.708 -6.212 1.00 75.25 676 ILE A CA 1
ATOM 5362 C C . ILE A 1 676 ? 13.741 26.705 -6.142 1.00 75.25 676 ILE A C 1
ATOM 5364 O O . ILE A 1 676 ? 12.638 26.990 -6.604 1.00 75.25 676 ILE A O 1
ATOM 5368 N N . ILE A 1 677 ? 13.947 25.557 -5.488 1.00 75.25 677 ILE A N 1
ATOM 5369 C CA . ILE A 1 677 ? 12.955 24.473 -5.397 1.00 75.25 677 ILE A CA 1
ATOM 5370 C C . ILE A 1 677 ? 12.511 24.228 -3.949 1.00 75.25 677 ILE A C 1
ATOM 5372 O O . ILE A 1 677 ? 13.326 24.083 -3.036 1.00 75.25 677 ILE A O 1
ATOM 5376 N N . TRP A 1 678 ? 11.195 24.119 -3.753 1.00 77.81 678 TRP A N 1
ATOM 5377 C CA . TRP A 1 678 ? 10.574 23.749 -2.479 1.00 77.81 678 TRP A CA 1
ATOM 5378 C C . TRP A 1 678 ? 10.497 22.233 -2.316 1.00 77.81 678 TRP A C 1
ATOM 5380 O O . TRP A 1 678 ? 9.830 21.536 -3.090 1.00 77.81 678 TRP A O 1
ATOM 5390 N N . LEU A 1 679 ? 11.153 21.730 -1.276 1.00 72.69 679 LEU A N 1
ATOM 5391 C CA . LEU A 1 679 ? 11.238 20.308 -0.975 1.00 72.69 679 LEU A CA 1
ATOM 5392 C C . LEU A 1 679 ? 10.253 19.933 0.150 1.00 72.69 679 LEU A C 1
ATOM 5394 O O . LEU A 1 679 ? 10.013 20.742 1.052 1.00 72.69 679 LEU A O 1
ATOM 5398 N N . PRO A 1 680 ? 9.650 18.730 0.111 1.00 63.53 680 PRO A N 1
ATOM 5399 C CA . PRO A 1 680 ? 8.660 18.323 1.102 1.00 63.53 680 PRO A CA 1
ATOM 5400 C C . PRO A 1 680 ? 9.297 18.089 2.482 1.00 63.53 680 PRO A C 1
ATOM 5402 O O . PRO A 1 680 ? 10.512 17.956 2.619 1.00 63.53 680 PRO A O 1
ATOM 5405 N N . ASN A 1 681 ? 8.469 18.017 3.521 1.00 65.38 681 ASN A N 1
ATOM 5406 C CA . ASN A 1 681 ? 8.906 17.723 4.885 1.00 65.38 681 ASN A CA 1
ATOM 5407 C C . ASN A 1 681 ? 8.586 16.256 5.224 1.00 65.38 681 ASN A C 1
ATOM 5409 O O . ASN A 1 681 ? 7.530 15.963 5.784 1.00 65.38 681 ASN A O 1
ATOM 5413 N N . LEU A 1 682 ? 9.468 15.326 4.841 1.00 56.34 682 LEU A N 1
ATOM 5414 C CA . LEU A 1 682 ? 9.227 13.879 4.978 1.00 56.34 682 LEU A CA 1
ATOM 5415 C C . LEU A 1 682 ? 9.457 13.379 6.419 1.00 56.34 682 LEU A C 1
ATOM 5417 O O . LEU A 1 682 ? 8.848 12.397 6.851 1.00 56.34 682 LEU A O 1
ATOM 5421 N N . SER A 1 683 ? 10.286 14.082 7.200 1.00 54.44 683 SER A N 1
ATOM 5422 C CA . SER A 1 683 ? 10.483 13.814 8.633 1.00 54.44 683 SER A CA 1
ATOM 5423 C C . SER A 1 683 ? 9.375 14.399 9.528 1.00 54.44 683 SER A C 1
ATOM 5425 O O . SER A 1 683 ? 9.267 14.015 10.698 1.00 54.44 683 SER A O 1
ATOM 5427 N N . GLY A 1 684 ? 8.542 15.301 8.999 1.00 53.81 684 GLY A N 1
ATOM 5428 C CA . GLY A 1 684 ? 7.536 16.060 9.750 1.00 53.81 684 GLY A CA 1
ATOM 5429 C C . GLY A 1 684 ? 8.121 17.154 10.655 1.00 53.81 684 GLY A C 1
ATOM 5430 O O . GLY A 1 684 ? 7.407 17.666 11.516 1.00 53.81 684 GLY A O 1
ATOM 5431 N N . ARG A 1 685 ? 9.406 17.503 10.493 1.00 54.81 685 ARG A N 1
ATOM 5432 C CA . ARG A 1 685 ? 10.123 18.499 11.306 1.00 54.81 685 ARG A CA 1
ATOM 5433 C C . ARG A 1 685 ? 10.384 19.794 10.548 1.00 54.81 685 ARG A C 1
ATOM 5435 O O . ARG A 1 685 ? 9.811 20.822 10.895 1.00 54.81 685 ARG A O 1
ATOM 5442 N N . ASP A 1 686 ? 11.140 19.710 9.457 1.00 61.19 686 ASP A N 1
ATOM 5443 C CA . ASP A 1 686 ? 11.789 20.870 8.849 1.00 61.19 686 ASP A CA 1
ATOM 5444 C C . ASP A 1 686 ? 11.300 21.118 7.415 1.00 61.19 686 ASP A C 1
ATOM 5446 O O . ASP A 1 686 ? 11.115 20.196 6.620 1.00 61.19 686 ASP A O 1
ATOM 5450 N N . ALA A 1 687 ? 11.088 22.387 7.065 1.00 68.06 687 ALA A N 1
ATOM 5451 C CA . ALA A 1 687 ? 10.800 22.784 5.689 1.00 68.06 687 ALA A CA 1
ATOM 5452 C C . ALA A 1 687 ? 12.118 23.038 4.945 1.00 68.06 687 ALA A C 1
ATOM 5454 O O . ALA A 1 687 ? 12.961 23.790 5.432 1.00 68.06 687 ALA A O 1
ATOM 5455 N N . TYR A 1 688 ? 12.288 22.451 3.762 1.00 78.38 688 TYR A N 1
ATOM 5456 C CA . TYR A 1 688 ? 13.544 22.518 3.014 1.00 78.38 688 TYR A CA 1
ATOM 5457 C C . TYR A 1 688 ? 13.394 23.321 1.717 1.00 78.38 688 TYR A C 1
ATOM 5459 O O . TYR A 1 688 ? 12.407 23.196 0.988 1.00 78.38 688 TYR A O 1
ATOM 5467 N N . ILE A 1 689 ? 14.412 24.122 1.412 1.00 80.31 689 ILE A N 1
ATOM 5468 C CA . ILE A 1 689 ? 14.566 24.841 0.143 1.00 80.31 689 ILE A CA 1
ATOM 5469 C C . ILE A 1 689 ? 15.895 24.390 -0.462 1.00 80.31 689 ILE A C 1
ATOM 5471 O O . ILE A 1 689 ? 16.917 24.497 0.210 1.00 80.31 689 ILE A O 1
ATOM 5475 N N . ALA A 1 690 ? 15.901 23.905 -1.702 1.00 82.44 690 ALA A N 1
ATOM 5476 C CA . ALA A 1 690 ? 17.129 23.709 -2.474 1.00 82.44 690 ALA A CA 1
ATOM 5477 C C . ALA A 1 690 ? 17.335 24.891 -3.423 1.00 82.44 690 ALA A C 1
ATOM 5479 O O . ALA A 1 690 ? 16.377 25.351 -4.043 1.00 82.44 690 ALA A O 1
ATOM 5480 N N . MET A 1 691 ? 18.569 25.379 -3.534 1.00 85.50 691 MET A N 1
ATOM 5481 C CA . MET A 1 691 ? 18.907 26.528 -4.370 1.00 85.50 691 MET A CA 1
ATOM 5482 C C . MET A 1 691 ? 20.251 26.337 -5.081 1.00 85.50 691 MET A C 1
ATOM 5484 O O . MET A 1 691 ? 21.226 25.899 -4.464 1.00 85.50 691 MET A O 1
ATOM 5488 N N . LYS A 1 692 ? 20.286 26.663 -6.377 1.00 83.12 692 LYS A N 1
ATOM 5489 C CA . LYS A 1 692 ? 21.504 26.727 -7.201 1.00 83.12 692 LYS A CA 1
ATOM 5490 C C . LYS A 1 692 ? 22.142 28.121 -7.096 1.00 83.12 692 LYS A C 1
ATOM 5492 O O . LYS A 1 692 ? 21.532 29.018 -6.523 1.00 83.12 692 LYS A O 1
ATOM 5497 N N . GLN A 1 693 ? 23.359 28.292 -7.623 1.00 81.38 693 GLN A N 1
ATOM 5498 C CA . GLN A 1 693 ? 24.045 29.578 -7.740 1.00 81.38 693 GLN A CA 1
ATOM 5499 C C . GLN A 1 693 ? 23.104 30.681 -8.227 1.00 81.38 693 GLN A C 1
ATOM 5501 O O . GLN A 1 693 ? 22.680 30.672 -9.373 1.00 81.38 693 GLN A O 1
ATOM 5506 N N . VAL A 1 694 ? 22.867 31.647 -7.350 1.00 81.75 694 VAL A N 1
ATOM 5507 C CA . VAL A 1 694 ? 22.213 32.923 -7.640 1.00 81.75 694 VAL A CA 1
ATOM 5508 C C . VAL A 1 694 ? 23.199 34.042 -7.300 1.00 81.75 694 VAL A C 1
ATOM 5510 O O . VAL A 1 694 ? 24.266 33.790 -6.731 1.00 81.75 694 VAL A O 1
ATOM 5513 N N . ASP A 1 695 ? 22.859 35.286 -7.618 1.00 84.50 695 ASP A N 1
ATOM 5514 C CA . ASP A 1 695 ? 23.602 36.434 -7.103 1.00 84.50 695 ASP A CA 1
ATOM 5515 C C . ASP A 1 695 ? 23.456 36.575 -5.570 1.00 84.50 695 ASP A C 1
ATOM 5517 O O . ASP A 1 695 ? 22.495 36.091 -4.956 1.00 84.50 695 ASP A O 1
ATOM 5521 N N . ASP A 1 696 ? 24.411 37.267 -4.940 1.00 84.44 696 ASP A N 1
ATOM 5522 C CA . ASP A 1 696 ? 24.421 37.470 -3.487 1.00 84.44 696 ASP A CA 1
ATOM 5523 C C . ASP A 1 696 ? 23.160 38.202 -2.982 1.00 84.44 696 ASP A C 1
ATOM 5525 O O . ASP A 1 696 ? 22.677 37.895 -1.888 1.00 84.44 696 ASP A O 1
ATOM 5529 N N . GLU A 1 697 ? 22.581 39.134 -3.751 1.00 85.75 697 GLU A N 1
ATOM 5530 C CA . GLU A 1 697 ? 21.369 39.852 -3.335 1.00 85.75 697 GLU A CA 1
ATOM 5531 C C . GLU A 1 697 ? 20.153 38.916 -3.318 1.00 85.75 697 GLU A C 1
ATOM 5533 O O . GLU A 1 697 ? 19.375 38.952 -2.363 1.00 85.75 697 GLU A O 1
ATOM 5538 N N . THR A 1 698 ? 20.013 38.021 -4.298 1.00 85.69 698 THR A N 1
ATOM 5539 C CA . THR A 1 698 ? 18.952 37.000 -4.361 1.00 85.69 698 THR A CA 1
ATOM 5540 C C . THR A 1 698 ? 19.099 35.938 -3.267 1.00 85.69 698 THR A C 1
ATOM 5542 O O . THR A 1 698 ? 18.102 35.583 -2.620 1.00 85.69 698 THR A O 1
ATOM 5545 N N . LEU A 1 699 ? 20.324 35.481 -2.976 1.00 87.25 699 LEU A N 1
ATOM 5546 C CA . LEU A 1 699 ? 20.626 34.592 -1.843 1.00 87.25 699 LEU A CA 1
ATOM 5547 C C . LEU A 1 699 ? 20.191 35.231 -0.514 1.00 87.25 699 LEU A C 1
ATOM 5549 O O . LEU A 1 699 ? 19.421 34.646 0.259 1.00 87.25 699 LEU A O 1
ATOM 5553 N N . LEU A 1 700 ? 20.626 36.465 -0.263 1.00 87.81 700 LEU A N 1
ATOM 5554 C CA . LEU A 1 700 ? 20.339 37.198 0.971 1.00 87.81 700 LEU A CA 1
ATOM 5555 C C . LEU A 1 700 ? 18.863 37.611 1.080 1.00 87.81 700 LEU A C 1
ATOM 5557 O O . LEU A 1 700 ? 18.258 37.497 2.153 1.00 87.81 700 LEU A O 1
ATOM 5561 N N . ALA A 1 701 ? 18.237 38.010 -0.028 1.00 84.75 701 ALA A N 1
ATOM 5562 C CA . ALA A 1 701 ? 16.807 38.287 -0.095 1.00 84.75 701 ALA A CA 1
ATOM 5563 C C . ALA A 1 701 ? 15.978 37.030 0.191 1.00 84.75 701 ALA A C 1
ATOM 5565 O O . ALA A 1 701 ? 14.945 37.139 0.852 1.00 84.75 701 ALA A O 1
ATOM 5566 N N . THR A 1 702 ? 16.421 35.846 -0.235 1.00 85.31 702 THR A N 1
ATOM 5567 C CA . THR A 1 702 ? 15.769 34.566 0.089 1.00 85.31 702 THR A CA 1
ATOM 5568 C C . THR A 1 702 ? 15.903 34.244 1.578 1.00 85.31 702 THR A C 1
ATOM 5570 O O . THR A 1 702 ? 14.889 33.996 2.238 1.00 85.31 702 THR A O 1
ATOM 5573 N N . ILE A 1 703 ? 17.110 34.369 2.145 1.00 87.62 703 ILE A N 1
ATOM 5574 C CA . ILE A 1 703 ? 17.375 34.199 3.586 1.00 87.62 703 ILE A CA 1
ATOM 5575 C C . ILE A 1 703 ? 16.496 35.128 4.441 1.00 87.62 703 ILE A C 1
ATOM 5577 O O . ILE A 1 703 ? 15.930 34.700 5.454 1.00 87.62 703 ILE A O 1
ATOM 5581 N N . ARG A 1 704 ? 16.319 36.386 4.015 1.00 85.69 704 ARG A N 1
ATOM 5582 C CA . ARG A 1 704 ? 15.452 37.376 4.673 1.00 85.69 704 ARG A CA 1
ATOM 5583 C C . ARG A 1 704 ? 13.965 37.065 4.493 1.00 85.69 704 ARG A C 1
ATOM 5585 O O . ARG A 1 704 ? 13.257 36.894 5.484 1.00 85.69 704 ARG A O 1
ATOM 5592 N N . LYS A 1 705 ? 13.479 36.971 3.247 1.00 82.94 705 LYS A N 1
ATOM 5593 C CA . LYS A 1 705 ? 12.050 36.785 2.906 1.00 82.94 705 LYS A CA 1
ATOM 5594 C C . LYS A 1 705 ? 11.480 35.480 3.465 1.00 82.94 705 LYS A C 1
ATOM 5596 O O . LYS A 1 705 ? 10.300 35.437 3.799 1.00 82.94 705 LYS A O 1
ATOM 5601 N N . ARG A 1 706 ? 12.290 34.419 3.558 1.00 83.38 706 ARG A N 1
ATOM 5602 C CA . ARG A 1 706 ? 11.878 33.105 4.088 1.00 83.38 706 ARG A CA 1
ATOM 5603 C C . ARG A 1 706 ? 12.292 32.877 5.546 1.00 83.38 706 ARG A C 1
ATOM 5605 O O . ARG A 1 706 ? 12.026 31.808 6.081 1.00 83.38 706 ARG A O 1
ATOM 5612 N N . ASN A 1 707 ? 12.886 33.881 6.202 1.00 84.12 707 ASN A N 1
ATOM 5613 C CA . ASN A 1 707 ? 13.311 33.830 7.605 1.00 84.12 707 ASN A CA 1
ATOM 5614 C C . ASN A 1 707 ? 14.214 32.610 7.903 1.00 84.12 707 ASN A C 1
ATOM 5616 O O . ASN A 1 707 ? 14.037 31.918 8.908 1.00 84.12 707 ASN A O 1
ATOM 5620 N N . VAL A 1 708 ? 15.156 32.327 6.997 1.00 87.81 708 VAL A N 1
ATOM 5621 C CA . VAL A 1 708 ? 16.080 31.185 7.079 1.00 87.81 708 VAL A CA 1
ATOM 5622 C C . VAL A 1 708 ? 16.998 31.354 8.288 1.00 87.81 708 VAL A C 1
ATOM 5624 O O . VAL A 1 708 ? 17.665 32.380 8.444 1.00 87.81 708 VAL A O 1
ATOM 5627 N N . LYS A 1 709 ? 17.037 30.329 9.141 1.00 88.19 709 LYS A N 1
ATOM 5628 C CA . LYS A 1 709 ? 17.922 30.256 10.316 1.00 88.19 709 LYS A CA 1
ATOM 5629 C C . LYS A 1 709 ? 19.142 29.365 10.060 1.00 88.19 709 LYS A C 1
ATOM 5631 O O . LYS A 1 709 ? 20.190 29.578 10.671 1.00 88.19 709 LYS A O 1
ATOM 5636 N N . TRP A 1 710 ? 19.004 28.419 9.132 1.00 90.25 710 TRP A N 1
ATOM 5637 C CA . TRP A 1 710 ? 19.954 27.347 8.858 1.00 90.25 710 TRP A CA 1
ATOM 5638 C C . TRP A 1 710 ? 20.275 27.294 7.366 1.00 90.25 710 TRP A C 1
ATOM 5640 O O . TRP A 1 710 ? 19.371 27.151 6.543 1.00 90.25 710 TRP A O 1
ATOM 5650 N N . LEU A 1 711 ? 21.555 27.405 7.030 1.00 92.88 711 LEU A N 1
ATOM 5651 C CA . LEU A 1 711 ? 22.077 27.299 5.671 1.00 92.88 711 LEU A CA 1
ATOM 5652 C C . LEU A 1 711 ? 23.104 26.165 5.629 1.00 92.88 711 LEU A C 1
ATOM 5654 O O . LEU A 1 711 ? 24.052 26.171 6.411 1.00 92.88 711 LEU A O 1
ATOM 5658 N N . ILE A 1 712 ? 22.938 25.212 4.718 1.00 93.12 712 ILE A N 1
ATOM 5659 C CA . ILE A 1 712 ? 23.953 24.203 4.405 1.00 93.12 712 ILE A CA 1
ATOM 5660 C C . ILE A 1 712 ? 24.446 24.487 2.990 1.00 93.12 712 ILE A C 1
ATOM 5662 O O . ILE A 1 712 ? 23.718 24.295 2.017 1.00 93.12 712 ILE A O 1
ATOM 5666 N N . MET A 1 713 ? 25.680 24.972 2.892 1.00 92.50 713 MET A N 1
ATOM 5667 C CA . MET A 1 713 ? 26.396 25.165 1.641 1.00 92.50 713 MET A CA 1
ATOM 5668 C C . MET A 1 713 ? 27.181 23.885 1.341 1.00 92.50 713 MET A C 1
ATOM 5670 O O . MET A 1 713 ? 28.087 23.507 2.086 1.00 92.50 713 MET A O 1
ATOM 5674 N N . VAL A 1 714 ? 26.757 23.178 0.295 1.00 89.81 714 VAL A N 1
ATOM 5675 C CA . VAL A 1 714 ? 27.085 21.756 0.078 1.00 89.81 714 VAL A CA 1
ATOM 5676 C C . VAL A 1 714 ? 28.384 21.527 -0.700 1.00 89.81 714 VAL A C 1
ATOM 5678 O O . VAL A 1 714 ? 28.788 20.386 -0.880 1.00 89.81 714 VAL A O 1
ATOM 5681 N N . ASP A 1 715 ? 29.030 22.595 -1.165 1.00 86.50 715 ASP A N 1
ATOM 5682 C CA . ASP A 1 715 ? 30.300 22.565 -1.889 1.00 86.50 715 ASP A CA 1
ATOM 5683 C C . ASP A 1 715 ? 31.286 23.606 -1.334 1.00 86.50 715 ASP A C 1
ATOM 5685 O O . ASP A 1 715 ? 30.899 24.498 -0.577 1.00 86.50 715 ASP A O 1
ATOM 5689 N N . SER A 1 716 ? 32.563 23.468 -1.703 1.00 80.94 716 SER A N 1
ATOM 5690 C CA . SER A 1 716 ? 33.748 23.978 -0.984 1.00 80.94 716 SER A CA 1
ATOM 5691 C C . SER A 1 716 ? 33.869 25.492 -0.741 1.00 80.94 716 SER A C 1
ATOM 5693 O O . SER A 1 716 ? 34.866 25.937 -0.170 1.00 80.94 716 SER A O 1
ATOM 5695 N N . GLY A 1 717 ? 32.909 26.304 -1.185 1.00 76.56 717 GLY A N 1
ATOM 5696 C CA . GLY A 1 717 ? 33.026 27.762 -1.223 1.00 76.56 717 GLY A CA 1
ATOM 5697 C C . GLY A 1 717 ? 34.108 28.244 -2.196 1.00 76.56 717 GLY A C 1
ATOM 5698 O O . GLY A 1 717 ? 34.776 27.460 -2.879 1.00 76.56 717 GLY A O 1
ATOM 5699 N N . ARG A 1 718 ? 34.231 29.560 -2.333 1.00 81.31 718 ARG A N 1
ATOM 5700 C CA . ARG A 1 718 ? 35.350 30.282 -2.951 1.00 81.31 718 ARG A CA 1
ATOM 5701 C C . ARG A 1 718 ? 35.579 31.580 -2.153 1.00 81.31 718 ARG A C 1
ATOM 5703 O O . ARG A 1 718 ? 34.635 32.074 -1.534 1.00 81.31 718 ARG A O 1
ATOM 5710 N N . PRO A 1 719 ? 36.802 32.144 -2.131 1.00 78.94 719 PRO A N 1
ATOM 5711 C CA . PRO A 1 719 ? 37.112 33.334 -1.330 1.00 78.94 719 PRO A CA 1
ATOM 5712 C C . PRO A 1 719 ? 36.284 34.583 -1.671 1.00 78.94 719 PRO A C 1
ATOM 5714 O O . PRO A 1 719 ? 36.179 35.481 -0.835 1.00 78.94 719 PRO A O 1
ATOM 5717 N N . GLU A 1 720 ? 35.724 34.657 -2.881 1.00 80.12 720 GLU A N 1
ATOM 5718 C CA . GLU A 1 720 ? 34.857 35.742 -3.341 1.00 80.12 720 GLU A CA 1
ATOM 5719 C C . GLU A 1 720 ? 33.384 35.642 -2.899 1.00 80.12 720 GLU A C 1
ATOM 5721 O O . GLU A 1 720 ? 32.741 36.688 -2.819 1.00 80.12 720 GLU A O 1
ATOM 5726 N N . ASP A 1 721 ? 32.856 34.452 -2.567 1.00 84.00 721 ASP A N 1
ATOM 5727 C CA . ASP A 1 721 ? 31.445 34.281 -2.165 1.00 84.00 721 ASP A CA 1
ATOM 5728 C C . ASP A 1 721 ? 31.159 35.116 -0.897 1.00 84.00 721 ASP A C 1
ATOM 5730 O O . ASP A 1 721 ? 31.892 34.978 0.095 1.00 84.00 721 ASP A O 1
ATOM 5734 N N . VAL A 1 722 ? 30.105 35.954 -0.853 1.00 85.06 722 VAL A N 1
ATOM 5735 C CA . VAL A 1 722 ? 30.012 36.971 0.220 1.00 85.06 722 VAL A CA 1
ATOM 5736 C C . VAL A 1 722 ? 30.067 36.364 1.620 1.00 85.06 722 VAL A C 1
ATOM 5738 O O . VAL A 1 722 ? 30.884 36.800 2.430 1.00 85.06 722 VAL A O 1
ATOM 5741 N N . LEU A 1 723 ? 29.275 35.326 1.901 1.00 87.75 723 LEU A N 1
ATOM 5742 C CA . LEU A 1 723 ? 29.201 34.712 3.232 1.00 87.75 723 LEU A CA 1
ATOM 5743 C C . LEU A 1 723 ? 30.506 34.000 3.626 1.00 87.75 723 LEU A C 1
ATOM 5745 O O . LEU A 1 723 ? 30.815 33.907 4.812 1.00 87.75 723 LEU A O 1
ATOM 5749 N N . VAL A 1 724 ? 31.302 33.535 2.659 1.00 88.38 724 VAL A N 1
ATOM 5750 C CA . VAL A 1 724 ? 32.620 32.923 2.911 1.00 88.38 724 VAL A CA 1
ATOM 5751 C C . VAL A 1 724 ? 33.675 34.005 3.194 1.00 88.38 724 VAL A C 1
ATOM 5753 O O . VAL A 1 724 ? 34.565 33.806 4.023 1.00 88.38 724 VAL A O 1
ATOM 5756 N N . SER A 1 725 ? 33.537 35.168 2.549 1.00 89.00 725 SER A N 1
ATOM 5757 C CA . SER A 1 725 ? 34.503 36.278 2.526 1.00 89.00 725 SER A CA 1
ATOM 5758 C C . SER A 1 725 ? 34.466 37.257 3.720 1.00 89.00 725 SER A C 1
ATOM 5760 O O . SER A 1 725 ? 35.257 38.207 3.754 1.00 89.00 725 SER A O 1
ATOM 5762 N N . ILE A 1 726 ? 33.541 37.093 4.677 1.00 90.81 726 ILE A N 1
ATOM 5763 C CA . ILE A 1 726 ? 33.402 37.977 5.853 1.00 90.81 726 ILE A CA 1
ATOM 5764 C C . ILE A 1 726 ? 34.215 37.410 7.030 1.00 90.81 726 ILE A C 1
ATOM 5766 O O . ILE A 1 726 ? 33.896 36.345 7.567 1.00 90.81 726 ILE A O 1
ATOM 5770 N N . GLY A 1 727 ? 35.254 38.135 7.455 1.00 90.06 727 GLY A N 1
ATOM 5771 C CA . GLY A 1 727 ? 36.077 37.783 8.613 1.00 90.06 727 GLY A CA 1
ATOM 5772 C C . GLY A 1 727 ? 35.349 37.963 9.949 1.00 90.06 727 GLY A C 1
ATOM 5773 O O . GLY A 1 727 ? 34.293 38.585 10.041 1.00 90.06 727 GLY A O 1
ATOM 5774 N N . VAL A 1 728 ? 35.885 37.378 11.022 1.00 92.25 728 VAL A N 1
ATOM 5775 C CA . VAL A 1 728 ? 35.200 37.368 12.327 1.00 92.25 728 VAL A CA 1
ATOM 5776 C C . VAL A 1 728 ? 35.200 38.770 12.948 1.00 92.25 728 VAL A C 1
ATOM 5778 O O . VAL A 1 728 ? 36.257 39.346 13.197 1.00 92.25 728 VAL A O 1
ATOM 5781 N N . ASN A 1 729 ? 34.003 39.258 13.279 1.00 91.81 729 ASN A N 1
ATOM 5782 C CA . ASN A 1 729 ? 33.633 40.633 13.646 1.00 91.81 729 ASN A CA 1
ATOM 5783 C C . ASN A 1 729 ? 33.570 41.643 12.484 1.00 91.81 729 ASN A C 1
ATOM 5785 O O . ASN A 1 729 ? 33.152 42.779 12.716 1.00 91.81 729 ASN A O 1
ATOM 5789 N N . ASP A 1 730 ? 33.895 41.255 11.247 1.00 93.50 730 ASP A N 1
ATOM 5790 C CA . ASP A 1 730 ? 33.657 42.111 10.083 1.00 93.50 730 ASP A CA 1
ATOM 5791 C C . ASP A 1 730 ? 32.159 42.178 9.757 1.00 93.50 730 ASP A C 1
ATOM 5793 O O . ASP A 1 730 ? 31.386 41.258 10.044 1.00 93.50 730 ASP A O 1
ATOM 5797 N N . THR A 1 731 ? 31.752 43.282 9.128 1.00 92.00 731 THR A N 1
ATOM 5798 C CA . THR A 1 731 ? 30.391 43.502 8.623 1.00 92.00 731 THR A CA 1
ATOM 5799 C C . THR A 1 731 ? 30.449 43.931 7.162 1.00 92.00 731 THR A C 1
ATOM 5801 O O . THR A 1 731 ? 31.276 44.769 6.803 1.00 92.00 731 THR A O 1
ATOM 5804 N N . ARG A 1 732 ? 29.569 43.380 6.320 1.00 91.44 732 ARG A N 1
ATOM 5805 C CA . ARG A 1 732 ? 29.333 43.859 4.947 1.00 91.44 732 ARG A CA 1
ATOM 5806 C C . ARG A 1 732 ? 27.863 44.213 4.750 1.00 91.44 732 ARG A C 1
ATOM 5808 O O . ARG A 1 732 ? 26.998 43.494 5.242 1.00 91.44 732 ARG A O 1
ATOM 5815 N N . THR A 1 733 ? 27.608 45.276 3.994 1.00 89.62 733 THR A N 1
ATOM 5816 C CA . THR A 1 733 ? 26.264 45.734 3.622 1.00 89.62 733 THR A CA 1
ATOM 5817 C C . THR A 1 733 ? 25.968 45.330 2.176 1.00 89.62 733 THR A C 1
ATOM 5819 O O . THR A 1 733 ? 26.696 45.748 1.277 1.00 89.62 733 THR A O 1
ATOM 5822 N N . ILE A 1 734 ? 24.917 44.540 1.935 1.00 85.00 734 ILE A N 1
ATOM 5823 C CA . ILE A 1 734 ? 24.432 44.154 0.590 1.00 85.00 734 ILE A CA 1
ATOM 5824 C C . ILE A 1 734 ? 22.902 44.223 0.569 1.00 85.00 734 ILE A C 1
ATOM 5826 O O . ILE A 1 734 ? 22.271 43.848 1.555 1.00 85.00 734 ILE A O 1
ATOM 5830 N N . ALA A 1 735 ? 22.291 44.716 -0.517 1.00 79.44 735 ALA A N 1
ATOM 5831 C CA . ALA A 1 735 ? 20.833 44.846 -0.666 1.00 79.44 735 ALA A CA 1
ATOM 5832 C C . ALA A 1 735 ? 20.100 45.536 0.519 1.00 79.44 735 ALA A C 1
ATOM 5834 O O . ALA A 1 735 ? 18.944 45.228 0.817 1.00 79.44 735 ALA A O 1
ATOM 5835 N N . GLY A 1 736 ? 20.772 46.453 1.232 1.00 82.94 736 GLY A N 1
ATOM 5836 C CA . GLY A 1 736 ? 20.244 47.104 2.445 1.00 82.94 736 GLY A CA 1
ATOM 5837 C C . GLY A 1 736 ? 20.269 46.238 3.716 1.00 82.94 736 GLY A C 1
ATOM 5838 O O . GLY A 1 736 ? 19.548 46.528 4.672 1.00 82.94 736 GLY A O 1
ATOM 5839 N N . LEU A 1 737 ? 21.066 45.165 3.726 1.00 88.19 737 LEU A N 1
ATOM 5840 C CA . LEU A 1 737 ? 21.245 44.240 4.844 1.00 88.19 737 LEU A CA 1
ATOM 5841 C C . LEU A 1 737 ? 22.696 44.279 5.331 1.00 88.19 737 LEU A C 1
ATOM 5843 O O . LEU A 1 737 ? 23.614 43.983 4.567 1.00 88.19 737 LEU A O 1
ATOM 5847 N N . ASP A 1 738 ? 22.890 44.589 6.609 1.00 90.69 738 ASP A N 1
ATOM 5848 C CA . ASP A 1 738 ? 24.185 44.504 7.284 1.00 90.69 738 ASP A CA 1
ATOM 5849 C C . ASP A 1 738 ? 24.393 43.090 7.826 1.00 90.69 738 ASP A C 1
ATOM 5851 O O . ASP A 1 738 ? 23.596 42.600 8.627 1.00 90.69 738 ASP A O 1
ATOM 5855 N N . ILE A 1 739 ? 25.467 42.431 7.395 1.00 93.06 739 ILE A N 1
ATOM 5856 C CA . ILE A 1 739 ? 25.777 41.036 7.717 1.00 93.06 739 ILE A CA 1
ATOM 5857 C C . ILE A 1 739 ? 27.088 41.000 8.499 1.00 93.06 739 ILE A C 1
ATOM 5859 O O . ILE A 1 739 ? 28.168 41.129 7.922 1.00 93.06 739 ILE A O 1
ATOM 5863 N N . THR A 1 740 ? 26.995 40.819 9.816 1.00 94.19 740 THR A N 1
ATOM 5864 C CA . THR A 1 740 ? 28.150 40.702 10.718 1.00 94.19 740 THR A CA 1
ATOM 5865 C C . THR A 1 740 ? 28.468 39.235 10.990 1.00 94.19 740 THR A C 1
ATOM 5867 O O . THR A 1 740 ? 27.626 38.511 11.532 1.00 94.19 740 THR A O 1
ATOM 5870 N N . CYS A 1 741 ? 29.690 38.787 10.697 1.00 95.44 741 CYS A N 1
ATOM 5871 C CA . CYS A 1 741 ? 30.160 37.463 11.117 1.00 95.44 741 CYS A CA 1
ATOM 5872 C C . CYS A 1 741 ? 30.519 37.496 12.611 1.00 95.44 741 CYS A C 1
ATOM 5874 O O . CYS A 1 741 ? 31.428 38.205 13.031 1.00 95.44 741 CYS A O 1
ATOM 5876 N N . GLN A 1 742 ? 29.795 36.742 13.437 1.00 95.19 742 GLN A N 1
ATOM 5877 C CA . GLN A 1 742 ? 29.966 36.728 14.895 1.00 95.19 742 GLN A CA 1
ATOM 5878 C C . GLN A 1 742 ? 30.927 35.641 15.383 1.00 95.19 742 GLN A C 1
ATOM 5880 O O . GLN A 1 742 ? 31.523 35.773 16.450 1.00 95.19 742 GLN A O 1
ATOM 5885 N N . LYS A 1 743 ? 31.026 34.529 14.648 1.00 95.06 743 LYS A N 1
ATOM 5886 C CA . LYS A 1 743 ? 31.856 33.375 15.005 1.00 95.06 743 LYS A CA 1
ATOM 5887 C C . LYS A 1 743 ? 32.120 32.538 13.758 1.00 95.06 743 LYS A C 1
ATOM 5889 O O . LYS A 1 743 ? 31.192 32.298 12.990 1.00 95.06 743 LYS A O 1
ATOM 5894 N N . LYS A 1 744 ? 33.347 32.046 13.608 1.00 94.81 744 LYS A N 1
ATOM 5895 C CA . LYS A 1 744 ? 33.739 31.062 12.596 1.00 94.81 744 LYS A CA 1
ATOM 5896 C C . LYS A 1 744 ? 34.494 29.930 13.289 1.00 94.81 744 LYS A C 1
ATOM 5898 O O . LYS A 1 744 ? 35.367 30.200 14.111 1.00 94.81 744 LYS A O 1
ATOM 5903 N N . GLU A 1 745 ? 34.116 28.690 13.008 1.00 94.62 745 GLU A N 1
ATOM 5904 C CA . GLU A 1 745 ? 34.686 27.480 13.604 1.00 94.62 745 GLU A CA 1
ATOM 5905 C C . GLU A 1 745 ? 35.070 26.505 12.494 1.00 94.62 745 GLU A C 1
ATOM 5907 O O . GLU A 1 745 ? 34.207 26.066 11.736 1.00 94.62 745 GLU A O 1
ATOM 5912 N N . ASP A 1 746 ? 36.355 26.169 12.402 1.00 92.25 746 ASP A N 1
ATOM 5913 C CA . ASP A 1 746 ? 36.843 25.110 11.520 1.00 92.25 746 ASP A CA 1
ATOM 5914 C C . ASP A 1 746 ? 36.707 23.757 12.236 1.00 92.25 746 ASP A C 1
ATOM 5916 O O . ASP A 1 746 ? 37.199 23.591 13.355 1.00 92.25 746 ASP A O 1
ATOM 5920 N N . LEU A 1 747 ? 36.014 22.810 11.603 1.00 90.06 747 LEU A N 1
ATOM 5921 C CA . LEU A 1 747 ? 35.760 21.455 12.102 1.00 90.06 747 LEU A CA 1
ATOM 5922 C C . LEU A 1 747 ? 36.391 20.398 11.171 1.00 90.06 747 LEU A C 1
ATOM 5924 O O . LEU A 1 747 ? 35.933 19.260 11.071 1.00 90.06 747 LEU A O 1
ATOM 5928 N N . GLY A 1 748 ? 37.465 20.776 10.473 1.00 87.81 748 GLY A N 1
ATOM 5929 C CA . GLY A 1 748 ? 38.227 19.933 9.555 1.00 87.81 748 GLY A CA 1
ATOM 5930 C C . GLY A 1 748 ? 37.585 19.874 8.175 1.00 87.81 748 GLY A C 1
ATOM 5931 O O . GLY A 1 748 ? 38.000 20.591 7.265 1.00 87.81 748 GLY A O 1
ATOM 5932 N N . VAL A 1 749 ? 36.571 19.021 8.019 1.00 87.88 749 VAL A N 1
ATOM 5933 C CA . VAL A 1 749 ? 35.910 18.757 6.724 1.00 87.88 749 VAL A CA 1
ATOM 5934 C C . VAL A 1 749 ? 34.829 19.786 6.372 1.00 87.88 749 VAL A C 1
ATOM 5936 O O . VAL A 1 749 ? 34.538 19.997 5.197 1.00 87.88 749 VAL A O 1
ATOM 5939 N N . PHE A 1 750 ? 34.295 20.500 7.366 1.00 91.44 750 PHE A N 1
ATOM 5940 C CA . PHE A 1 750 ? 33.384 21.630 7.178 1.00 91.44 750 PHE A CA 1
ATOM 5941 C C . PHE A 1 750 ? 33.731 22.797 8.113 1.00 91.44 750 PHE A C 1
ATOM 5943 O O . PHE A 1 750 ? 34.472 22.638 9.084 1.00 91.44 750 PHE A O 1
ATOM 5950 N N . GLU A 1 751 ? 33.204 23.983 7.816 1.00 93.00 751 GLU A N 1
ATOM 5951 C CA . GLU A 1 751 ? 33.211 25.134 8.725 1.00 93.00 751 GLU A CA 1
ATOM 5952 C C . GLU A 1 751 ? 31.792 25.441 9.207 1.00 93.00 751 GLU A C 1
ATOM 5954 O O . GLU A 1 751 ? 30.832 25.353 8.438 1.00 93.00 751 GLU A O 1
ATOM 5959 N N . ARG A 1 752 ? 31.658 25.867 10.464 1.00 94.31 752 ARG A N 1
ATOM 5960 C CA . ARG A 1 752 ? 30.413 26.412 11.018 1.00 94.31 752 ARG A CA 1
ATOM 5961 C C . ARG A 1 752 ? 30.575 27.910 11.250 1.00 94.31 752 ARG A C 1
ATOM 5963 O O . ARG A 1 752 ? 31.451 28.337 12.004 1.00 94.31 752 ARG A O 1
ATOM 5970 N N . ILE A 1 753 ? 29.730 28.717 10.613 1.00 94.75 753 ILE A N 1
ATOM 5971 C CA . ILE A 1 753 ? 29.814 30.184 10.638 1.00 94.75 753 ILE A CA 1
ATOM 5972 C C . ILE A 1 753 ? 28.491 30.773 11.134 1.00 94.75 753 ILE A C 1
ATOM 5974 O O . ILE A 1 753 ? 27.414 30.394 10.679 1.00 94.75 753 ILE A O 1
ATOM 5978 N N . GLN A 1 754 ? 28.559 31.693 12.093 1.00 95.31 754 GLN A N 1
ATOM 5979 C CA . GLN A 1 754 ? 27.399 32.351 12.691 1.00 95.31 754 GLN A CA 1
ATOM 5980 C C . GLN A 1 754 ? 27.355 33.820 12.276 1.00 95.31 754 GLN A C 1
ATOM 5982 O O . GLN A 1 754 ? 28.276 34.572 12.597 1.00 95.31 754 GLN A O 1
ATOM 5987 N N . PHE A 1 755 ? 26.250 34.250 11.668 1.00 95.19 755 PHE A N 1
ATOM 5988 C CA . PHE A 1 755 ? 26.023 35.642 11.277 1.00 95.19 755 PHE A CA 1
ATOM 5989 C C . PHE A 1 755 ? 24.876 36.281 12.064 1.00 95.19 755 PHE A C 1
ATOM 5991 O O . PHE A 1 755 ? 23.901 35.624 12.445 1.00 95.19 755 PHE A O 1
ATOM 5998 N N . SER A 1 756 ? 24.987 37.592 12.253 1.00 93.62 756 SER A N 1
ATOM 5999 C CA . SER A 1 756 ? 23.890 38.487 12.615 1.00 93.62 756 SER A CA 1
ATOM 6000 C C . SER A 1 756 ? 23.550 39.334 11.398 1.00 93.62 756 SER A C 1
ATOM 6002 O O . SER A 1 756 ? 24.429 40.015 10.880 1.00 93.62 756 SER A O 1
ATOM 6004 N N . ILE A 1 757 ? 22.292 39.296 10.961 1.00 91.50 757 ILE A N 1
ATOM 6005 C CA . ILE A 1 757 ? 21.792 40.086 9.833 1.00 91.50 757 ILE A CA 1
ATOM 6006 C C . ILE A 1 757 ? 20.840 41.161 10.366 1.00 91.50 757 ILE A C 1
ATOM 6008 O O . ILE A 1 757 ? 19.826 40.845 11.000 1.00 91.50 757 ILE A O 1
ATOM 6012 N N . THR A 1 758 ? 21.161 42.424 10.108 1.00 89.62 758 THR A N 1
ATOM 6013 C CA . THR A 1 758 ? 20.370 43.611 10.466 1.00 89.62 758 THR A CA 1
ATOM 6014 C C . THR A 1 758 ? 19.910 44.374 9.226 1.00 89.62 758 THR A C 1
ATOM 6016 O O . THR A 1 758 ? 20.484 44.251 8.151 1.00 89.62 758 THR A O 1
ATOM 6019 N N . SER A 1 759 ? 18.825 45.132 9.368 1.00 83.31 759 SER A N 1
ATOM 6020 C CA . SER A 1 759 ? 18.229 45.962 8.314 1.00 83.31 759 SER A CA 1
ATOM 6021 C C . SER A 1 759 ? 17.350 47.021 8.972 1.00 83.31 759 SER A C 1
ATOM 6023 O O . SER A 1 759 ? 16.674 46.675 9.946 1.00 83.31 759 SER A O 1
ATOM 6025 N N . ASP A 1 760 ? 17.263 48.230 8.418 1.00 74.00 760 ASP A N 1
ATOM 6026 C CA . ASP A 1 760 ? 16.501 49.356 8.997 1.00 74.00 760 ASP A CA 1
ATOM 6027 C C . ASP A 1 760 ? 15.038 49.016 9.353 1.00 74.00 760 ASP A C 1
ATOM 6029 O O . ASP A 1 760 ? 14.477 49.536 10.316 1.00 74.00 760 ASP A O 1
ATOM 6033 N N . GLU A 1 761 ? 14.422 48.082 8.622 1.00 69.25 761 GLU A N 1
ATOM 6034 C CA . GLU A 1 761 ? 13.047 47.613 8.845 1.00 69.25 761 GLU A CA 1
ATOM 6035 C C . GLU A 1 761 ? 12.858 46.709 10.086 1.00 69.25 761 GLU A C 1
ATOM 6037 O O . GLU A 1 761 ? 11.720 46.395 10.446 1.00 69.25 761 GLU A O 1
ATOM 6042 N N . ARG A 1 762 ? 13.930 46.231 10.742 1.00 67.25 762 ARG A N 1
ATOM 6043 C CA . ARG A 1 762 ? 13.854 45.242 11.838 1.00 67.25 762 ARG A CA 1
ATOM 6044 C C . ARG A 1 762 ? 14.478 45.733 13.142 1.00 67.25 762 ARG A C 1
ATOM 6046 O O . ARG A 1 762 ? 15.682 45.907 13.265 1.00 67.25 762 ARG A O 1
ATOM 6053 N N . THR A 1 763 ? 13.657 45.761 14.192 1.00 66.00 763 THR A N 1
ATOM 6054 C CA . THR A 1 763 ? 14.059 46.097 15.573 1.00 66.00 763 THR A CA 1
ATOM 6055 C C . THR A 1 763 ? 14.869 45.010 16.296 1.00 66.00 763 THR A C 1
ATOM 6057 O O . THR A 1 763 ? 15.250 45.202 17.452 1.00 66.00 763 THR A O 1
ATOM 6060 N N . LYS A 1 764 ? 15.123 43.857 15.659 1.00 80.62 764 LYS A N 1
ATOM 6061 C CA . LYS A 1 764 ? 15.959 42.764 16.185 1.00 80.62 764 LYS A CA 1
ATOM 6062 C C . LYS A 1 764 ? 16.762 42.095 15.056 1.00 80.62 764 LYS A C 1
ATOM 6064 O O . LYS A 1 764 ? 16.179 41.852 13.997 1.00 80.62 764 LYS A O 1
ATOM 6069 N N . PRO A 1 765 ? 18.041 41.738 15.284 1.00 86.12 765 PRO A N 1
ATOM 6070 C CA . PRO A 1 765 ? 18.852 41.001 14.315 1.00 86.12 765 PRO A CA 1
ATOM 6071 C C . PRO A 1 765 ? 18.297 39.594 14.045 1.00 86.12 765 PRO A C 1
ATOM 6073 O O . PRO A 1 765 ? 17.823 38.916 14.961 1.00 86.12 765 PRO A O 1
ATOM 6076 N N . GLN A 1 766 ? 18.415 39.126 12.801 1.00 89.88 766 GLN A N 1
ATOM 6077 C CA . GLN A 1 766 ? 18.237 37.716 12.445 1.00 89.88 766 GLN A CA 1
ATOM 6078 C C . GLN A 1 766 ? 19.541 36.964 12.708 1.00 89.88 766 GLN A C 1
ATOM 6080 O O . GLN A 1 766 ? 20.605 37.393 12.268 1.00 89.88 766 GLN A O 1
ATOM 6085 N N . LYS A 1 767 ? 19.456 35.821 13.391 1.00 90.56 767 LYS A N 1
ATOM 6086 C CA . LYS A 1 767 ? 20.575 34.882 13.490 1.00 90.56 767 LYS A CA 1
ATOM 6087 C C . LYS A 1 767 ? 20.536 33.927 12.298 1.00 90.56 767 LYS A C 1
ATOM 6089 O O . LYS A 1 767 ? 19.521 33.262 12.103 1.00 90.56 767 LYS A O 1
ATOM 6094 N N . LEU A 1 768 ? 21.645 33.823 11.572 1.00 92.88 768 LEU A N 1
ATOM 6095 C CA . LEU A 1 768 ? 21.892 32.779 10.577 1.00 92.88 768 LEU A CA 1
ATOM 6096 C C . LEU A 1 768 ? 23.048 31.897 11.063 1.00 92.88 768 LEU A C 1
ATOM 6098 O O . LEU A 1 768 ? 24.043 32.405 11.585 1.00 92.88 768 LEU A O 1
ATOM 6102 N N . ILE A 1 769 ? 22.925 30.583 10.894 1.00 93.12 769 ILE A N 1
ATOM 6103 C CA . ILE A 1 769 ? 24.017 29.624 11.079 1.00 93.12 769 ILE A CA 1
ATOM 6104 C C . ILE A 1 769 ? 24.229 28.905 9.747 1.00 93.12 769 ILE A C 1
ATOM 6106 O O . ILE A 1 769 ? 23.299 28.307 9.206 1.00 93.12 769 ILE A O 1
ATOM 6110 N N . MET A 1 770 ? 25.451 28.996 9.228 1.00 94.06 770 MET A N 1
ATOM 6111 C CA . MET A 1 770 ? 25.896 28.369 7.990 1.00 94.06 770 MET A CA 1
ATOM 6112 C C . MET A 1 770 ? 26.833 27.198 8.291 1.00 94.06 770 MET A C 1
ATOM 6114 O O . MET A 1 770 ? 27.745 27.328 9.108 1.00 94.06 770 MET A O 1
ATOM 6118 N N . PHE A 1 771 ? 26.627 26.091 7.590 1.00 94.06 771 PHE A N 1
ATOM 6119 C CA . PHE A 1 771 ? 27.516 24.936 7.519 1.00 94.06 771 PHE A CA 1
ATOM 6120 C C . PHE A 1 771 ? 28.107 24.910 6.106 1.00 94.06 771 PHE A C 1
ATOM 6122 O O . PHE A 1 771 ? 27.346 24.878 5.142 1.00 94.06 771 PHE A O 1
ATOM 6129 N N . LEU A 1 772 ? 29.431 24.968 5.975 1.00 93.00 772 LEU A N 1
ATOM 6130 C CA . LEU A 1 772 ? 30.149 25.034 4.697 1.00 93.00 772 LEU A CA 1
ATOM 6131 C C . LEU A 1 772 ? 31.012 23.782 4.522 1.00 93.00 772 LEU A C 1
ATOM 6133 O O . LEU A 1 772 ? 32.022 23.644 5.214 1.00 93.00 772 LEU A O 1
ATOM 6137 N N . LEU A 1 773 ? 30.631 22.873 3.623 1.00 90.81 773 LEU A N 1
ATOM 6138 C CA . LEU A 1 773 ? 31.357 21.620 3.391 1.00 90.81 773 LEU A CA 1
ATOM 6139 C C . LEU A 1 773 ? 32.600 21.856 2.517 1.00 90.81 773 LEU A C 1
ATOM 6141 O O . LEU A 1 773 ? 32.507 21.917 1.294 1.00 90.81 773 LEU A O 1
ATOM 6145 N N . LYS A 1 774 ? 33.779 21.963 3.140 1.00 88.50 774 LYS A N 1
ATOM 6146 C CA . LYS A 1 774 ? 35.040 22.320 2.463 1.00 88.50 774 LYS A CA 1
ATOM 6147 C C . LYS A 1 774 ? 35.554 21.250 1.495 1.00 88.50 774 LYS A C 1
ATOM 6149 O O . LYS A 1 774 ? 36.249 21.596 0.548 1.00 88.50 774 LYS A O 1
ATOM 6154 N N . THR A 1 775 ? 35.260 19.972 1.735 1.00 85.38 775 THR A N 1
ATOM 6155 C CA . THR A 1 775 ? 35.861 18.843 0.996 1.00 85.38 775 THR A CA 1
ATOM 6156 C C . THR A 1 775 ? 35.165 18.492 -0.319 1.00 85.38 775 THR A C 1
ATOM 6158 O O . THR A 1 775 ? 35.715 17.721 -1.105 1.00 85.38 775 THR A O 1
ATOM 6161 N N . TRP A 1 776 ? 33.973 19.033 -0.595 1.00 89.06 776 TRP A N 1
ATOM 6162 C CA . TRP A 1 776 ? 33.270 18.762 -1.850 1.00 89.06 776 TRP A CA 1
ATOM 6163 C C . TRP A 1 776 ? 33.599 19.828 -2.903 1.00 89.06 776 TRP A C 1
ATOM 6165 O O . TRP A 1 776 ? 32.887 20.816 -3.085 1.00 89.06 776 TRP A O 1
ATOM 6175 N N . GLU A 1 777 ? 34.724 19.619 -3.581 1.00 83.69 777 GLU A N 1
ATOM 6176 C CA . GLU A 1 777 ? 35.259 20.519 -4.607 1.00 83.69 777 GLU A CA 1
ATOM 6177 C C . GLU A 1 777 ? 34.391 20.578 -5.883 1.00 83.69 777 GLU A C 1
ATOM 6179 O O . GLU A 1 777 ? 33.519 19.741 -6.138 1.00 83.69 777 GLU A O 1
ATOM 6184 N N . GLU A 1 778 ? 34.656 21.584 -6.717 1.00 75.75 778 GLU A N 1
ATOM 6185 C CA . GLU A 1 778 ? 34.022 21.809 -8.023 1.00 75.75 778 GLU A CA 1
ATOM 6186 C C . GLU A 1 778 ? 34.252 20.634 -8.990 1.00 75.75 778 GLU A C 1
ATOM 6188 O O . GLU A 1 778 ? 33.296 20.099 -9.549 1.00 75.75 778 GLU A O 1
ATOM 6193 N N . SER A 1 779 ? 35.498 20.161 -9.103 1.00 80.31 779 SER A N 1
ATOM 6194 C CA . SER A 1 779 ? 35.918 19.070 -9.999 1.00 80.31 779 SER A CA 1
ATOM 6195 C C . SER A 1 779 ? 35.386 17.681 -9.632 1.00 80.31 779 SER A C 1
ATOM 6197 O O . SER A 1 779 ? 35.486 16.761 -10.445 1.00 80.31 779 SER A O 1
ATOM 6199 N N . ASN A 1 780 ? 34.852 17.507 -8.420 1.00 84.69 780 ASN A N 1
ATOM 6200 C CA . ASN A 1 780 ? 34.512 16.199 -7.870 1.00 84.69 780 ASN A CA 1
ATOM 6201 C C . ASN A 1 780 ? 32.987 16.004 -7.881 1.00 84.69 780 ASN A C 1
ATOM 6203 O O . ASN A 1 780 ? 32.245 16.689 -7.177 1.00 84.69 780 ASN A O 1
ATOM 6207 N N . GLU A 1 781 ? 32.517 15.050 -8.689 1.00 82.81 781 GLU A N 1
ATOM 6208 C CA . GLU A 1 781 ? 31.090 14.712 -8.839 1.00 82.81 781 GLU A CA 1
ATOM 6209 C C . GLU A 1 781 ? 30.452 14.264 -7.512 1.00 82.81 781 GLU A C 1
ATOM 6211 O O . GLU A 1 781 ? 29.302 14.586 -7.235 1.00 82.81 781 GLU A O 1
ATOM 6216 N N . VAL A 1 782 ? 31.230 13.581 -6.668 1.00 88.12 782 VAL A N 1
ATOM 6217 C CA . VAL A 1 782 ? 30.872 13.126 -5.316 1.00 88.12 782 VAL A CA 1
ATOM 6218 C C . VAL A 1 782 ? 31.928 13.611 -4.306 1.00 88.12 782 VAL A C 1
ATOM 6220 O O . VAL A 1 782 ? 33.055 13.902 -4.722 1.00 88.12 782 VAL A O 1
ATOM 6223 N N . PRO A 1 783 ? 31.622 13.692 -2.997 1.00 86.69 783 PRO A N 1
ATOM 6224 C CA . PRO A 1 783 ? 32.629 13.967 -1.970 1.00 86.69 783 PRO A CA 1
ATOM 6225 C C . PRO A 1 783 ? 33.732 12.895 -1.923 1.00 86.69 783 PRO A C 1
ATOM 6227 O O . PRO A 1 783 ? 33.535 11.760 -2.355 1.00 86.69 783 PRO A O 1
ATOM 6230 N N . SER A 1 784 ? 34.882 13.240 -1.339 1.00 77.25 784 SER A N 1
ATOM 6231 C CA . SER A 1 784 ? 36.036 12.340 -1.162 1.00 77.25 784 SER A CA 1
ATOM 6232 C C . SER A 1 784 ? 35.721 11.063 -0.380 1.00 77.25 784 SER A C 1
ATOM 6234 O O . SER A 1 784 ? 36.266 9.999 -0.669 1.00 77.25 784 SER A O 1
ATOM 6236 N N . ASP A 1 785 ? 34.862 11.179 0.630 1.00 80.88 785 ASP A N 1
ATOM 6237 C CA . ASP A 1 785 ? 34.585 10.140 1.613 1.00 80.88 785 ASP A CA 1
ATOM 6238 C C . ASP A 1 785 ? 33.219 10.378 2.289 1.00 80.88 785 ASP A C 1
ATOM 6240 O O . ASP A 1 785 ? 32.824 11.534 2.485 1.00 80.88 785 ASP A O 1
ATOM 6244 N N . PRO A 1 786 ? 32.492 9.319 2.696 1.00 86.06 786 PRO A N 1
ATOM 6245 C CA . PRO A 1 786 ? 31.212 9.462 3.393 1.00 86.06 786 PRO A CA 1
ATOM 6246 C C . PRO A 1 786 ? 31.277 10.199 4.740 1.00 86.06 786 PRO A C 1
ATOM 6248 O O . PRO A 1 786 ? 30.293 10.816 5.154 1.00 86.06 786 PRO A O 1
ATOM 6251 N N . TYR A 1 787 ? 32.417 10.141 5.435 1.00 82.56 787 TYR A N 1
ATOM 6252 C CA . TYR A 1 787 ? 32.591 10.728 6.766 1.00 82.56 787 TYR A CA 1
ATOM 6253 C C . TYR A 1 787 ? 32.484 12.262 6.736 1.00 82.56 787 TYR A C 1
ATOM 6255 O O . TYR A 1 787 ? 31.888 12.858 7.640 1.00 82.56 787 TYR A O 1
ATOM 6263 N N . SER A 1 788 ? 32.973 12.901 5.670 1.00 81.88 788 SER A N 1
ATOM 6264 C CA . SER A 1 788 ? 32.854 14.345 5.443 1.00 81.88 788 SER A CA 1
ATOM 6265 C C . SER A 1 788 ? 31.407 14.858 5.482 1.00 81.88 788 SER A C 1
ATOM 6267 O O . SER A 1 788 ? 31.139 15.925 6.031 1.00 81.88 788 SER A O 1
ATOM 6269 N N . VAL A 1 789 ? 30.461 14.059 4.984 1.00 86.69 789 VAL A N 1
ATOM 6270 C CA . VAL A 1 789 ? 29.024 14.368 4.975 1.00 86.69 789 VAL A CA 1
ATOM 6271 C C . VAL A 1 789 ? 28.353 13.961 6.296 1.00 86.69 789 VAL A C 1
ATOM 6273 O O . VAL A 1 789 ? 27.592 14.739 6.874 1.00 86.69 789 VAL A O 1
ATOM 6276 N N . LEU A 1 790 ? 28.661 12.771 6.824 1.00 85.62 790 LEU A N 1
ATOM 6277 C CA . LEU A 1 790 ? 28.051 12.263 8.063 1.00 85.62 790 LEU A CA 1
ATOM 6278 C C . LEU A 1 790 ? 28.402 13.103 9.302 1.00 85.62 790 LEU A C 1
ATOM 6280 O O . LEU A 1 790 ? 27.549 13.292 10.173 1.00 85.62 790 LEU A O 1
ATOM 6284 N N . SER A 1 791 ? 29.629 13.624 9.377 1.00 84.44 791 SER A N 1
ATOM 6285 C CA . SER A 1 791 ? 30.080 14.490 10.476 1.00 84.44 791 SER A CA 1
ATOM 6286 C C . SER A 1 791 ? 29.361 15.845 10.492 1.00 84.44 791 SER A C 1
ATOM 6288 O O . SER A 1 791 ? 28.960 16.304 11.563 1.00 84.44 791 SER A O 1
ATOM 6290 N N . LEU A 1 792 ? 29.098 16.434 9.317 1.00 88.12 792 LEU A N 1
ATOM 6291 C CA . LEU A 1 792 ? 28.270 17.638 9.177 1.00 88.12 792 LEU A CA 1
ATOM 6292 C C . LEU A 1 792 ? 26.847 17.386 9.695 1.00 88.12 792 LEU A C 1
ATOM 6294 O O . LEU A 1 792 ? 26.315 18.204 10.443 1.00 88.12 792 LEU A O 1
ATOM 6298 N N . PHE A 1 793 ? 26.234 16.245 9.357 1.00 86.38 793 PHE A N 1
ATOM 6299 C CA . PHE A 1 793 ? 24.878 15.919 9.818 1.00 86.38 793 PHE A CA 1
ATOM 6300 C C . PHE A 1 793 ? 24.775 15.697 11.320 1.00 86.38 793 PHE A C 1
ATOM 6302 O O . PHE A 1 793 ? 23.747 16.032 11.909 1.00 86.38 793 PHE A O 1
ATOM 6309 N N . GLU A 1 794 ? 25.793 15.116 11.947 1.00 82.75 794 GLU A N 1
ATOM 6310 C CA . GLU A 1 794 ? 25.764 14.873 13.387 1.00 82.75 794 GLU A CA 1
ATOM 6311 C C . GLU A 1 794 ? 25.932 16.184 14.173 1.00 82.75 794 GLU A C 1
ATOM 6313 O O . GLU A 1 794 ? 25.148 16.450 15.083 1.00 82.75 794 GLU A O 1
ATOM 6318 N N . ASP A 1 795 ? 26.827 17.079 13.743 1.00 87.25 795 ASP A N 1
ATOM 6319 C CA . ASP A 1 795 ? 26.938 18.426 14.319 1.00 87.25 795 ASP A CA 1
ATOM 6320 C C . ASP A 1 795 ? 25.686 19.284 14.060 1.00 87.25 795 ASP A C 1
ATOM 6322 O O . ASP A 1 795 ? 25.187 19.943 14.978 1.00 87.25 795 ASP A O 1
ATOM 6326 N N . PHE A 1 796 ? 25.114 19.218 12.850 1.00 86.75 796 PHE A N 1
ATOM 6327 C CA . PHE A 1 796 ? 23.825 19.839 12.530 1.00 86.75 796 PHE A CA 1
ATOM 6328 C C . PHE A 1 796 ? 22.727 19.334 13.474 1.00 86.75 796 PHE A C 1
ATOM 6330 O O . PHE A 1 796 ? 22.029 20.137 14.083 1.00 86.75 796 PHE A O 1
ATOM 6337 N N . SER A 1 797 ? 22.630 18.018 13.681 1.00 79.81 797 SER A N 1
ATOM 6338 C CA . SER A 1 797 ? 21.622 17.397 14.557 1.00 79.81 797 SER A CA 1
ATOM 6339 C C . SER A 1 797 ? 21.755 17.791 16.031 1.00 79.81 797 SER A C 1
ATOM 6341 O O . SER A 1 797 ? 20.765 17.766 16.757 1.00 79.81 797 SER A O 1
ATOM 6343 N N . GLN A 1 798 ? 22.960 18.138 16.488 1.00 80.94 798 GLN A N 1
ATOM 6344 C CA . GLN A 1 798 ? 23.208 18.574 17.866 1.00 80.94 798 GLN A CA 1
ATOM 6345 C C . GLN A 1 798 ? 22.886 20.059 18.085 1.00 80.94 798 GLN A C 1
ATOM 6347 O O . GLN A 1 798 ? 22.537 20.455 19.199 1.00 80.94 798 GLN A O 1
ATOM 6352 N N . HIS A 1 799 ? 22.980 20.882 17.036 1.00 80.12 799 HIS A N 1
ATOM 6353 C CA . HIS A 1 799 ? 22.716 22.322 17.103 1.00 80.12 799 HIS A CA 1
ATOM 6354 C C . HIS A 1 799 ? 21.312 22.713 16.614 1.00 80.12 799 HIS A C 1
ATOM 6356 O O . HIS A 1 799 ? 20.807 23.766 17.017 1.00 80.12 799 HIS A O 1
ATOM 6362 N N . HIS A 1 800 ? 20.672 21.886 15.783 1.00 74.44 800 HIS A N 1
ATOM 6363 C CA . HIS A 1 800 ? 19.312 22.092 15.295 1.00 74.44 800 HIS A CA 1
ATOM 6364 C C . HIS A 1 800 ? 18.277 21.689 16.369 1.00 74.44 800 HIS A C 1
ATOM 6366 O O . HIS A 1 800 ? 18.310 20.564 16.869 1.00 74.44 800 HIS A O 1
ATOM 6372 N N . PRO A 1 801 ? 17.362 22.587 16.773 1.00 60.75 801 PRO A N 1
ATOM 6373 C CA . PRO A 1 801 ? 16.448 22.345 17.882 1.00 60.75 801 PRO A CA 1
ATOM 6374 C C . PRO A 1 801 ? 15.234 21.483 17.503 1.00 60.75 801 PRO A C 1
ATOM 6376 O O . PRO A 1 801 ? 14.975 21.168 16.345 1.00 60.75 801 PRO A O 1
ATOM 6379 N N . SER A 1 802 ? 14.468 21.125 18.537 1.00 53.81 802 SER A N 1
ATOM 6380 C CA . SER A 1 802 ? 13.186 20.413 18.448 1.00 53.81 802 SER A CA 1
ATOM 6381 C C . SER A 1 802 ? 12.152 21.161 17.569 1.00 53.81 802 SER A C 1
ATOM 6383 O O . SER A 1 802 ? 12.220 22.393 17.530 1.00 53.81 802 SER A O 1
ATOM 6385 N N . PRO A 1 803 ? 11.153 20.487 16.943 1.00 52.75 803 PRO A N 1
ATOM 6386 C CA . PRO A 1 803 ? 10.256 21.047 15.903 1.00 52.75 803 PRO A CA 1
ATOM 6387 C C . PRO A 1 803 ? 9.306 22.204 16.288 1.00 52.75 803 PRO A C 1
ATOM 6389 O O . PRO A 1 803 ? 8.311 22.451 15.613 1.00 52.75 803 PRO A O 1
ATOM 6392 N N . SER A 1 804 ? 9.564 22.919 17.383 1.00 48.09 804 SER A N 1
ATOM 6393 C CA . SER A 1 804 ? 8.818 24.110 17.807 1.00 48.09 804 SER A CA 1
ATOM 6394 C C . SER A 1 804 ? 9.218 25.404 17.080 1.00 48.09 804 SER A C 1
ATOM 6396 O O . SER A 1 804 ? 8.512 26.403 17.205 1.00 48.09 804 SER A O 1
ATOM 6398 N N . GLU A 1 805 ? 10.336 25.424 16.347 1.00 55.97 805 GLU A N 1
ATOM 6399 C CA . GLU A 1 805 ? 10.766 26.569 15.530 1.00 55.97 805 GLU A CA 1
ATOM 6400 C C . GLU A 1 805 ? 10.604 26.258 14.035 1.00 55.97 805 GLU A C 1
ATOM 6402 O O . GLU A 1 805 ? 11.432 25.579 13.440 1.00 55.97 805 GLU A O 1
ATOM 6407 N N . LEU A 1 806 ? 9.548 26.796 13.415 1.00 63.94 806 LEU A N 1
ATOM 6408 C CA . LEU A 1 806 ? 9.176 26.585 12.004 1.00 63.94 806 LEU A CA 1
ATOM 6409 C C . LEU A 1 806 ? 10.082 27.350 11.004 1.00 63.94 806 LEU A C 1
ATOM 6411 O O . LEU A 1 806 ? 9.596 27.989 10.069 1.00 63.94 806 LEU A O 1
ATOM 6415 N N . ASN A 1 807 ? 11.398 27.355 11.221 1.00 78.31 807 ASN A N 1
ATOM 6416 C CA . ASN A 1 807 ? 12.368 28.009 10.340 1.00 78.31 807 ASN A CA 1
ATOM 6417 C C . ASN A 1 807 ? 12.829 27.045 9.232 1.00 78.31 807 ASN A C 1
ATOM 6419 O O . ASN A 1 807 ? 13.304 25.961 9.560 1.00 78.31 807 ASN A O 1
ATOM 6423 N N . PRO A 1 808 ? 12.770 27.425 7.942 1.00 81.62 808 PRO A N 1
ATOM 6424 C CA . PRO A 1 808 ? 13.244 26.556 6.875 1.00 81.62 808 PRO A CA 1
ATOM 6425 C C . PRO A 1 808 ? 14.772 26.413 6.869 1.00 81.62 808 PRO A C 1
ATOM 6427 O O . PRO A 1 808 ? 15.506 27.351 7.211 1.00 81.62 808 PRO A O 1
ATOM 6430 N N . VAL A 1 809 ? 15.226 25.244 6.415 1.00 88.00 809 VAL A N 1
ATOM 6431 C CA . VAL A 1 809 ? 16.623 24.923 6.108 1.00 88.00 809 VAL A CA 1
ATOM 6432 C C . VAL A 1 809 ? 16.865 25.192 4.623 1.00 88.00 809 VAL A C 1
ATOM 6434 O O . VAL A 1 809 ? 16.179 24.640 3.760 1.00 88.00 809 VAL A O 1
ATOM 6437 N N . LEU A 1 810 ? 17.843 26.044 4.319 1.00 91.19 810 LEU A N 1
ATOM 6438 C CA . LEU A 1 810 ? 18.277 26.331 2.953 1.00 91.19 810 LEU A CA 1
ATOM 6439 C C . LEU A 1 810 ? 19.481 25.450 2.608 1.00 91.19 810 LEU A C 1
ATOM 6441 O O . LEU A 1 810 ? 20.518 25.527 3.263 1.00 91.19 810 LEU A O 1
ATOM 6445 N N . LEU A 1 811 ? 19.342 24.620 1.581 1.00 92.00 811 LEU A N 1
ATOM 6446 C CA . LEU A 1 811 ? 20.414 23.837 0.976 1.00 92.00 811 LEU A CA 1
ATOM 6447 C C . LEU A 1 811 ? 20.889 24.591 -0.267 1.00 92.00 811 LEU A C 1
ATOM 6449 O O . LEU A 1 811 ? 20.094 24.833 -1.174 1.00 92.00 811 LEU A O 1
ATOM 6453 N N . TYR A 1 812 ? 22.161 24.972 -0.307 1.00 91.56 812 TYR A N 1
ATOM 6454 C CA . TYR A 1 812 ? 22.732 25.787 -1.379 1.00 91.56 812 TYR A CA 1
ATOM 6455 C C . TYR A 1 812 ? 23.913 25.073 -2.034 1.00 91.56 812 TYR A C 1
ATOM 6457 O O . TYR A 1 812 ? 24.846 24.666 -1.339 1.00 91.56 812 TYR A O 1
ATOM 6465 N N . SER A 1 813 ? 23.887 24.948 -3.360 1.00 88.44 813 SER A N 1
ATOM 6466 C CA . SER A 1 813 ? 25.053 24.568 -4.163 1.00 88.44 813 SER A CA 1
ATOM 6467 C C . SER A 1 813 ? 25.309 25.620 -5.222 1.00 88.44 813 SER A C 1
ATOM 6469 O O . SER A 1 813 ? 24.373 26.146 -5.819 1.00 88.44 813 SER A O 1
ATOM 6471 N N . ARG A 1 814 ? 26.579 25.873 -5.527 1.00 81.44 814 ARG A N 1
ATOM 6472 C CA . ARG A 1 814 ? 26.946 26.714 -6.669 1.00 81.44 814 ARG A CA 1
ATOM 6473 C C . ARG A 1 814 ? 26.966 25.940 -7.989 1.00 81.44 814 ARG A C 1
ATOM 6475 O O . ARG A 1 814 ? 26.937 26.539 -9.054 1.00 81.44 814 ARG A O 1
ATOM 6482 N N . TRP A 1 815 ? 26.962 24.610 -7.933 1.00 78.75 815 TRP A N 1
ATOM 6483 C CA . TRP A 1 815 ? 27.148 23.764 -9.112 1.00 78.75 815 TRP A CA 1
ATOM 6484 C C . TRP A 1 815 ? 25.836 23.167 -9.599 1.00 78.75 815 TRP A C 1
ATOM 6486 O O . TRP A 1 815 ? 25.363 23.493 -10.691 1.00 78.75 815 TRP A O 1
ATOM 6496 N N . GLU A 1 816 ? 25.220 22.302 -8.797 1.00 82.31 816 GLU A N 1
ATOM 6497 C CA . GLU A 1 816 ? 24.118 21.456 -9.248 1.00 82.31 816 GLU A CA 1
ATOM 6498 C C . GLU A 1 816 ? 23.127 21.176 -8.111 1.00 82.31 816 GLU A C 1
ATOM 6500 O O . GLU A 1 816 ? 23.508 20.861 -6.984 1.00 82.31 816 GLU A O 1
ATOM 6505 N N . LEU A 1 817 ? 21.827 21.247 -8.421 1.00 83.31 817 LEU A N 1
ATOM 6506 C CA . LEU A 1 817 ? 20.745 20.970 -7.464 1.00 83.31 817 LEU A CA 1
ATOM 6507 C C . LEU A 1 817 ? 20.737 19.504 -6.997 1.00 83.31 817 LEU A C 1
ATOM 6509 O O . LEU A 1 817 ? 20.230 19.196 -5.917 1.00 83.31 817 LEU A O 1
ATOM 6513 N N . ASN A 1 818 ? 21.374 18.609 -7.754 1.00 84.56 818 ASN A N 1
ATOM 6514 C CA . ASN A 1 818 ? 21.608 17.228 -7.356 1.00 84.56 818 ASN A CA 1
ATOM 6515 C C . ASN A 1 818 ? 22.514 17.104 -6.104 1.00 84.56 818 ASN A C 1
ATOM 6517 O O . ASN A 1 818 ? 22.300 16.189 -5.304 1.00 84.56 818 ASN A O 1
ATOM 6521 N N . ARG A 1 819 ? 23.426 18.056 -5.839 1.00 88.25 819 ARG A N 1
ATOM 6522 C CA . ARG A 1 819 ? 24.238 18.086 -4.610 1.00 88.25 819 ARG A CA 1
ATOM 6523 C C . ARG A 1 819 ? 23.367 18.414 -3.397 1.00 88.25 819 ARG A C 1
ATOM 6525 O O . ARG A 1 819 ? 23.483 17.780 -2.350 1.00 88.25 819 ARG A O 1
ATOM 6532 N N . CYS A 1 820 ? 22.415 19.336 -3.564 1.00 89.12 820 CYS A N 1
ATOM 6533 C CA . CYS A 1 820 ? 2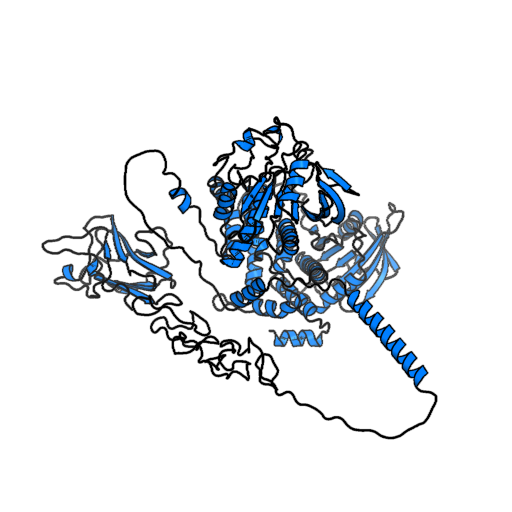1.381 19.613 -2.564 1.00 89.12 820 CYS A CA 1
ATOM 6534 C C . CYS A 1 820 ? 20.447 18.410 -2.353 1.00 89.12 820 CYS A C 1
ATOM 6536 O O . CYS A 1 820 ? 20.042 18.159 -1.218 1.00 89.12 820 CYS A O 1
ATOM 6538 N N . SER A 1 821 ? 20.134 17.646 -3.409 1.00 85.12 821 SER A N 1
ATOM 6539 C CA . SER A 1 821 ? 19.299 16.441 -3.300 1.00 85.12 821 SER A CA 1
ATOM 6540 C C . SER A 1 821 ? 19.949 15.352 -2.444 1.00 85.12 821 SER A C 1
ATOM 6542 O O . SER A 1 821 ? 19.300 14.834 -1.540 1.00 85.12 821 SER A O 1
ATOM 6544 N N . LEU A 1 822 ? 21.250 15.090 -2.626 1.00 88.69 822 LEU A N 1
ATOM 6545 C CA . LEU A 1 822 ? 21.998 14.123 -1.819 1.00 88.69 822 LEU A CA 1
ATOM 6546 C C . LEU A 1 822 ? 21.944 14.476 -0.328 1.00 88.69 822 LEU A C 1
ATOM 6548 O O . LEU A 1 822 ? 21.649 13.627 0.514 1.00 88.69 822 LEU A O 1
ATOM 6552 N N . ILE A 1 823 ? 22.180 15.750 -0.005 1.00 89.19 823 ILE A N 1
ATOM 6553 C CA . ILE A 1 823 ? 22.132 16.254 1.370 1.00 89.19 823 ILE A CA 1
ATOM 6554 C C . ILE A 1 823 ? 20.720 16.140 1.960 1.00 89.19 823 ILE A C 1
ATOM 6556 O O . ILE A 1 823 ? 20.564 15.687 3.093 1.00 89.19 823 ILE A O 1
ATOM 6560 N N . TYR A 1 824 ? 19.684 16.489 1.194 1.00 87.88 824 TYR A N 1
ATOM 6561 C CA . TYR A 1 824 ? 18.292 16.354 1.623 1.00 87.88 824 TYR A CA 1
ATOM 6562 C C . TYR A 1 824 ? 17.887 14.895 1.878 1.00 87.88 824 TYR A C 1
ATOM 6564 O O . TYR A 1 824 ? 17.284 14.604 2.915 1.00 87.88 824 TYR A O 1
ATOM 6572 N N . ILE A 1 825 ? 18.203 13.984 0.951 1.00 85.75 825 ILE A N 1
ATOM 6573 C CA . ILE A 1 825 ? 17.822 12.569 1.039 1.00 85.75 825 ILE A CA 1
ATOM 6574 C C . ILE A 1 825 ? 18.457 11.963 2.288 1.00 85.75 825 ILE A C 1
ATOM 6576 O O . ILE A 1 825 ? 17.750 11.394 3.115 1.00 85.75 825 ILE A O 1
ATOM 6580 N N . LEU A 1 826 ? 19.763 12.161 2.487 1.00 87.44 826 LEU A N 1
ATOM 6581 C CA . LEU A 1 826 ? 20.464 11.611 3.644 1.00 87.44 826 LEU A CA 1
ATOM 6582 C C . LEU A 1 826 ? 20.006 12.217 4.981 1.00 87.44 826 LEU A C 1
ATOM 6584 O O . LEU A 1 826 ? 19.948 11.487 5.968 1.00 87.44 826 LEU A O 1
ATOM 6588 N N . LEU A 1 827 ? 19.631 13.501 5.037 1.00 85.50 827 LEU A N 1
ATOM 6589 C CA . LEU A 1 827 ? 19.040 14.094 6.247 1.00 85.50 827 LEU A CA 1
ATOM 6590 C C . LEU A 1 827 ? 17.688 13.453 6.594 1.00 85.50 827 LEU A C 1
ATOM 6592 O O . LEU A 1 827 ? 17.472 13.066 7.745 1.00 85.50 827 LEU A O 1
ATOM 6596 N N . ASN A 1 828 ? 16.798 13.290 5.609 1.00 81.81 828 ASN A N 1
ATOM 6597 C CA . ASN A 1 828 ? 15.489 12.667 5.828 1.00 81.81 828 ASN A CA 1
ATOM 6598 C C . ASN A 1 828 ? 15.620 11.175 6.174 1.00 81.81 828 ASN A C 1
ATOM 6600 O O . ASN A 1 828 ? 14.924 10.701 7.070 1.00 81.81 828 ASN A O 1
ATOM 6604 N N . GLU A 1 829 ? 16.549 10.447 5.546 1.00 82.81 829 GLU A N 1
ATOM 6605 C CA . GLU A 1 829 ? 16.824 9.046 5.881 1.00 82.81 829 GLU A CA 1
ATOM 6606 C C . GLU A 1 829 ? 17.485 8.883 7.256 1.00 82.81 829 GLU A C 1
ATOM 6608 O O . GLU A 1 829 ? 17.072 8.009 8.012 1.00 82.81 829 GLU A O 1
ATOM 6613 N N . LYS A 1 830 ? 18.425 9.750 7.662 1.00 80.19 830 LYS A N 1
ATOM 6614 C CA . LYS A 1 830 ? 19.016 9.703 9.015 1.00 80.19 830 LYS A CA 1
ATOM 6615 C C . LYS A 1 830 ? 17.962 9.946 10.100 1.00 80.19 830 LYS A C 1
ATOM 6617 O O . LYS A 1 830 ? 17.976 9.280 11.135 1.00 80.19 830 LYS A O 1
ATOM 6622 N N . ASP A 1 831 ? 17.003 10.841 9.864 1.00 76.62 831 ASP A N 1
ATOM 6623 C CA . ASP A 1 831 ? 15.873 11.035 10.778 1.00 76.62 831 ASP A CA 1
ATOM 6624 C C . ASP A 1 831 ? 14.848 9.885 10.731 1.00 76.62 831 ASP A C 1
ATOM 6626 O O . ASP A 1 831 ? 14.303 9.525 11.778 1.00 76.62 831 ASP A O 1
ATOM 6630 N N . ARG A 1 832 ? 14.647 9.231 9.580 1.00 76.69 832 ARG A N 1
ATOM 6631 C CA . ARG A 1 832 ? 13.842 8.000 9.462 1.00 76.69 832 ARG A CA 1
ATOM 6632 C C . ARG A 1 832 ? 14.471 6.833 10.235 1.00 76.69 832 ARG A C 1
ATOM 6634 O O . ARG A 1 832 ? 13.804 6.226 11.071 1.00 76.69 832 ARG A O 1
ATOM 6641 N N . ILE A 1 833 ? 15.779 6.604 10.086 1.00 76.75 833 ILE A N 1
ATOM 6642 C CA . ILE A 1 833 ? 16.561 5.637 10.879 1.00 76.75 833 ILE A CA 1
ATOM 6643 C C . ILE A 1 833 ? 16.387 5.898 12.384 1.00 76.75 833 ILE A C 1
ATOM 6645 O O . ILE A 1 833 ? 16.179 4.959 13.152 1.00 76.75 833 ILE A O 1
ATOM 6649 N N . ARG A 1 834 ? 16.449 7.164 12.819 1.00 74.19 834 ARG A N 1
ATOM 6650 C CA . ARG A 1 834 ? 16.333 7.555 14.238 1.00 74.19 834 ARG A CA 1
ATOM 6651 C C . ARG A 1 834 ? 14.937 7.353 14.839 1.00 74.19 834 ARG A C 1
ATOM 6653 O O . ARG A 1 834 ? 14.847 7.117 16.043 1.00 74.19 834 ARG A O 1
ATOM 6660 N N . ARG 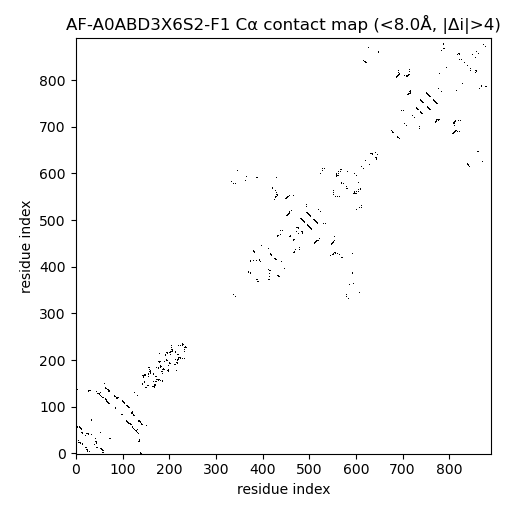A 1 835 ? 13.864 7.499 14.055 1.00 68.31 835 ARG A N 1
ATOM 6661 C CA . ARG A 1 835 ? 12.469 7.327 14.517 1.00 68.31 835 ARG A CA 1
ATOM 6662 C C . ARG A 1 835 ? 11.990 5.880 14.393 1.00 68.31 835 ARG A C 1
ATOM 6664 O O . ARG A 1 835 ? 11.424 5.332 15.335 1.00 68.31 835 ARG A O 1
ATOM 6671 N N . ASP A 1 836 ? 12.209 5.307 13.216 1.00 65.75 836 ASP A N 1
ATOM 6672 C CA . ASP A 1 836 ? 11.487 4.143 12.702 1.00 65.75 836 ASP A CA 1
ATOM 6673 C C . ASP A 1 836 ? 12.420 2.920 12.589 1.00 65.75 836 ASP A C 1
ATOM 6675 O O . ASP A 1 836 ? 11.989 1.777 12.745 1.00 65.75 836 ASP A O 1
ATOM 6679 N N . GLY A 1 837 ? 13.726 3.164 12.412 1.00 67.50 837 GLY A N 1
ATOM 6680 C CA . GLY A 1 837 ? 14.764 2.140 12.244 1.00 67.50 837 GLY A CA 1
ATOM 6681 C C . GLY A 1 837 ? 14.971 1.680 10.797 1.00 67.50 837 GLY A C 1
ATOM 6682 O O . GLY A 1 837 ? 15.739 0.740 10.573 1.00 67.50 837 GLY A O 1
ATOM 6683 N N . GLU A 1 838 ? 14.296 2.329 9.845 1.00 69.56 838 GLU A N 1
ATOM 6684 C CA . GLU A 1 838 ? 14.110 1.910 8.450 1.00 69.56 838 GLU A CA 1
ATOM 6685 C C . GLU A 1 838 ? 14.810 2.854 7.454 1.00 69.56 838 GLU A C 1
ATOM 6687 O O . GLU A 1 838 ? 14.926 4.054 7.709 1.00 69.56 838 GLU A O 1
ATOM 6692 N N . ILE A 1 839 ? 15.229 2.317 6.300 1.00 73.56 839 ILE A N 1
ATOM 6693 C CA . ILE A 1 839 ? 15.888 3.035 5.194 1.00 73.56 839 ILE A CA 1
ATOM 6694 C C . ILE A 1 839 ? 15.118 2.808 3.877 1.00 73.56 839 ILE A C 1
ATOM 6696 O O . ILE A 1 839 ? 14.724 1.683 3.569 1.00 73.56 839 ILE A O 1
ATOM 6700 N N . HIS A 1 840 ? 14.893 3.887 3.119 1.00 73.62 840 HIS A N 1
ATOM 6701 C CA . HIS A 1 840 ? 13.915 4.028 2.024 1.00 73.62 840 HIS A CA 1
ATOM 6702 C C . HIS A 1 840 ? 14.460 4.826 0.808 1.00 73.62 840 HIS A C 1
ATOM 6704 O O . HIS A 1 840 ? 13.689 5.455 0.077 1.00 73.62 840 HIS A O 1
ATOM 6710 N N . VAL A 1 841 ? 15.783 4.814 0.574 1.00 76.94 841 VAL A N 1
ATOM 6711 C CA . VAL A 1 841 ? 16.501 5.701 -0.379 1.00 76.94 841 VAL A CA 1
ATOM 6712 C C . VAL A 1 841 ? 15.810 5.867 -1.737 1.00 76.94 841 VAL A C 1
ATOM 6714 O O . VAL A 1 841 ? 15.639 6.998 -2.189 1.00 76.94 841 VAL A O 1
ATOM 6717 N N . LEU A 1 842 ? 15.384 4.767 -2.372 1.00 70.38 842 LEU A N 1
ATOM 6718 C CA . LEU A 1 842 ? 14.740 4.756 -3.693 1.00 70.38 842 LEU A CA 1
ATOM 6719 C C . LEU A 1 842 ? 13.505 5.669 -3.775 1.00 70.38 842 LEU A C 1
ATOM 6721 O O . LEU A 1 842 ? 13.341 6.376 -4.768 1.00 70.38 842 LEU A O 1
ATOM 6725 N N . ARG A 1 843 ? 12.667 5.719 -2.735 1.00 67.69 843 ARG A N 1
ATOM 6726 C CA . ARG A 1 843 ? 11.461 6.560 -2.746 1.00 67.69 843 ARG A CA 1
ATOM 6727 C C . ARG A 1 843 ? 11.735 7.987 -2.311 1.00 67.69 843 ARG A C 1
ATOM 6729 O O . ARG A 1 843 ? 11.236 8.892 -2.963 1.00 67.69 843 ARG A O 1
ATOM 6736 N N . THR A 1 844 ? 12.559 8.207 -1.287 1.00 73.06 844 THR A N 1
ATOM 6737 C CA . THR A 1 844 ? 12.984 9.570 -0.908 1.00 73.06 844 THR A CA 1
ATOM 6738 C C . THR A 1 844 ? 13.660 10.267 -2.093 1.00 73.06 844 THR A C 1
ATOM 6740 O O . THR A 1 844 ? 13.481 11.461 -2.297 1.00 73.06 844 THR A O 1
ATOM 6743 N N . SER A 1 845 ? 14.346 9.490 -2.936 1.00 76.00 845 SER A N 1
ATOM 6744 C CA . SER A 1 845 ? 14.826 9.884 -4.262 1.00 76.00 845 SER A CA 1
ATOM 6745 C C . SER A 1 845 ? 13.667 10.187 -5.237 1.00 76.00 845 SER A C 1
ATOM 6747 O O . SER A 1 845 ? 13.535 11.319 -5.698 1.00 76.00 845 SER A O 1
ATOM 6749 N N . ALA A 1 846 ? 12.773 9.228 -5.516 1.00 64.94 846 ALA A N 1
ATOM 6750 C CA . ALA A 1 846 ? 11.641 9.418 -6.438 1.00 64.94 846 ALA A CA 1
ATOM 6751 C C . ALA A 1 846 ? 10.738 10.628 -6.094 1.00 64.94 846 ALA A C 1
ATOM 6753 O O . ALA A 1 846 ? 10.348 11.385 -6.985 1.00 64.94 846 ALA A O 1
ATOM 6754 N N . GLU A 1 847 ? 10.454 10.856 -4.807 1.00 67.00 847 GLU A N 1
ATOM 6755 C CA . GLU A 1 847 ? 9.648 11.975 -4.289 1.00 67.00 847 GLU A CA 1
ATOM 6756 C C . GLU A 1 847 ? 10.290 13.352 -4.532 1.00 67.00 847 GLU A C 1
ATOM 6758 O O . GLU A 1 847 ? 9.579 14.360 -4.592 1.00 67.00 847 GLU A O 1
ATOM 6763 N N . MET A 1 848 ? 11.616 13.414 -4.708 1.00 70.31 848 MET A N 1
ATOM 6764 C CA . MET A 1 848 ? 12.302 14.618 -5.183 1.00 70.31 848 MET A CA 1
ATOM 6765 C C . MET A 1 848 ? 12.223 14.763 -6.702 1.00 70.31 848 MET A C 1
ATOM 6767 O O . MET A 1 848 ? 11.988 15.862 -7.203 1.00 70.31 848 MET A O 1
ATOM 6771 N N . PHE A 1 849 ? 12.428 13.684 -7.458 1.00 68.62 849 PHE A N 1
ATOM 6772 C CA . PHE A 1 849 ? 12.609 13.789 -8.914 1.00 68.62 849 PHE A CA 1
ATOM 6773 C C . PHE A 1 849 ? 11.286 14.022 -9.643 1.00 68.62 849 PHE A C 1
ATOM 6775 O O . PHE A 1 849 ? 11.265 14.727 -10.649 1.00 68.62 849 PHE A O 1
ATOM 6782 N N . GLY A 1 850 ? 10.173 13.550 -9.069 1.00 57.69 850 GLY A N 1
ATOM 6783 C CA . GLY A 1 850 ? 8.818 13.944 -9.470 1.00 57.69 850 GLY A CA 1
ATOM 6784 C C . GLY A 1 850 ? 8.485 15.424 -9.218 1.00 57.69 850 GLY A C 1
ATOM 6785 O O . GLY A 1 850 ? 7.427 15.879 -9.636 1.00 57.69 850 GLY A O 1
ATOM 6786 N N . ARG A 1 851 ? 9.362 16.194 -8.551 1.00 63.41 851 ARG A N 1
ATOM 6787 C CA . ARG A 1 851 ? 9.237 17.659 -8.393 1.00 63.41 851 ARG A CA 1
ATOM 6788 C C . ARG A 1 851 ? 10.145 18.446 -9.331 1.00 63.41 851 ARG A C 1
ATOM 6790 O O . ARG A 1 851 ? 9.809 19.571 -9.681 1.00 63.41 851 ARG A O 1
ATOM 6797 N N . SER A 1 852 ? 11.301 17.896 -9.701 1.00 68.38 852 SER A N 1
ATOM 6798 C CA . SER A 1 852 ? 12.172 18.459 -10.735 1.00 68.38 852 SER A CA 1
ATOM 6799 C C . SER A 1 852 ? 13.238 17.461 -11.173 1.00 68.38 852 SER A C 1
ATOM 6801 O O . SER A 1 852 ? 13.953 16.894 -10.343 1.00 68.38 852 SER A O 1
ATOM 6803 N N . ARG A 1 853 ? 13.440 17.351 -12.492 1.00 67.44 853 ARG A N 1
ATOM 6804 C CA . ARG A 1 853 ? 14.569 16.620 -13.089 1.00 67.44 853 ARG A CA 1
ATOM 6805 C C . ARG A 1 853 ? 15.935 17.136 -12.608 1.00 67.44 853 ARG A C 1
ATOM 6807 O O . ARG A 1 853 ? 16.875 16.355 -12.546 1.00 67.44 853 ARG A O 1
ATOM 6814 N N . ALA A 1 854 ? 16.056 18.409 -12.216 1.00 72.88 854 ALA A N 1
ATOM 6815 C CA . ALA A 1 854 ? 17.321 18.987 -11.743 1.00 72.88 854 ALA A CA 1
ATOM 6816 C C . ALA A 1 854 ? 17.771 18.461 -10.362 1.00 72.88 854 ALA A C 1
ATOM 6818 O O . ALA A 1 854 ? 18.930 18.630 -9.986 1.00 72.88 854 ALA A O 1
ATOM 6819 N N . LEU A 1 855 ? 16.871 17.816 -9.612 1.00 76.25 855 LEU A N 1
ATOM 6820 C CA . LEU A 1 855 ? 17.182 17.156 -8.340 1.00 76.25 855 LEU A CA 1
ATOM 6821 C C . LEU A 1 855 ? 17.670 15.712 -8.522 1.00 76.25 855 LEU A C 1
ATOM 6823 O O . LEU A 1 855 ? 18.044 15.089 -7.539 1.00 76.25 855 LEU A O 1
ATOM 6827 N N . LEU A 1 856 ? 17.658 15.163 -9.740 1.00 74.88 856 LEU A N 1
ATOM 6828 C CA . LEU A 1 856 ? 18.095 13.794 -10.010 1.00 74.88 856 LEU A CA 1
ATOM 6829 C C . LEU A 1 856 ? 19.626 13.669 -9.805 1.00 74.88 856 LEU A C 1
ATOM 6831 O O . LEU A 1 856 ? 20.385 14.317 -10.532 1.00 74.88 856 LEU A O 1
ATOM 6835 N N . PRO A 1 857 ? 20.118 12.846 -8.856 1.00 76.06 857 PRO A N 1
ATOM 6836 C CA . PRO A 1 857 ? 21.532 12.525 -8.732 1.00 76.06 857 PRO A CA 1
ATOM 6837 C C . PRO A 1 857 ? 22.033 11.813 -9.988 1.00 76.06 857 PRO A C 1
ATOM 6839 O O . PRO A 1 857 ? 21.287 11.120 -10.684 1.00 76.06 857 PRO A O 1
ATOM 6842 N N . THR A 1 858 ? 23.329 11.936 -10.262 1.00 87.31 858 THR A N 1
ATOM 6843 C CA . THR A 1 858 ? 24.015 10.992 -11.150 1.00 87.31 858 THR A CA 1
ATOM 6844 C C . THR A 1 858 ? 24.023 9.600 -10.509 1.00 87.31 858 THR A C 1
ATOM 6846 O O . THR A 1 858 ? 23.797 9.466 -9.303 1.00 87.31 858 THR A O 1
ATOM 6849 N N . PHE A 1 859 ? 24.337 8.548 -11.272 1.00 88.00 859 PHE A N 1
ATOM 6850 C CA . PHE A 1 859 ? 24.478 7.218 -10.672 1.00 88.00 859 PHE A CA 1
ATOM 6851 C C . PHE A 1 859 ? 25.530 7.200 -9.548 1.00 88.00 859 PHE A C 1
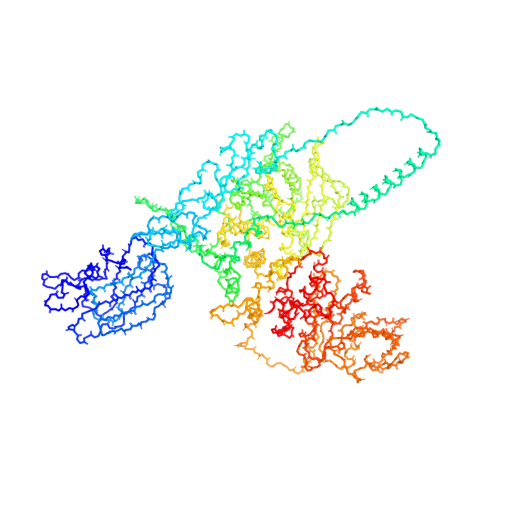ATOM 6853 O O . PHE A 1 859 ? 25.291 6.594 -8.509 1.00 88.00 859 PHE A O 1
ATOM 6860 N N . LYS A 1 860 ? 26.648 7.929 -9.695 1.00 89.62 860 LYS A N 1
ATOM 6861 C CA . LYS A 1 860 ? 27.687 7.999 -8.654 1.00 89.62 860 LYS A CA 1
ATOM 6862 C C . LYS A 1 860 ? 27.186 8.687 -7.388 1.00 89.62 860 LYS A C 1
ATOM 6864 O O . LYS A 1 860 ? 27.507 8.241 -6.295 1.00 89.62 860 LYS A O 1
ATOM 6869 N N . LEU A 1 861 ? 26.374 9.739 -7.515 1.00 88.25 861 LEU A N 1
ATOM 6870 C CA . LEU A 1 861 ? 25.724 10.375 -6.365 1.00 88.25 861 LEU A CA 1
ATOM 6871 C C . LEU A 1 861 ? 24.697 9.450 -5.701 1.00 88.25 861 LEU A C 1
ATOM 6873 O O . LEU A 1 861 ? 24.598 9.424 -4.476 1.00 88.25 861 LEU A O 1
ATOM 6877 N N . TYR A 1 862 ? 23.968 8.663 -6.492 1.00 87.69 862 TYR A N 1
ATOM 6878 C CA . TYR A 1 862 ? 23.021 7.669 -5.993 1.00 87.69 862 TYR A CA 1
ATOM 6879 C C . TYR A 1 862 ? 23.730 6.557 -5.202 1.00 87.69 862 TYR A C 1
ATOM 6881 O O . TYR A 1 862 ? 23.400 6.317 -4.044 1.00 87.69 862 TYR A O 1
ATOM 6889 N N . ASP A 1 863 ? 24.777 5.967 -5.774 1.00 89.44 863 ASP A N 1
ATOM 6890 C CA . ASP A 1 863 ? 25.700 5.025 -5.127 1.00 89.44 863 ASP A CA 1
ATOM 6891 C C . ASP A 1 863 ? 26.349 5.607 -3.851 1.00 89.44 863 ASP A C 1
ATOM 6893 O O . ASP A 1 863 ? 26.338 4.976 -2.789 1.00 89.44 863 ASP A O 1
ATOM 6897 N N . PHE A 1 864 ? 26.828 6.855 -3.899 1.00 90.25 864 PHE A N 1
ATOM 6898 C CA . PHE A 1 864 ? 27.421 7.526 -2.739 1.00 90.25 864 PHE A CA 1
ATOM 6899 C C . PHE A 1 864 ? 26.429 7.688 -1.574 1.00 90.25 864 PHE A C 1
ATOM 6901 O O . PHE A 1 864 ? 26.827 7.549 -0.417 1.00 90.25 864 PHE A O 1
ATOM 6908 N N . MET A 1 865 ? 25.131 7.898 -1.835 1.00 89.44 865 MET A N 1
ATOM 6909 C CA . MET A 1 865 ? 24.119 7.916 -0.767 1.00 89.44 865 MET A CA 1
ATOM 6910 C C . MET A 1 865 ? 24.024 6.574 -0.034 1.00 89.44 865 MET A C 1
ATOM 6912 O O . MET A 1 865 ? 23.991 6.554 1.197 1.00 89.44 865 MET A O 1
ATOM 6916 N N . TYR A 1 866 ? 24.036 5.450 -0.756 1.00 88.06 866 TYR A N 1
ATOM 6917 C CA . TYR A 1 866 ? 24.044 4.130 -0.120 1.00 88.06 866 TYR A CA 1
ATOM 6918 C C . TYR A 1 866 ? 25.347 3.904 0.666 1.00 88.06 866 TYR A C 1
ATOM 6920 O O . TYR A 1 866 ? 25.308 3.344 1.758 1.00 88.06 866 TYR A O 1
ATOM 6928 N N . LYS A 1 867 ? 26.488 4.420 0.192 1.00 87.25 867 LYS A N 1
ATOM 6929 C CA . LYS A 1 867 ? 27.776 4.365 0.913 1.00 87.25 867 LYS A CA 1
ATOM 6930 C C . LYS A 1 867 ? 27.787 5.211 2.197 1.00 87.25 867 LYS A C 1
ATOM 6932 O O . LYS A 1 867 ? 28.324 4.762 3.208 1.00 87.25 867 LYS A O 1
ATOM 6937 N N . CYS A 1 868 ? 27.128 6.373 2.217 1.00 87.38 868 CYS A N 1
ATOM 6938 C CA . CYS A 1 868 ? 26.866 7.126 3.453 1.00 87.38 868 CYS A CA 1
ATOM 6939 C C . CYS A 1 868 ? 26.006 6.345 4.448 1.00 87.38 868 CYS A C 1
ATOM 6941 O O . CYS A 1 868 ? 26.328 6.304 5.634 1.00 87.38 868 CYS A O 1
ATOM 6943 N N . LEU A 1 869 ? 24.938 5.706 3.979 1.00 86.81 869 LEU A N 1
ATOM 6944 C CA . LEU A 1 869 ? 24.036 4.944 4.844 1.00 86.81 869 LEU A CA 1
ATOM 6945 C C . LEU A 1 869 ? 24.693 3.656 5.364 1.00 86.81 869 LEU A C 1
ATOM 6947 O O . LEU A 1 869 ? 24.455 3.284 6.508 1.00 86.81 869 LEU A O 1
ATOM 6951 N N . LEU A 1 870 ? 25.597 3.037 4.595 1.00 84.12 870 LEU A N 1
ATOM 6952 C CA . LEU A 1 870 ? 26.425 1.918 5.056 1.00 84.12 870 LEU A CA 1
ATOM 6953 C C . LEU A 1 870 ? 27.359 2.335 6.201 1.00 84.12 870 LEU A C 1
ATOM 6955 O O . LEU A 1 870 ? 27.432 1.642 7.214 1.00 84.12 870 LEU A O 1
ATOM 6959 N N . ALA A 1 871 ? 28.055 3.466 6.065 1.00 81.00 871 ALA A N 1
ATOM 6960 C CA . ALA A 1 871 ? 28.957 3.959 7.105 1.00 81.00 871 ALA A CA 1
ATOM 6961 C C . ALA A 1 871 ? 28.205 4.348 8.399 1.00 81.00 871 ALA A C 1
ATOM 6963 O O . ALA A 1 871 ? 28.678 4.046 9.495 1.00 81.00 871 ALA A O 1
ATOM 6964 N N . ASP A 1 872 ? 27.003 4.931 8.290 1.00 79.25 872 ASP A N 1
ATOM 6965 C CA . ASP A 1 872 ? 26.126 5.205 9.442 1.00 79.25 872 ASP A CA 1
ATOM 6966 C C . ASP A 1 872 ? 25.617 3.904 10.102 1.00 79.25 872 ASP A C 1
ATOM 6968 O O . ASP A 1 872 ? 25.650 3.771 11.328 1.00 79.25 872 ASP A O 1
ATOM 6972 N N . ALA A 1 873 ? 25.232 2.905 9.296 1.00 74.00 873 ALA A N 1
ATOM 6973 C CA . ALA A 1 873 ? 24.771 1.590 9.754 1.00 74.00 873 ALA A CA 1
ATOM 6974 C C . ALA A 1 873 ? 25.836 0.809 10.540 1.00 74.00 873 ALA A C 1
ATOM 6976 O O . ALA A 1 873 ? 25.523 0.166 11.546 1.00 74.00 873 ALA A O 1
ATOM 6977 N N . LEU A 1 874 ? 27.092 0.872 10.088 1.00 70.50 874 LEU A N 1
ATOM 6978 C CA . LEU A 1 874 ? 28.234 0.194 10.708 1.00 70.50 874 LEU A CA 1
ATOM 6979 C C . LEU A 1 874 ? 28.771 0.917 11.956 1.00 70.50 874 LEU A C 1
ATOM 6981 O O . LEU A 1 874 ? 29.521 0.316 12.720 1.00 70.50 874 LEU A O 1
ATOM 6985 N N . GLN A 1 875 ? 28.372 2.175 12.189 1.00 64.62 875 GLN A N 1
ATOM 6986 C CA . GLN A 1 875 ? 28.822 3.032 13.301 1.00 64.62 875 GLN A CA 1
ATOM 6987 C C . GLN A 1 875 ? 30.340 3.309 13.334 1.00 64.62 875 GLN A C 1
ATOM 6989 O O . GLN A 1 875 ? 30.859 3.786 14.346 1.00 64.62 875 GLN A O 1
ATOM 6994 N N . ASP A 1 876 ? 31.061 3.033 12.244 1.00 52.88 876 ASP A N 1
ATOM 6995 C CA . ASP A 1 876 ? 32.522 3.122 12.194 1.00 52.88 876 ASP A CA 1
ATOM 6996 C C . ASP A 1 876 ? 32.987 4.465 11.616 1.00 52.88 876 ASP A C 1
ATOM 6998 O O . ASP A 1 876 ? 33.336 4.608 10.446 1.00 52.88 876 ASP A O 1
ATOM 7002 N N . PHE A 1 877 ? 32.955 5.491 12.466 1.00 49.81 877 PHE A N 1
ATOM 7003 C CA . PHE A 1 877 ? 33.246 6.886 12.115 1.00 49.81 877 PHE A CA 1
ATOM 7004 C C . PHE A 1 877 ? 34.748 7.191 11.923 1.00 49.81 877 PHE A C 1
ATOM 7006 O O . PHE A 1 877 ? 35.194 8.294 12.244 1.00 49.81 877 PHE A O 1
ATOM 7013 N N . THR A 1 878 ? 35.556 6.241 11.437 1.00 47.59 878 THR A N 1
ATOM 7014 C CA . THR A 1 878 ? 37.003 6.439 11.241 1.00 47.59 878 THR A CA 1
ATOM 7015 C C . THR A 1 878 ? 37.440 6.243 9.787 1.00 47.59 878 THR A C 1
ATOM 7017 O O . THR A 1 878 ? 37.102 5.262 9.122 1.00 47.59 878 THR A O 1
ATOM 7020 N N . TYR A 1 879 ? 38.222 7.207 9.288 1.00 40.62 879 TYR A N 1
ATOM 7021 C CA . TYR A 1 879 ? 38.724 7.255 7.908 1.00 40.62 879 TYR A CA 1
ATOM 7022 C C . TYR A 1 879 ? 39.550 6.009 7.534 1.00 40.62 879 TYR A C 1
ATOM 7024 O O . TYR A 1 879 ? 39.460 5.518 6.411 1.00 40.62 879 TYR A O 1
ATOM 7032 N N . GLU A 1 880 ? 40.306 5.459 8.491 1.00 44.34 880 GLU A N 1
ATOM 7033 C CA . GLU A 1 880 ? 41.130 4.260 8.292 1.00 44.34 880 GLU A CA 1
ATOM 7034 C C . GLU A 1 880 ? 40.288 2.976 8.167 1.00 44.34 880 GLU A C 1
ATOM 7036 O O . GLU A 1 880 ? 40.533 2.183 7.257 1.00 44.34 880 GLU A O 1
ATOM 7041 N N . ASN A 1 881 ? 39.256 2.786 9.002 1.00 42.03 881 ASN A N 1
ATOM 7042 C CA . ASN A 1 881 ? 38.402 1.594 8.928 1.00 42.03 881 ASN A CA 1
ATOM 7043 C C . ASN A 1 881 ? 37.454 1.629 7.726 1.00 42.03 881 ASN A C 1
ATOM 7045 O O . ASN A 1 881 ? 37.301 0.618 7.042 1.00 42.03 881 ASN A O 1
ATOM 7049 N N . THR A 1 882 ? 36.844 2.783 7.424 1.00 43.25 882 THR A N 1
ATOM 7050 C CA . THR A 1 882 ? 35.861 2.883 6.325 1.00 43.25 882 THR A CA 1
ATOM 7051 C C . THR A 1 882 ? 36.490 2.481 4.985 1.00 43.25 882 THR A C 1
ATOM 7053 O O . THR A 1 882 ? 35.879 1.751 4.207 1.00 43.25 882 THR A O 1
ATOM 7056 N N . GLY A 1 883 ? 37.741 2.895 4.735 1.00 44.25 883 GLY A N 1
ATOM 7057 C CA . GLY A 1 883 ? 38.497 2.540 3.528 1.00 44.25 883 GLY A CA 1
ATOM 7058 C C . GLY A 1 883 ? 39.018 1.096 3.481 1.00 44.25 883 GLY A C 1
ATOM 7059 O O . GLY A 1 883 ? 39.375 0.625 2.402 1.00 44.25 883 GLY A O 1
ATOM 7060 N N . LEU A 1 884 ? 39.056 0.392 4.618 1.00 42.59 884 LEU A N 1
ATOM 7061 C CA . LEU A 1 884 ? 39.364 -1.041 4.703 1.00 42.59 884 LEU A CA 1
ATOM 7062 C C . LEU A 1 884 ? 38.111 -1.892 4.481 1.00 42.59 884 LEU A C 1
ATOM 7064 O O . LEU A 1 884 ? 38.118 -2.758 3.614 1.00 42.59 884 LEU A O 1
ATOM 7068 N N . ILE A 1 885 ? 37.016 -1.592 5.184 1.00 43.00 885 ILE A N 1
ATOM 7069 C CA . ILE A 1 885 ? 35.747 -2.331 5.082 1.00 43.00 885 ILE A CA 1
ATOM 7070 C C . ILE A 1 885 ? 35.172 -2.233 3.660 1.00 43.00 885 ILE A C 1
ATOM 7072 O O . ILE A 1 885 ? 34.770 -3.234 3.073 1.00 43.00 885 ILE A O 1
ATOM 7076 N N . MET A 1 886 ? 35.227 -1.048 3.044 1.00 43.59 886 MET A N 1
ATOM 7077 C CA . MET A 1 886 ? 34.849 -0.845 1.636 1.00 43.59 886 MET A CA 1
ATOM 7078 C C . MET A 1 886 ? 35.737 -1.607 0.635 1.00 43.59 886 MET A C 1
ATOM 7080 O O . MET A 1 886 ? 35.400 -1.657 -0.540 1.00 43.59 886 MET A O 1
ATOM 7084 N N . ARG A 1 887 ? 36.859 -2.185 1.078 1.00 47.69 887 ARG A N 1
ATOM 7085 C CA . ARG A 1 887 ? 37.806 -2.994 0.291 1.00 47.69 887 ARG A CA 1
ATOM 7086 C C . ARG A 1 887 ? 37.706 -4.501 0.553 1.00 47.69 887 ARG A C 1
ATOM 7088 O O . ARG A 1 887 ? 38.446 -5.263 -0.060 1.00 47.69 887 ARG A O 1
ATOM 7095 N N . GLU A 1 888 ? 36.849 -4.904 1.490 1.00 42.78 888 GLU A N 1
ATOM 7096 C CA . GLU A 1 888 ? 36.449 -6.298 1.728 1.00 42.78 888 GLU A CA 1
ATOM 7097 C C . GLU A 1 888 ? 34.996 -6.561 1.274 1.00 42.78 888 GLU A C 1
ATOM 7099 O O . GLU A 1 888 ? 34.574 -7.713 1.197 1.00 42.78 888 GLU A O 1
ATOM 7104 N N . ILE A 1 889 ? 34.232 -5.499 0.976 1.00 43.78 889 ILE A N 1
ATOM 7105 C CA . ILE A 1 889 ? 32.850 -5.545 0.461 1.00 43.78 889 ILE A CA 1
ATOM 7106 C C . ILE A 1 889 ? 32.781 -5.300 -1.064 1.00 43.78 889 ILE A C 1
ATOM 7108 O O . ILE A 1 889 ? 31.821 -5.749 -1.692 1.00 43.78 889 ILE A O 1
ATOM 7112 N N . LEU A 1 890 ? 33.777 -4.612 -1.644 1.00 38.53 890 LEU A N 1
ATOM 7113 C CA . LEU A 1 890 ? 33.991 -4.435 -3.092 1.00 38.53 890 LEU A CA 1
ATOM 7114 C C . LEU A 1 890 ? 35.129 -5.344 -3.577 1.00 38.53 890 LEU A C 1
ATOM 7116 O O . LEU A 1 890 ? 34.960 -5.948 -4.656 1.00 38.53 890 LEU A O 1
#

Sequence (890 aa):
MNFALNKSASQSSTLNYKDFQWTADKAVDGNTSGENPDASKTCSATNNYLGNHTWEVDIGFLIIVKTITVYTRNDTDDQHSGFKVFIGNTTRSWTGNQPFTEIQTTNTKYRFRSNDSLARFVSVIRENKEIMTICEVIVDGECPKGKFGDVCNETCGHCLYGNVSCNSSTGQCTEGCQNGWSGEKCKEECPKGTFGDACNETCGHCLYGNVSCNSTTGQCTEGCQNGWSGERCKEEIQQSPSPSENGIITIGVVVPVVMVIILVIIVLAILRVRRKLSGLCNVTPSLPNRVQMWFHRVIQKGESSDPTTQEMEDTILNEGNVYQNTEIKKQLMTQIIPVLAFWGHVTKMKANKEQFELEFQELSQGLTKAHEKALENPSKNRYQSIIPYDFNRVVLKRDSVNHSVYENDLDYINASHIKGFESRKSYIAAQGPITEAISDFWWMVWQERTECIVMLTNVSEMGQMKCIQYWPDKGEQRYGDVTVKFLGNESFADCIRRDLQIDVDGKSRKVTQFHYIAWPDKDVPDTAWSLVEFWKSVRKYYVNGKVPMTVHCSAGVGRTGTFIALDIIYDEACETGNVDVMKCVENLREQRVNMVQTVNQFIFLHDAVAESLGFGTMPVFNKQFPDVLRYLMEEDEMSGLTRLERQYNMLRQLNMEEEESNMPVYSNDDDVQSEIIWLPNLSGRDAYIAMKQVDDETLLATIRKRNVKWLIMVDSGRPEDVLVSIGVNDTRTIAGLDITCQKKEDLGVFERIQFSITSDERTKPQKLIMFLLKTWEESNEVPSDPYSVLSLFEDFSQHHPSPSELNPVLLYSRWELNRCSLIYILLNEKDRIRRDGEIHVLRTSAEMFGRSRALLPTFKLYDFMYKCLLADALQDFTYENTGLIMREIL

Solvent-accessible surface area (backbone atoms only — not comparable to full-atom values): 49688 Å² total; per-residue (Å²): 92,63,56,30,56,79,36,61,41,42,53,77,47,61,28,72,59,85,102,36,60,17,43,44,50,31,21,17,70,72,44,74,58,28,61,70,97,55,44,56,77,30,19,14,27,33,46,85,48,81,33,76,37,42,38,38,36,42,50,84,48,66,29,28,37,39,36,42,37,44,26,26,59,70,84,59,93,72,70,75,74,70,70,46,71,48,72,26,85,56,86,88,72,87,83,66,85,80,64,55,65,81,45,73,76,51,86,38,35,41,33,33,42,46,80,63,40,75,27,26,28,46,36,42,35,34,67,79,36,42,65,48,63,36,8,17,44,46,34,28,48,47,33,45,84,35,21,8,40,102,76,40,72,49,68,43,38,45,12,49,72,32,40,75,32,32,39,38,61,81,27,36,23,80,72,41,30,31,52,24,18,29,70,66,36,11,78,38,70,33,60,83,33,20,7,26,63,68,33,71,43,70,46,40,46,16,54,70,35,42,79,32,35,38,32,48,78,28,34,23,78,75,38,48,34,94,60,37,38,71,69,37,13,78,40,78,70,85,85,83,87,88,87,85,90,83,90,80,91,86,86,93,69,62,67,66,57,51,52,51,51,50,50,51,49,49,51,52,48,52,51,48,48,49,57,52,62,69,49,63,81,83,69,75,82,72,71,62,65,69,58,60,53,44,51,62,50,48,80,75,47,87,74,88,79,85,84,83,83,86,87,83,84,89,84,83,90,83,90,83,83,98,80,83,83,59,64,73,61,56,71,69,51,69,69,74,33,45,52,93,49,38,51,62,50,53,55,57,43,61,80,38,54,66,55,55,52,49,58,58,63,69,46,78,75,60,84,88,64,62,35,64,71,45,68,77,40,54,83,56,39,97,42,90,90,56,55,31,30,63,95,40,35,46,72,48,89,71,83,70,87,84,62,67,101,78,65,84,68,68,38,68,54,52,21,19,52,40,73,36,51,95,57,66,31,40,33,30,38,21,40,28,46,48,92,80,35,42,34,52,51,46,47,46,41,62,74,59,52,32,48,39,36,40,36,54,49,51,50,54,48,97,84,43,78,40,20,58,86,87,71,51,97,62,57,67,48,72,35,76,77,36,34,36,29,45,74,51,72,52,78,57,97,48,34,35,42,37,39,33,36,38,31,47,98,90,50,73,46,67,31,38,37,41,35,39,62,61,65,47,81,97,61,64,52,98,56,43,62,68,59,41,54,51,48,51,56,48,46,76,68,62,73,77,42,85,45,33,36,37,31,19,17,42,70,21,16,36,65,29,26,31,55,51,45,43,60,26,48,52,54,41,25,74,73,70,49,34,41,49,67,57,53,48,42,40,60,39,31,77,49,31,46,39,26,40,60,43,60,64,44,50,55,48,36,52,48,29,43,34,46,67,74,26,76,53,45,59,72,38,39,48,93,48,38,64,62,53,49,52,62,25,63,44,64,37,96,87,75,77,42,26,49,48,56,51,56,52,52,52,64,64,57,78,72,66,87,85,78,89,77,85,83,79,93,73,80,92,81,64,90,69,67,84,42,62,45,85,48,78,51,87,72,74,59,54,47,36,35,38,29,36,67,66,56,72,55,59,53,51,48,46,38,58,79,60,53,36,38,38,36,39,32,63,33,42,75,51,79,80,44,68,86,70,53,50,50,78,72,35,69,49,75,54,90,75,31,40,40,30,24,74,43,73,43,83,68,84,41,32,35,44,35,34,35,39,39,38,36,95,93,48,100,64,68,45,63,34,40,36,38,36,28,50,63,26,44,90,93,42,92,52,61,90,52,52,61,57,56,52,54,52,52,52,54,45,61,73,72,55,76,72,76,84,64,91,46,28,40,37,28,34,19,75,80,41,44,23,58,31,34,54,54,51,42,51,53,44,39,54,50,34,38,73,76,75,38,32,39,46,66,70,36,57,47,45,69,44,34,80,74,34,72,64,38,50,54,53,72,66,43,52,54,48,52,54,50,35,52,44,45,62,54,69,68,53,93,41,77,72,55,48,64,48,54,59,63,77,77,106

Radius of gyration: 36.76 Å; Cα contacts (8 Å, |Δi|>4): 1599; chains: 1; bounding box: 87×93×124 Å

pLDDT: mean 76.22, std 20.0, range [21.89, 98.81]

Organism: Sinanodonta woodiana (NCBI:txid1069815)

InterPro domains:
  IPR000242 Tyrosine-specific protein phosphatase, PTPase domain [PF00102] (377-611)
  IPR000242 Tyrosine-specific protein phosphatase, PTPase domain [PF00102] (731-870)
  IPR000242 Tyrosine-specific protein phosphatase, PTPase domain [PR00700] (411-418)
  IPR000242 Tyrosine-specific protein phosphatase, PTPase domain [PR00700] (427-447)
  IPR000242 Tyrosine-specific protein phosphatase, PTPase domain [PR00700] (509-526)
  IPR000242 Tyrosine-specific protein phosphatase, PTPase domain [PR00700] (548-566)
  IPR000242 Tyrosine-specific protein phosphatase, PTPase domain [PR00700] (579-594)
  IPR000242 Tyrosine-specific protein phosphatase, PTPase domain [PR00700] (595-605)
  IPR000242 Tyrosine-specific protein phosphatase, PTPase domain [PS50055] (356-612)
  IPR000242 Tyrosine-specific protein phosphatase, PTPase domain [PS50055] (624-872)
  IPR000242 Tyrosine-specific protein phosphatase, PTPase domain [SM00194] (355-614)
  IPR000387 Tyrosine-specific protein phosphatases domain [PS50056] (532-603)
  IPR002049 Laminin-type EGF domain [cd00055] (163-198)
  IPR003595 Protein-tyrosine phosphatase, catalytic [SM00404] (510-611)
  IPR006585 Fucolectin tachylectin-4 pentraxin-1 [SM00607] (1-146)
  IPR008979 Galactose-binding-like domain superfamily [SSF49785] (2-142)
  IPR009030 Growth factor receptor cysteine-rich domain superfamily [SSF57184] (141-229)
  IPR016130 Protein-tyrosine phosphatase, active site [PS00383] (551-561)
  IPR029021 Protein-tyrosine phosphatase-like [G3DSA:3.90.190.10] (338-616)
  IPR029021 Protein-tyrosine phosphatase-like [G3DSA:3.90.190.10] (678-880)

Mean predicted aligned error: 21.34 Å

Secondary structure (DSSP, 8-state):
-BTTTT-EEEES---EETTEE--GGGGSSS-----SS-GGGT-EE--S-SEEEEEEEEEEEEEEEEEEEEE--SS-SS----EEEEEESSTT---S----EEEEEETTEEEEEEEEEEEEEEEEEEEEES--EESEEEEEEE--TTEETTTT-EEP--BTTGGGSB-TTT--BTT-B-TTEETTTT-EEPPBTEESGGG-EEP--BTTGGGSB-TTT--BTT-B-TTEETTTT-EE----PPP--------SSHHHHHHHHHHHHHHHHHHHHHHHHSSTT----PPPHHHHHHHHHHHT---------------------S--SSSHHHHHS---EEHHHHHHHHHHHHTTHHHHHHHHHHS--S--S--HHHHH-GGG-SSTTS---TTTEEE----TTSS-TT-GGGGEEEEEEEE-GGGSSEEEEE----GGGHHHHHHHHHHHT--EEEE-S-SEETTEE-S---S-SSSEEEETTEEEEEEEEEE-SSEEEEEEEEEETTEEEEEEEEEE--PPSSS--SSSHHHHHHHHHHHHH--S-SSPEEEESSSSSHHHHHHHHHHHHHHHHHHHSEE-HHHHHHHHHTTSTTSS-SHHHHHHHHHHHHHHTTSS---EEGGGHHHHHHHHHPBPTTT--BHHHHHHHHHHHTT-TT-SS------S--TTTTSEEEEP-SSSS--EEEE----HHHHHHHHHHTT--EEEE-S---TTSTTTS--TT-EEEETTEEEEEEEEEE-SSEEEEEEEEE-TT-SSPEEEEEEEETT--TT-SS-S-HHHHHHHHHHHHHHSPPTT--PPEEEE-SS-HHHHHHHHHHHHHHHHHHHTSEE-HHHHHHHHHTT-GGGPPPHHHHHHHHHHHHHHHHT---HHHHHHHTTT--